Protein AF-A0A7J4MMV9-F1 (afdb_monomer)

Radius of gyration: 34.79 Å; Cα contacts (8 Å, |Δi|>4): 1834; chains: 1; bounding box: 84×84×105 Å

Sequence (993 aa):
VVCARKLQVNGKKKLKEDILRRLSQDNFYVKLSPSFAETMKEKILSYGIKNIKLSLKSKSFYHGAWQGRYFLADILECGKVLKVKEELLYDNIEAIYYRTGKQRGQNASPMKLPQDFKEFFYLAGLFVGDGSGKKFIVGKESLAKRVEEICNRLGFETKIRSYSGKTPEQHTNFTLEMIFHVLFAYPLRKKSHNVKISEFVWQSDNQYIAKLLQGYFDTDGCVEKSRRGITISSASTQMINDLHLLLLRFGCIAIKEKDNTLTVSGNSALNFMKEIGFEHEEKLLKLHSLAAKVKGNIVCDKVQVGNQVMLLKNATIKNLAAELAFIEITKLESGYEEVVYDFTIPKNHNFIAEGMVIHNTAFTDNLLAASGHMASKNAGDLEEGMATWQHLDEQERLMTVDAANVSMVHEFNGHEFLINLIDTPGHVDFGGNVTRAMRAIDGTVVLICAVEGIMPQTETVVKQALRERVKPVLFINKVDRLVKELKLSPEKIQERFIKLIGEFNQLVEDIAEPEFKEAWKVSIKEGSVAFGSARENWALSFPYMQKKNVSFKDILTIYEMDEEKRKAWVWDNASLHEVILDMCIKHHPDPIFAQKYRIPRIWKGELDSSFGQDLITCNPDGKLAFVITRIVVDPKSGKDISAGRLFSGTLRPGTQVYLNNAKETQRIQNLYIYNGIKPELLESIPAGNVCAISGIIGYAGETITLEPEQPFEALKHIFEPVITKAIEVKHMADLPKLVEVLRKVSREDPSIQIEINEETGENLMSGMGELHLEIIENRIVSEKGVQVKTSAPIVVYRESILKKSGEFEGKSPNKHNKLYFVVEPLDDEIYAAIKSGEISEGRVRKKDTAVAAKLISLGVDTKEAKSYVDVFKGNVLIDNTRGIVYINEIMGLVMDGFEDVMKKGHLAAEPGVKMKVRLMDCSLHEDAIHRGPSQMLPAVREGMRAAIADAKPVILEPLQVMQIDAPVEYMGEVSKLVQNKRGQLLSMDQEGV

Nearest PDB structures (foldseek):
  5h7j-assembly2_B  TM=5.866E-01  e=5.591E-68  Pyrococcus horikoshii OT3
  5h7j-assembly1_A  TM=5.784E-01  e=7.259E-68  Pyrococcus horikoshii OT3
  5h7l-assembly2_B  TM=5.863E-01  e=8.842E-66  Pyrococcus horikoshii OT3
  5h7l-assembly1_A  TM=5.822E-01  e=1.847E-66  Pyrococcus horikoshii OT3
  7otc-assembly1_w  TM=4.920E-01  e=2.808E-30  Escherichia coli BL21(DE3)

pLDDT: mean 78.94, std 17.47, range [22.22, 98.31]

Structure (mmCIF, N/CA/C/O backbone):
data_AF-A0A7J4MMV9-F1
#
_entry.id   AF-A0A7J4MMV9-F1
#
loop_
_atom_site.group_PDB
_atom_site.id
_atom_site.type_symbol
_atom_site.label_atom_id
_atom_site.label_alt_id
_atom_site.label_comp_id
_atom_site.label_asym_id
_atom_site.label_entity_id
_atom_site.label_seq_id
_atom_site.pdbx_PDB_ins_code
_atom_site.Cartn_x
_atom_site.Cartn_y
_atom_site.Cartn_z
_atom_site.occupancy
_atom_site.B_iso_or_equiv
_atom_site.auth_seq_id
_atom_site.auth_comp_id
_atom_site.auth_asym_id
_atom_site.auth_atom_id
_atom_site.pdbx_PDB_model_num
ATOM 1 N N . VAL A 1 1 ? 13.663 22.502 3.002 1.00 23.83 1 VAL A N 1
ATOM 2 C CA . VAL A 1 1 ? 12.850 22.798 4.205 1.00 23.83 1 VAL A CA 1
ATOM 3 C C . VAL A 1 1 ? 11.977 21.588 4.469 1.00 23.83 1 VAL A C 1
ATOM 5 O O . VAL A 1 1 ? 11.323 21.144 3.535 1.00 23.83 1 VAL A O 1
ATOM 8 N N . VAL A 1 2 ? 12.018 21.023 5.676 1.00 22.25 2 VAL A N 1
ATOM 9 C CA . VAL A 1 2 ? 11.110 19.942 6.093 1.00 22.25 2 VAL A CA 1
ATOM 10 C C . VAL A 1 2 ? 9.990 20.593 6.892 1.00 22.25 2 VAL A C 1
ATOM 12 O O . VAL A 1 2 ? 10.266 21.205 7.919 1.00 22.25 2 VAL A O 1
ATOM 15 N N . CYS A 1 3 ? 8.741 20.502 6.439 1.00 23.53 3 CYS A N 1
ATOM 16 C CA . CYS A 1 3 ? 7.614 20.948 7.252 1.00 23.53 3 CYS A CA 1
ATOM 17 C C . CYS A 1 3 ? 7.420 19.956 8.401 1.00 23.53 3 CYS A C 1
ATOM 19 O O . CYS A 1 3 ? 6.896 18.862 8.201 1.00 23.53 3 CYS A O 1
ATOM 21 N N . ALA A 1 4 ? 7.852 20.336 9.605 1.00 24.89 4 ALA A N 1
ATOM 22 C CA . ALA A 1 4 ? 7.547 19.586 10.813 1.00 24.89 4 ALA A CA 1
ATOM 23 C C . ALA A 1 4 ? 6.020 19.551 10.998 1.00 24.89 4 ALA A C 1
ATOM 25 O O . ALA A 1 4 ? 5.413 20.558 11.370 1.00 24.89 4 ALA A O 1
ATOM 26 N N . ARG A 1 5 ? 5.393 18.398 10.714 1.00 32.53 5 ARG A N 1
ATOM 27 C CA . ARG A 1 5 ? 3.982 18.155 11.047 1.00 32.53 5 ARG A CA 1
ATOM 28 C C . ARG A 1 5 ? 3.772 18.511 12.523 1.00 32.53 5 ARG A C 1
ATOM 30 O O . ARG A 1 5 ? 4.583 18.134 13.372 1.00 32.53 5 ARG A O 1
ATOM 37 N N . LYS A 1 6 ? 2.659 19.177 12.850 1.00 33.16 6 LYS A N 1
ATOM 38 C CA . LYS A 1 6 ? 2.153 19.184 14.229 1.00 33.16 6 LYS A CA 1
ATOM 39 C C . LYS A 1 6 ? 1.773 17.742 14.573 1.00 33.16 6 LYS A C 1
ATOM 41 O O . LYS A 1 6 ? 0.674 17.305 14.248 1.00 33.16 6 LYS A O 1
ATOM 46 N N . LEU A 1 7 ? 2.708 17.005 15.175 1.00 37.72 7 LEU A N 1
ATOM 47 C CA . LEU A 1 7 ? 2.439 15.705 15.786 1.00 37.72 7 LEU A CA 1
ATOM 48 C C . LEU A 1 7 ? 1.236 15.851 16.722 1.00 37.72 7 LEU A C 1
ATOM 50 O O . LEU A 1 7 ? 1.147 16.843 17.454 1.00 37.72 7 LEU A O 1
ATOM 54 N N . GLN A 1 8 ? 0.308 14.892 16.675 1.00 36.03 8 GLN A N 1
ATOM 55 C CA . GLN A 1 8 ? -0.847 14.912 17.564 1.00 36.03 8 GLN A CA 1
ATOM 56 C C . GLN A 1 8 ? -0.359 14.871 19.014 1.00 36.03 8 GLN A C 1
ATOM 58 O O . GLN A 1 8 ? 0.393 13.986 19.416 1.00 36.03 8 GLN A O 1
ATOM 63 N N . VAL A 1 9 ? -0.767 15.873 19.789 1.00 42.28 9 VAL A N 1
ATOM 64 C CA . VAL A 1 9 ? -0.433 15.968 21.207 1.00 42.28 9 VAL A CA 1
ATOM 65 C C . VAL A 1 9 ? -1.353 15.025 21.969 1.00 42.28 9 VAL A C 1
ATOM 67 O O . VAL A 1 9 ? -2.561 15.260 22.032 1.00 42.28 9 VAL A O 1
ATOM 70 N N . ASN A 1 10 ? -0.779 13.984 22.574 1.00 42.44 10 ASN A N 1
ATOM 71 C CA . ASN A 1 10 ? -1.485 13.164 23.553 1.00 42.44 10 ASN A CA 1
ATOM 72 C C . ASN A 1 10 ? -1.964 14.069 24.696 1.00 42.44 10 ASN A C 1
ATOM 74 O O . ASN A 1 10 ? -1.154 14.636 25.425 1.00 42.44 10 ASN A O 1
ATOM 78 N N . GLY A 1 11 ? -3.281 14.228 24.843 1.00 45.81 11 GLY A N 1
ATOM 79 C CA . GLY A 1 11 ? -3.850 15.134 25.840 1.00 45.81 11 GLY A CA 1
ATOM 80 C C . GLY A 1 11 ? -3.395 14.800 27.267 1.00 45.81 11 GLY A C 1
ATOM 81 O O . GLY A 1 11 ? -3.207 13.630 27.605 1.00 45.81 11 GLY A O 1
ATOM 82 N N . LYS A 1 12 ? -3.288 15.839 28.110 1.00 47.38 12 LYS A N 1
ATOM 83 C CA . LYS A 1 12 ? -2.710 15.882 29.479 1.00 47.38 12 LYS A CA 1
ATOM 84 C C . LYS A 1 12 ? -2.902 14.668 30.411 1.00 47.38 12 LYS A C 1
ATOM 86 O O . LYS A 1 12 ? -2.141 14.540 31.362 1.00 47.38 12 LYS A O 1
ATOM 91 N N . LYS A 1 13 ? -3.891 13.799 30.180 1.00 49.41 13 LYS A N 1
ATOM 92 C CA . LYS A 1 13 ? -4.125 12.568 30.955 1.00 49.41 13 LYS A CA 1
ATOM 93 C C . LYS A 1 13 ? -3.074 11.466 30.727 1.00 49.41 13 LYS A C 1
ATOM 95 O O . LYS A 1 13 ? -2.792 10.744 31.673 1.00 49.41 13 LYS A O 1
ATOM 100 N N . LYS A 1 14 ? -2.452 11.343 29.541 1.00 68.50 14 LYS A N 1
ATOM 101 C CA . LYS A 1 14 ? -1.496 10.240 29.253 1.00 68.50 14 LYS A CA 1
ATOM 102 C C . LYS A 1 14 ? -0.107 10.403 29.926 1.00 68.50 14 LYS A C 1
ATOM 104 O O . LYS A 1 14 ? 0.617 9.420 30.048 1.00 68.50 14 LYS A O 1
ATOM 109 N N . LEU A 1 15 ? 0.280 11.598 30.404 1.00 83.19 15 LEU A N 1
ATOM 110 C CA . LEU A 1 15 ? 1.676 11.885 30.800 1.00 83.19 15 LEU A CA 1
ATOM 111 C C . LEU A 1 15 ? 2.139 11.216 32.113 1.00 83.19 15 LEU A C 1
ATOM 113 O O . LEU A 1 15 ? 3.263 10.722 32.172 1.00 83.19 15 LEU A O 1
ATOM 117 N N . LYS A 1 16 ? 1.298 11.170 33.161 1.00 89.50 16 LYS A N 1
ATOM 118 C CA . LYS A 1 16 ? 1.633 10.472 34.425 1.00 89.50 16 LYS A CA 1
ATOM 119 C C . LYS A 1 16 ? 1.866 8.977 34.190 1.00 89.50 16 LYS A C 1
ATOM 121 O O . LYS A 1 16 ? 2.821 8.405 34.709 1.00 89.50 16 LYS A O 1
ATOM 126 N N . GLU A 1 17 ? 0.986 8.369 33.401 1.00 88.94 17 GLU A N 1
ATOM 127 C CA . GLU A 1 17 ? 0.975 6.934 33.117 1.00 88.94 17 GLU A CA 1
ATOM 128 C C . GLU A 1 17 ? 2.191 6.548 32.261 1.00 88.94 17 GLU A C 1
ATOM 130 O O . GLU A 1 17 ? 2.932 5.640 32.628 1.00 88.94 17 GLU A O 1
ATOM 135 N N . ASP A 1 18 ? 2.501 7.315 31.208 1.00 88.31 18 ASP A N 1
ATOM 136 C CA . ASP A 1 18 ? 3.706 7.101 30.393 1.00 88.31 18 ASP A CA 1
ATOM 137 C C . ASP A 1 18 ? 5.009 7.229 31.213 1.00 88.31 18 ASP A C 1
ATOM 139 O O . ASP A 1 18 ? 5.927 6.419 31.069 1.00 88.31 18 ASP A O 1
ATOM 143 N N . ILE A 1 19 ? 5.074 8.172 32.164 1.00 92.44 19 ILE A N 1
ATOM 144 C CA . ILE A 1 19 ? 6.212 8.281 33.093 1.00 92.44 19 ILE A CA 1
ATOM 145 C C . ILE A 1 19 ? 6.358 7.016 33.953 1.00 92.44 19 ILE A C 1
ATOM 147 O O . ILE A 1 19 ? 7.473 6.503 34.069 1.00 92.44 19 ILE A O 1
ATOM 151 N N . LEU A 1 20 ? 5.276 6.477 34.536 1.00 92.88 20 LEU A N 1
ATOM 152 C CA . LEU A 1 20 ? 5.368 5.225 35.303 1.00 92.88 20 LEU A CA 1
ATOM 153 C C . LEU A 1 20 ? 5.778 4.049 34.412 1.00 92.88 20 LEU A C 1
ATOM 155 O O . LEU A 1 20 ? 6.671 3.290 34.787 1.00 92.88 20 LEU A O 1
ATOM 159 N N . ARG A 1 21 ? 5.168 3.919 33.229 1.00 91.06 21 ARG A N 1
ATOM 160 C CA . ARG A 1 21 ? 5.428 2.832 32.275 1.00 91.06 21 ARG A CA 1
ATOM 161 C C . ARG A 1 21 ? 6.882 2.822 31.822 1.00 91.06 21 ARG A C 1
ATOM 163 O O . ARG A 1 21 ? 7.530 1.784 31.954 1.00 91.06 21 ARG A O 1
ATOM 170 N N . ARG A 1 22 ? 7.438 3.958 31.385 1.00 92.62 22 ARG A N 1
ATOM 171 C CA . ARG A 1 22 ? 8.850 4.043 30.967 1.00 92.62 22 ARG A CA 1
ATOM 172 C C . ARG A 1 22 ? 9.800 3.800 32.137 1.00 92.62 22 ARG A C 1
ATOM 174 O O . ARG A 1 22 ? 10.725 3.005 32.006 1.00 92.62 22 ARG A O 1
ATOM 181 N N . LEU A 1 23 ? 9.549 4.392 33.310 1.00 93.75 23 LEU A N 1
ATOM 182 C CA . LEU A 1 23 ? 10.388 4.148 34.495 1.00 93.75 23 LEU A CA 1
ATOM 183 C C . LEU A 1 23 ? 10.297 2.704 35.027 1.00 93.75 23 LEU A C 1
ATOM 185 O O . LEU A 1 23 ? 11.237 2.237 35.665 1.00 93.75 23 LEU A O 1
ATOM 189 N N . SER A 1 24 ? 9.214 1.968 34.756 1.00 91.25 24 SER A N 1
ATOM 190 C CA . SER A 1 24 ? 9.068 0.561 35.168 1.00 91.25 24 SER A CA 1
ATOM 191 C C . SER A 1 24 ? 10.013 -0.408 34.450 1.00 91.25 24 SER A C 1
ATOM 193 O O . SER A 1 24 ? 10.248 -1.510 34.941 1.00 91.25 24 SER A O 1
ATOM 195 N N . GLN A 1 25 ? 10.578 0.012 33.315 1.00 87.12 25 GLN A N 1
ATOM 196 C CA . GLN A 1 25 ? 11.490 -0.792 32.499 1.00 87.12 25 GLN A CA 1
ATOM 197 C C . GLN A 1 25 ? 12.912 -0.876 33.091 1.00 87.12 25 GLN A C 1
ATOM 199 O O . GLN A 1 25 ? 13.725 -1.667 32.613 1.00 87.12 25 GLN A O 1
ATOM 204 N N . ASP A 1 26 ? 13.222 -0.090 34.131 1.00 86.75 26 ASP A N 1
ATOM 205 C CA . ASP A 1 26 ? 14.540 -0.037 34.777 1.00 86.75 26 ASP A CA 1
ATOM 206 C C . ASP A 1 26 ? 14.431 -0.144 36.320 1.00 86.75 26 ASP A C 1
ATOM 208 O O . ASP A 1 26 ? 13.367 -0.378 36.892 1.00 86.75 26 ASP A O 1
ATOM 212 N N . ASN A 1 27 ? 15.556 -0.035 37.030 1.00 88.19 27 ASN A N 1
ATOM 213 C CA . ASN A 1 27 ? 15.755 -0.480 38.410 1.00 88.19 27 ASN A CA 1
ATOM 214 C C . ASN A 1 27 ? 15.187 0.481 39.483 1.00 88.19 27 ASN A C 1
ATOM 216 O O . ASN A 1 27 ? 15.822 0.738 40.513 1.00 88.19 27 ASN A O 1
ATOM 220 N N . PHE A 1 28 ? 13.980 1.001 39.259 1.00 92.06 28 PHE A N 1
ATOM 221 C CA . PHE A 1 28 ? 13.289 1.939 40.141 1.00 92.06 28 PHE A CA 1
ATOM 222 C C . PHE A 1 28 ? 12.438 1.254 41.214 1.00 92.06 28 PHE A C 1
ATOM 224 O O . PHE A 1 28 ? 11.695 0.304 40.969 1.00 92.06 28 PHE A O 1
ATOM 231 N N . TYR A 1 29 ? 12.520 1.792 42.428 1.00 90.94 29 TYR A N 1
ATOM 232 C CA . TYR A 1 29 ? 11.692 1.421 43.569 1.00 90.94 29 TYR A CA 1
ATOM 233 C C . TYR A 1 29 ? 10.899 2.635 44.042 1.00 90.94 29 TYR A C 1
ATOM 235 O O . TYR A 1 29 ? 11.389 3.764 43.997 1.00 90.94 29 TYR A O 1
ATOM 243 N N . VAL A 1 30 ? 9.689 2.390 44.536 1.00 93.31 30 VAL A N 1
ATOM 244 C CA . VAL A 1 30 ? 8.784 3.424 45.042 1.00 93.31 30 VAL A CA 1
ATOM 245 C C . VAL A 1 30 ? 8.336 3.124 46.467 1.00 93.31 30 VAL A C 1
ATOM 247 O O . VAL A 1 30 ? 8.146 1.966 46.844 1.00 93.31 30 VAL A O 1
ATOM 250 N N . LYS A 1 31 ? 8.157 4.181 47.258 1.00 92.94 31 LYS A N 1
ATOM 251 C CA . LYS A 1 31 ? 7.462 4.165 48.545 1.00 92.94 31 LYS A CA 1
ATOM 252 C C . LYS A 1 31 ? 6.065 4.748 48.330 1.00 92.94 31 LYS A C 1
ATOM 254 O O . LYS A 1 31 ? 5.953 5.872 47.842 1.00 92.94 31 LYS A O 1
ATOM 259 N N . LEU A 1 32 ? 5.024 4.003 48.689 1.00 92.56 32 LEU A N 1
ATOM 260 C CA . LEU A 1 32 ? 3.644 4.495 48.658 1.00 92.56 32 LEU A CA 1
ATOM 261 C C . LEU A 1 32 ? 3.310 5.280 49.936 1.00 92.56 32 LEU A C 1
ATOM 263 O O . LEU A 1 32 ? 3.927 5.059 50.982 1.00 92.56 32 LEU A O 1
ATOM 267 N N . SER A 1 33 ? 2.317 6.167 49.851 1.00 92.44 33 SER A N 1
ATOM 268 C CA . SER A 1 33 ? 1.731 6.846 51.012 1.00 92.44 33 SER A CA 1
ATOM 269 C C . SER A 1 33 ? 1.196 5.813 52.028 1.00 92.44 33 SER A C 1
ATOM 271 O O . SER A 1 33 ? 0.715 4.756 51.614 1.00 92.44 33 SER A O 1
ATOM 273 N N . PRO A 1 34 ? 1.263 6.054 53.356 1.00 88.31 34 PRO A N 1
ATOM 274 C CA . PRO A 1 34 ? 0.951 5.016 54.348 1.00 88.31 34 PRO A CA 1
ATOM 275 C C . PRO A 1 34 ? -0.461 4.421 54.240 1.00 88.31 34 PRO A C 1
ATOM 277 O O . PRO A 1 34 ? -0.620 3.207 54.338 1.00 88.31 34 PRO A O 1
ATOM 280 N N . SER A 1 35 ? -1.476 5.251 53.984 1.00 87.81 35 SER A N 1
ATOM 281 C CA . SER A 1 35 ? -2.862 4.805 53.796 1.00 87.81 35 SER A CA 1
ATOM 282 C C . SER A 1 35 ? -3.022 3.939 52.545 1.00 87.81 35 SER A C 1
ATOM 284 O O . SER A 1 35 ? -3.596 2.855 52.610 1.00 87.81 35 SER A O 1
ATOM 286 N N . PHE A 1 36 ? -2.460 4.371 51.414 1.00 90.38 36 PHE A N 1
ATOM 287 C CA . PHE A 1 36 ? -2.535 3.635 50.153 1.00 90.38 36 PHE A CA 1
ATOM 288 C C . PHE A 1 36 ? -1.684 2.357 50.170 1.00 90.38 36 PHE A C 1
ATOM 290 O O . PHE A 1 36 ? -2.058 1.357 49.560 1.00 90.38 36 PHE A O 1
ATOM 297 N N . ALA A 1 37 ? -0.570 2.349 50.909 1.00 87.88 37 ALA A N 1
ATOM 298 C CA . ALA A 1 37 ? 0.236 1.157 51.150 1.00 87.88 37 ALA A CA 1
ATOM 299 C C . ALA A 1 37 ? -0.561 0.068 51.886 1.00 87.88 37 ALA A C 1
ATOM 301 O O . ALA A 1 37 ? -0.482 -1.097 51.494 1.00 87.88 37 ALA A O 1
ATOM 302 N N . GLU A 1 38 ? -1.350 0.445 52.898 1.00 86.00 38 GLU A N 1
ATOM 303 C CA . GLU A 1 38 ? -2.232 -0.468 53.632 1.00 86.00 38 GLU A CA 1
ATOM 304 C C . GLU A 1 38 ? -3.377 -0.969 52.728 1.00 86.00 38 GLU A C 1
ATOM 306 O O . GLU A 1 38 ? -3.555 -2.177 52.588 1.00 86.00 38 GLU A O 1
ATOM 311 N N . THR A 1 39 ? -4.046 -0.082 51.975 1.00 87.31 39 THR A N 1
ATOM 312 C CA . THR A 1 39 ? -5.075 -0.471 50.985 1.00 87.31 39 THR A CA 1
ATOM 313 C C . THR A 1 39 ? -4.545 -1.438 49.916 1.00 87.31 39 THR A C 1
ATOM 315 O O . THR A 1 39 ? -5.220 -2.401 49.548 1.00 87.31 39 THR A O 1
ATOM 318 N N . MET A 1 40 ? -3.332 -1.213 49.398 1.00 87.19 40 MET A N 1
ATOM 319 C CA . MET A 1 40 ? -2.711 -2.128 48.433 1.00 87.19 40 MET A CA 1
ATOM 320 C C . MET A 1 40 ? -2.351 -3.467 49.086 1.00 87.19 40 MET A C 1
ATOM 322 O O . MET A 1 40 ? -2.614 -4.514 48.501 1.00 87.19 40 MET A O 1
ATOM 326 N N . LYS A 1 41 ? -1.812 -3.457 50.309 1.00 84.19 41 LYS A N 1
ATOM 327 C CA . LYS A 1 41 ? -1.492 -4.657 51.099 1.00 84.19 41 LYS A CA 1
ATOM 328 C C . LYS A 1 41 ? -2.734 -5.519 51.358 1.00 84.19 41 LYS A C 1
ATOM 330 O O . LYS A 1 41 ? -2.668 -6.725 51.135 1.00 84.19 41 LYS A O 1
ATOM 335 N N . GLU A 1 42 ? -3.866 -4.924 51.734 1.00 84.25 42 GLU A N 1
ATOM 336 C CA . GLU A 1 42 ? -5.151 -5.624 51.896 1.00 84.25 42 GLU A CA 1
ATOM 337 C C . GLU A 1 42 ? -5.626 -6.275 50.588 1.00 84.25 42 GLU A C 1
ATOM 339 O O . GLU A 1 42 ? -5.906 -7.475 50.561 1.00 84.25 42 GLU A O 1
ATOM 344 N N . LYS A 1 43 ? -5.645 -5.521 49.479 1.00 85.38 43 LYS A N 1
ATOM 345 C CA . LYS A 1 43 ? -6.035 -6.037 48.153 1.00 85.38 43 LYS A CA 1
ATOM 346 C C . LYS A 1 43 ? -5.118 -7.158 47.645 1.00 85.38 43 LYS A C 1
ATOM 348 O O . LYS A 1 43 ? -5.582 -8.117 47.034 1.00 85.38 43 LYS A O 1
ATOM 353 N N . ILE A 1 44 ? -3.814 -7.058 47.903 1.00 84.50 44 ILE A N 1
ATOM 354 C CA . ILE A 1 44 ? -2.827 -8.085 47.543 1.00 84.50 44 ILE A CA 1
ATOM 355 C C . ILE A 1 44 ? -3.026 -9.361 48.381 1.00 84.50 44 ILE A C 1
ATOM 357 O O . ILE A 1 44 ? -2.867 -10.471 47.864 1.00 84.50 44 ILE A O 1
ATOM 361 N N . LEU A 1 45 ? -3.387 -9.221 49.662 1.00 80.25 45 LEU A N 1
ATOM 362 C CA . LEU A 1 45 ? -3.673 -10.350 50.550 1.00 80.25 45 LEU A CA 1
ATOM 363 C C . LEU A 1 45 ? -4.975 -11.072 50.174 1.00 80.25 45 LEU A C 1
ATOM 365 O O . LEU A 1 45 ? -4.989 -12.300 50.200 1.00 80.25 45 LEU A O 1
ATOM 369 N N . SER A 1 46 ? -6.030 -10.347 49.787 1.00 80.88 46 SER A N 1
ATOM 370 C CA . SER A 1 46 ? -7.309 -10.954 49.390 1.00 80.88 46 SER A CA 1
ATOM 371 C C . SER A 1 46 ? -7.273 -11.618 48.008 1.00 80.88 46 SER A C 1
ATOM 373 O O . SER A 1 46 ? -7.894 -12.662 47.828 1.00 80.88 46 SER A O 1
ATOM 375 N N . TYR A 1 47 ? -6.514 -11.075 47.047 1.00 79.88 47 TYR A N 1
ATOM 376 C CA . TYR A 1 47 ? -6.361 -11.672 45.709 1.00 79.88 47 TYR A CA 1
ATOM 377 C C . TYR A 1 47 ? -5.368 -12.853 45.667 1.00 79.88 47 TYR A C 1
ATOM 379 O O . TYR A 1 47 ? -5.511 -13.780 44.866 1.00 79.88 47 TYR A O 1
ATOM 387 N N . GLY A 1 48 ? -4.355 -12.830 46.540 1.00 74.56 48 GLY A N 1
ATOM 388 C CA . GLY A 1 48 ? -3.359 -13.891 46.685 1.00 74.56 48 GLY A CA 1
ATOM 389 C C . GLY A 1 48 ? -2.189 -13.795 45.696 1.00 74.56 48 GLY A C 1
ATOM 390 O O . GLY A 1 48 ? -2.317 -14.047 44.501 1.00 74.56 48 GLY A O 1
ATOM 391 N N . ILE A 1 49 ? -0.984 -13.539 46.223 1.00 69.12 49 ILE A N 1
ATOM 392 C CA . ILE A 1 49 ? 0.249 -13.316 45.435 1.00 69.12 49 ILE A CA 1
ATOM 393 C C . ILE A 1 49 ? 0.620 -14.438 44.446 1.00 69.12 49 ILE A C 1
ATOM 395 O O . ILE A 1 49 ? 1.314 -14.169 43.470 1.00 69.12 49 ILE A O 1
ATOM 399 N N . LYS A 1 50 ? 0.165 -15.684 44.644 1.00 66.38 50 LYS A N 1
ATOM 400 C CA . LYS A 1 50 ? 0.426 -16.779 43.684 1.00 66.38 50 LYS A CA 1
ATOM 401 C C . LYS A 1 50 ? -0.126 -16.493 42.277 1.00 66.38 50 LYS A C 1
ATOM 403 O O . LYS A 1 50 ? 0.360 -17.088 41.324 1.00 66.38 50 LYS A O 1
ATOM 408 N N . ASN A 1 51 ? -1.092 -15.581 42.169 1.00 65.06 51 ASN A N 1
ATOM 409 C CA . ASN A 1 51 ? -1.811 -15.246 40.943 1.00 65.06 51 ASN A CA 1
ATOM 410 C C . ASN A 1 51 ? -1.292 -13.953 40.269 1.00 65.06 51 ASN A C 1
ATOM 412 O O . ASN A 1 51 ? -1.963 -13.423 39.388 1.00 65.06 51 ASN A O 1
ATOM 416 N N . ILE A 1 52 ? -0.140 -13.410 40.698 1.00 73.12 52 ILE A N 1
ATOM 417 C CA . ILE A 1 52 ? 0.430 -12.142 40.203 1.00 73.12 52 ILE A CA 1
ATOM 418 C C . ILE A 1 52 ? 1.853 -12.378 39.667 1.00 73.12 52 ILE A C 1
ATOM 420 O O . ILE A 1 52 ? 2.685 -12.999 40.334 1.00 73.12 52 ILE A O 1
ATOM 424 N N . LYS A 1 53 ? 2.155 -11.864 38.467 1.00 76.00 53 LYS A N 1
ATOM 425 C CA . LYS A 1 53 ? 3.423 -12.080 37.747 1.00 76.00 53 LYS A CA 1
ATOM 426 C C . LYS A 1 53 ? 4.540 -11.134 38.223 1.00 76.00 53 LYS A C 1
ATOM 428 O O . LYS A 1 53 ? 4.975 -10.238 37.508 1.00 76.00 53 LYS A O 1
ATOM 433 N N . LEU A 1 54 ? 5.006 -11.341 39.452 1.00 78.69 54 LEU A N 1
ATOM 434 C CA . LEU A 1 54 ? 6.042 -10.516 40.088 1.00 78.69 54 LEU A CA 1
ATOM 435 C C . LEU A 1 54 ? 7.465 -10.839 39.599 1.00 78.69 54 LEU A C 1
ATOM 437 O O . LEU A 1 54 ? 7.827 -12.006 39.437 1.00 78.69 54 LEU A O 1
ATOM 441 N N . SER A 1 55 ? 8.312 -9.814 39.473 1.00 75.00 55 SER A N 1
ATOM 442 C CA . SER A 1 55 ? 9.759 -9.975 39.257 1.00 75.00 55 SER A CA 1
ATOM 443 C C . SER A 1 55 ? 10.502 -10.374 40.543 1.00 75.00 55 SER A C 1
ATOM 445 O O . SER A 1 55 ? 11.501 -11.099 40.495 1.00 75.00 55 SER A O 1
ATOM 447 N N . LEU A 1 56 ? 10.009 -9.956 41.717 1.00 73.12 56 LEU A N 1
ATOM 448 C CA . LEU A 1 56 ? 10.552 -10.357 43.013 1.00 73.12 56 LEU A CA 1
ATOM 449 C C . LEU A 1 56 ? 9.923 -11.663 43.521 1.00 73.12 56 LEU A C 1
ATOM 451 O O . LEU A 1 56 ? 8.707 -11.841 43.542 1.00 73.12 56 LEU A O 1
ATOM 455 N N . LYS A 1 57 ? 10.762 -12.560 44.065 1.00 76.44 57 LYS A N 1
ATOM 456 C CA . LYS A 1 57 ? 10.300 -13.760 44.789 1.00 76.44 57 LYS A CA 1
ATOM 457 C C . LYS A 1 57 ? 9.326 -13.362 45.904 1.00 76.44 57 LYS A C 1
ATOM 459 O O . LYS A 1 57 ? 9.632 -12.466 46.689 1.00 76.44 57 LYS A O 1
ATOM 464 N N . SER A 1 58 ? 8.218 -14.089 46.058 1.00 72.44 58 SER A N 1
ATOM 465 C CA . SER A 1 58 ? 7.076 -13.698 46.906 1.00 72.44 58 SER A CA 1
ATOM 466 C C . SER A 1 58 ? 7.445 -13.306 48.347 1.00 72.44 58 SER A C 1
ATOM 468 O O . SER A 1 58 ? 6.921 -12.326 48.864 1.00 72.44 58 SER A O 1
ATOM 470 N N . LYS A 1 59 ? 8.391 -14.007 48.998 1.00 70.38 59 LYS A N 1
ATOM 471 C CA . LYS A 1 59 ? 8.879 -13.640 50.349 1.00 70.38 59 LYS A CA 1
ATOM 472 C C . LYS A 1 59 ? 9.574 -12.268 50.386 1.00 70.38 59 LYS A C 1
ATOM 474 O O . LYS A 1 59 ? 9.461 -11.552 51.375 1.00 70.38 59 LYS A O 1
ATOM 479 N N . SER A 1 60 ? 10.298 -11.902 49.327 1.00 70.06 60 SER A N 1
ATOM 480 C CA . SER A 1 60 ? 10.944 -10.592 49.186 1.00 70.06 60 SER A CA 1
ATOM 481 C C . SER A 1 60 ? 9.932 -9.494 48.871 1.00 70.06 60 SER A C 1
ATOM 483 O O . SER A 1 60 ? 10.037 -8.416 49.448 1.00 70.06 60 SER A O 1
ATOM 485 N N . PHE A 1 61 ? 8.933 -9.783 48.029 1.00 78.81 61 PHE A N 1
ATOM 486 C CA . PHE A 1 61 ? 7.836 -8.852 47.762 1.00 78.81 61 PHE A CA 1
ATOM 487 C C . PHE A 1 61 ? 7.020 -8.565 49.034 1.00 78.81 61 PHE A C 1
ATOM 489 O O . PHE A 1 61 ? 6.866 -7.403 49.394 1.00 78.81 61 PHE A O 1
ATOM 496 N N . TYR A 1 62 ? 6.582 -9.592 49.779 1.00 71.62 62 TYR A N 1
ATOM 497 C CA . TYR A 1 62 ? 5.840 -9.403 51.038 1.00 71.62 62 TYR A CA 1
ATOM 498 C C . TYR A 1 62 ? 6.610 -8.551 52.061 1.00 71.62 62 TYR A C 1
ATOM 500 O O . TYR A 1 62 ? 6.005 -7.742 52.760 1.00 71.62 62 TYR A O 1
ATOM 508 N N . HIS A 1 63 ? 7.938 -8.693 52.137 1.00 72.62 63 HIS A N 1
ATOM 509 C CA . HIS A 1 63 ? 8.776 -7.867 53.014 1.00 72.62 63 HIS A CA 1
ATOM 510 C C . HIS A 1 63 ? 8.864 -6.399 52.554 1.00 72.62 63 HIS A C 1
ATOM 512 O O . HIS A 1 63 ? 8.938 -5.506 53.394 1.00 72.62 63 HIS A O 1
ATOM 518 N N . GLY A 1 64 ? 8.829 -6.141 51.242 1.00 69.69 64 GLY A N 1
ATOM 519 C CA . GLY A 1 64 ? 8.704 -4.790 50.687 1.00 69.69 64 GLY A CA 1
ATOM 520 C C . GLY A 1 64 ? 7.326 -4.178 50.955 1.00 69.69 64 GLY A C 1
ATOM 521 O O . GLY A 1 64 ? 7.237 -3.066 51.476 1.00 69.69 64 GLY A O 1
ATOM 522 N N . ALA A 1 65 ? 6.258 -4.944 50.710 1.00 70.81 65 ALA A N 1
ATOM 523 C CA . ALA A 1 65 ? 4.876 -4.538 50.960 1.00 70.81 65 ALA A CA 1
ATOM 524 C C . ALA A 1 65 ? 4.636 -4.143 52.428 1.00 70.81 65 ALA A C 1
ATOM 526 O O . ALA A 1 65 ? 4.052 -3.097 52.699 1.00 70.81 65 ALA A O 1
ATOM 527 N N . TRP A 1 66 ? 5.193 -4.903 53.380 1.00 69.00 66 TRP A N 1
ATOM 528 C CA . TRP A 1 66 ? 5.188 -4.568 54.814 1.00 69.00 66 TRP A CA 1
ATOM 529 C C . TRP A 1 66 ? 5.936 -3.273 55.185 1.00 69.00 66 TRP A C 1
ATOM 531 O O . TRP A 1 66 ? 5.764 -2.775 56.292 1.00 69.00 66 TRP A O 1
ATOM 541 N N . GLN A 1 67 ? 6.757 -2.720 54.287 1.00 76.62 67 GLN A N 1
ATOM 542 C CA . GLN A 1 67 ? 7.422 -1.419 54.444 1.00 76.62 67 GLN A CA 1
ATOM 543 C C . GLN A 1 67 ? 6.825 -0.330 53.531 1.00 76.62 67 GLN A C 1
ATOM 545 O O . GLN A 1 67 ? 7.403 0.753 53.423 1.00 76.62 67 GLN A O 1
ATOM 550 N N . GLY A 1 68 ? 5.728 -0.618 52.817 1.00 81.31 68 GLY A N 1
ATOM 551 C CA . GLY A 1 68 ? 5.170 0.259 51.781 1.00 81.31 68 GLY A CA 1
ATOM 552 C C . GLY A 1 68 ? 6.108 0.500 50.590 1.00 81.31 68 GLY A C 1
ATOM 553 O O . GLY A 1 68 ? 5.936 1.485 49.874 1.00 81.31 68 GLY A O 1
ATOM 554 N N . ARG A 1 69 ? 7.122 -0.358 50.394 1.00 86.81 69 ARG A N 1
ATOM 555 C CA . ARG A 1 69 ? 8.203 -0.206 49.407 1.00 86.81 69 ARG A CA 1
ATOM 556 C C . ARG A 1 69 ? 8.142 -1.301 48.352 1.00 86.81 69 ARG A C 1
ATOM 558 O O . ARG A 1 69 ? 8.320 -2.477 48.663 1.00 86.81 69 ARG A O 1
ATOM 565 N N . TYR A 1 70 ? 7.990 -0.907 47.098 1.00 88.25 70 TYR A N 1
ATOM 566 C CA . TYR A 1 70 ? 7.780 -1.823 45.983 1.00 88.25 70 TYR A CA 1
ATOM 567 C C . TYR A 1 70 ? 8.779 -1.573 44.855 1.00 88.25 70 TYR A C 1
ATOM 569 O O . TYR A 1 70 ? 9.308 -0.470 44.711 1.00 88.25 70 TYR A O 1
ATOM 577 N N . PHE A 1 71 ? 9.030 -2.599 44.044 1.00 88.94 71 PHE A N 1
ATOM 578 C CA . PHE A 1 71 ? 9.651 -2.416 42.735 1.00 88.94 71 PHE A CA 1
ATOM 579 C C . PHE A 1 71 ? 8.605 -1.842 41.768 1.00 88.94 71 PHE A C 1
ATOM 581 O O . PHE A 1 71 ? 7.446 -2.254 41.839 1.00 88.94 71 PHE A O 1
ATOM 588 N N . LEU A 1 72 ? 8.971 -0.887 40.905 1.00 92.00 72 LEU A N 1
ATOM 589 C CA . LEU A 1 72 ? 7.978 -0.128 40.132 1.00 92.00 72 LEU A CA 1
ATOM 590 C C . LEU A 1 72 ? 7.168 -1.018 39.171 1.00 92.00 72 LEU A C 1
ATOM 592 O O . LEU A 1 72 ? 5.943 -0.925 39.153 1.00 92.00 72 LEU A O 1
ATOM 596 N N . ALA A 1 73 ? 7.815 -1.949 38.462 1.00 89.50 73 ALA A N 1
ATOM 597 C CA . ALA A 1 73 ? 7.112 -2.932 37.632 1.00 89.50 73 ALA A CA 1
ATOM 598 C C . ALA A 1 73 ? 6.165 -3.832 38.450 1.00 89.50 73 ALA A C 1
ATOM 600 O O . ALA A 1 73 ? 5.020 -4.045 38.059 1.00 89.50 73 ALA A O 1
ATOM 601 N N . ASP A 1 74 ? 6.605 -4.307 39.621 1.00 88.94 74 ASP A N 1
ATOM 602 C CA . ASP A 1 74 ? 5.804 -5.200 40.466 1.00 88.94 74 ASP A CA 1
ATOM 603 C C . ASP A 1 74 ? 4.544 -4.509 41.018 1.00 88.94 74 ASP A C 1
ATOM 605 O O . ASP A 1 74 ? 3.509 -5.161 41.149 1.00 88.94 74 ASP A O 1
ATOM 609 N N . ILE A 1 75 ? 4.596 -3.209 41.348 1.00 89.94 75 ILE A N 1
ATOM 610 C CA . ILE A 1 75 ? 3.414 -2.477 41.841 1.00 89.94 75 ILE A CA 1
ATOM 611 C C . ILE A 1 75 ? 2.484 -2.020 40.714 1.00 89.94 75 ILE A C 1
ATOM 613 O O . ILE A 1 75 ? 1.278 -1.949 40.937 1.00 89.94 75 ILE A O 1
ATOM 617 N N . LEU A 1 76 ? 3.004 -1.784 39.505 1.00 91.12 76 LEU A N 1
ATOM 618 C CA . LEU A 1 76 ? 2.183 -1.557 38.312 1.00 91.12 76 LEU A CA 1
ATOM 619 C C . LEU A 1 76 ? 1.427 -2.824 37.902 1.00 91.12 76 LEU A C 1
ATOM 621 O O . LEU A 1 76 ? 0.224 -2.752 37.675 1.00 91.12 76 LEU A O 1
ATOM 625 N N . GLU A 1 77 ? 2.077 -3.992 37.902 1.00 88.69 77 GLU A N 1
ATOM 626 C CA . GLU A 1 77 ? 1.401 -5.270 37.631 1.00 88.69 77 GLU A CA 1
ATOM 627 C C . GLU A 1 77 ? 0.375 -5.604 38.730 1.00 88.69 77 GLU A C 1
ATOM 629 O O . GLU A 1 77 ? -0.760 -5.976 38.424 1.00 88.69 77 GLU A O 1
ATOM 634 N N . CYS A 1 78 ? 0.703 -5.371 40.012 1.00 86.12 78 CYS A N 1
ATOM 635 C CA . CYS A 1 78 ? -0.299 -5.411 41.086 1.00 86.12 78 CYS A CA 1
ATOM 636 C C . CYS A 1 78 ? -1.463 -4.444 40.814 1.00 86.12 78 CYS A C 1
ATOM 638 O O . CYS A 1 78 ? -2.617 -4.817 40.992 1.00 86.12 78 CYS A O 1
ATOM 640 N N . GLY A 1 79 ? -1.182 -3.211 40.384 1.00 87.38 79 GLY A N 1
ATOM 641 C CA . GLY A 1 79 ? -2.194 -2.203 40.074 1.00 87.38 79 GLY A CA 1
ATOM 642 C C . GLY A 1 79 ? -3.131 -2.645 38.950 1.00 87.38 79 GLY A C 1
ATOM 643 O O . GLY A 1 79 ? -4.348 -2.616 39.126 1.00 87.38 79 GLY A O 1
ATOM 644 N N . LYS A 1 80 ? -2.569 -3.154 37.850 1.00 86.81 80 LYS A N 1
ATOM 645 C CA . LYS A 1 80 ? -3.288 -3.712 36.698 1.00 86.81 80 LYS A CA 1
ATOM 646 C C . LYS A 1 80 ? -4.223 -4.851 37.110 1.00 86.81 80 LYS A C 1
ATOM 648 O O . LYS A 1 80 ? -5.419 -4.796 36.827 1.00 86.81 80 LYS A O 1
ATOM 653 N N . VAL A 1 81 ? -3.708 -5.844 37.840 1.00 85.06 81 VAL A N 1
ATOM 654 C CA . VAL A 1 81 ? -4.493 -6.997 38.319 1.00 85.06 81 VAL A CA 1
ATOM 655 C C . VAL A 1 81 ? -5.588 -6.573 39.311 1.00 85.06 81 VAL A C 1
ATOM 657 O O . VAL A 1 81 ? -6.712 -7.067 39.247 1.00 85.06 81 VAL A O 1
ATOM 660 N N . LEU A 1 82 ? -5.300 -5.611 40.193 1.00 84.56 82 LEU A N 1
ATOM 661 C CA . LEU A 1 82 ? -6.217 -5.126 41.236 1.00 84.56 82 LEU A CA 1
ATOM 662 C C . LEU A 1 82 ? -7.098 -3.939 40.787 1.00 84.56 82 LEU A C 1
ATOM 664 O O . LEU A 1 82 ? -7.749 -3.303 41.626 1.00 84.56 82 LEU A O 1
ATOM 668 N N . LYS A 1 83 ? -7.119 -3.644 39.477 1.00 87.06 83 LYS A N 1
ATOM 669 C CA . LYS A 1 83 ? -7.891 -2.574 38.813 1.00 87.06 83 LYS A CA 1
ATOM 670 C C . LYS A 1 83 ? -7.704 -1.186 39.449 1.00 87.06 83 LYS A C 1
ATOM 672 O O . LYS A 1 83 ? -8.654 -0.429 39.646 1.00 87.06 83 LYS A O 1
ATOM 677 N N . VAL A 1 84 ? -6.460 -0.853 39.783 1.00 88.25 84 VAL A N 1
ATOM 678 C CA . VAL A 1 84 ? -6.029 0.451 40.303 1.00 88.25 84 VAL A CA 1
ATOM 679 C C . VAL A 1 84 ? -5.449 1.277 39.155 1.00 88.25 84 VAL A C 1
ATOM 681 O O . VAL A 1 84 ? -4.533 0.825 38.476 1.00 88.25 84 VAL A O 1
ATOM 684 N N . LYS A 1 85 ? -5.981 2.487 38.938 1.00 88.50 85 LYS A N 1
ATOM 685 C CA . LYS A 1 85 ? -5.534 3.389 37.862 1.00 88.50 85 LYS A CA 1
ATOM 686 C C . LYS A 1 85 ? -4.093 3.858 38.077 1.00 88.50 85 LYS A C 1
ATOM 688 O O . LYS A 1 85 ? -3.713 4.173 39.205 1.00 88.50 85 LYS A O 1
ATOM 693 N N . GLU A 1 86 ? -3.330 3.977 36.994 1.00 90.56 86 GLU A N 1
ATOM 694 C CA . GLU A 1 86 ? -1.923 4.391 37.040 1.00 90.56 86 GLU A CA 1
ATOM 695 C C . GLU A 1 86 ? -1.764 5.848 37.498 1.00 90.56 86 GLU A C 1
ATOM 697 O O . GLU A 1 86 ? -0.889 6.124 38.313 1.00 90.56 86 GLU A O 1
ATOM 702 N N . GLU A 1 87 ? -2.665 6.759 37.109 1.00 88.69 87 GLU A N 1
ATOM 703 C CA . GLU A 1 87 ? -2.723 8.113 37.689 1.00 88.69 87 GLU A CA 1
ATOM 704 C C . GLU A 1 87 ? -2.894 8.103 39.226 1.00 88.69 87 GLU A C 1
ATOM 706 O O . GLU A 1 87 ? -2.185 8.819 39.934 1.00 88.69 87 GLU A O 1
ATOM 711 N N . LEU A 1 88 ? -3.777 7.254 39.768 1.00 89.50 88 LEU A N 1
ATOM 712 C CA . LEU A 1 88 ? -3.996 7.162 41.219 1.00 89.50 88 LEU A CA 1
ATOM 713 C C . LEU A 1 88 ? -2.777 6.572 41.948 1.00 89.50 88 LEU A C 1
ATOM 715 O O . LEU A 1 88 ? -2.500 6.944 43.089 1.00 89.50 88 LEU A O 1
ATOM 719 N N . LEU A 1 89 ? -2.045 5.668 41.290 1.00 91.25 89 LEU A N 1
ATOM 720 C CA . LEU A 1 89 ? -0.768 5.150 41.776 1.00 91.25 89 LEU A CA 1
ATOM 721 C C . LEU A 1 89 ? 0.317 6.241 41.756 1.00 91.25 89 LEU A C 1
ATOM 723 O O . LEU A 1 89 ? 1.026 6.380 42.749 1.00 91.25 89 LEU A O 1
ATOM 727 N N . TYR A 1 90 ? 0.408 7.042 40.685 1.00 93.75 90 TYR A N 1
ATOM 728 C CA . TYR A 1 90 ? 1.349 8.167 40.553 1.00 93.75 90 TYR A CA 1
ATOM 729 C C . TYR A 1 90 ? 1.227 9.138 41.731 1.00 93.75 90 TYR A C 1
ATOM 731 O O . TYR A 1 90 ? 2.212 9.430 42.409 1.00 93.75 90 TYR A O 1
ATOM 739 N N . ASP A 1 91 ? 0.003 9.582 42.019 1.00 92.06 91 ASP A N 1
ATOM 740 C CA . ASP A 1 91 ? -0.264 10.580 43.059 1.00 92.06 91 ASP A CA 1
ATOM 741 C C . ASP A 1 91 ? -0.123 10.029 44.491 1.00 92.06 91 ASP A C 1
ATOM 743 O O . ASP A 1 91 ? -0.050 10.802 45.445 1.00 92.06 91 ASP A O 1
ATOM 747 N N . ASN A 1 92 ? -0.024 8.703 44.655 1.00 93.50 92 ASN A N 1
ATOM 748 C CA . ASN A 1 92 ? 0.248 8.046 45.938 1.00 93.50 92 ASN A CA 1
ATOM 749 C C . ASN A 1 92 ? 1.698 7.557 46.103 1.00 93.50 92 ASN A C 1
ATOM 751 O O . ASN A 1 92 ? 2.014 6.948 47.128 1.00 93.50 92 ASN A O 1
ATOM 755 N N . ILE A 1 93 ? 2.601 7.836 45.156 1.00 94.50 93 ILE A N 1
ATOM 756 C CA . ILE A 1 93 ? 4.042 7.603 45.328 1.00 94.50 93 ILE A CA 1
ATOM 757 C C . ILE A 1 93 ? 4.643 8.766 46.130 1.00 94.50 93 ILE A C 1
ATOM 759 O O . ILE A 1 93 ? 4.880 9.860 45.623 1.00 94.50 93 ILE A O 1
ATOM 763 N N . GLU A 1 94 ? 4.922 8.511 47.409 1.00 92.81 94 GLU A N 1
ATOM 764 C CA . GLU A 1 94 ? 5.553 9.468 48.326 1.00 92.81 94 GLU A CA 1
ATOM 765 C C . GLU A 1 94 ? 7.018 9.736 47.943 1.00 92.81 94 GLU A C 1
ATOM 767 O O . GLU A 1 94 ? 7.510 10.857 48.087 1.00 92.81 94 GLU A O 1
ATOM 772 N N . ALA A 1 95 ? 7.717 8.707 47.449 1.00 92.75 95 ALA A N 1
ATOM 773 C CA . ALA A 1 95 ? 9.096 8.807 46.980 1.00 92.75 95 ALA A CA 1
ATOM 774 C C . ALA A 1 95 ? 9.451 7.719 45.954 1.00 92.75 95 ALA A C 1
ATOM 776 O O . ALA A 1 95 ? 9.025 6.573 46.082 1.00 92.75 95 ALA A O 1
ATOM 777 N N . ILE A 1 96 ? 10.319 8.056 45.002 1.00 94.12 96 ILE A N 1
ATOM 778 C CA . ILE A 1 96 ? 10.973 7.152 44.050 1.00 94.12 96 ILE A CA 1
ATOM 779 C C . ILE A 1 96 ? 12.497 7.180 44.259 1.00 94.12 96 ILE A C 1
ATOM 781 O O . ILE A 1 96 ? 13.068 8.222 44.585 1.00 94.12 96 ILE A O 1
ATOM 785 N N . TYR A 1 97 ? 13.167 6.037 44.098 1.00 91.38 97 TYR A N 1
ATOM 786 C CA . TYR A 1 97 ? 14.629 5.920 44.142 1.00 91.38 97 TYR A CA 1
ATOM 787 C C . TYR A 1 97 ? 15.149 4.836 43.192 1.00 91.38 97 TYR A C 1
ATOM 789 O O . TYR A 1 97 ? 14.533 3.784 43.020 1.00 91.38 97 TYR A O 1
ATOM 797 N N . TYR A 1 98 ? 16.315 5.081 42.592 1.00 89.44 98 TYR A N 1
ATOM 798 C CA . TYR A 1 98 ? 16.996 4.109 41.734 1.00 89.44 98 TYR A CA 1
ATOM 799 C C . TYR A 1 98 ? 17.900 3.163 42.546 1.00 89.44 98 TYR A C 1
ATOM 801 O O . TYR A 1 98 ? 18.540 3.581 43.517 1.00 89.44 98 TYR A O 1
ATOM 809 N N . ARG A 1 99 ? 17.997 1.886 42.153 1.00 83.00 99 ARG A N 1
ATOM 810 C CA . ARG A 1 99 ? 18.790 0.869 42.867 1.00 83.00 99 ARG A CA 1
ATOM 811 C C . ARG A 1 99 ? 20.094 0.505 42.147 1.00 83.00 99 ARG A C 1
ATOM 813 O O . ARG A 1 99 ? 20.093 -0.109 41.084 1.00 83.00 99 ARG A O 1
ATOM 820 N N . THR A 1 100 ? 21.233 0.775 42.784 1.00 69.50 100 THR A N 1
ATOM 821 C CA . THR A 1 100 ? 22.571 0.539 42.213 1.00 69.50 100 THR A CA 1
ATOM 822 C C . THR A 1 100 ? 23.124 -0.859 42.516 1.00 69.50 100 THR A C 1
ATOM 824 O O . THR A 1 100 ? 24.095 -1.024 43.251 1.00 69.50 100 THR A O 1
ATOM 827 N N . GLY A 1 101 ? 22.542 -1.886 41.891 1.00 62.25 101 GLY A N 1
ATOM 828 C CA . GLY A 1 101 ? 23.171 -3.207 41.761 1.00 62.25 101 GLY A CA 1
ATOM 829 C C . GLY A 1 101 ? 22.952 -4.212 42.905 1.00 62.25 101 GLY A C 1
ATOM 830 O O . GLY A 1 101 ? 21.977 -4.161 43.659 1.00 62.25 101 GLY A O 1
ATOM 831 N N . LYS A 1 102 ? 23.834 -5.226 42.957 1.00 43.69 102 LYS A N 1
ATOM 832 C CA . LYS A 1 102 ? 23.584 -6.512 43.645 1.00 43.69 102 LYS A CA 1
ATOM 833 C C . LYS A 1 102 ? 23.709 -6.493 45.177 1.00 43.69 102 LYS A C 1
ATOM 835 O O . LYS A 1 102 ? 23.140 -7.380 45.812 1.00 43.69 102 LYS A O 1
ATOM 840 N N . GLN A 1 103 ? 24.411 -5.537 45.789 1.00 45.25 103 GLN A N 1
ATOM 841 C CA . GLN A 1 103 ? 24.508 -5.476 47.256 1.00 45.25 103 GLN A CA 1
ATOM 842 C C . GLN A 1 103 ? 23.180 -5.023 47.891 1.00 45.25 103 GLN A C 1
ATOM 844 O O . GLN A 1 103 ? 22.462 -4.179 47.352 1.00 45.25 103 GLN A O 1
ATOM 849 N N . ARG A 1 104 ? 22.834 -5.582 49.058 1.00 41.12 104 ARG A N 1
ATOM 850 C CA . ARG A 1 104 ? 21.702 -5.104 49.870 1.00 41.12 104 ARG A CA 1
ATOM 851 C C . ARG A 1 104 ? 22.065 -3.754 50.496 1.00 41.12 104 ARG A C 1
ATOM 853 O O . ARG A 1 104 ? 23.056 -3.674 51.209 1.00 41.12 104 ARG A O 1
ATOM 860 N N . GLY A 1 105 ? 21.237 -2.733 50.270 1.00 48.16 105 GLY A N 1
ATOM 861 C CA . GLY A 1 105 ? 21.308 -1.441 50.969 1.00 48.16 105 GLY A CA 1
ATOM 862 C C . GLY A 1 105 ? 21.834 -0.256 50.152 1.00 48.16 105 GLY A C 1
ATOM 863 O O . GLY A 1 105 ? 21.586 0.878 50.547 1.00 48.16 105 GLY A O 1
ATOM 864 N N . GLN A 1 106 ? 22.488 -0.475 49.004 1.00 54.78 106 GLN A N 1
ATOM 865 C CA . GLN A 1 106 ? 22.904 0.625 48.121 1.00 54.78 106 GLN A CA 1
ATOM 866 C C . GLN A 1 106 ? 21.744 1.083 47.222 1.00 54.78 106 GLN A C 1
ATOM 868 O O . GLN A 1 106 ? 21.558 0.597 46.104 1.00 54.78 106 GLN A O 1
ATOM 873 N N . ASN A 1 107 ? 20.963 2.028 47.742 1.00 63.84 107 ASN A N 1
ATOM 874 C CA . ASN A 1 107 ? 19.973 2.799 46.995 1.00 63.84 107 ASN A CA 1
ATOM 875 C C . ASN A 1 107 ? 20.532 4.202 46.712 1.00 63.84 107 ASN A C 1
ATOM 877 O O . ASN A 1 107 ? 21.269 4.751 47.533 1.00 63.84 107 ASN A O 1
ATOM 881 N N . ALA A 1 108 ? 20.139 4.809 45.593 1.00 78.00 108 ALA A N 1
ATOM 882 C CA . ALA A 1 108 ? 20.275 6.251 45.410 1.00 78.00 108 ALA A CA 1
ATOM 883 C C . ALA A 1 108 ? 19.342 7.011 46.374 1.00 78.00 108 ALA A C 1
ATOM 885 O O . ALA A 1 108 ? 18.395 6.437 46.920 1.00 78.00 108 ALA A O 1
ATOM 886 N N . SER A 1 109 ? 19.590 8.308 46.576 1.00 82.44 109 SER A N 1
ATOM 887 C CA . SER A 1 109 ? 18.712 9.141 47.402 1.00 82.44 109 SER A CA 1
ATOM 888 C C . SER A 1 109 ? 17.285 9.167 46.831 1.00 82.44 109 SER A C 1
ATOM 890 O O . SER A 1 109 ? 17.113 9.176 45.604 1.00 82.44 109 SER A O 1
ATOM 892 N N . PRO A 1 110 ? 16.245 9.206 47.680 1.00 88.19 110 PRO A N 1
ATOM 893 C CA . PRO A 1 110 ? 14.877 9.383 47.216 1.00 88.19 110 PRO A CA 1
ATOM 894 C C . PRO A 1 110 ? 14.654 10.774 46.616 1.00 88.19 110 PRO A C 1
ATOM 896 O O . PRO A 1 110 ? 15.366 11.728 46.926 1.00 88.19 110 PRO A O 1
ATOM 899 N N . MET A 1 111 ? 13.639 10.871 45.767 1.00 92.69 111 MET A N 1
ATOM 900 C CA . MET A 1 111 ? 13.017 12.117 45.323 1.00 92.69 111 MET A CA 1
ATOM 901 C C . MET A 1 111 ? 11.511 11.896 45.149 1.00 92.69 111 MET A C 1
ATOM 903 O O . MET A 1 111 ? 11.053 10.755 45.110 1.00 92.69 111 MET A O 1
ATOM 907 N N . LYS A 1 112 ? 10.733 12.967 45.034 1.00 93.62 112 LYS A N 1
ATOM 908 C CA . LYS A 1 112 ? 9.322 12.914 44.635 1.00 93.62 112 LYS A CA 1
ATOM 909 C C . LYS A 1 112 ? 9.212 12.815 43.113 1.00 93.62 112 LYS A C 1
ATOM 911 O O . LYS A 1 112 ? 10.096 13.284 42.394 1.00 93.62 112 LYS A O 1
ATOM 916 N N . LEU A 1 113 ? 8.120 12.231 42.620 1.00 93.31 113 LEU A N 1
ATOM 917 C CA . LEU A 1 113 ? 7.760 12.348 41.206 1.00 93.31 113 LEU A CA 1
ATOM 918 C C . LEU A 1 113 ? 7.354 13.802 40.881 1.00 93.31 113 LEU A C 1
ATOM 920 O O . LEU A 1 113 ? 6.811 14.490 41.752 1.00 93.31 113 LEU A O 1
ATOM 924 N N . PRO A 1 114 ? 7.623 14.297 39.659 1.00 91.94 114 PRO A N 1
ATOM 925 C CA . PRO A 1 114 ? 7.287 15.664 39.278 1.00 91.94 114 PRO A CA 1
ATOM 926 C C . PRO A 1 114 ? 5.769 15.867 39.227 1.00 91.94 114 PRO A C 1
ATOM 928 O O . PRO A 1 114 ? 5.046 15.057 38.654 1.00 91.94 114 PRO A O 1
ATOM 931 N N . GLN A 1 115 ? 5.296 16.968 39.807 1.00 89.31 115 GLN A N 1
ATOM 932 C CA . GLN A 1 115 ? 3.893 17.395 39.727 1.00 89.31 115 GLN A CA 1
ATOM 933 C C . GLN A 1 115 ? 3.737 18.643 38.837 1.00 89.31 115 GLN A C 1
ATOM 935 O O . GLN A 1 115 ? 2.767 18.752 38.090 1.00 89.31 115 GLN A O 1
ATOM 940 N N . ASP A 1 116 ? 4.736 19.537 38.814 1.00 91.06 116 ASP A N 1
ATOM 941 C CA . ASP A 1 116 ? 4.873 20.540 37.753 1.00 91.06 116 ASP A CA 1
ATOM 942 C C . ASP A 1 116 ? 5.748 19.990 36.612 1.00 91.06 116 ASP A C 1
ATOM 944 O O . ASP A 1 116 ? 6.980 19.948 36.684 1.00 91.06 116 ASP A O 1
ATOM 948 N N . PHE A 1 117 ? 5.094 19.569 35.529 1.00 92.25 117 PHE A N 1
ATOM 949 C CA . PHE A 1 117 ? 5.770 19.076 34.329 1.00 92.25 117 PHE A CA 1
ATOM 950 C C . PHE A 1 117 ? 6.477 20.180 33.519 1.00 92.25 117 PHE A C 1
ATOM 952 O O . PHE A 1 117 ? 7.388 19.871 32.756 1.00 92.25 117 PHE A O 1
ATOM 959 N N . LYS A 1 118 ? 6.122 21.463 33.680 1.00 92.00 118 LYS A N 1
ATOM 960 C CA . LYS A 1 118 ? 6.810 22.580 33.006 1.00 92.00 118 LYS A CA 1
ATOM 961 C C . LYS A 1 118 ? 8.169 22.845 33.637 1.00 92.00 118 LYS A C 1
ATOM 963 O O . LYS A 1 118 ? 9.154 22.951 32.909 1.00 92.00 118 LYS A O 1
ATOM 968 N N . GLU A 1 119 ? 8.242 22.899 34.965 1.00 92.56 119 GLU A N 1
ATOM 969 C CA . GLU A 1 119 ? 9.525 23.017 35.670 1.00 92.56 119 GLU A CA 1
ATOM 970 C C . GLU A 1 119 ? 10.390 21.764 35.486 1.00 92.56 119 GLU A C 1
ATOM 972 O O . GLU A 1 119 ? 11.600 21.880 35.301 1.00 92.56 119 GLU A O 1
ATOM 977 N N . PHE A 1 120 ? 9.785 20.573 35.447 1.00 94.00 120 PHE A N 1
ATOM 978 C CA . PHE A 1 120 ? 10.511 19.324 35.205 1.00 94.00 120 PHE A CA 1
ATOM 979 C C . PHE A 1 120 ? 11.138 19.248 33.801 1.00 94.00 120 PHE A C 1
ATOM 981 O O . PHE A 1 120 ? 12.314 18.903 33.680 1.00 94.00 120 PHE A O 1
ATOM 988 N N . PHE A 1 121 ? 10.402 19.623 32.745 1.00 94.50 121 PHE A N 1
ATOM 989 C CA . PHE A 1 121 ? 10.954 19.693 31.385 1.00 94.50 121 PHE A CA 1
ATOM 990 C C . PHE A 1 121 ? 12.009 20.804 31.256 1.00 94.50 121 PHE A C 1
ATOM 992 O O . PHE A 1 121 ? 13.032 20.591 30.613 1.00 94.50 121 PHE A O 1
ATOM 999 N N . TYR A 1 122 ? 11.822 21.957 31.906 1.00 94.50 122 TYR A N 1
ATOM 1000 C CA . TYR A 1 122 ? 12.838 23.017 31.945 1.00 94.50 122 TYR A CA 1
ATOM 1001 C C . TYR A 1 122 ? 14.136 22.563 32.635 1.00 94.50 122 TYR A C 1
ATOM 1003 O O . TYR A 1 122 ? 15.223 22.758 32.089 1.00 94.50 122 TYR A O 1
ATOM 1011 N N . LEU A 1 123 ? 14.034 21.869 33.776 1.00 92.31 123 LEU A N 1
ATOM 1012 C CA . LEU A 1 123 ? 15.185 21.285 34.471 1.00 92.31 123 LEU A CA 1
ATOM 1013 C C . LEU A 1 123 ? 15.908 20.239 33.607 1.00 92.31 123 LEU A C 1
ATOM 1015 O O . LEU A 1 123 ? 17.138 20.236 33.561 1.00 92.31 123 LEU A O 1
ATOM 1019 N N . ALA A 1 124 ? 15.169 19.390 32.886 1.00 92.00 124 ALA A N 1
ATOM 1020 C CA . ALA A 1 124 ? 15.763 18.467 31.921 1.00 92.00 124 ALA A CA 1
ATOM 1021 C C . ALA A 1 124 ? 16.520 19.224 30.813 1.00 92.00 124 ALA A C 1
ATOM 1023 O O . ALA A 1 124 ? 17.648 18.860 30.490 1.00 92.00 124 ALA A O 1
ATOM 1024 N N . GLY A 1 125 ? 15.958 20.321 30.294 1.00 91.38 125 GLY A N 1
ATOM 1025 C CA . GLY A 1 125 ? 16.590 21.165 29.273 1.00 91.38 125 GLY A CA 1
ATOM 1026 C C . GLY A 1 125 ? 17.930 21.745 29.729 1.00 91.38 125 GLY A C 1
ATOM 1027 O O . GLY A 1 125 ? 18.919 21.641 29.004 1.00 91.38 125 GLY A O 1
ATOM 1028 N N . LEU A 1 126 ? 17.985 22.272 30.959 1.00 89.56 126 LEU A N 1
ATOM 1029 C CA . LEU A 1 126 ? 19.219 22.771 31.579 1.00 89.56 126 LEU A CA 1
ATOM 1030 C C . LEU A 1 126 ? 20.305 21.680 31.664 1.00 89.56 126 LEU A C 1
ATOM 1032 O O . LEU A 1 126 ? 21.450 21.926 31.293 1.00 89.56 126 LEU A O 1
ATOM 1036 N N . PHE A 1 127 ? 19.959 20.468 32.113 1.00 86.44 127 PHE A N 1
ATOM 1037 C CA . PHE A 1 127 ? 20.908 19.347 32.228 1.00 86.44 127 PHE A CA 1
ATOM 1038 C C . PHE A 1 127 ? 21.364 18.786 30.873 1.00 86.44 127 PHE A C 1
ATOM 1040 O O . PHE A 1 127 ? 22.497 18.315 30.740 1.00 86.44 127 PHE A O 1
ATOM 1047 N N . VAL A 1 128 ? 20.486 18.824 29.869 1.00 86.31 128 VAL A N 1
ATOM 1048 C CA . VAL A 1 128 ? 20.780 18.371 28.505 1.00 86.31 128 VAL A CA 1
ATOM 1049 C C . VAL A 1 128 ? 21.736 19.339 27.791 1.00 86.31 128 VAL A C 1
ATOM 1051 O O . VAL A 1 128 ? 22.596 18.861 27.054 1.00 86.31 128 VAL A O 1
ATOM 1054 N N . GLY A 1 129 ? 21.637 20.652 28.043 1.00 80.88 129 GLY A N 1
ATOM 1055 C CA . GLY A 1 129 ? 22.560 21.673 27.516 1.00 80.88 129 GLY A CA 1
ATOM 1056 C C . GLY A 1 129 ? 23.896 21.732 28.248 1.00 80.88 129 GLY A C 1
ATOM 1057 O O . GLY A 1 129 ? 24.940 21.563 27.630 1.00 80.88 129 GLY A O 1
ATOM 1058 N N . ASP A 1 130 ? 23.881 21.833 29.582 1.00 80.00 130 ASP A N 1
ATOM 1059 C CA . ASP A 1 130 ? 25.107 21.819 30.401 1.00 80.00 130 ASP A CA 1
ATOM 1060 C C . ASP A 1 130 ? 26.003 20.595 30.122 1.00 80.00 130 ASP A C 1
ATOM 1062 O O . ASP A 1 130 ? 27.229 20.655 30.244 1.00 80.00 130 ASP A O 1
ATOM 1066 N N . GLY A 1 131 ? 25.393 19.462 29.750 1.00 64.38 131 GLY A N 1
ATOM 1067 C CA . GLY A 1 131 ? 26.084 18.267 29.263 1.00 64.38 131 GLY A CA 1
ATOM 1068 C C . GLY A 1 131 ? 26.980 17.569 30.296 1.00 64.38 131 GLY A C 1
ATOM 1069 O O . GLY A 1 131 ? 27.590 16.538 29.984 1.00 64.38 131 GLY A O 1
ATOM 1070 N N . SER A 1 132 ? 27.074 18.091 31.523 1.00 62.84 132 SER A N 1
ATOM 1071 C CA . SER A 1 132 ? 27.998 17.621 32.551 1.00 62.84 132 SER A CA 1
ATOM 1072 C C . SER A 1 132 ? 27.396 16.512 33.425 1.00 62.84 132 SER A C 1
ATOM 1074 O O . SER A 1 132 ? 26.192 16.354 33.539 1.00 62.84 132 SER A O 1
ATOM 1076 N N . GLY A 1 133 ? 28.258 15.659 33.991 1.00 61.06 133 GLY A N 1
ATOM 1077 C CA . GLY A 1 133 ? 27.910 14.301 34.440 1.00 61.06 133 GLY A CA 1
ATOM 1078 C C . GLY A 1 133 ? 26.694 14.138 35.370 1.00 61.06 133 GLY A C 1
ATOM 1079 O O . GLY A 1 133 ? 25.600 13.823 34.916 1.00 61.06 133 GLY A O 1
ATOM 1080 N N . LYS A 1 134 ? 26.932 14.227 36.684 1.00 60.12 134 LYS A N 1
ATOM 1081 C CA . LYS A 1 134 ? 25.948 13.966 37.763 1.00 60.12 134 LYS A CA 1
ATOM 1082 C C . LYS A 1 134 ? 25.551 15.251 38.498 1.00 60.12 134 LYS A C 1
ATOM 1084 O O . LYS A 1 134 ? 25.458 15.283 39.727 1.00 60.12 134 LYS A O 1
ATOM 1089 N N . LYS A 1 135 ? 25.578 16.350 37.757 1.00 73.44 135 LYS A N 1
ATOM 1090 C CA . LYS A 1 135 ? 25.765 17.701 38.275 1.00 73.44 135 LYS A CA 1
ATOM 1091 C C . LYS A 1 135 ? 25.399 18.710 37.192 1.00 73.44 135 LYS A C 1
ATOM 1093 O O . LYS A 1 135 ? 25.286 18.332 36.034 1.00 73.44 135 LYS A O 1
ATOM 1098 N N . PHE A 1 136 ? 25.269 19.960 37.595 1.00 76.56 136 PHE A N 1
ATOM 1099 C CA . PHE A 1 136 ? 25.133 21.117 36.722 1.00 76.56 136 PHE A CA 1
ATOM 1100 C C . PHE A 1 136 ? 26.364 22.010 36.935 1.00 76.56 136 PHE A C 1
ATOM 1102 O O . PHE A 1 136 ? 26.771 22.207 38.087 1.00 76.56 136 PHE A O 1
ATOM 1109 N N . ILE A 1 137 ? 27.014 22.513 35.881 1.00 75.12 137 ILE A N 1
ATOM 1110 C CA . ILE A 1 137 ? 28.132 23.449 36.050 1.00 75.12 137 ILE A CA 1
ATOM 1111 C C . ILE A 1 137 ? 27.551 24.818 36.403 1.00 75.12 137 ILE A C 1
ATOM 1113 O O . ILE A 1 137 ? 26.715 25.376 35.695 1.00 75.12 137 ILE A O 1
ATOM 1117 N N . VAL A 1 138 ? 28.025 25.404 37.502 1.00 72.31 138 VAL A N 1
ATOM 1118 C CA . VAL A 1 138 ? 27.598 26.728 37.970 1.00 72.31 138 VAL A CA 1
ATOM 1119 C C . VAL A 1 138 ? 28.306 27.804 37.144 1.00 72.31 138 VAL A C 1
ATOM 1121 O O . VAL A 1 138 ? 29.152 28.551 37.629 1.00 72.31 138 VAL A O 1
ATOM 1124 N N . GLY A 1 139 ? 27.967 27.871 35.855 1.00 66.12 139 GLY A N 1
ATOM 1125 C CA . GLY A 1 139 ? 28.386 28.954 34.967 1.00 66.12 139 GLY A CA 1
ATOM 1126 C C . GLY A 1 139 ? 27.733 30.289 35.336 1.00 66.12 139 GLY A C 1
ATOM 1127 O O . GLY A 1 139 ? 28.298 31.342 35.046 1.00 66.12 139 GLY A O 1
ATOM 1128 N N . LYS A 1 140 ? 26.560 30.252 35.994 1.00 73.69 140 LYS A N 1
ATOM 1129 C CA . LYS A 1 140 ? 25.843 31.421 36.525 1.00 73.69 140 LYS A CA 1
ATOM 1130 C C . LYS A 1 140 ? 25.043 31.087 37.783 1.00 73.69 140 LYS A C 1
ATOM 1132 O O . LYS A 1 140 ? 24.347 30.076 37.841 1.00 73.69 140 LYS A O 1
ATOM 1137 N N . GLU A 1 141 ? 25.091 31.989 38.759 1.00 76.75 141 GLU A N 1
ATOM 1138 C CA . GLU A 1 141 ? 24.463 31.816 40.076 1.00 76.75 141 GLU A CA 1
ATOM 1139 C C . GLU A 1 141 ? 22.923 31.791 40.023 1.00 76.75 141 GLU A C 1
ATOM 1141 O O . GLU A 1 141 ? 22.293 31.017 40.739 1.00 76.75 141 GLU A O 1
ATOM 1146 N N . SER A 1 142 ? 22.311 32.586 39.138 1.00 79.81 142 SER A N 1
ATOM 1147 C CA . SER A 1 142 ? 20.853 32.639 38.947 1.00 79.81 142 SER A CA 1
ATOM 1148 C C . SER A 1 142 ? 20.271 31.298 38.488 1.00 79.81 142 SER A C 1
ATOM 1150 O O . SER A 1 142 ? 19.279 30.831 39.045 1.00 79.81 142 SER A O 1
ATOM 1152 N N . LEU A 1 143 ? 20.917 30.639 37.520 1.00 83.00 143 LEU A N 1
ATOM 1153 C CA . LEU A 1 143 ? 20.506 29.312 37.054 1.00 83.00 143 LEU A CA 1
ATOM 1154 C C . LEU A 1 143 ? 20.727 28.242 38.129 1.00 83.00 143 LEU A C 1
ATOM 1156 O O . LEU A 1 143 ? 19.867 27.386 38.303 1.00 83.00 143 LEU A O 1
ATOM 1160 N N . ALA A 1 144 ? 21.820 28.314 38.896 1.00 82.31 144 ALA A N 1
ATOM 1161 C CA . ALA A 1 144 ? 22.071 27.365 39.982 1.00 82.31 144 ALA A CA 1
ATOM 1162 C C . ALA A 1 144 ? 21.022 27.461 41.106 1.00 82.31 144 ALA A C 1
ATOM 1164 O O . ALA A 1 144 ? 20.509 26.437 41.560 1.00 82.31 144 ALA A O 1
ATOM 1165 N N . LYS A 1 145 ? 20.620 28.682 41.489 1.00 85.12 145 LYS A N 1
ATOM 1166 C CA . LYS A 1 145 ? 19.492 28.916 42.409 1.00 85.12 145 LYS A CA 1
ATOM 1167 C C . LYS A 1 145 ? 18.179 28.354 41.856 1.00 85.12 145 LYS A C 1
ATOM 1169 O O . LYS A 1 145 ? 17.444 27.686 42.576 1.00 85.12 145 LYS A O 1
ATOM 1174 N N . ARG A 1 146 ? 17.915 28.525 40.556 1.00 87.62 146 ARG A N 1
ATOM 1175 C CA . ARG A 1 146 ? 16.717 27.967 39.907 1.00 87.62 146 ARG A CA 1
ATOM 1176 C C . ARG A 1 146 ? 16.720 26.429 39.858 1.00 87.62 146 ARG A C 1
ATOM 1178 O O . ARG A 1 146 ? 15.683 25.810 40.079 1.00 87.62 146 ARG A O 1
ATOM 1185 N N . VAL A 1 147 ? 17.878 25.803 39.634 1.00 88.06 147 VAL A N 1
ATOM 1186 C CA . VAL A 1 147 ? 18.060 24.341 39.745 1.00 88.06 147 VAL A CA 1
ATOM 1187 C C . VAL A 1 147 ? 17.817 23.865 41.182 1.00 88.06 147 VAL A C 1
ATOM 1189 O O . VAL A 1 147 ? 17.164 22.840 41.384 1.00 88.06 147 VAL A O 1
ATOM 1192 N N . GLU A 1 148 ? 18.292 24.615 42.178 1.00 88.62 148 GLU A N 1
ATOM 1193 C CA . GLU A 1 148 ? 18.097 24.317 43.600 1.00 88.62 148 GLU A CA 1
ATOM 1194 C C . GLU A 1 148 ? 16.615 24.375 44.005 1.00 88.62 148 GLU A C 1
ATOM 1196 O O . GLU A 1 148 ? 16.118 23.425 44.608 1.00 88.62 148 GLU A O 1
ATOM 1201 N N . GLU A 1 149 ? 15.879 25.417 43.603 1.00 89.50 149 GLU A N 1
ATOM 1202 C CA . GLU A 1 149 ? 14.429 25.529 43.828 1.00 89.50 149 GLU A CA 1
ATOM 1203 C C . GLU A 1 149 ? 13.654 24.303 43.326 1.00 89.50 149 GLU A C 1
ATOM 1205 O O . GLU A 1 149 ? 12.827 23.747 44.054 1.00 89.50 149 GLU A O 1
ATOM 1210 N N . ILE A 1 150 ? 13.909 23.877 42.083 1.00 90.56 150 ILE A N 1
ATOM 1211 C CA . ILE A 1 150 ? 13.170 22.773 41.459 1.00 90.56 150 ILE A CA 1
ATOM 1212 C C . ILE A 1 150 ? 13.565 21.436 42.109 1.00 90.56 150 ILE A C 1
ATOM 1214 O O . ILE A 1 150 ? 12.694 20.611 42.387 1.00 90.56 150 ILE A O 1
ATOM 1218 N N . CYS A 1 151 ? 14.843 21.229 42.449 1.00 90.31 151 CYS A N 1
ATOM 1219 C CA . CYS A 1 151 ? 15.284 20.041 43.193 1.00 90.31 151 CYS A CA 1
ATOM 1220 C C . CYS A 1 151 ? 14.660 19.966 44.599 1.00 90.31 151 CYS A C 1
ATOM 1222 O O . CYS A 1 151 ? 14.186 18.903 45.008 1.00 90.31 151 CYS A O 1
ATOM 1224 N N . ASN A 1 152 ? 14.553 21.099 45.300 1.00 89.38 152 ASN A N 1
ATOM 1225 C CA . ASN A 1 152 ? 13.904 21.175 46.608 1.00 89.38 152 ASN A CA 1
ATOM 1226 C C . ASN A 1 152 ? 12.401 20.833 46.520 1.00 89.38 152 ASN A C 1
ATOM 1228 O O . ASN A 1 152 ? 11.886 20.110 47.375 1.00 89.38 152 ASN A O 1
ATOM 1232 N N . ARG A 1 153 ? 11.700 21.247 45.450 1.00 90.06 153 ARG A N 1
ATOM 1233 C CA . ARG A 1 153 ? 10.308 20.823 45.165 1.00 90.06 153 ARG A CA 1
ATOM 1234 C C . ARG A 1 153 ? 10.208 19.323 44.857 1.00 90.06 153 ARG A C 1
ATOM 1236 O O . ARG A 1 153 ? 9.286 18.660 45.332 1.00 90.06 153 ARG A O 1
ATOM 1243 N N . LEU A 1 154 ? 11.199 18.769 44.154 1.00 91.50 154 LEU A N 1
ATOM 1244 C CA . LEU A 1 154 ? 11.395 17.324 43.967 1.00 91.50 154 LEU A CA 1
ATOM 1245 C C . LEU A 1 154 ? 11.892 16.603 45.243 1.00 91.50 154 LEU A C 1
ATOM 1247 O O . LEU A 1 154 ? 12.105 15.392 45.220 1.00 91.50 154 LEU A O 1
ATOM 1251 N N . GLY A 1 155 ? 12.023 17.297 46.377 1.00 87.94 155 GLY A N 1
ATOM 1252 C CA . GLY A 1 155 ? 12.255 16.697 47.690 1.00 87.94 155 GLY A CA 1
ATOM 1253 C C . GLY A 1 155 ? 13.702 16.308 48.001 1.00 87.94 155 GLY A C 1
ATOM 1254 O O . GLY A 1 155 ? 13.900 15.438 48.848 1.00 87.94 155 GLY A O 1
ATOM 1255 N N . PHE A 1 156 ? 14.703 16.914 47.352 1.00 87.19 156 PHE A N 1
ATOM 1256 C CA . PHE A 1 156 ? 16.112 16.734 47.724 1.00 87.19 156 PHE A CA 1
ATOM 1257 C C . PHE A 1 156 ? 16.948 18.010 47.538 1.00 87.19 156 PHE A C 1
ATOM 1259 O O . PHE A 1 156 ? 16.821 18.721 46.545 1.00 87.19 156 PHE A O 1
ATOM 1266 N N . GLU A 1 157 ? 17.863 18.251 48.477 1.00 84.88 157 GLU A N 1
ATOM 1267 C CA . GLU A 1 157 ? 18.824 19.357 48.419 1.00 84.88 157 GLU A CA 1
ATOM 1268 C C . GLU A 1 157 ? 19.903 19.127 47.347 1.00 84.88 157 GLU A C 1
ATOM 1270 O O . GLU A 1 157 ? 20.374 18.002 47.140 1.00 84.88 157 GLU A O 1
ATOM 1275 N N . THR A 1 158 ? 20.371 20.210 46.724 1.00 85.69 158 THR A N 1
ATOM 1276 C CA . THR A 1 158 ? 21.569 20.197 45.862 1.00 85.69 158 THR A CA 1
ATOM 1277 C C . THR A 1 158 ? 22.812 20.601 46.654 1.00 85.69 158 THR A C 1
ATOM 1279 O O . THR A 1 158 ? 22.701 21.259 47.686 1.00 85.69 158 THR A O 1
ATOM 1282 N N . LYS A 1 159 ? 24.016 20.214 46.206 1.00 82.25 159 LYS A N 1
ATOM 1283 C CA . LYS A 1 159 ? 25.270 20.600 46.889 1.00 82.25 159 LYS A CA 1
ATOM 1284 C C . LYS A 1 159 ? 26.302 21.147 45.914 1.00 82.25 159 LYS A C 1
ATOM 1286 O O . LYS A 1 159 ? 26.886 20.392 45.137 1.00 82.25 159 LYS A O 1
ATOM 1291 N N . ILE A 1 160 ? 26.540 22.456 45.984 1.00 84.25 160 ILE A N 1
ATOM 1292 C CA . ILE A 1 160 ? 27.599 23.136 45.230 1.00 84.25 160 ILE A CA 1
ATOM 1293 C C . ILE A 1 160 ? 28.965 22.738 45.802 1.00 84.25 160 ILE A C 1
ATOM 1295 O O . ILE A 1 160 ? 29.165 22.719 47.018 1.00 84.25 160 ILE A O 1
ATOM 1299 N N . ARG A 1 161 ? 29.915 22.413 44.922 1.00 82.38 161 ARG A N 1
ATOM 1300 C CA . ARG A 1 161 ? 31.317 22.154 45.259 1.00 82.38 161 ARG A CA 1
ATOM 1301 C C . ARG A 1 161 ? 32.239 22.990 44.385 1.00 82.38 161 ARG A C 1
ATOM 1303 O O . ARG A 1 161 ? 32.128 22.965 43.163 1.00 82.38 161 ARG A O 1
ATOM 1310 N N . SER A 1 162 ? 33.182 23.676 45.018 1.00 79.75 162 SER A N 1
ATOM 1311 C CA . SER A 1 162 ? 34.228 24.442 44.339 1.00 79.75 162 SER A CA 1
ATOM 1312 C C . SER A 1 162 ? 35.539 23.661 44.353 1.00 79.75 162 SER A C 1
ATOM 1314 O O . SER A 1 162 ? 35.923 23.104 45.381 1.00 79.75 162 SER A O 1
ATOM 1316 N N . TYR A 1 163 ? 36.238 23.638 43.221 1.00 78.44 163 TYR A N 1
ATOM 1317 C CA . TYR A 1 163 ? 37.523 22.960 43.054 1.00 78.44 163 TYR A CA 1
ATOM 1318 C C . TYR A 1 163 ? 38.543 23.945 42.471 1.00 78.44 163 TYR A C 1
ATOM 1320 O O . TYR A 1 163 ? 38.205 24.728 41.586 1.00 78.44 163 TYR A O 1
ATOM 1328 N N . SER A 1 164 ? 39.792 23.912 42.948 1.00 65.19 164 SER A N 1
ATOM 1329 C CA . SER A 1 164 ? 40.829 24.830 42.456 1.00 65.19 164 SER A CA 1
ATOM 1330 C C . SER A 1 164 ? 41.023 24.684 40.941 1.00 65.19 164 SER A C 1
ATOM 1332 O O . SER A 1 164 ? 41.144 23.568 40.431 1.00 65.19 164 SER A O 1
ATOM 1334 N N . GLY A 1 165 ? 41.012 25.810 40.222 1.00 70.31 165 GLY A N 1
ATOM 1335 C CA . GLY A 1 165 ? 41.144 25.853 38.763 1.00 70.31 165 GLY A CA 1
ATOM 1336 C C . GLY A 1 165 ? 39.935 25.339 37.965 1.00 70.31 165 GLY A C 1
ATOM 1337 O O . GLY A 1 165 ? 40.092 25.059 36.779 1.00 70.31 165 GLY A O 1
ATOM 1338 N N . LYS A 1 166 ? 38.747 25.185 38.572 1.00 75.12 166 LYS A N 1
ATOM 1339 C CA . LYS A 1 166 ? 37.522 24.739 37.879 1.00 75.12 166 LYS A CA 1
ATOM 1340 C C . LYS A 1 166 ? 36.297 25.559 38.280 1.00 75.12 166 LYS A C 1
ATOM 1342 O O . LYS A 1 166 ? 36.173 25.984 39.426 1.00 75.12 166 LYS A O 1
ATOM 1347 N N . THR A 1 167 ? 35.366 25.718 37.341 1.00 76.75 167 THR A N 1
ATOM 1348 C CA . THR A 1 167 ? 34.023 26.254 37.603 1.00 76.75 167 THR A CA 1
ATOM 1349 C C . THR A 1 167 ? 33.321 25.414 38.683 1.00 76.75 167 THR A C 1
ATOM 1351 O O . THR A 1 167 ? 33.458 24.187 38.646 1.00 76.75 167 THR A O 1
ATOM 1354 N N . PRO A 1 168 ? 32.587 26.013 39.643 1.00 80.12 168 PRO A N 1
ATOM 1355 C CA . PRO A 1 168 ? 31.890 25.248 40.674 1.00 80.12 168 PRO A CA 1
ATOM 1356 C C . PRO A 1 168 ? 30.830 24.306 40.092 1.00 80.12 168 PRO A C 1
ATOM 1358 O O . PRO A 1 168 ? 30.262 24.554 39.029 1.00 80.12 168 PRO A O 1
ATOM 1361 N N . GLU A 1 169 ? 30.556 23.216 40.801 1.00 82.56 169 GLU A N 1
ATOM 1362 C CA . GLU A 1 169 ? 29.726 22.110 40.324 1.00 82.56 169 GLU A CA 1
ATOM 1363 C C . GLU A 1 169 ? 28.574 21.853 41.306 1.00 82.56 169 GLU A C 1
ATOM 1365 O O . GLU A 1 169 ? 28.802 21.534 42.474 1.00 82.56 169 GLU A O 1
ATOM 1370 N N . GLN A 1 170 ? 27.329 21.982 40.850 1.00 82.56 170 GLN A N 1
ATOM 1371 C CA . GLN A 1 170 ? 26.128 21.733 41.645 1.00 82.56 170 GLN A CA 1
ATOM 1372 C C . GLN A 1 170 ? 25.720 20.265 41.516 1.00 82.56 170 GLN A C 1
ATOM 1374 O O . GLN A 1 170 ? 25.150 19.846 40.510 1.00 82.56 170 GLN A O 1
ATOM 1379 N N . HIS A 1 171 ? 26.035 19.460 42.528 1.00 80.12 171 HIS A N 1
ATOM 1380 C CA . HIS A 1 171 ? 25.697 18.039 42.547 1.00 80.12 171 HIS A CA 1
ATOM 1381 C C . HIS A 1 171 ? 24.213 17.815 42.854 1.00 80.12 171 HIS A C 1
ATOM 1383 O O . HIS A 1 171 ? 23.679 18.379 43.814 1.00 80.12 171 HIS A O 1
ATOM 1389 N N . THR A 1 172 ? 23.584 16.936 42.073 1.00 83.38 172 THR A N 1
ATOM 1390 C CA . THR A 1 172 ? 22.182 16.518 42.214 1.00 83.38 172 THR A CA 1
ATOM 1391 C C . THR A 1 172 ? 22.070 15.015 42.508 1.00 83.38 172 THR A C 1
ATOM 1393 O O . THR A 1 172 ? 23.065 14.311 42.703 1.00 83.38 172 THR A O 1
ATOM 1396 N N . ASN A 1 173 ? 20.838 14.516 42.619 1.00 83.19 173 ASN A N 1
ATOM 1397 C CA . ASN A 1 173 ? 20.534 13.134 42.975 1.00 83.19 173 ASN A CA 1
ATOM 1398 C C . ASN A 1 173 ? 20.755 12.162 41.795 1.00 83.19 173 ASN A C 1
ATOM 1400 O O . ASN A 1 173 ? 20.295 12.411 40.683 1.00 83.19 173 ASN A O 1
ATOM 1404 N N . PHE A 1 174 ? 21.376 11.001 42.040 1.00 85.69 174 PHE A N 1
ATOM 1405 C CA . PHE A 1 174 ? 21.534 9.961 41.015 1.00 85.69 174 PHE A CA 1
ATOM 1406 C C . PHE A 1 174 ? 20.196 9.365 40.533 1.00 85.69 174 PHE A C 1
ATOM 1408 O O . PHE A 1 174 ? 20.101 8.946 39.382 1.00 85.69 174 PHE A O 1
ATOM 1415 N N . THR A 1 175 ? 19.143 9.391 41.359 1.00 89.50 175 THR A N 1
ATOM 1416 C CA . THR A 1 175 ? 17.786 9.040 40.907 1.00 89.50 175 THR A CA 1
ATOM 1417 C C . THR A 1 175 ? 17.312 9.982 39.791 1.00 89.50 175 THR A C 1
ATOM 1419 O O . THR A 1 175 ? 16.730 9.504 38.822 1.00 89.50 175 THR A O 1
ATOM 1422 N N . LEU A 1 176 ? 17.630 11.285 39.858 1.00 89.81 176 LEU A N 1
ATOM 1423 C CA . LEU A 1 176 ? 17.300 12.238 38.792 1.00 89.81 176 LEU A CA 1
ATOM 1424 C C . LEU A 1 176 ? 18.091 11.940 37.507 1.00 89.81 176 LEU A C 1
ATOM 1426 O O . LEU A 1 176 ? 17.498 11.932 36.434 1.00 89.81 176 LEU A O 1
ATOM 1430 N N . GLU A 1 177 ? 19.396 11.636 37.604 1.00 87.75 177 GLU A N 1
ATOM 1431 C CA . GLU A 1 177 ? 20.212 11.268 36.429 1.00 87.75 177 GLU A CA 1
ATOM 1432 C C . GLU A 1 177 ? 19.613 10.058 35.689 1.00 87.75 177 GLU A C 1
ATOM 1434 O O . GLU A 1 177 ? 19.534 10.075 34.461 1.00 87.75 177 GLU A O 1
ATOM 1439 N N . MET A 1 178 ? 19.134 9.042 36.416 1.00 90.25 178 MET A N 1
ATOM 1440 C CA . MET A 1 178 ? 18.495 7.870 35.807 1.00 90.25 178 MET A CA 1
ATOM 1441 C C . MET A 1 178 ? 17.086 8.159 35.267 1.00 90.25 178 MET A C 1
ATOM 1443 O O . MET A 1 178 ? 16.735 7.647 34.207 1.00 90.25 178 MET A O 1
ATOM 1447 N N . ILE A 1 179 ? 16.287 9.009 35.926 1.00 92.81 179 ILE A N 1
ATOM 1448 C CA . ILE A 1 179 ? 14.984 9.440 35.385 1.00 92.81 179 ILE A CA 1
ATOM 1449 C C . ILE A 1 179 ? 15.185 10.222 34.078 1.00 92.81 179 ILE A C 1
ATOM 1451 O O . ILE A 1 179 ? 14.474 9.985 33.103 1.00 92.81 179 ILE A O 1
ATOM 1455 N N . PHE A 1 180 ? 16.185 11.106 34.014 1.00 92.50 180 PHE A N 1
ATOM 1456 C CA . PHE A 1 180 ? 16.544 11.804 32.779 1.00 92.50 180 PHE A CA 1
ATOM 1457 C C . PHE A 1 180 ? 17.122 10.864 31.715 1.00 92.50 180 PHE A C 1
ATOM 1459 O O . PHE A 1 180 ? 16.857 11.067 30.530 1.00 92.50 180 PHE A O 1
ATOM 1466 N N . HIS A 1 181 ? 17.853 9.814 32.106 1.00 90.00 181 HIS A N 1
ATOM 1467 C CA . HIS A 1 181 ? 18.326 8.793 31.170 1.00 90.00 181 HIS A CA 1
ATOM 1468 C C . HIS A 1 181 ? 17.162 8.085 30.464 1.00 90.00 181 HIS A C 1
ATOM 1470 O O . HIS A 1 181 ? 17.154 8.015 29.236 1.00 90.00 181 HIS A O 1
ATOM 1476 N N . VAL A 1 182 ? 16.163 7.629 31.227 1.00 91.19 182 VAL A N 1
ATOM 1477 C CA . VAL A 1 182 ? 14.998 6.901 30.699 1.00 91.19 182 VAL A CA 1
ATOM 1478 C C . VAL A 1 182 ? 14.037 7.819 29.932 1.00 91.19 182 VAL A C 1
ATOM 1480 O O . VAL A 1 182 ? 13.654 7.496 28.812 1.00 91.19 182 VAL A O 1
ATOM 1483 N N . LEU A 1 183 ? 13.657 8.973 30.493 1.00 92.81 183 LEU A N 1
ATOM 1484 C CA . LEU A 1 183 ? 12.633 9.840 29.890 1.00 92.81 183 LEU A CA 1
ATOM 1485 C C . LEU A 1 183 ? 13.184 10.760 28.793 1.00 92.81 183 LEU A C 1
ATOM 1487 O O . LEU A 1 183 ? 12.561 10.918 27.747 1.00 92.81 183 LEU A O 1
ATOM 1491 N N . PHE A 1 184 ? 14.358 11.362 28.993 1.00 91.50 184 PHE A N 1
ATOM 1492 C CA . PHE A 1 184 ? 14.927 12.376 28.090 1.00 91.50 184 PHE A CA 1
ATOM 1493 C C . PHE A 1 184 ? 16.109 11.846 27.259 1.00 91.50 184 PHE A C 1
ATOM 1495 O O . PHE A 1 184 ? 16.849 12.632 26.674 1.00 91.50 184 PHE A O 1
ATOM 1502 N N . ALA A 1 185 ? 16.300 10.519 27.207 1.00 87.12 185 ALA A N 1
ATOM 1503 C CA . ALA A 1 185 ? 17.428 9.846 26.546 1.00 87.12 185 ALA A CA 1
ATOM 1504 C C . ALA A 1 185 ? 18.815 10.359 26.994 1.00 87.12 185 ALA A C 1
ATOM 1506 O O . ALA A 1 185 ? 19.804 10.229 26.267 1.00 87.12 185 ALA A O 1
ATOM 1507 N N . TYR A 1 186 ? 18.903 10.948 28.192 1.00 86.75 186 TYR A N 1
ATOM 1508 C CA . TYR A 1 186 ? 20.088 11.663 28.653 1.00 86.75 186 TYR A CA 1
ATOM 1509 C C . TYR A 1 186 ? 21.299 10.713 28.770 1.00 86.75 186 TYR A C 1
ATOM 1511 O O . TYR A 1 186 ? 21.240 9.722 29.503 1.00 86.75 186 TYR A O 1
ATOM 1519 N N . PRO A 1 187 ? 22.407 10.947 28.042 1.00 80.75 187 PRO A N 1
ATOM 1520 C CA . PRO A 1 187 ? 23.469 9.952 27.906 1.00 80.75 187 PRO A CA 1
ATOM 1521 C C . PRO A 1 187 ? 24.295 9.793 29.189 1.00 80.75 187 PRO A C 1
ATOM 1523 O O . PRO A 1 187 ? 24.781 10.766 29.756 1.00 80.75 187 PRO A O 1
ATOM 1526 N N . LEU A 1 188 ? 24.555 8.552 29.614 1.00 76.62 188 LEU A N 1
ATOM 1527 C CA . LEU A 1 188 ? 25.392 8.260 30.792 1.00 76.62 188 LEU A CA 1
ATOM 1528 C C . LEU A 1 188 ? 26.911 8.318 30.509 1.00 76.62 188 LEU A C 1
ATOM 1530 O O . LEU A 1 188 ? 27.712 8.399 31.441 1.00 76.62 188 LEU A O 1
ATOM 1534 N N . ARG A 1 189 ? 27.339 8.263 29.237 1.00 68.31 189 ARG A N 1
ATOM 1535 C CA . ARG A 1 189 ? 28.757 8.276 28.807 1.00 68.31 189 ARG A CA 1
ATOM 1536 C C . ARG A 1 189 ? 28.934 9.047 27.490 1.00 68.31 189 ARG A C 1
ATOM 1538 O O . ARG A 1 189 ? 28.041 9.021 26.649 1.00 68.31 189 ARG A O 1
ATOM 1545 N N . LYS A 1 190 ? 30.105 9.686 27.309 1.00 60.84 190 LYS A N 1
ATOM 1546 C CA . LYS A 1 190 ? 30.455 10.555 26.155 1.00 60.84 190 LYS A CA 1
ATOM 1547 C C . LYS A 1 190 ? 29.345 11.581 25.835 1.00 60.84 190 LYS A C 1
ATOM 1549 O O . LYS A 1 190 ? 28.868 11.655 24.709 1.00 60.84 190 LYS A O 1
ATOM 1554 N N . LYS A 1 191 ? 28.902 12.320 26.862 1.00 66.56 191 LYS A N 1
ATOM 1555 C CA . LYS A 1 191 ? 27.585 12.977 26.887 1.00 66.56 191 LYS A CA 1
ATOM 1556 C C . LYS A 1 191 ? 27.320 13.903 25.691 1.00 66.56 191 LYS A C 1
ATOM 1558 O O . LYS A 1 191 ? 26.419 13.608 24.919 1.00 66.56 191 LYS A O 1
ATOM 1563 N N . SER A 1 192 ? 28.131 14.942 25.488 1.00 67.12 192 SER A N 1
ATOM 1564 C CA . SER A 1 192 ? 27.893 16.014 24.500 1.00 67.12 192 SER A CA 1
ATOM 1565 C C . SER A 1 192 ? 27.722 15.563 23.038 1.00 67.12 192 SER A C 1
ATOM 1567 O O . SER A 1 192 ? 26.952 16.176 22.307 1.00 67.12 192 SER A O 1
ATOM 1569 N N . HIS A 1 193 ? 28.384 14.486 22.601 1.00 72.31 193 HIS A N 1
ATOM 1570 C CA . HIS A 1 193 ? 28.208 13.929 21.247 1.00 72.31 193 HIS A CA 1
ATOM 1571 C C . HIS A 1 193 ? 27.012 12.972 21.123 1.00 72.31 193 HIS A C 1
ATOM 1573 O O . HIS A 1 193 ? 26.550 12.715 20.017 1.00 72.31 193 HIS A O 1
ATOM 1579 N N . ASN A 1 194 ? 26.521 12.444 22.247 1.00 76.62 194 ASN A N 1
ATOM 1580 C CA . ASN A 1 194 ? 25.483 11.412 22.310 1.00 76.62 194 ASN A CA 1
ATOM 1581 C C . ASN A 1 194 ? 24.103 11.958 22.721 1.00 76.62 194 ASN A C 1
ATOM 1583 O O . ASN A 1 194 ? 23.161 11.179 22.859 1.00 76.62 194 ASN A O 1
ATOM 1587 N N . VAL A 1 195 ? 23.974 13.270 22.952 1.00 81.12 195 VAL A N 1
ATOM 1588 C CA . VAL A 1 195 ? 22.677 13.916 23.195 1.00 81.12 195 VAL A CA 1
ATOM 1589 C C . VAL A 1 195 ? 21.790 13.781 21.953 1.00 81.12 195 VAL A C 1
ATOM 1591 O O . VAL A 1 195 ? 22.259 13.966 20.828 1.00 81.12 195 VAL A O 1
ATOM 1594 N N . LYS A 1 196 ? 20.508 13.486 22.167 1.00 86.88 196 LYS A N 1
ATOM 1595 C CA . LYS A 1 196 ? 19.425 13.513 21.176 1.00 86.88 196 LYS A CA 1
ATOM 1596 C C . LYS A 1 196 ? 18.102 13.796 21.888 1.00 86.88 196 LYS A C 1
ATOM 1598 O O . LYS A 1 196 ? 18.013 13.594 23.099 1.00 86.88 196 LYS A O 1
ATOM 1603 N N . ILE A 1 197 ? 17.072 14.196 21.153 1.00 89.56 197 ILE A N 1
ATOM 1604 C CA . ILE A 1 197 ? 15.714 14.316 21.691 1.00 89.56 197 ILE A CA 1
ATOM 1605 C C . ILE A 1 197 ? 15.068 12.924 21.786 1.00 89.56 197 ILE A C 1
ATOM 1607 O O . ILE A 1 197 ? 15.129 12.128 20.847 1.00 89.56 197 ILE A O 1
ATOM 1611 N N . SER A 1 198 ? 14.452 12.613 22.930 1.00 88.94 198 SER A N 1
ATOM 1612 C CA . SER A 1 198 ? 13.743 11.347 23.141 1.00 88.94 198 SER A CA 1
ATOM 1613 C C . SER A 1 198 ? 12.345 11.343 22.520 1.00 88.94 198 SER A C 1
ATOM 1615 O O . SER A 1 198 ? 11.695 12.377 22.375 1.00 88.94 198 SER A O 1
ATOM 1617 N N . GLU A 1 199 ? 11.845 10.150 22.207 1.00 83.19 199 GLU A N 1
ATOM 1618 C CA . GLU A 1 199 ? 10.473 9.915 21.739 1.00 83.19 199 GLU A CA 1
ATOM 1619 C C . GLU A 1 199 ? 9.412 10.521 22.685 1.00 83.19 199 GLU A C 1
ATOM 1621 O O . GLU A 1 199 ? 8.501 11.212 22.235 1.00 83.19 199 GLU A O 1
ATOM 1626 N N . PHE A 1 200 ? 9.601 10.364 24.000 1.00 87.88 200 PHE A N 1
ATOM 1627 C CA . PHE A 1 200 ? 8.796 10.982 25.061 1.00 87.88 200 PHE A CA 1
ATOM 1628 C C . PHE A 1 200 ? 8.656 12.508 24.895 1.00 87.88 200 PHE A C 1
ATOM 1630 O O . PHE A 1 200 ? 7.567 13.064 25.057 1.00 87.88 200 PHE A O 1
ATOM 1637 N N . VAL A 1 201 ? 9.733 13.203 24.506 1.00 88.69 201 VAL A N 1
ATOM 1638 C CA . VAL A 1 201 ? 9.680 14.641 24.194 1.00 88.69 201 VAL A CA 1
ATOM 1639 C C . VAL A 1 201 ? 8.921 14.896 22.894 1.00 88.69 201 VAL A C 1
ATOM 1641 O O . VAL A 1 201 ? 8.092 15.801 22.860 1.00 88.69 201 VAL A O 1
ATOM 1644 N N . TRP A 1 202 ? 9.145 14.110 21.836 1.00 82.12 202 TRP A N 1
ATOM 1645 C CA . TRP A 1 202 ? 8.412 14.261 20.569 1.00 82.12 202 TRP A CA 1
ATOM 1646 C C . TRP A 1 202 ? 6.890 14.104 20.744 1.00 82.12 202 TRP A C 1
ATOM 1648 O O . TRP A 1 202 ? 6.126 14.865 20.143 1.00 82.12 202 TRP A O 1
ATOM 1658 N N . GLN A 1 203 ? 6.459 13.179 21.604 1.00 80.44 203 GLN A N 1
ATOM 1659 C CA . GLN A 1 203 ? 5.054 12.871 21.914 1.00 80.44 203 GLN A CA 1
ATOM 1660 C C . GLN A 1 203 ? 4.395 13.844 22.918 1.00 80.44 203 GLN A C 1
ATOM 1662 O O . GLN A 1 203 ? 3.175 13.811 23.088 1.00 80.44 203 GLN A O 1
ATOM 1667 N N . SER A 1 204 ? 5.167 14.725 23.565 1.00 84.56 204 SER A N 1
ATOM 1668 C CA . SER A 1 204 ? 4.675 15.675 24.577 1.00 84.56 204 SER A CA 1
ATOM 1669 C C . SER A 1 204 ? 3.949 16.899 23.989 1.00 84.56 204 SER A C 1
ATOM 1671 O O . SER A 1 204 ? 4.136 17.266 22.824 1.00 84.56 204 SER A O 1
ATOM 1673 N N . ASP A 1 205 ? 3.158 17.601 24.813 1.00 84.56 205 ASP A N 1
ATOM 1674 C CA . ASP A 1 205 ? 2.572 18.899 24.458 1.00 84.56 205 ASP A CA 1
ATOM 1675 C C . ASP A 1 205 ? 3.633 19.937 24.061 1.00 84.56 205 ASP A C 1
ATOM 1677 O O . ASP A 1 205 ? 4.679 20.075 24.704 1.00 84.56 205 ASP A O 1
ATOM 1681 N N . ASN A 1 206 ? 3.269 20.821 23.125 1.00 85.75 206 ASN A N 1
ATOM 1682 C CA . ASN A 1 206 ? 4.040 22.028 22.808 1.00 85.75 206 ASN A CA 1
ATOM 1683 C C . ASN A 1 206 ? 4.392 22.855 24.065 1.00 85.75 206 ASN A C 1
ATOM 1685 O O . ASN A 1 206 ? 5.496 23.380 24.148 1.00 85.75 206 ASN A O 1
ATOM 1689 N N . GLN A 1 207 ? 3.506 22.931 25.068 1.00 88.25 207 GLN A N 1
ATOM 1690 C CA . GLN A 1 207 ? 3.753 23.673 26.318 1.00 88.25 207 GLN A CA 1
ATOM 1691 C C . GLN A 1 207 ? 4.833 23.059 27.236 1.00 88.25 207 GLN A C 1
ATOM 1693 O O . GLN A 1 207 ? 5.343 23.764 28.106 1.00 88.25 207 GLN A O 1
ATOM 1698 N N . TYR A 1 208 ? 5.176 21.776 27.068 1.00 91.81 208 TYR A N 1
ATOM 1699 C CA . TYR A 1 208 ? 6.259 21.107 27.803 1.00 91.81 208 TYR A CA 1
ATOM 1700 C C . TYR A 1 208 ? 7.551 21.103 26.977 1.00 91.81 208 TYR A C 1
ATOM 1702 O O . TYR A 1 208 ? 8.618 21.436 27.492 1.00 91.81 208 TYR A O 1
ATOM 1710 N N . ILE A 1 209 ? 7.444 20.855 25.666 1.00 91.94 209 ILE A N 1
ATOM 1711 C CA . ILE A 1 209 ? 8.561 20.974 24.716 1.00 91.94 209 ILE A CA 1
ATOM 1712 C C . ILE A 1 209 ? 9.140 22.397 24.721 1.00 91.94 209 ILE A C 1
ATOM 1714 O O . ILE A 1 209 ? 10.357 22.551 24.769 1.00 91.94 209 ILE A O 1
ATOM 1718 N N . ALA A 1 210 ? 8.300 23.439 24.741 1.00 92.31 210 ALA A N 1
ATOM 1719 C CA . ALA A 1 210 ? 8.753 24.829 24.831 1.00 92.31 210 ALA A CA 1
ATOM 1720 C C . ALA A 1 210 ? 9.620 25.073 26.076 1.00 92.31 210 ALA A C 1
ATOM 1722 O O . ALA A 1 210 ? 10.635 25.754 25.988 1.00 92.31 210 ALA A O 1
ATOM 1723 N N . LYS A 1 211 ? 9.274 24.462 27.218 1.00 94.81 211 LYS A N 1
ATOM 1724 C CA . LYS A 1 211 ? 10.052 24.565 28.461 1.00 94.81 211 LYS A CA 1
ATOM 1725 C C . LYS A 1 211 ? 11.372 23.795 28.404 1.00 94.81 211 LYS A C 1
ATOM 1727 O O . LYS A 1 211 ? 12.379 24.324 28.867 1.00 94.81 211 LYS A O 1
ATOM 1732 N N . LEU A 1 212 ? 11.401 22.613 27.780 1.00 94.38 212 LEU A N 1
ATOM 1733 C CA . LEU A 1 212 ? 12.651 21.893 27.492 1.00 94.38 212 LEU A CA 1
ATOM 1734 C C . LEU A 1 212 ? 13.586 22.731 26.607 1.00 94.38 212 LEU A C 1
ATOM 1736 O O . LEU A 1 212 ? 14.764 22.883 26.927 1.00 94.38 212 LEU A O 1
ATOM 1740 N N . LEU A 1 213 ? 13.054 23.307 25.522 1.00 93.56 213 LEU A N 1
ATOM 1741 C CA . LEU A 1 213 ? 13.809 24.195 24.638 1.00 93.56 213 LEU A CA 1
ATOM 1742 C C . LEU A 1 213 ? 14.300 25.434 25.390 1.00 93.56 213 LEU A C 1
ATOM 1744 O O . LEU A 1 213 ? 15.476 25.757 25.287 1.00 93.56 213 LEU A O 1
ATOM 1748 N N . GLN A 1 214 ? 13.452 26.081 26.192 1.00 92.62 214 GLN A N 1
ATOM 1749 C CA . GLN A 1 214 ? 13.831 27.240 27.003 1.00 92.62 214 GLN A CA 1
ATOM 1750 C C . GLN A 1 214 ? 15.024 26.914 27.917 1.00 92.62 214 GLN A C 1
ATOM 1752 O O . GLN A 1 214 ? 16.012 27.636 27.884 1.00 92.62 214 GLN A O 1
ATOM 1757 N N . GLY A 1 215 ? 15.015 25.775 28.624 1.00 91.44 215 GLY A N 1
ATOM 1758 C CA . GLY A 1 215 ? 16.149 25.336 29.454 1.00 91.44 215 GLY A CA 1
ATOM 1759 C C . GLY A 1 215 ? 17.427 25.031 28.656 1.00 91.44 215 GLY A C 1
ATOM 1760 O O . GLY A 1 215 ? 18.525 25.418 29.062 1.00 91.44 215 GLY A O 1
ATOM 1761 N N . TYR A 1 216 ? 17.298 24.394 27.488 1.00 91.31 216 TYR A N 1
ATOM 1762 C CA . TYR A 1 216 ? 18.436 24.113 26.602 1.00 91.31 216 TYR A CA 1
ATOM 1763 C C . TYR A 1 216 ? 19.040 25.406 26.010 1.00 91.31 216 TYR A C 1
ATOM 1765 O O . TYR A 1 216 ? 20.255 25.564 25.915 1.00 91.31 216 TYR A O 1
ATOM 1773 N N . PHE A 1 217 ? 18.204 26.394 25.682 1.00 91.12 217 PHE A N 1
ATOM 1774 C CA . PHE A 1 217 ? 18.642 27.713 25.221 1.00 91.12 217 PHE A CA 1
ATOM 1775 C C . PHE A 1 217 ? 19.143 28.616 26.367 1.00 91.12 217 PHE A C 1
ATOM 1777 O O . PHE A 1 217 ? 20.040 29.435 26.153 1.00 91.12 217 PHE A O 1
ATOM 1784 N N . ASP A 1 218 ? 18.652 28.459 27.599 1.00 88.50 218 ASP A N 1
ATOM 1785 C CA . ASP A 1 218 ? 19.147 29.183 28.778 1.00 88.50 218 ASP A CA 1
ATOM 1786 C C . ASP A 1 218 ? 20.537 28.716 29.240 1.00 88.50 218 ASP A C 1
ATOM 1788 O O . ASP A 1 218 ? 21.267 29.514 29.836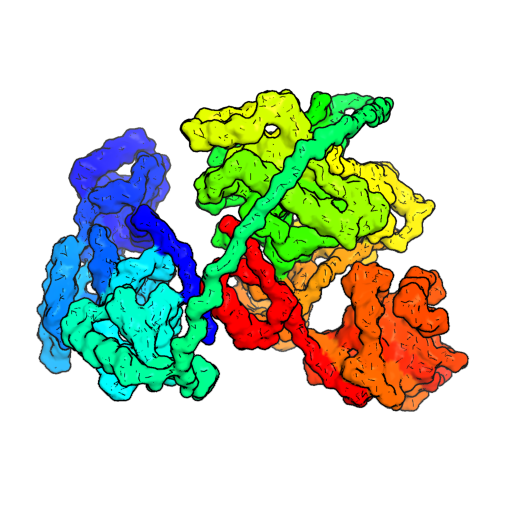 1.00 88.50 218 ASP A O 1
ATOM 1792 N N . THR A 1 219 ? 20.984 27.529 28.820 1.00 84.50 219 THR A N 1
ATOM 1793 C CA . THR A 1 219 ? 22.396 27.102 28.850 1.00 84.50 219 THR A CA 1
ATOM 1794 C C . THR A 1 219 ? 23.133 27.488 27.558 1.00 84.50 219 THR A C 1
ATOM 1796 O O . THR A 1 219 ? 23.670 28.600 27.495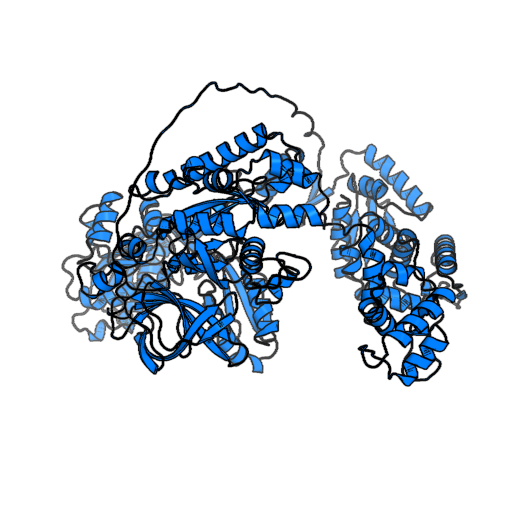 1.00 84.50 219 THR A O 1
ATOM 1799 N N . ASP A 1 220 ? 23.110 26.642 26.523 1.00 78.81 220 ASP A N 1
ATOM 1800 C CA . ASP A 1 220 ? 23.953 26.756 25.314 1.00 78.81 220 ASP A CA 1
ATOM 1801 C C . ASP A 1 220 ? 23.576 27.927 24.383 1.00 78.81 220 ASP A C 1
ATOM 1803 O O . ASP A 1 220 ? 24.402 28.416 23.612 1.00 78.81 220 ASP A O 1
ATOM 1807 N N . GLY A 1 221 ? 22.325 28.396 24.430 1.00 82.62 221 GLY A N 1
ATOM 1808 C CA . GLY A 1 221 ? 21.815 29.417 23.509 1.00 82.62 221 GLY A CA 1
ATOM 1809 C C . GLY A 1 221 ? 22.369 30.825 23.761 1.00 82.62 221 GLY A C 1
ATOM 1810 O O . GLY A 1 221 ? 22.354 31.335 24.881 1.00 82.62 221 GLY A O 1
ATOM 1811 N N . CYS A 1 222 ? 22.795 31.519 22.709 1.00 83.31 222 CYS A N 1
ATOM 1812 C CA . CYS A 1 222 ? 23.282 32.896 22.740 1.00 83.31 222 CYS A CA 1
ATOM 1813 C C . CYS A 1 222 ? 22.364 33.840 21.941 1.00 83.31 222 CYS A C 1
ATOM 1815 O O . CYS A 1 222 ? 21.633 33.419 21.051 1.00 83.31 222 CYS A O 1
ATOM 1817 N N . VAL A 1 223 ? 22.413 35.143 22.235 1.00 83.38 223 VAL A N 1
ATOM 1818 C CA . VAL A 1 223 ? 21.763 36.188 21.422 1.00 83.38 223 VAL A CA 1
ATOM 1819 C C . VAL A 1 223 ? 22.857 37.062 20.813 1.00 83.38 223 VAL A C 1
ATOM 1821 O O . VAL A 1 223 ? 23.413 37.951 21.467 1.00 83.38 223 VAL A O 1
ATOM 1824 N N . GLU A 1 224 ? 23.196 36.781 19.558 1.00 74.69 224 GLU A N 1
ATOM 1825 C CA . GLU A 1 224 ? 24.349 37.354 18.873 1.00 74.69 224 GLU A CA 1
ATOM 1826 C C . GLU A 1 224 ? 24.040 38.704 18.211 1.00 74.69 224 GLU A C 1
ATOM 1828 O O . GLU A 1 224 ? 23.272 38.815 17.250 1.00 74.69 224 GLU A O 1
ATOM 1833 N N . LYS A 1 225 ? 24.728 39.750 18.688 1.00 62.97 225 LYS A N 1
ATOM 1834 C CA . LYS A 1 225 ? 24.673 41.108 18.114 1.00 62.97 225 LYS A CA 1
ATOM 1835 C C . LYS A 1 225 ? 25.221 41.160 16.679 1.00 62.97 225 LYS A C 1
ATOM 1837 O O . LYS A 1 225 ? 24.701 41.914 15.862 1.00 62.97 225 LYS A O 1
ATOM 1842 N N . SER A 1 226 ? 26.245 40.353 16.404 1.00 61.47 226 SER A N 1
ATOM 1843 C CA . SER A 1 226 ? 26.899 40.099 15.111 1.00 61.47 226 SER A CA 1
ATOM 1844 C C . SER A 1 226 ? 25.910 39.593 14.061 1.00 61.47 226 SER A C 1
ATOM 1846 O O . SER A 1 226 ? 25.685 40.237 13.038 1.00 61.47 226 SER A O 1
ATOM 1848 N N . ARG A 1 227 ? 25.292 38.441 14.340 1.00 59.97 227 ARG A N 1
ATOM 1849 C CA . ARG A 1 227 ? 24.417 37.710 13.412 1.00 59.97 227 ARG A CA 1
ATOM 1850 C C . ARG A 1 227 ? 22.971 38.219 13.397 1.00 59.97 227 ARG A C 1
ATOM 1852 O O . ARG A 1 227 ? 22.199 37.804 12.540 1.00 59.97 227 ARG A O 1
ATOM 1859 N N . ARG A 1 228 ? 22.606 39.125 14.319 1.00 69.31 228 ARG A N 1
ATOM 1860 C CA . ARG A 1 228 ? 21.229 39.615 14.548 1.00 69.31 228 ARG A CA 1
ATOM 1861 C C . ARG A 1 228 ? 20.238 38.456 14.731 1.00 69.31 228 ARG A C 1
ATOM 1863 O O . ARG A 1 228 ? 19.159 38.440 14.139 1.00 69.31 228 ARG A O 1
ATOM 1870 N N . GLY A 1 229 ? 20.629 37.482 15.545 1.00 80.19 229 GLY A N 1
ATOM 1871 C CA . GLY A 1 229 ? 19.889 36.242 15.735 1.00 80.19 229 GLY A CA 1
ATOM 1872 C C 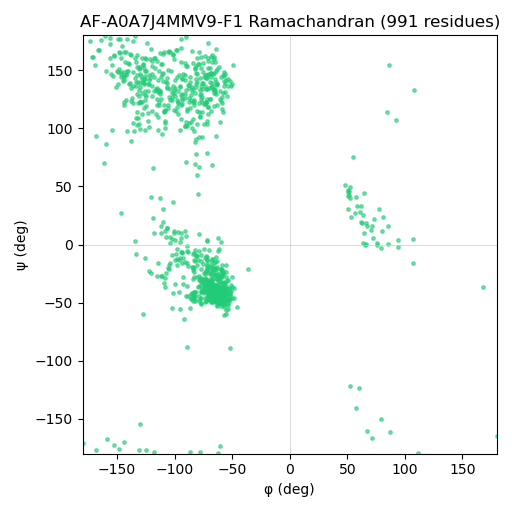. GLY A 1 229 ? 20.182 35.581 17.074 1.00 80.19 229 GLY A C 1
ATOM 1873 O O . GLY A 1 229 ? 21.060 36.007 17.825 1.00 80.19 229 GLY A O 1
ATOM 1874 N N . ILE A 1 230 ? 19.420 34.535 17.355 1.00 88.25 230 ILE A N 1
ATOM 1875 C CA . ILE A 1 230 ? 19.621 33.610 18.461 1.00 88.25 230 ILE A CA 1
ATOM 1876 C C . ILE A 1 230 ? 20.438 32.446 17.906 1.00 88.25 230 ILE A C 1
ATOM 1878 O O . ILE A 1 230 ? 20.005 31.818 16.939 1.00 88.25 230 ILE A O 1
ATOM 1882 N N . THR A 1 231 ? 21.610 32.184 18.474 1.00 88.19 231 THR A N 1
ATOM 1883 C CA . THR A 1 231 ? 22.492 31.092 18.048 1.00 88.19 231 THR A CA 1
ATOM 1884 C C . THR A 1 231 ? 22.550 29.988 19.089 1.00 88.19 231 THR A C 1
ATOM 1886 O O . THR A 1 231 ? 22.419 30.253 20.280 1.00 88.19 231 THR A O 1
ATOM 1889 N N . ILE A 1 232 ? 22.714 28.740 18.657 1.00 90.19 232 ILE A N 1
ATOM 1890 C CA . ILE A 1 232 ? 22.969 27.610 19.553 1.00 90.19 232 ILE A CA 1
ATOM 1891 C C . ILE A 1 232 ? 23.797 26.548 18.831 1.00 90.19 232 ILE A C 1
ATOM 1893 O O . ILE A 1 232 ? 23.523 26.231 17.675 1.00 90.19 232 ILE A O 1
ATOM 1897 N N . SER A 1 233 ? 24.809 26.009 19.499 1.00 87.38 233 SER A N 1
ATOM 1898 C CA . SER A 1 233 ? 25.775 25.069 18.918 1.00 87.38 233 SER A CA 1
ATOM 1899 C C . SER A 1 233 ? 25.826 23.812 19.773 1.00 87.38 233 SER A C 1
ATOM 1901 O O . SER A 1 233 ? 25.754 23.907 20.994 1.00 87.38 233 SER A O 1
ATOM 1903 N N . SER A 1 234 ? 25.970 22.633 19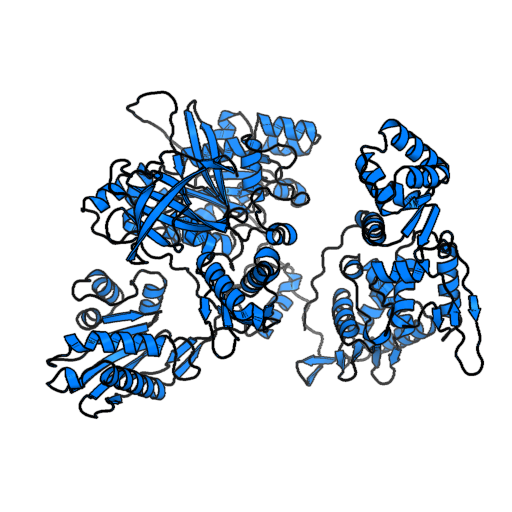.166 1.00 87.38 234 SER A N 1
ATOM 1904 C CA . SER A 1 234 ? 26.085 21.385 19.929 1.00 87.38 234 SER A CA 1
ATOM 1905 C C . SER A 1 234 ? 27.027 20.392 19.264 1.00 87.38 234 SER A C 1
ATOM 1907 O O . SER A 1 234 ? 27.082 20.264 18.040 1.00 87.38 234 SER A O 1
ATOM 1909 N N . ALA A 1 235 ? 27.756 19.642 20.090 1.00 83.75 235 ALA A N 1
ATOM 1910 C CA . ALA A 1 235 ? 28.697 18.624 19.634 1.00 83.75 235 ALA A CA 1
ATOM 1911 C C . ALA A 1 235 ? 28.001 17.360 19.081 1.00 83.75 235 ALA A C 1
ATOM 1913 O O . ALA A 1 235 ? 28.664 16.507 18.484 1.00 83.75 235 ALA A O 1
ATOM 1914 N N . SER A 1 236 ? 26.680 17.237 19.261 1.00 86.62 236 SER A N 1
ATOM 1915 C CA . SER A 1 236 ? 25.842 16.214 18.633 1.00 86.62 236 SER A CA 1
ATOM 1916 C C . SER A 1 236 ? 25.165 16.761 17.373 1.00 86.62 236 SER A C 1
ATOM 1918 O O . SER A 1 236 ? 24.244 17.579 17.436 1.00 86.62 236 SER A O 1
ATOM 1920 N N . THR A 1 237 ? 25.569 16.242 16.209 1.00 84.31 237 THR A N 1
ATOM 1921 C CA . THR A 1 237 ? 24.894 16.506 14.925 1.00 84.31 237 THR A CA 1
ATOM 1922 C C . THR A 1 237 ? 23.419 16.092 14.969 1.00 84.31 237 THR A C 1
ATOM 1924 O O . THR A 1 237 ? 22.593 16.751 14.338 1.00 84.31 237 THR A O 1
ATOM 1927 N N . GLN A 1 238 ? 23.082 15.036 15.724 1.00 84.38 238 GLN A N 1
ATOM 1928 C CA . GLN A 1 238 ? 21.702 14.576 15.888 1.00 84.38 238 GLN A CA 1
ATOM 1929 C C . GLN A 1 238 ? 20.879 15.593 16.678 1.00 84.38 238 GLN A C 1
ATOM 1931 O O . GLN A 1 238 ? 19.847 16.028 16.183 1.00 84.38 238 GLN A O 1
ATOM 1936 N N . MET A 1 239 ? 21.374 16.053 17.833 1.00 89.12 239 MET A N 1
ATOM 1937 C CA . MET A 1 239 ? 20.688 17.066 18.644 1.00 89.12 239 MET A CA 1
ATOM 1938 C C . MET A 1 239 ? 20.416 18.342 17.840 1.00 89.12 239 MET A C 1
ATOM 1940 O O . MET A 1 239 ? 19.344 18.922 17.945 1.00 89.12 239 MET A O 1
ATOM 1944 N N . ILE A 1 240 ? 21.344 18.756 16.974 1.00 89.19 240 ILE A N 1
ATOM 1945 C CA . ILE A 1 240 ? 21.147 19.917 16.094 1.00 89.19 240 ILE A CA 1
ATOM 1946 C C . ILE A 1 240 ? 20.077 19.677 15.023 1.00 89.19 240 ILE A C 1
ATOM 1948 O O . ILE A 1 240 ? 19.326 20.597 14.701 1.00 89.19 240 ILE A O 1
ATOM 1952 N N . ASN A 1 241 ? 19.965 18.463 14.484 1.00 83.62 241 ASN A N 1
ATOM 1953 C CA . ASN A 1 241 ? 18.883 18.118 13.561 1.00 83.62 241 ASN A CA 1
ATOM 1954 C C . ASN A 1 241 ? 17.528 18.070 14.298 1.00 83.62 241 ASN A C 1
ATOM 1956 O O . ASN A 1 241 ? 16.548 18.640 13.818 1.00 83.62 241 ASN A O 1
ATOM 1960 N N . ASP A 1 242 ? 17.494 17.465 15.488 1.00 89.38 242 ASP A N 1
ATOM 1961 C CA . ASP A 1 242 ? 16.307 17.369 16.341 1.00 89.38 242 ASP A CA 1
ATOM 1962 C C . ASP A 1 242 ? 15.805 18.764 16.759 1.00 89.38 242 ASP A C 1
ATOM 1964 O O . ASP A 1 242 ? 14.627 19.081 16.599 1.00 89.38 242 ASP A O 1
ATOM 1968 N N . LEU A 1 243 ? 16.704 19.637 17.230 1.00 89.62 243 LEU A N 1
ATOM 1969 C CA . LEU A 1 243 ? 16.403 21.024 17.600 1.00 89.62 243 LEU A CA 1
ATOM 1970 C C . LEU A 1 243 ? 15.889 21.837 16.409 1.00 89.62 243 LEU A C 1
ATOM 1972 O O . LEU A 1 243 ? 14.937 22.597 16.566 1.00 89.62 243 LEU A O 1
ATOM 1976 N N . HIS A 1 244 ? 16.471 21.669 15.218 1.00 86.44 244 HIS A N 1
ATOM 1977 C CA . HIS A 1 244 ? 15.993 22.338 14.005 1.00 86.44 244 HIS A CA 1
ATOM 1978 C C . HIS A 1 244 ? 14.533 21.957 13.704 1.00 86.44 244 HIS A C 1
ATOM 1980 O O . HIS A 1 244 ? 13.710 22.825 13.421 1.00 86.44 244 HIS A O 1
ATOM 1986 N N . LEU A 1 245 ? 14.191 20.670 13.819 1.00 79.94 245 LEU A N 1
ATOM 1987 C CA . LEU A 1 245 ? 12.829 20.168 13.624 1.00 79.94 245 LEU A CA 1
ATOM 1988 C C . LEU A 1 245 ? 11.868 20.610 14.747 1.00 79.94 245 LEU A C 1
ATOM 1990 O O . LEU A 1 245 ? 10.734 20.995 14.459 1.00 79.94 245 LEU A O 1
ATOM 1994 N N . LEU A 1 246 ? 12.314 20.626 16.009 1.00 86.12 246 LEU A N 1
ATOM 1995 C CA . LEU A 1 246 ? 11.520 21.132 17.134 1.00 86.12 246 LEU A CA 1
ATOM 1996 C C . LEU A 1 246 ? 11.224 22.633 17.015 1.00 86.12 246 LEU A C 1
ATOM 1998 O O . LEU A 1 246 ? 10.098 23.042 17.275 1.00 86.12 246 LEU A O 1
ATOM 2002 N N . LEU A 1 247 ? 12.184 23.458 16.591 1.00 85.12 247 LEU A N 1
ATOM 2003 C CA . LEU A 1 247 ? 11.985 24.903 16.411 1.00 85.12 247 LEU A CA 1
ATOM 2004 C C . LEU A 1 247 ? 10.903 25.205 15.358 1.00 85.12 247 LEU A C 1
ATOM 2006 O O . LEU A 1 247 ? 10.055 26.078 15.566 1.00 85.12 247 LEU A O 1
ATOM 2010 N N . LEU A 1 248 ? 10.846 24.421 14.277 1.00 75.44 248 LEU A N 1
ATOM 2011 C CA . LEU A 1 248 ? 9.807 24.545 13.249 1.00 75.44 248 LEU A CA 1
ATOM 2012 C C . LEU A 1 248 ? 8.392 24.255 13.789 1.00 75.44 248 LEU A C 1
ATOM 2014 O O . LEU A 1 248 ? 7.438 24.890 13.341 1.00 75.44 248 LEU A O 1
ATOM 2018 N N . ARG A 1 249 ? 8.245 23.402 14.817 1.00 79.06 249 ARG A N 1
ATOM 2019 C CA . ARG A 1 249 ? 6.964 23.141 15.516 1.00 79.06 249 ARG A CA 1
ATOM 2020 C C . ARG A 1 249 ? 6.409 24.374 16.259 1.00 79.06 249 ARG A C 1
ATOM 2022 O O . ARG A 1 249 ? 5.221 24.398 16.583 1.00 79.06 249 ARG A O 1
ATOM 2029 N N . PHE A 1 250 ? 7.237 25.403 16.465 1.00 81.69 250 PHE A N 1
ATOM 2030 C CA . PHE A 1 250 ? 6.881 26.720 17.018 1.00 81.69 250 PHE A CA 1
ATOM 2031 C C . PHE A 1 250 ? 6.984 27.857 15.981 1.00 81.69 250 PHE A C 1
ATOM 2033 O O . PHE A 1 250 ? 7.053 29.029 16.343 1.00 81.69 250 PHE A O 1
ATOM 2040 N N . GLY A 1 251 ? 7.055 27.538 14.682 1.00 71.19 251 GLY A N 1
ATOM 2041 C CA . GLY A 1 251 ? 7.210 28.538 13.619 1.00 71.19 251 GLY A CA 1
ATOM 2042 C C . GLY A 1 251 ? 8.556 29.277 13.641 1.00 71.19 251 GLY A C 1
ATOM 2043 O O . GLY A 1 251 ? 8.670 30.361 13.069 1.00 71.19 251 GLY A O 1
ATOM 2044 N N . CYS A 1 252 ? 9.569 28.728 14.315 1.00 78.94 252 CYS A N 1
ATOM 2045 C CA . CYS A 1 252 ? 10.904 29.308 14.406 1.00 78.94 252 CYS A CA 1
ATOM 2046 C C . CYS A 1 252 ? 11.801 28.678 13.332 1.00 78.94 252 CYS A C 1
ATOM 2048 O O . CYS A 1 252 ? 12.316 27.577 13.516 1.00 78.94 252 CYS A O 1
ATOM 2050 N N . ILE A 1 253 ? 11.995 29.357 12.200 1.00 75.75 253 ILE A N 1
ATOM 2051 C CA . ILE A 1 253 ? 12.913 28.886 11.157 1.00 75.75 253 ILE A CA 1
ATOM 2052 C C . ILE A 1 253 ? 14.353 29.171 11.602 1.00 75.75 253 ILE A C 1
ATOM 2054 O O . ILE A 1 253 ? 14.724 30.317 11.868 1.00 75.75 253 ILE A O 1
ATOM 2058 N N . ALA A 1 254 ? 15.163 28.115 11.674 1.00 78.50 254 ALA A N 1
ATOM 2059 C CA . ALA A 1 254 ? 16.589 28.177 11.971 1.00 78.50 254 ALA A CA 1
ATOM 2060 C C . ALA A 1 254 ? 17.421 27.915 10.706 1.00 78.50 254 ALA A C 1
ATOM 2062 O O . ALA A 1 254 ? 17.079 27.061 9.890 1.00 78.50 254 ALA A O 1
ATOM 2063 N N . ILE A 1 255 ? 18.550 28.602 10.561 1.00 78.19 255 ILE A N 1
ATOM 2064 C CA . ILE A 1 255 ? 19.580 28.287 9.563 1.00 78.19 255 ILE A CA 1
ATOM 2065 C C . ILE A 1 255 ? 20.575 27.323 10.218 1.00 78.19 255 ILE A C 1
ATOM 2067 O O . ILE A 1 255 ? 21.045 27.621 11.313 1.00 78.19 255 ILE A O 1
ATOM 2071 N N . LYS A 1 256 ? 20.905 26.188 9.583 1.00 78.44 256 LYS A N 1
ATOM 2072 C CA . LYS A 1 256 ? 21.978 25.292 10.056 1.00 78.44 256 LYS A CA 1
ATOM 2073 C C . LYS A 1 256 ? 23.295 25.631 9.363 1.00 78.44 256 LYS A C 1
ATOM 2075 O O . LYS A 1 256 ? 23.372 25.633 8.138 1.00 78.44 256 LYS A O 1
ATOM 2080 N N . GLU A 1 257 ? 24.328 25.869 10.156 1.00 76.75 257 GLU A N 1
ATOM 2081 C CA . GLU A 1 257 ? 25.674 26.205 9.702 1.00 76.75 257 GLU A CA 1
ATOM 2082 C C . GLU A 1 257 ? 26.609 24.979 9.697 1.00 76.75 257 GLU A C 1
ATOM 2084 O O . GLU A 1 257 ? 26.276 23.897 10.192 1.00 76.75 257 GLU A O 1
ATOM 2089 N N . LYS A 1 258 ? 27.781 25.124 9.059 1.00 68.62 258 LYS A N 1
ATOM 2090 C CA . LYS A 1 258 ? 28.726 24.018 8.779 1.00 68.62 258 LYS A CA 1
ATOM 2091 C C . LYS A 1 258 ? 29.408 23.431 10.023 1.00 68.62 258 LYS A C 1
ATOM 2093 O O . LYS A 1 258 ? 30.021 22.374 9.942 1.00 68.62 258 LYS A O 1
ATOM 2098 N N . ASP A 1 259 ? 29.319 24.133 11.139 1.00 72.88 259 ASP A N 1
ATOM 2099 C CA . ASP A 1 259 ? 29.958 23.895 12.434 1.00 72.88 259 ASP A CA 1
ATOM 2100 C C . ASP A 1 259 ? 29.020 23.231 13.461 1.00 72.88 259 ASP A C 1
ATOM 2102 O O . ASP A 1 259 ? 29.369 23.142 14.634 1.00 72.88 259 ASP A O 1
ATOM 2106 N N . ASN A 1 260 ? 27.833 22.772 13.034 1.00 83.00 260 ASN A N 1
ATOM 2107 C CA . ASN A 1 260 ? 26.733 22.354 13.914 1.00 83.00 260 ASN A CA 1
ATOM 2108 C C . ASN A 1 260 ? 26.191 23.491 14.816 1.00 83.00 260 ASN A C 1
ATOM 2110 O O . ASN A 1 260 ? 25.699 23.238 15.916 1.00 83.00 260 ASN A O 1
ATOM 2114 N N . THR A 1 261 ? 26.196 24.733 14.321 1.00 84.88 261 THR A N 1
ATOM 2115 C CA . THR A 1 261 ? 25.415 25.846 14.888 1.00 84.88 261 THR A CA 1
ATOM 2116 C C . THR A 1 261 ? 24.054 25.989 14.188 1.00 84.88 261 THR A C 1
ATOM 2118 O O . THR A 1 261 ? 23.934 25.800 12.975 1.00 84.88 261 THR A O 1
ATOM 2121 N N . LEU A 1 262 ? 23.012 26.341 14.944 1.00 87.69 262 LEU A N 1
ATOM 2122 C CA . LEU A 1 262 ? 21.725 26.841 14.454 1.00 87.69 262 LEU A CA 1
ATOM 2123 C C . LEU A 1 262 ? 21.613 28.344 14.723 1.00 87.69 262 LEU A C 1
ATOM 2125 O O . LEU A 1 262 ? 21.869 28.779 15.842 1.00 87.69 262 LEU A O 1
ATOM 2129 N N . THR A 1 263 ? 21.148 29.115 13.738 1.00 85.50 263 THR A N 1
ATOM 2130 C CA . THR A 1 263 ? 20.903 30.563 13.850 1.00 85.50 263 THR A CA 1
ATOM 2131 C C . THR A 1 263 ? 19.442 30.891 13.515 1.00 85.50 263 THR A C 1
ATOM 2133 O O . THR A 1 263 ? 19.025 30.769 12.364 1.00 85.50 263 THR A O 1
ATOM 2136 N N . VAL A 1 264 ? 18.658 31.342 14.499 1.00 84.50 264 VAL A N 1
ATOM 2137 C CA . VAL A 1 264 ? 17.276 31.843 14.335 1.00 84.50 264 VAL A CA 1
ATOM 2138 C C . VAL A 1 264 ? 17.305 33.370 14.239 1.00 84.50 264 VAL A C 1
ATOM 2140 O O . VAL A 1 264 ? 17.792 34.037 15.149 1.00 84.50 264 VAL A O 1
ATOM 2143 N N . SER A 1 265 ? 16.788 33.957 13.160 1.00 79.31 265 SER A N 1
ATOM 2144 C CA . SER A 1 265 ? 16.837 35.412 12.932 1.00 79.31 265 SER A CA 1
ATOM 2145 C C . SER A 1 265 ? 15.547 35.956 12.301 1.00 79.31 265 SER A C 1
ATOM 2147 O O . SER A 1 265 ? 14.596 35.209 12.055 1.00 79.31 265 SER A O 1
ATOM 2149 N N . GLY A 1 266 ? 15.480 37.279 12.111 1.00 74.31 266 GLY A N 1
ATOM 2150 C CA . GLY A 1 266 ? 14.328 37.948 11.499 1.00 74.31 266 GLY A CA 1
ATOM 2151 C C . GLY A 1 266 ? 13.014 37.695 12.242 1.00 74.31 266 GLY A C 1
ATOM 2152 O O . GLY A 1 266 ? 12.987 37.643 13.474 1.00 74.31 266 GLY A O 1
ATOM 2153 N N . ASN A 1 267 ? 11.922 37.513 11.501 1.00 70.44 267 ASN A N 1
ATOM 2154 C CA . ASN A 1 267 ? 10.601 37.226 12.062 1.00 70.44 267 ASN A CA 1
ATOM 2155 C C . ASN A 1 267 ? 10.564 35.922 12.887 1.00 70.44 267 ASN A C 1
ATOM 2157 O O . ASN A 1 267 ? 9.827 35.838 13.869 1.00 70.44 267 ASN A O 1
ATOM 2161 N N . SER A 1 268 ? 11.430 34.942 12.595 1.00 78.38 268 SER A N 1
ATOM 2162 C CA . SER A 1 268 ? 11.521 33.711 13.400 1.00 78.38 268 SER A CA 1
ATOM 2163 C C . SER A 1 268 ? 12.031 33.960 14.824 1.00 78.38 268 SER A C 1
ATOM 2165 O O . SER A 1 268 ? 11.661 33.227 15.739 1.00 78.38 268 SER A O 1
ATOM 2167 N N . ALA A 1 269 ? 12.809 35.024 15.056 1.00 80.81 269 ALA A N 1
ATOM 2168 C CA . ALA A 1 269 ? 13.207 35.426 16.408 1.00 80.81 269 ALA A CA 1
ATOM 2169 C C . ALA A 1 269 ? 12.046 36.059 17.207 1.00 80.81 269 ALA A C 1
ATOM 2171 O O . ALA A 1 269 ? 12.058 36.016 18.438 1.00 80.81 269 ALA A O 1
ATOM 2172 N N . LEU A 1 270 ? 11.023 36.604 16.533 1.00 80.12 270 LEU A N 1
ATOM 2173 C CA . LEU A 1 270 ? 9.790 37.070 17.182 1.00 80.12 270 LEU A CA 1
ATOM 2174 C C . LEU A 1 270 ? 8.911 35.886 17.604 1.00 80.12 270 LEU A C 1
ATOM 2176 O O . LEU A 1 270 ? 8.411 35.880 18.728 1.00 80.12 270 LEU A O 1
ATOM 2180 N N . ASN A 1 271 ? 8.794 34.862 16.751 1.00 79.00 271 ASN A N 1
ATOM 2181 C CA . ASN A 1 271 ? 8.118 33.608 17.097 1.00 79.00 271 ASN A CA 1
ATOM 2182 C C . ASN A 1 271 ? 8.821 32.914 18.272 1.00 79.00 271 ASN A C 1
ATOM 2184 O O . ASN A 1 271 ? 8.162 32.553 19.244 1.00 79.00 271 ASN A O 1
ATOM 2188 N N . PHE A 1 272 ? 10.159 32.846 18.264 1.00 87.50 272 PHE A N 1
ATOM 2189 C CA . PHE A 1 272 ? 10.923 32.301 19.391 1.00 87.50 272 PHE A CA 1
ATOM 2190 C C . PHE A 1 272 ? 10.640 33.070 20.687 1.00 87.50 272 PHE A C 1
ATOM 2192 O O . PHE A 1 272 ? 10.382 32.456 21.717 1.00 87.50 272 PHE A O 1
ATOM 2199 N N . MET A 1 273 ? 10.630 34.408 20.645 1.00 85.44 273 MET A N 1
ATOM 2200 C CA . MET A 1 273 ? 10.314 35.249 21.808 1.00 85.44 273 MET A CA 1
ATOM 2201 C C . MET A 1 273 ? 8.882 35.057 22.332 1.00 85.44 273 MET A C 1
ATOM 2203 O O . MET A 1 273 ? 8.659 35.235 23.527 1.00 85.44 273 MET A O 1
ATOM 2207 N N . LYS A 1 274 ? 7.925 34.712 21.463 1.00 85.00 274 LYS A N 1
ATOM 2208 C CA . LYS A 1 274 ? 6.515 34.501 21.822 1.00 85.00 274 LYS A CA 1
ATOM 2209 C C . LYS A 1 274 ? 6.241 33.099 22.377 1.00 85.00 274 LYS A C 1
ATOM 2211 O O . LYS A 1 274 ? 5.468 32.974 23.320 1.00 85.00 274 LYS A O 1
ATOM 2216 N N . GLU A 1 275 ? 6.844 32.068 21.786 1.00 87.38 275 GLU A N 1
ATOM 2217 C CA . GLU A 1 275 ? 6.477 30.663 22.025 1.00 87.38 275 GLU A CA 1
ATOM 2218 C C . GLU A 1 275 ? 7.463 29.887 22.922 1.00 87.38 275 GLU A C 1
ATOM 2220 O O . GLU A 1 275 ? 7.084 28.860 23.483 1.00 87.38 275 GLU A O 1
ATOM 2225 N N . ILE A 1 276 ? 8.720 30.341 23.053 1.00 92.19 276 ILE A N 1
ATOM 2226 C CA . ILE A 1 276 ? 9.792 29.647 23.804 1.00 92.19 276 ILE A CA 1
ATOM 2227 C C . ILE A 1 276 ? 10.448 30.597 24.820 1.00 92.19 276 ILE A C 1
ATOM 2229 O O . ILE A 1 276 ? 10.403 30.359 26.024 1.00 92.19 276 ILE A O 1
ATOM 2233 N N . GLY A 1 277 ? 11.024 31.701 24.337 1.00 89.44 277 GLY A N 1
ATOM 2234 C CA . GLY A 1 277 ? 11.681 32.726 25.146 1.00 89.44 277 GLY A CA 1
ATOM 2235 C C . GLY A 1 277 ? 12.965 32.269 25.853 1.00 89.44 277 GLY A C 1
ATOM 2236 O O . GLY A 1 277 ? 13.601 31.287 25.482 1.00 89.44 277 GLY A O 1
ATOM 2237 N N . PHE A 1 278 ? 13.343 33.027 26.882 1.00 89.06 278 PHE A N 1
ATOM 2238 C CA . PHE A 1 278 ? 14.417 32.728 27.834 1.00 89.06 278 PHE A CA 1
ATOM 2239 C C . PHE A 1 278 ? 13.875 32.994 29.239 1.00 89.06 278 PHE A C 1
ATOM 2241 O O . PHE A 1 278 ? 13.190 33.995 29.442 1.00 89.06 278 PHE A O 1
ATOM 2248 N N . GLU A 1 279 ? 14.135 32.108 30.196 1.00 84.69 279 GLU A N 1
ATOM 2249 C CA . GLU A 1 279 ? 13.875 32.343 31.624 1.00 84.69 279 GLU A CA 1
ATOM 2250 C C . GLU A 1 279 ? 15.044 33.132 32.253 1.00 84.69 279 GLU A C 1
ATOM 2252 O O . GLU A 1 279 ? 14.866 33.832 33.247 1.00 84.69 279 GLU A O 1
ATOM 2257 N N . HIS A 1 280 ? 16.230 33.128 31.628 1.00 83.69 280 HIS A N 1
ATOM 2258 C CA . HIS A 1 280 ? 17.357 33.954 32.050 1.00 83.69 280 HIS A CA 1
ATOM 2259 C C . HIS A 1 280 ? 17.202 35.433 31.641 1.00 83.69 280 HIS A C 1
ATOM 2261 O O . HIS A 1 280 ? 17.390 35.801 30.479 1.00 83.69 280 HIS A O 1
ATOM 2267 N N . GLU A 1 281 ? 17.062 36.323 32.629 1.00 80.12 281 GLU A N 1
ATOM 2268 C CA . GLU A 1 281 ? 16.870 37.778 32.468 1.00 80.12 281 GLU A CA 1
ATOM 2269 C C . GLU A 1 281 ? 17.812 38.455 31.453 1.00 80.12 281 GLU A C 1
ATOM 2271 O O . GLU A 1 281 ? 17.349 39.080 30.504 1.00 80.12 281 GLU A O 1
ATOM 2276 N N . GLU A 1 282 ? 19.141 38.304 31.570 1.00 80.81 282 GLU A N 1
ATOM 2277 C CA . GLU A 1 282 ? 20.071 38.887 30.582 1.00 80.81 282 GLU A CA 1
ATOM 2278 C C . GLU A 1 282 ? 19.833 38.420 29.135 1.00 80.81 282 GLU A C 1
ATOM 2280 O O . GLU A 1 282 ? 20.074 39.191 28.203 1.00 80.81 282 GLU A O 1
ATOM 2285 N N . LYS A 1 283 ? 19.450 37.151 28.923 1.00 84.44 283 LYS A N 1
ATOM 2286 C CA . LYS A 1 283 ? 19.173 36.604 27.586 1.00 84.44 283 LYS A CA 1
ATOM 2287 C C . LYS A 1 283 ? 17.830 37.139 27.082 1.00 84.44 283 LYS A C 1
ATOM 2289 O O . LYS A 1 283 ? 17.759 37.587 25.940 1.00 84.44 283 LYS A O 1
ATOM 2294 N N . LEU A 1 284 ? 16.828 37.228 27.958 1.00 84.00 284 LEU A N 1
ATOM 2295 C CA . LEU A 1 284 ? 15.526 37.842 27.689 1.00 84.00 284 LEU A CA 1
ATOM 2296 C C . LEU A 1 284 ? 15.642 39.338 27.321 1.00 84.00 284 LEU A C 1
ATOM 2298 O O . LEU A 1 284 ? 15.107 39.766 26.301 1.00 84.00 284 LEU A O 1
ATOM 2302 N N . LEU A 1 285 ? 16.430 40.126 28.060 1.00 84.06 285 LEU A N 1
ATOM 2303 C CA . LEU A 1 285 ? 16.717 41.536 27.749 1.00 84.06 285 LEU A CA 1
ATOM 2304 C C . LEU A 1 285 ? 17.437 41.700 26.399 1.00 84.06 285 LEU A C 1
ATOM 2306 O O . LEU A 1 285 ? 17.106 42.594 25.613 1.00 84.06 285 LEU A O 1
ATOM 2310 N N . LYS A 1 286 ? 18.399 40.818 26.087 1.00 84.12 286 LYS A N 1
ATOM 2311 C CA . LYS A 1 286 ? 19.064 40.789 24.770 1.00 84.12 286 LYS A CA 1
ATOM 2312 C C . LYS A 1 286 ? 18.074 40.420 23.659 1.00 84.12 286 LYS A C 1
ATOM 2314 O O . LYS A 1 286 ? 18.112 41.051 22.602 1.00 84.12 286 LYS A O 1
ATOM 2319 N N . LEU A 1 287 ? 17.162 39.477 23.904 1.00 82.88 287 LEU A N 1
ATOM 2320 C CA . LEU A 1 287 ? 16.117 39.063 22.964 1.00 82.88 287 LEU A CA 1
ATOM 2321 C C . LEU A 1 287 ? 15.097 40.181 22.701 1.00 82.88 287 LEU A C 1
ATOM 2323 O O . LEU A 1 287 ? 14.816 40.472 21.542 1.00 82.88 287 LEU A O 1
ATOM 2327 N N . HIS A 1 288 ? 14.626 40.896 23.725 1.00 83.94 288 HIS A N 1
ATOM 2328 C CA . HIS A 1 288 ? 13.783 42.082 23.536 1.00 83.94 288 HIS A CA 1
ATOM 2329 C C . HIS A 1 288 ? 14.515 43.189 22.753 1.00 83.94 288 HIS A C 1
ATOM 2331 O O . HIS A 1 288 ? 13.942 43.786 21.838 1.00 83.94 288 HIS A O 1
ATOM 2337 N N . SER A 1 289 ? 15.807 43.417 23.029 1.00 81.19 289 SER A N 1
ATOM 2338 C CA . SER A 1 289 ? 16.637 44.362 22.262 1.00 81.19 289 SER A CA 1
ATOM 2339 C C . SER A 1 289 ? 16.859 43.938 20.802 1.00 81.19 289 SER A C 1
ATOM 2341 O O . SER A 1 289 ? 17.097 44.797 19.949 1.00 81.19 289 SER A O 1
ATOM 2343 N N . LEU A 1 290 ? 16.800 42.636 20.500 1.00 78.38 290 LEU A N 1
ATOM 2344 C CA . LEU A 1 290 ? 16.827 42.098 19.140 1.00 78.38 290 LEU A CA 1
ATOM 2345 C C . LEU A 1 290 ? 15.460 42.265 18.457 1.00 78.38 290 LEU A C 1
ATOM 2347 O O . LEU A 1 290 ? 15.392 42.835 17.370 1.00 78.38 290 LEU A O 1
ATOM 2351 N N . ALA A 1 291 ? 14.373 41.856 19.113 1.00 72.75 291 ALA A N 1
ATOM 2352 C CA . ALA A 1 291 ? 13.004 41.955 18.606 1.00 72.75 291 ALA A CA 1
ATOM 2353 C C . ALA A 1 291 ? 12.599 43.399 18.257 1.00 72.75 291 ALA A C 1
ATOM 2355 O O . ALA A 1 291 ? 11.999 43.645 17.208 1.00 72.75 291 ALA A O 1
ATOM 2356 N N . ALA A 1 292 ? 13.000 44.374 19.080 1.00 72.12 292 ALA A N 1
ATOM 2357 C CA . ALA A 1 292 ? 12.809 45.797 18.797 1.00 72.12 292 ALA A CA 1
ATOM 2358 C C . ALA A 1 292 ? 13.514 46.254 17.502 1.00 72.12 292 ALA A C 1
ATOM 2360 O O . ALA A 1 292 ? 13.010 47.131 16.804 1.00 72.12 292 ALA A O 1
ATOM 2361 N N . LYS A 1 293 ? 14.654 45.643 17.147 1.00 67.50 293 LYS A N 1
ATOM 2362 C CA . LYS A 1 293 ? 15.425 45.963 15.931 1.00 67.50 293 LYS A CA 1
ATOM 2363 C C . LYS A 1 293 ? 14.906 45.240 14.688 1.00 67.50 293 LYS A C 1
ATOM 2365 O O . LYS A 1 293 ? 15.002 45.806 13.602 1.00 67.50 293 LYS A O 1
ATOM 2370 N N . VAL A 1 294 ? 14.318 44.048 14.837 1.00 64.69 294 VAL A N 1
ATOM 2371 C CA . VAL A 1 294 ? 13.635 43.332 13.739 1.00 64.69 294 VAL A CA 1
ATOM 2372 C C . VAL A 1 294 ? 12.476 44.172 13.192 1.00 64.69 294 VAL A C 1
ATOM 2374 O O . VAL A 1 294 ? 12.388 44.368 11.984 1.00 64.69 294 VAL A O 1
ATOM 2377 N N . LYS A 1 295 ? 11.662 44.785 14.067 1.00 55.25 295 LYS A N 1
ATOM 2378 C CA . LYS A 1 295 ? 10.559 45.683 13.659 1.00 55.25 295 LYS A CA 1
ATOM 2379 C C . LYS A 1 295 ? 10.993 46.898 12.819 1.00 55.25 295 LYS A C 1
ATOM 2381 O O . LYS A 1 295 ? 10.146 47.509 12.179 1.00 55.25 295 LYS A O 1
ATOM 2386 N N . GLY A 1 296 ? 12.279 47.260 12.827 1.00 47.84 296 GLY A N 1
ATOM 2387 C CA . GLY A 1 296 ? 12.820 48.423 12.119 1.00 47.84 296 GLY A CA 1
ATOM 2388 C C . GLY A 1 296 ? 13.596 48.114 10.833 1.00 47.84 296 GLY A C 1
ATOM 2389 O O . GLY A 1 296 ? 14.228 49.023 10.304 1.00 47.84 296 GLY A O 1
ATOM 2390 N N . ASN A 1 297 ? 13.638 46.866 10.344 1.00 45.50 297 ASN A N 1
ATOM 2391 C CA . ASN A 1 297 ? 14.406 46.516 9.140 1.00 45.50 297 ASN A CA 1
ATOM 2392 C C . ASN A 1 297 ? 13.722 45.443 8.276 1.00 45.50 297 ASN A C 1
ATOM 2394 O O . ASN A 1 297 ? 13.574 44.297 8.682 1.00 45.50 297 ASN A O 1
ATOM 2398 N N . ILE A 1 298 ? 13.424 45.792 7.021 1.00 47.41 298 ILE A N 1
ATOM 2399 C CA . ILE A 1 298 ? 12.793 44.905 6.018 1.00 47.41 298 ILE A CA 1
ATOM 2400 C C . ILE A 1 298 ? 13.793 43.857 5.461 1.00 47.41 298 ILE A C 1
ATOM 2402 O O . ILE A 1 298 ? 13.430 42.986 4.681 1.00 47.41 298 ILE A O 1
ATOM 2406 N N . VAL A 1 299 ? 15.070 43.912 5.858 1.00 45.94 299 VAL A N 1
ATOM 2407 C CA . VAL A 1 299 ? 16.181 43.137 5.265 1.00 45.94 299 VAL A CA 1
ATOM 2408 C C . VAL A 1 299 ? 16.735 42.087 6.247 1.00 45.94 299 VAL A C 1
ATOM 2410 O O . VAL A 1 299 ? 17.947 41.913 6.379 1.00 45.94 299 VAL A O 1
ATOM 2413 N N . CYS A 1 300 ? 15.849 41.420 6.993 1.00 44.88 300 CYS A N 1
ATOM 2414 C CA . CYS A 1 300 ? 16.228 40.486 8.063 1.00 44.88 300 CYS A CA 1
ATOM 2415 C C . CYS A 1 300 ? 15.903 39.008 7.794 1.00 44.88 300 CYS A C 1
ATOM 2417 O O . CYS A 1 300 ? 16.618 38.153 8.313 1.00 44.88 300 CYS A O 1
ATOM 2419 N N . ASP A 1 301 ? 14.888 38.693 6.987 1.00 51.31 301 ASP A N 1
ATOM 2420 C CA . ASP A 1 301 ? 14.426 37.312 6.783 1.00 51.31 301 ASP A CA 1
ATOM 2421 C C . ASP A 1 301 ? 15.294 36.571 5.761 1.00 51.31 301 ASP A C 1
ATOM 2423 O O . ASP A 1 301 ? 14.938 36.424 4.592 1.00 51.31 301 ASP A O 1
ATOM 2427 N N . LYS A 1 302 ? 16.471 36.137 6.222 1.00 47.06 302 LYS A N 1
ATOM 2428 C CA . LYS A 1 302 ? 17.405 35.306 5.464 1.00 47.06 302 LYS A CA 1
ATOM 2429 C C . LYS A 1 302 ? 16.985 33.836 5.507 1.00 47.06 302 LYS A C 1
ATOM 2431 O O . LYS A 1 302 ? 17.052 33.210 6.560 1.00 47.06 302 LYS A O 1
ATOM 2436 N N . VAL A 1 303 ? 16.620 33.269 4.358 1.00 45.44 303 VAL A N 1
ATOM 2437 C CA . VAL A 1 303 ? 16.284 31.841 4.209 1.00 45.44 303 VAL A CA 1
ATOM 2438 C C . VAL A 1 303 ? 17.320 31.162 3.318 1.00 45.44 303 VAL A C 1
ATOM 2440 O O . VAL A 1 303 ? 17.649 31.667 2.244 1.00 45.44 303 VAL A O 1
ATOM 2443 N N . GLN A 1 304 ? 17.845 30.019 3.762 1.00 37.97 304 GLN A N 1
ATOM 2444 C CA . GLN A 1 304 ? 18.808 29.239 2.990 1.00 37.97 304 GLN A CA 1
ATOM 2445 C C . GLN A 1 304 ? 18.099 28.294 2.008 1.00 37.97 304 GLN A C 1
ATOM 2447 O O . GLN A 1 304 ? 17.285 27.459 2.404 1.00 37.97 304 GLN A O 1
ATOM 2452 N N . VAL A 1 305 ? 18.451 28.411 0.728 1.00 39.72 305 VAL A N 1
ATOM 2453 C CA . VAL A 1 305 ? 17.973 27.571 -0.374 1.00 39.72 305 VAL A CA 1
ATOM 2454 C C . VAL A 1 305 ? 19.207 26.954 -1.036 1.00 39.72 305 VAL A C 1
ATOM 2456 O O . VAL A 1 305 ? 20.004 27.639 -1.678 1.00 39.72 305 VAL A O 1
ATOM 2459 N N . GLY A 1 306 ? 19.424 25.658 -0.798 1.00 45.28 306 GLY A N 1
ATOM 2460 C CA . GLY A 1 306 ? 20.679 24.988 -1.150 1.00 45.28 306 GLY A CA 1
ATOM 2461 C C . GLY A 1 306 ? 21.880 25.623 -0.437 1.00 45.28 306 GLY A C 1
ATOM 2462 O O . GLY A 1 306 ? 21.895 25.735 0.788 1.00 45.28 306 GLY A O 1
ATOM 2463 N N . ASN A 1 307 ? 22.879 26.062 -1.207 1.00 32.12 307 ASN A N 1
ATOM 2464 C CA . ASN A 1 307 ? 24.086 26.730 -0.698 1.00 32.12 307 ASN A CA 1
ATOM 2465 C C . ASN A 1 307 ? 24.001 28.273 -0.694 1.00 32.12 307 ASN A C 1
ATOM 2467 O O . ASN A 1 307 ? 24.999 28.927 -0.394 1.00 32.12 307 ASN A O 1
ATOM 2471 N N . GLN A 1 308 ? 22.852 28.871 -1.032 1.00 30.73 308 GLN A N 1
ATOM 2472 C CA . GLN A 1 308 ? 22.668 30.329 -1.077 1.00 30.73 308 GLN A CA 1
ATOM 2473 C C . GLN A 1 308 ? 21.600 30.808 -0.086 1.00 30.73 308 GLN A C 1
ATOM 2475 O O . GLN A 1 308 ? 20.775 30.029 0.384 1.00 30.73 308 GLN A O 1
ATOM 2480 N N . VAL A 1 309 ? 21.627 32.102 0.252 1.00 38.38 309 VAL A N 1
ATOM 2481 C CA . VAL A 1 309 ? 20.776 32.699 1.293 1.00 38.38 309 VAL A CA 1
ATOM 2482 C C . VAL A 1 309 ? 20.048 33.925 0.738 1.00 38.38 309 VAL A C 1
ATOM 2484 O O . VAL A 1 309 ? 20.681 34.940 0.446 1.00 38.38 309 VAL A O 1
ATOM 2487 N N . MET A 1 310 ? 18.724 33.830 0.598 1.00 38.38 310 MET A N 1
ATOM 2488 C CA . MET A 1 310 ? 17.852 34.852 -0.005 1.00 38.38 310 MET A CA 1
ATOM 2489 C C . MET A 1 310 ? 17.039 35.627 1.042 1.00 38.38 310 MET A C 1
ATOM 2491 O O . MET A 1 310 ? 16.975 35.223 2.199 1.00 38.38 310 MET A O 1
ATOM 2495 N N . LEU A 1 311 ? 16.432 36.748 0.632 1.00 40.47 311 LEU A N 1
ATOM 2496 C CA . LEU A 1 311 ? 15.684 37.691 1.477 1.00 40.47 311 LEU A CA 1
ATOM 2497 C C . LEU A 1 311 ? 14.237 37.866 0.983 1.00 40.47 311 LEU A C 1
ATOM 2499 O O . LEU A 1 311 ? 14.014 38.005 -0.218 1.00 40.47 311 LEU A O 1
ATOM 2503 N N . LEU A 1 312 ? 13.271 37.906 1.906 1.00 40.62 312 LEU A N 1
ATOM 2504 C CA . LEU A 1 312 ? 11.830 38.002 1.614 1.00 40.62 312 LEU A CA 1
ATOM 2505 C C . LEU A 1 312 ? 11.251 39.427 1.783 1.00 40.62 312 LEU A C 1
ATOM 2507 O O . LEU A 1 312 ? 11.826 40.273 2.467 1.00 40.62 312 LEU A O 1
ATOM 2511 N N . LYS A 1 313 ? 10.092 39.691 1.153 1.00 37.03 313 LYS A N 1
ATOM 2512 C CA . LYS A 1 313 ? 9.285 40.929 1.270 1.00 37.03 313 LYS A CA 1
ATOM 2513 C C . LYS A 1 313 ? 7.780 40.605 1.347 1.00 37.03 313 LYS A C 1
ATOM 2515 O O . LYS A 1 313 ? 7.365 39.490 1.059 1.00 37.03 313 LYS A O 1
ATOM 2520 N N . ASN A 1 314 ? 6.973 41.575 1.782 1.00 39.44 314 ASN A N 1
ATOM 2521 C CA . ASN A 1 314 ? 5.940 41.326 2.800 1.00 39.44 314 ASN A CA 1
ATOM 2522 C C . ASN A 1 314 ? 4.474 41.628 2.373 1.00 39.44 314 ASN A C 1
ATOM 2524 O O . ASN A 1 314 ? 3.747 42.262 3.133 1.00 39.44 314 ASN A O 1
ATOM 2528 N N . ALA A 1 315 ? 4.054 41.289 1.144 1.00 29.11 315 ALA A N 1
ATOM 2529 C CA . ALA A 1 315 ? 2.905 41.952 0.490 1.00 29.11 315 ALA A CA 1
ATOM 2530 C C . ALA A 1 315 ? 1.553 41.190 0.404 1.00 29.11 315 ALA A C 1
ATOM 2532 O O . ALA A 1 315 ? 0.534 41.827 0.142 1.00 29.11 315 ALA A O 1
ATOM 2533 N N . THR A 1 316 ? 1.501 39.865 0.586 1.00 33.94 316 THR A N 1
ATOM 2534 C CA . THR A 1 316 ? 0.477 39.032 -0.099 1.00 33.94 316 THR A CA 1
ATOM 2535 C C . THR A 1 316 ? -0.490 38.277 0.835 1.00 33.94 316 THR A C 1
ATOM 2537 O O . THR A 1 316 ? -0.446 37.054 0.890 1.00 33.94 316 THR A O 1
ATOM 2540 N N . ILE A 1 317 ? -1.350 38.976 1.596 1.00 27.98 317 ILE A N 1
ATOM 2541 C CA . ILE A 1 317 ? -2.262 38.335 2.589 1.00 27.98 317 ILE A CA 1
ATOM 2542 C C . ILE A 1 317 ? -3.739 38.825 2.546 1.00 27.98 317 ILE A C 1
ATOM 2544 O O . ILE A 1 317 ? -4.590 38.257 3.221 1.00 27.98 317 ILE A O 1
ATOM 2548 N N . LYS A 1 318 ? -4.103 39.875 1.790 1.00 25.56 318 LYS A N 1
ATOM 2549 C CA . LYS A 1 318 ? -5.250 40.727 2.195 1.00 25.56 318 LYS A CA 1
ATOM 2550 C C . LYS A 1 318 ? -6.663 40.495 1.613 1.00 25.56 318 LYS A C 1
ATOM 2552 O O . LYS A 1 318 ? -7.584 41.075 2.181 1.00 25.56 318 LYS A O 1
ATOM 2557 N N . ASN A 1 319 ? -6.870 39.714 0.545 1.00 29.69 319 ASN A N 1
ATOM 2558 C CA . ASN A 1 319 ? -8.165 39.671 -0.171 1.00 29.69 319 ASN A CA 1
ATOM 2559 C C . ASN A 1 319 ? -8.694 38.240 -0.412 1.00 29.69 319 ASN A C 1
ATOM 2561 O O . ASN A 1 319 ? -8.289 37.614 -1.387 1.00 29.69 319 ASN A O 1
ATOM 2565 N N . LEU A 1 320 ? -9.631 37.763 0.421 1.00 27.77 320 LEU A N 1
ATOM 2566 C CA . LEU A 1 320 ? -10.530 36.625 0.128 1.00 27.77 320 LEU A CA 1
ATOM 2567 C C . LEU A 1 320 ? -11.659 36.562 1.182 1.00 27.77 320 LEU A C 1
ATOM 2569 O O . LEU A 1 320 ? -11.460 36.028 2.270 1.00 27.77 320 LEU A O 1
ATOM 2573 N N . ALA A 1 321 ? -12.814 37.179 0.895 1.00 31.78 321 ALA A N 1
ATOM 2574 C CA . ALA A 1 321 ? -13.991 37.201 1.781 1.00 31.78 321 ALA A CA 1
ATOM 2575 C C . ALA A 1 321 ? -15.288 37.579 1.021 1.00 31.78 321 ALA A C 1
ATOM 2577 O O . ALA A 1 321 ? -15.800 38.684 1.188 1.00 31.78 321 ALA A O 1
ATOM 2578 N N . ALA A 1 322 ? -15.765 36.670 0.160 1.00 26.98 322 ALA A N 1
ATOM 2579 C CA . ALA A 1 322 ? -17.035 36.696 -0.593 1.00 26.98 322 ALA A CA 1
ATOM 2580 C C . ALA A 1 322 ? -17.245 35.297 -1.237 1.00 26.98 322 ALA A C 1
ATOM 2582 O O . ALA A 1 322 ? -16.243 34.625 -1.478 1.00 26.98 322 ALA A O 1
ATOM 2583 N N . GLU A 1 323 ? -18.437 34.776 -1.560 1.00 28.17 323 GLU A N 1
ATOM 2584 C CA . GLU A 1 323 ? -19.839 35.127 -1.234 1.00 28.17 323 GLU A CA 1
ATOM 2585 C C . GLU A 1 323 ? -20.722 33.851 -1.392 1.00 28.17 323 GLU A C 1
ATOM 2587 O O . GLU A 1 323 ? -20.194 32.793 -1.736 1.00 28.17 323 GLU A O 1
ATOM 2592 N N . LEU A 1 324 ? -22.034 33.895 -1.100 1.00 32.56 324 LEU A N 1
ATOM 2593 C CA . LEU A 1 324 ? -22.902 32.701 -0.944 1.00 32.56 324 LEU A CA 1
ATOM 2594 C C . LEU A 1 324 ? -24.362 32.917 -1.407 1.00 32.56 324 LEU A C 1
ATOM 2596 O O . LEU A 1 324 ? -24.890 34.002 -1.176 1.00 32.56 324 LEU A O 1
ATOM 2600 N N . ALA A 1 325 ? -25.039 31.869 -1.926 1.00 27.59 325 ALA A N 1
ATOM 2601 C CA . ALA A 1 325 ? -26.515 31.681 -1.922 1.00 27.59 325 ALA A CA 1
ATOM 2602 C C . ALA A 1 325 ? -26.972 30.272 -2.421 1.00 27.59 325 ALA A C 1
ATOM 2604 O O . ALA A 1 325 ? -26.218 29.596 -3.115 1.00 27.59 325 ALA A O 1
ATOM 2605 N N . PHE A 1 326 ? -28.217 29.860 -2.103 1.00 31.94 326 PHE A N 1
ATOM 2606 C CA . PHE A 1 326 ? -28.872 28.561 -2.425 1.00 31.94 326 PHE A CA 1
ATOM 2607 C C . PHE A 1 326 ? -30.308 28.749 -2.991 1.00 31.94 326 PHE A C 1
ATOM 2609 O O . PHE A 1 326 ? -30.897 29.801 -2.743 1.00 31.94 326 PHE A O 1
ATOM 2616 N N . ILE A 1 327 ? -30.904 27.730 -3.654 1.00 26.23 327 ILE A N 1
ATOM 2617 C CA . ILE A 1 327 ? -32.352 27.618 -4.013 1.00 26.23 327 ILE A CA 1
ATOM 2618 C C . ILE A 1 327 ? -32.851 26.140 -3.889 1.00 26.23 327 ILE A C 1
ATOM 2620 O O . ILE A 1 327 ? -32.044 25.216 -3.918 1.00 26.23 327 ILE A O 1
ATOM 2624 N N . GLU A 1 328 ? -34.169 25.941 -3.720 1.00 25.88 328 GLU A N 1
ATOM 2625 C CA . GLU A 1 328 ? -34.926 24.728 -3.306 1.00 25.88 328 GLU A CA 1
ATOM 2626 C C . GLU A 1 328 ? -35.667 23.979 -4.465 1.00 25.88 328 GLU A C 1
ATOM 2628 O O . GLU A 1 328 ? -35.838 24.538 -5.550 1.00 25.88 328 GLU A O 1
ATOM 2633 N N . ILE A 1 329 ? -36.130 22.724 -4.260 1.00 33.12 329 ILE A N 1
ATOM 2634 C CA . ILE A 1 329 ? -36.809 21.847 -5.264 1.00 33.12 329 ILE A CA 1
ATOM 2635 C C . ILE A 1 329 ? -38.122 21.223 -4.717 1.00 33.12 329 ILE A C 1
ATOM 2637 O O . ILE A 1 329 ? -38.274 21.047 -3.514 1.00 33.12 329 ILE A O 1
ATOM 2641 N N . THR A 1 330 ? -39.094 20.899 -5.594 1.00 26.30 330 THR A N 1
ATOM 2642 C CA . THR A 1 330 ? -40.537 20.948 -5.256 1.00 26.30 330 THR A CA 1
ATOM 2643 C C . THR A 1 330 ? -41.396 19.654 -5.228 1.00 26.30 330 THR A C 1
ATOM 2645 O O . THR A 1 330 ? -42.386 19.682 -4.496 1.00 26.30 330 THR A O 1
ATOM 2648 N N . LYS A 1 331 ? -41.130 18.538 -5.955 1.00 24.36 331 LYS A N 1
ATOM 2649 C CA . LYS A 1 331 ? -41.864 17.233 -5.780 1.00 24.36 331 LYS A CA 1
ATOM 2650 C C . LYS A 1 331 ? -41.279 16.005 -6.538 1.00 24.36 331 LYS A C 1
ATOM 2652 O O . LYS A 1 331 ? -40.579 16.202 -7.523 1.00 24.36 331 LYS A O 1
ATOM 2657 N N . LEU A 1 332 ? -41.638 14.762 -6.135 1.00 37.94 332 LEU A N 1
ATOM 2658 C CA . LEU A 1 332 ? -41.307 13.440 -6.757 1.00 37.94 332 LEU A CA 1
ATOM 2659 C C . LEU A 1 332 ? -42.348 12.316 -6.435 1.00 37.94 332 LEU A C 1
ATOM 2661 O O . LEU A 1 332 ? -42.964 12.395 -5.374 1.00 37.94 332 LEU A O 1
ATOM 2665 N N . GLU A 1 333 ? -42.504 11.267 -7.287 1.00 26.88 333 GLU A N 1
ATOM 2666 C CA . GLU A 1 333 ? -43.374 10.044 -7.123 1.00 26.88 333 GLU A CA 1
ATOM 2667 C C . GLU A 1 333 ? -42.786 8.752 -7.823 1.00 26.88 333 GLU A C 1
ATOM 2669 O O . GLU A 1 333 ? -41.696 8.852 -8.383 1.00 26.88 333 GLU A O 1
ATOM 2674 N N . SER A 1 334 ? -43.385 7.523 -7.742 1.00 42.66 334 SER A N 1
ATOM 2675 C CA . SER A 1 334 ? -42.669 6.218 -8.018 1.00 42.66 334 SER A CA 1
ATOM 2676 C C . SER A 1 334 ? -43.474 4.897 -8.350 1.00 42.66 334 SER A C 1
ATOM 2678 O O . SER A 1 334 ? -44.698 4.910 -8.305 1.00 42.66 334 SER A O 1
ATOM 2680 N N . GLY A 1 335 ? -42.777 3.749 -8.607 1.00 27.22 335 GLY A N 1
ATOM 2681 C CA . GLY A 1 335 ? -43.223 2.305 -8.734 1.00 27.22 335 GLY A CA 1
ATOM 2682 C C . GLY A 1 335 ? -42.004 1.311 -8.750 1.00 27.22 335 GLY A C 1
ATOM 2683 O O . GLY A 1 335 ? -40.905 1.840 -8.573 1.00 27.22 335 GLY A O 1
ATOM 2684 N N . TYR A 1 336 ? -41.979 -0.041 -8.911 1.00 34.34 336 TYR A N 1
ATOM 2685 C CA . TYR A 1 336 ? -42.898 -1.228 -8.809 1.00 34.34 336 TYR A CA 1
ATOM 2686 C C . TYR A 1 336 ? -42.065 -2.569 -8.606 1.00 34.34 336 TYR A C 1
ATOM 2688 O O . TYR A 1 336 ? -40.896 -2.433 -8.246 1.00 34.34 336 TYR A O 1
ATOM 2696 N N . GLU A 1 337 ? -42.605 -3.815 -8.739 1.00 41.91 337 GLU A N 1
ATOM 2697 C CA . GLU A 1 337 ? -42.078 -5.096 -8.124 1.00 41.91 337 GLU A CA 1
ATOM 2698 C C . GLU A 1 337 ? -42.205 -6.445 -8.953 1.00 41.91 337 GLU A C 1
ATOM 2700 O O . GLU A 1 337 ? -42.598 -6.388 -10.115 1.00 41.91 337 GLU A O 1
ATOM 2705 N N . GLU A 1 338 ? -41.928 -7.627 -8.317 1.00 34.56 338 GLU A N 1
ATOM 2706 C CA . GLU A 1 338 ? -42.158 -9.086 -8.685 1.00 34.56 338 GLU A CA 1
ATOM 2707 C C . GLU A 1 338 ? -41.100 -9.865 -9.561 1.00 34.56 338 GLU A C 1
ATOM 2709 O O . GLU A 1 338 ? -40.393 -9.211 -10.319 1.00 34.56 338 GLU A O 1
ATOM 2714 N N . VAL A 1 339 ? -40.870 -11.222 -9.591 1.00 27.47 339 VAL A N 1
ATOM 2715 C CA . VAL A 1 339 ? -41.153 -12.483 -8.787 1.00 27.47 339 VAL A CA 1
ATOM 2716 C C . VAL A 1 339 ? -40.206 -13.678 -9.237 1.00 27.47 339 VAL A C 1
ATOM 2718 O O . VAL A 1 339 ? -39.417 -13.478 -10.157 1.00 27.47 339 VAL A O 1
ATOM 2721 N N . VAL A 1 340 ? -40.210 -14.895 -8.616 1.00 30.69 340 VAL A N 1
ATOM 2722 C CA . VAL A 1 340 ? -39.214 -16.030 -8.766 1.00 30.69 340 VAL A CA 1
ATOM 2723 C C . VAL A 1 340 ? -39.839 -17.466 -8.856 1.00 30.69 340 VAL A C 1
ATOM 2725 O O . VAL A 1 340 ? -40.975 -17.634 -8.424 1.00 30.69 340 VAL A O 1
ATOM 2728 N N . TYR A 1 341 ? -39.105 -18.508 -9.329 1.00 22.22 341 TYR A N 1
ATOM 2729 C CA . TYR A 1 341 ? -39.334 -19.962 -9.043 1.00 22.22 341 TYR A CA 1
ATOM 2730 C C . TYR A 1 341 ? -38.038 -20.838 -9.021 1.00 22.22 341 TYR A C 1
ATOM 2732 O O . TYR A 1 341 ? -36.987 -20.373 -9.453 1.00 22.22 341 TYR A O 1
ATOM 2740 N N . ASP A 1 342 ? -38.115 -22.081 -8.496 1.00 23.05 342 ASP A N 1
ATOM 2741 C CA . ASP A 1 342 ? -37.010 -22.874 -7.882 1.00 23.05 342 ASP A CA 1
ATOM 2742 C C . ASP A 1 342 ? -37.118 -24.424 -8.083 1.00 23.05 342 ASP A C 1
ATOM 2744 O O . ASP A 1 342 ? -38.196 -24.924 -8.410 1.00 23.05 342 ASP A O 1
ATOM 2748 N N . PHE A 1 343 ? -36.028 -25.182 -7.840 1.00 23.20 343 PHE A N 1
ATOM 2749 C CA . PHE A 1 343 ? -35.997 -26.647 -7.619 1.00 23.20 343 PHE A CA 1
ATOM 2750 C C . PHE A 1 343 ? -34.921 -27.065 -6.573 1.00 23.20 343 PHE A C 1
ATOM 2752 O O . PHE A 1 343 ? -33.729 -26.841 -6.767 1.00 23.20 343 PHE A O 1
ATOM 2759 N N . THR A 1 344 ? -35.344 -27.750 -5.499 1.00 25.62 344 THR A N 1
ATOM 2760 C CA . THR A 1 344 ? -34.559 -28.121 -4.285 1.00 25.62 344 THR A CA 1
ATOM 2761 C C . THR A 1 344 ? -33.928 -29.537 -4.336 1.00 25.62 344 THR A C 1
ATOM 2763 O O . THR A 1 344 ? -34.024 -30.193 -5.369 1.00 25.62 344 THR A O 1
ATOM 2766 N N . ILE A 1 345 ? -33.129 -30.023 -3.355 1.00 24.25 345 ILE A N 1
ATOM 2767 C CA . ILE A 1 345 ? -33.477 -30.695 -2.057 1.00 24.25 345 ILE A CA 1
ATOM 2768 C C . ILE A 1 345 ? -32.233 -30.755 -1.096 1.00 24.25 345 ILE A C 1
ATOM 2770 O O . ILE A 1 345 ? -31.117 -30.584 -1.574 1.00 24.25 345 ILE A O 1
ATOM 2774 N N . PRO A 1 346 ? -32.325 -31.084 0.222 1.00 28.00 346 PRO A N 1
ATOM 2775 C CA . PRO A 1 346 ? -32.878 -30.268 1.313 1.00 28.00 346 PRO A CA 1
ATOM 2776 C C . PRO A 1 346 ? -31.942 -30.112 2.549 1.00 28.00 346 PRO A C 1
ATOM 2778 O O . PRO A 1 346 ? -31.651 -31.102 3.223 1.00 28.00 346 PRO A O 1
ATOM 2781 N N . LYS A 1 347 ? -31.599 -28.875 2.948 1.00 26.22 347 LYS A N 1
ATOM 2782 C CA . LYS A 1 347 ? -31.734 -28.346 4.339 1.00 26.22 347 LYS A CA 1
ATOM 2783 C C . LYS A 1 347 ? -31.000 -27.028 4.576 1.00 26.22 347 LYS A C 1
ATOM 2785 O O . LYS A 1 347 ? -31.533 -26.196 5.299 1.00 26.22 347 LYS A O 1
ATOM 2790 N N . ASN A 1 348 ? -29.833 -26.838 3.974 1.00 25.70 348 ASN A N 1
ATOM 2791 C CA . ASN A 1 348 ? -29.096 -25.578 4.031 1.00 25.70 348 ASN A CA 1
ATOM 2792 C C . ASN A 1 348 ? -29.177 -24.947 2.638 1.00 25.70 348 ASN A C 1
ATOM 2794 O O . ASN A 1 348 ? -28.709 -25.530 1.659 1.00 25.70 348 ASN A O 1
ATOM 2798 N N . HIS A 1 349 ? -29.839 -23.795 2.536 1.00 25.02 349 HIS A N 1
ATOM 2799 C CA . HIS A 1 349 ? -30.041 -23.062 1.282 1.00 25.02 349 HIS A CA 1
ATOM 2800 C C . HIS A 1 349 ? -28.783 -22.245 0.939 1.00 25.02 349 HIS A C 1
ATOM 2802 O O . HIS A 1 349 ? -28.845 -21.025 0.842 1.00 25.02 349 HIS A O 1
ATOM 2808 N N . ASN A 1 350 ? -27.649 -22.941 0.776 1.00 25.17 350 ASN A N 1
ATOM 2809 C CA . ASN A 1 350 ? -26.304 -22.377 0.620 1.00 25.17 350 ASN A CA 1
ATOM 2810 C C . ASN A 1 350 ? -26.113 -21.617 -0.709 1.00 25.17 350 ASN A C 1
ATOM 2812 O O . ASN A 1 350 ? -25.338 -22.026 -1.574 1.00 25.17 350 ASN A O 1
ATOM 2816 N N . PHE A 1 351 ? -26.786 -20.481 -0.860 1.00 25.25 351 PHE A N 1
ATOM 2817 C CA . PHE A 1 351 ? -26.331 -19.410 -1.735 1.00 25.25 351 PHE A CA 1
ATOM 2818 C C . PHE A 1 351 ? -25.033 -18.855 -1.142 1.00 25.25 351 PHE A C 1
ATOM 2820 O O . PHE A 1 351 ? -24.947 -18.594 0.064 1.00 25.25 351 PHE A O 1
ATOM 2827 N N . ILE A 1 352 ? -24.022 -18.674 -1.989 1.00 26.52 352 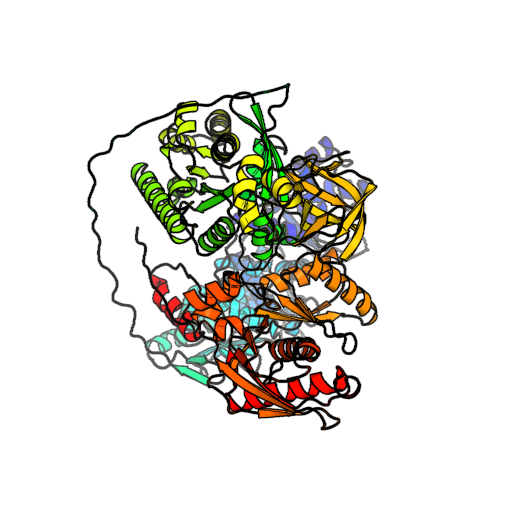ILE A N 1
ATOM 2828 C CA . ILE A 1 352 ? -22.723 -18.146 -1.579 1.00 26.52 352 ILE A CA 1
ATOM 2829 C C . ILE A 1 352 ? -22.582 -16.727 -2.131 1.00 26.52 352 ILE A C 1
ATOM 2831 O O . ILE A 1 352 ? -22.519 -16.535 -3.345 1.00 26.52 352 ILE A O 1
ATOM 2835 N N . ALA A 1 353 ? -22.520 -15.734 -1.245 1.00 25.56 353 ALA A N 1
ATOM 2836 C CA . ALA A 1 353 ? -22.129 -14.378 -1.616 1.00 25.56 353 ALA A CA 1
ATOM 2837 C C . ALA A 1 353 ? -20.593 -14.332 -1.666 1.00 25.56 353 ALA A C 1
ATOM 2839 O O . ALA A 1 353 ? -19.915 -14.132 -0.653 1.00 25.56 353 ALA A O 1
ATOM 2840 N N . GLU A 1 354 ? -20.035 -14.610 -2.845 1.00 27.19 354 GLU A N 1
ATOM 2841 C CA . GLU A 1 354 ? -18.592 -14.761 -3.036 1.00 27.19 354 GLU A CA 1
ATOM 2842 C C . GLU A 1 354 ? -17.873 -13.416 -3.112 1.00 27.19 354 GLU A C 1
ATOM 2844 O O . GLU A 1 354 ? -17.670 -12.824 -4.173 1.00 27.19 354 GLU A O 1
ATOM 2849 N N . GLY A 1 355 ? -17.406 -12.976 -1.946 1.00 33.66 355 GLY A N 1
ATOM 2850 C CA . GLY A 1 355 ? -16.422 -11.922 -1.826 1.00 33.66 355 GLY A CA 1
ATOM 2851 C C . GLY A 1 355 ? -17.036 -10.540 -1.668 1.00 33.66 355 GLY A C 1
ATOM 2852 O O . GLY A 1 355 ? -17.475 -9.917 -2.627 1.00 33.66 355 GLY A O 1
ATOM 2853 N N . MET A 1 356 ? -16.951 -10.009 -0.454 1.00 32.16 356 MET A N 1
ATOM 2854 C CA . MET A 1 356 ? -16.924 -8.568 -0.218 1.00 32.16 356 MET A CA 1
ATOM 2855 C C . MET A 1 356 ? -15.460 -8.128 -0.121 1.00 32.16 356 MET A C 1
ATOM 2857 O O . MET A 1 356 ? -14.756 -8.579 0.784 1.00 32.16 356 MET A O 1
ATOM 2861 N N . VAL A 1 357 ? -15.003 -7.231 -1.002 1.00 31.05 357 VAL A N 1
ATOM 2862 C CA . VAL A 1 357 ? -13.816 -6.414 -0.704 1.00 31.05 357 VAL A CA 1
ATOM 2863 C C . VAL A 1 357 ? -14.219 -5.203 0.123 1.00 31.05 357 VAL A C 1
ATOM 2865 O O . VAL A 1 357 ? -15.197 -4.517 -0.176 1.00 31.05 357 VAL A O 1
ATOM 2868 N N . ILE A 1 358 ? -13.439 -4.973 1.175 1.00 42.03 358 ILE A N 1
ATOM 2869 C CA . ILE A 1 358 ? -13.568 -3.889 2.144 1.00 42.03 358 ILE A CA 1
ATOM 2870 C C . ILE A 1 358 ? -12.185 -3.244 2.300 1.00 42.03 358 ILE A C 1
ATOM 2872 O O . ILE A 1 358 ? -11.186 -3.940 2.470 1.00 42.03 358 ILE A O 1
ATOM 2876 N N . HIS A 1 359 ? -12.124 -1.910 2.262 1.00 35.62 359 HIS A N 1
ATOM 2877 C CA . HIS A 1 359 ? -10.897 -1.125 2.496 1.00 35.62 359 HIS A CA 1
ATOM 2878 C C . HIS A 1 359 ? -10.870 -0.527 3.911 1.00 35.62 359 HIS A C 1
ATOM 2880 O O . HIS A 1 359 ? -10.505 0.633 4.124 1.00 35.62 359 HIS A O 1
ATOM 2886 N N . ASN A 1 360 ? -11.384 -1.280 4.885 1.00 43.81 360 ASN A N 1
ATOM 2887 C CA . ASN A 1 360 ? -11.597 -0.813 6.248 1.00 43.81 360 ASN A CA 1
ATOM 2888 C C . ASN A 1 360 ? -11.704 -1.990 7.230 1.00 43.81 360 ASN A C 1
ATOM 2890 O O . ASN A 1 360 ? -12.802 -2.420 7.574 1.00 43.81 360 ASN A O 1
ATOM 2894 N N . THR A 1 361 ? -10.566 -2.459 7.734 1.00 48.94 361 THR A N 1
ATOM 2895 C CA . THR A 1 361 ? -10.494 -3.545 8.725 1.00 48.94 361 THR A CA 1
ATOM 2896 C C . THR A 1 361 ? -11.440 -3.361 9.922 1.00 48.94 361 THR A C 1
ATOM 2898 O O . THR A 1 361 ? -12.073 -4.319 10.349 1.00 48.94 361 THR A O 1
ATOM 2901 N N . ALA A 1 362 ? -11.638 -2.132 10.415 1.00 49.75 362 ALA A N 1
ATOM 2902 C CA . ALA A 1 362 ? -12.560 -1.861 11.526 1.00 49.75 362 ALA A CA 1
ATOM 2903 C C . ALA A 1 362 ? -14.041 -2.164 11.203 1.00 49.75 362 ALA A C 1
ATOM 2905 O O . ALA A 1 362 ? -14.829 -2.417 12.109 1.00 49.75 362 ALA A O 1
ATOM 2906 N N . PHE A 1 363 ? -14.437 -2.137 9.927 1.00 53.69 363 PHE A N 1
ATOM 2907 C CA . PHE A 1 363 ? -15.748 -2.602 9.468 1.00 53.69 363 PHE A CA 1
ATOM 2908 C C . PHE A 1 363 ? -15.778 -4.133 9.375 1.00 53.69 363 PHE A C 1
ATOM 2910 O O . PHE A 1 363 ? -16.716 -4.741 9.883 1.00 53.69 363 PHE A O 1
ATOM 2917 N N . THR A 1 364 ? -14.730 -4.757 8.825 1.00 55.41 364 THR A N 1
ATOM 2918 C CA . THR A 1 364 ? -14.581 -6.223 8.745 1.00 55.41 364 THR A CA 1
ATOM 2919 C C . THR A 1 364 ? -14.657 -6.896 10.122 1.00 55.41 364 THR A C 1
ATOM 2921 O O . THR A 1 364 ? -15.472 -7.797 10.326 1.00 55.41 364 THR A O 1
ATOM 2924 N N . ASP A 1 365 ? -13.881 -6.414 11.094 1.00 61.41 365 ASP A N 1
ATOM 2925 C CA . ASP A 1 365 ? -13.879 -6.893 12.483 1.00 61.41 365 ASP A CA 1
ATOM 2926 C C . ASP A 1 365 ? -15.254 -6.761 13.157 1.00 61.41 365 ASP A C 1
ATOM 2928 O O . ASP A 1 365 ? -15.674 -7.628 13.926 1.00 61.41 365 ASP A O 1
ATOM 2932 N N . ASN A 1 366 ? -15.980 -5.685 12.855 1.00 60.69 366 ASN A N 1
ATOM 2933 C CA . ASN A 1 366 ? -17.286 -5.423 13.448 1.00 60.69 366 ASN A CA 1
ATOM 2934 C C . ASN A 1 366 ? -18.399 -6.284 12.831 1.00 60.69 366 ASN A C 1
ATOM 2936 O O . ASN A 1 366 ? -19.290 -6.722 13.559 1.00 60.69 366 ASN A O 1
ATOM 2940 N N . LEU A 1 367 ? -18.313 -6.630 11.540 1.00 62.62 367 LEU A N 1
ATOM 2941 C CA . LEU A 1 367 ? -19.152 -7.675 10.936 1.00 62.62 367 LEU A CA 1
ATOM 2942 C C . LEU A 1 367 ? -18.857 -9.051 11.563 1.00 62.62 367 LEU A C 1
ATOM 2944 O O . LEU A 1 367 ? -19.786 -9.752 11.962 1.00 62.62 367 LEU A O 1
ATOM 2948 N N . LEU A 1 368 ? -17.579 -9.408 11.725 1.00 63.00 368 LEU A N 1
ATOM 2949 C CA . LEU A 1 368 ? -17.114 -10.658 12.348 1.00 63.00 368 LEU A CA 1
ATOM 2950 C C . LEU A 1 368 ? -17.548 -10.840 13.811 1.00 63.00 368 LEU A C 1
ATOM 2952 O O . LEU A 1 368 ? -17.863 -11.948 14.244 1.00 63.00 368 LEU A O 1
ATOM 2956 N N . ALA A 1 369 ? -17.534 -9.766 14.598 1.00 59.47 369 ALA A N 1
ATOM 2957 C CA . ALA A 1 369 ? -17.969 -9.816 15.989 1.00 59.47 369 ALA A CA 1
ATOM 2958 C C . ALA A 1 369 ? -19.495 -9.799 16.133 1.00 59.47 369 ALA A C 1
ATOM 2960 O O . ALA A 1 369 ? -20.029 -10.466 17.019 1.00 59.47 369 ALA A O 1
ATOM 2961 N N . ALA A 1 370 ? -20.205 -9.063 15.273 1.00 52.84 370 ALA A N 1
ATOM 2962 C CA . ALA A 1 370 ? -21.661 -8.988 15.334 1.00 52.84 370 ALA A CA 1
ATOM 2963 C C . ALA A 1 370 ? -22.340 -10.270 14.809 1.00 52.84 370 ALA A C 1
ATOM 2965 O O . ALA A 1 370 ? -23.332 -10.705 15.382 1.00 52.84 370 ALA A O 1
ATOM 2966 N N . SER A 1 371 ? -21.731 -10.943 13.826 1.00 53.97 371 SER A N 1
ATOM 2967 C CA . SER A 1 371 ? -22.087 -12.303 13.375 1.00 53.97 371 SER A CA 1
ATOM 2968 C C . SER A 1 371 ? -21.711 -13.423 14.369 1.00 53.97 371 SER A C 1
ATOM 2970 O O . SER A 1 371 ? -21.895 -14.602 14.084 1.00 53.97 371 SER A O 1
ATOM 2972 N N . GLY A 1 372 ? -21.168 -13.091 15.549 1.00 55.16 372 GLY A N 1
ATOM 2973 C CA . GLY A 1 372 ? -20.882 -14.051 16.623 1.00 55.16 372 GLY A CA 1
ATOM 2974 C C . GLY A 1 372 ? -19.599 -14.880 16.462 1.00 55.16 372 GLY A C 1
ATOM 2975 O O . GLY A 1 372 ? -19.237 -15.612 17.385 1.00 55.16 372 GLY A O 1
ATOM 2976 N N . HIS A 1 373 ? -18.858 -14.736 15.357 1.00 49.34 373 HIS A N 1
ATOM 2977 C CA . HIS A 1 373 ? -17.575 -15.425 15.153 1.00 49.34 373 HIS A CA 1
ATOM 2978 C C . HIS A 1 373 ? -16.434 -14.869 16.040 1.00 49.34 373 HIS A C 1
ATOM 2980 O O . HIS A 1 373 ? -15.380 -15.504 16.157 1.00 49.34 373 HIS A O 1
ATOM 2986 N N . MET A 1 374 ? -16.634 -13.725 16.714 1.00 48.09 374 MET A N 1
ATOM 2987 C CA . MET A 1 374 ? -15.708 -13.156 17.708 1.00 48.09 374 MET A CA 1
ATOM 2988 C C . MET A 1 374 ? -16.421 -12.675 18.980 1.00 48.09 374 MET A C 1
ATOM 2990 O O . MET A 1 374 ? -17.618 -12.405 18.989 1.00 48.09 374 MET A O 1
ATOM 2994 N N . ALA A 1 375 ? -15.670 -12.528 20.077 1.00 39.59 375 ALA A N 1
ATOM 2995 C CA . ALA A 1 375 ? -16.208 -11.994 21.325 1.00 39.59 375 ALA A CA 1
ATOM 2996 C C . ALA A 1 375 ? -16.505 -10.487 21.195 1.00 39.59 375 ALA A C 1
ATOM 2998 O O . ALA A 1 375 ? -15.591 -9.679 21.032 1.00 39.59 375 ALA A O 1
ATOM 2999 N N . SER A 1 376 ? -17.776 -10.106 21.357 1.00 41.25 376 SER A N 1
ATOM 3000 C CA . SER A 1 376 ? -18.331 -8.753 21.141 1.00 41.25 376 SER A CA 1
ATOM 3001 C C . SER A 1 376 ? -17.741 -7.613 21.992 1.00 41.25 376 SER A C 1
ATOM 3003 O O . SER A 1 376 ? -18.190 -6.472 21.900 1.00 41.25 376 SER A O 1
ATOM 3005 N N . LYS A 1 377 ? -16.741 -7.897 22.832 1.00 34.06 377 LYS A N 1
ATOM 3006 C CA . LYS A 1 377 ? -16.097 -6.934 23.733 1.00 34.06 377 LYS A CA 1
ATOM 3007 C C . LYS A 1 377 ? -14.789 -6.343 23.199 1.00 34.06 377 LYS A C 1
ATOM 3009 O O . LYS A 1 377 ? -14.319 -5.365 23.766 1.00 34.06 377 LYS A O 1
ATOM 3014 N N . ASN A 1 378 ? -14.240 -6.922 22.131 1.00 35.78 378 ASN A N 1
ATOM 3015 C CA . ASN A 1 378 ? -12.935 -6.582 21.550 1.00 35.78 378 ASN A CA 1
ATOM 3016 C C . ASN A 1 378 ? -13.051 -6.064 20.098 1.00 35.78 378 ASN A C 1
ATOM 3018 O O . ASN A 1 378 ? -12.055 -5.966 19.394 1.00 35.78 378 ASN A O 1
ATOM 3022 N N . ALA A 1 379 ? -14.269 -5.793 19.624 1.00 36.97 379 ALA A N 1
ATOM 3023 C CA . ALA A 1 379 ? -14.551 -5.519 18.219 1.00 36.97 379 ALA A CA 1
ATOM 3024 C C . ALA A 1 379 ? -14.278 -4.056 17.835 1.00 36.97 379 ALA A C 1
ATOM 3026 O O . ALA A 1 379 ? -14.840 -3.139 18.443 1.00 36.97 379 ALA A O 1
ATOM 3027 N N . GLY A 1 380 ? -13.438 -3.846 16.817 1.00 41.47 380 GLY A N 1
ATOM 3028 C CA . GLY A 1 380 ? -13.229 -2.540 16.187 1.00 41.47 380 GLY A CA 1
ATOM 3029 C C . GLY A 1 380 ? -12.480 -1.506 17.036 1.00 41.47 380 GLY A C 1
ATOM 3030 O O . GLY A 1 380 ? -12.466 -0.326 16.669 1.00 41.47 380 GLY A O 1
ATOM 3031 N N . ASP A 1 381 ? -11.861 -1.908 18.153 1.00 45.03 381 ASP A N 1
ATOM 3032 C CA . ASP A 1 381 ? -11.053 -1.004 18.975 1.00 45.03 381 ASP A CA 1
ATOM 3033 C C . ASP A 1 381 ? -9.606 -0.915 18.463 1.00 45.03 381 ASP A C 1
ATOM 3035 O O . ASP A 1 381 ? -8.773 -1.805 18.652 1.00 45.03 381 ASP A O 1
ATOM 3039 N N . LEU A 1 382 ? -9.311 0.220 17.828 1.00 41.41 382 LEU A N 1
ATOM 3040 C CA . LEU A 1 382 ? -7.988 0.588 17.326 1.00 41.41 382 LEU A CA 1
ATOM 3041 C C . LEU A 1 382 ? -6.900 0.634 18.417 1.00 41.41 382 LEU A C 1
ATOM 3043 O O . LEU A 1 382 ? -5.729 0.548 18.061 1.00 41.41 382 LEU A O 1
ATOM 3047 N N . GLU A 1 383 ? -7.237 0.789 19.707 1.00 35.22 383 GLU A N 1
ATOM 3048 C CA . GLU A 1 383 ? -6.244 0.783 20.800 1.00 35.22 383 GLU A CA 1
ATOM 3049 C C . GLU A 1 383 ? -6.018 -0.618 21.430 1.00 35.22 383 GLU A C 1
ATOM 3051 O O . GLU A 1 383 ? -5.024 -0.779 22.142 1.00 35.22 383 GLU A O 1
ATOM 3056 N N . GLU A 1 384 ? -6.852 -1.641 21.156 1.00 35.06 384 GLU A N 1
ATOM 3057 C CA . GLU A 1 384 ? -6.622 -3.037 21.614 1.00 35.06 384 GLU A CA 1
ATOM 3058 C C . GLU A 1 384 ? -6.154 -4.010 20.507 1.00 35.06 384 GLU A C 1
ATOM 3060 O O . GLU A 1 384 ? -5.520 -5.018 20.827 1.00 35.06 384 GLU A O 1
ATOM 3065 N N . GLY A 1 385 ? -6.378 -3.683 19.227 1.00 41.81 385 GLY A N 1
ATOM 3066 C CA . GLY A 1 385 ? -5.831 -4.400 18.064 1.00 41.81 385 GLY A CA 1
ATOM 3067 C C . GLY A 1 385 ? -6.869 -5.219 17.286 1.00 41.81 385 GLY A C 1
ATOM 3068 O O . GLY A 1 385 ? -7.651 -5.965 17.869 1.00 41.81 385 GLY A O 1
ATOM 3069 N N . MET A 1 386 ? -6.854 -5.080 15.956 1.00 49.16 386 MET A N 1
ATOM 3070 C CA . MET A 1 386 ? -7.815 -5.727 15.050 1.00 49.16 386 MET A CA 1
ATOM 3071 C C . MET A 1 386 ? -7.516 -7.217 14.835 1.00 49.16 386 MET A C 1
ATOM 3073 O O . MET A 1 386 ? -6.360 -7.644 14.858 1.00 49.16 386 MET A O 1
ATOM 3077 N N . ALA A 1 387 ? -8.554 -8.001 14.554 1.00 48.38 387 ALA A N 1
ATOM 3078 C CA . ALA A 1 387 ? -8.490 -9.447 14.397 1.00 48.38 387 ALA A CA 1
ATOM 3079 C C . ALA A 1 387 ? -8.060 -9.915 12.995 1.00 48.38 387 ALA A C 1
ATOM 3081 O O . ALA A 1 387 ? -7.529 -11.023 12.877 1.00 48.38 387 ALA A O 1
ATOM 3082 N N . THR A 1 388 ? -8.242 -9.103 11.944 1.00 50.72 388 THR A N 1
ATOM 3083 C CA . THR A 1 388 ? -7.664 -9.401 10.615 1.00 50.72 388 THR A CA 1
ATOM 3084 C C . THR A 1 388 ? -6.200 -8.974 10.458 1.00 50.72 388 THR A C 1
ATOM 3086 O O . THR A 1 388 ? -5.556 -9.439 9.519 1.00 50.72 388 THR A O 1
ATOM 3089 N N . TRP A 1 389 ? -5.640 -8.160 11.367 1.00 54.28 389 TRP A N 1
ATOM 3090 C CA . TRP A 1 389 ? -4.219 -7.778 11.345 1.00 54.28 389 TRP A CA 1
ATOM 3091 C C . TRP A 1 389 ? -3.332 -8.935 11.814 1.00 54.28 389 TRP A C 1
ATOM 3093 O O . TRP A 1 389 ? -3.225 -9.228 13.009 1.00 54.28 389 TRP A O 1
ATOM 3103 N N . GLN A 1 390 ? -2.682 -9.591 10.853 1.00 55.75 390 GLN A N 1
ATOM 3104 C CA . GLN A 1 390 ? -1.873 -10.795 11.077 1.00 55.75 390 GLN A CA 1
ATOM 3105 C C . GLN A 1 390 ? -0.414 -10.462 11.416 1.00 55.75 390 GLN A C 1
ATOM 3107 O O . GLN A 1 390 ? 0.284 -11.303 11.989 1.00 55.75 390 GLN A O 1
ATOM 3112 N N . HIS A 1 391 ? 0.032 -9.241 11.107 1.00 60.50 391 HIS A N 1
ATOM 3113 C CA . HIS A 1 391 ? 1.414 -8.798 11.272 1.00 60.50 391 HIS A CA 1
ATOM 3114 C C . HIS A 1 391 ? 1.544 -7.641 12.281 1.00 60.50 391 HIS A C 1
ATOM 3116 O O . HIS A 1 391 ? 0.632 -6.837 12.480 1.00 60.50 391 HIS A O 1
ATOM 3122 N N . LEU A 1 392 ? 2.705 -7.550 12.941 1.00 57.44 392 LEU A N 1
ATOM 3123 C CA . LEU A 1 392 ? 2.977 -6.531 13.970 1.00 57.44 392 LEU A CA 1
ATOM 3124 C C . LEU A 1 392 ? 3.039 -5.106 13.401 1.00 57.44 392 LEU A C 1
ATOM 3126 O O . LEU A 1 392 ? 2.700 -4.154 14.098 1.00 57.44 392 LEU A O 1
ATOM 3130 N N . ASP A 1 393 ? 3.454 -4.950 12.145 1.00 57.31 393 ASP A N 1
ATOM 3131 C CA . ASP A 1 393 ? 3.554 -3.647 11.485 1.00 57.31 393 ASP A CA 1
ATOM 3132 C C . ASP A 1 393 ? 2.183 -3.043 11.154 1.00 57.31 393 ASP A C 1
ATOM 3134 O O . ASP A 1 393 ? 2.019 -1.827 11.257 1.00 57.31 393 ASP A O 1
ATOM 3138 N N . GLU A 1 394 ? 1.186 -3.874 10.843 1.00 53.72 394 GLU A N 1
ATOM 3139 C CA . GLU A 1 394 ? -0.214 -3.457 10.694 1.00 53.72 394 GLU A CA 1
ATOM 3140 C C . GLU A 1 394 ? -0.768 -2.884 12.006 1.00 53.72 394 GLU A C 1
ATOM 3142 O O . GLU A 1 394 ? -1.387 -1.817 12.016 1.00 53.72 394 GLU A O 1
ATOM 3147 N N . GLN A 1 395 ? -0.465 -3.557 13.124 1.00 57.41 395 GLN A N 1
ATOM 3148 C CA . GLN A 1 395 ? -0.866 -3.158 14.476 1.00 57.41 395 GLN A CA 1
ATOM 3149 C C . GLN A 1 395 ? -0.146 -1.878 14.939 1.00 57.41 395 GLN A C 1
ATOM 3151 O O . GLN A 1 395 ? -0.786 -0.977 15.475 1.00 57.41 395 GLN A O 1
ATOM 3156 N N . GLU A 1 396 ? 1.165 -1.748 14.701 1.00 52.88 396 GLU A N 1
ATOM 3157 C CA . GLU A 1 396 ? 1.937 -0.545 15.062 1.00 52.88 396 GLU A CA 1
ATOM 3158 C C . GLU A 1 396 ? 1.571 0.687 14.217 1.00 52.88 396 GLU A C 1
ATOM 3160 O O . GLU A 1 396 ? 1.598 1.814 14.720 1.00 52.88 396 GLU A O 1
ATOM 3165 N N . ARG A 1 397 ? 1.236 0.499 12.933 1.00 52.69 397 ARG A N 1
ATOM 3166 C CA . ARG A 1 397 ? 0.912 1.594 11.996 1.00 52.69 397 ARG A CA 1
ATOM 3167 C C . ARG A 1 397 ? -0.587 1.895 11.901 1.00 52.69 397 ARG A C 1
ATOM 3169 O O . ARG A 1 397 ? -0.956 2.877 11.257 1.00 52.69 397 ARG A O 1
ATOM 3176 N N . LEU A 1 398 ? -1.430 1.082 12.543 1.00 56.94 398 LEU A N 1
ATOM 3177 C CA . LEU A 1 398 ? -2.896 1.119 12.478 1.00 56.94 398 LEU A CA 1
ATOM 3178 C C . LEU A 1 398 ? -3.437 1.096 11.036 1.00 56.94 398 LEU A C 1
ATOM 3180 O O . LEU A 1 398 ? -4.383 1.814 10.700 1.00 56.94 398 LEU A O 1
ATOM 3184 N N . MET A 1 399 ? -2.818 0.291 10.167 1.00 49.25 399 MET A N 1
ATOM 3185 C CA . MET A 1 399 ? -3.192 0.189 8.756 1.00 49.25 399 MET A CA 1
ATOM 3186 C C . MET A 1 399 ? -3.048 -1.230 8.211 1.00 49.25 399 MET A C 1
ATOM 3188 O O . MET A 1 399 ? -2.079 -1.926 8.488 1.00 49.25 399 MET A O 1
ATOM 3192 N N . THR A 1 400 ? -3.999 -1.615 7.368 1.00 48.41 400 THR A N 1
ATOM 3193 C CA . THR A 1 400 ? -4.016 -2.889 6.648 1.00 48.41 400 THR A CA 1
ATOM 3194 C C . THR A 1 400 ? -2.966 -2.876 5.532 1.00 48.41 400 THR A C 1
ATOM 3196 O O . THR A 1 400 ? -2.992 -2.001 4.658 1.00 48.41 400 THR A O 1
ATOM 3199 N N . VAL A 1 401 ? -2.045 -3.837 5.567 1.00 52.56 401 VAL A N 1
ATOM 3200 C CA . VAL A 1 401 ? -0.958 -4.045 4.591 1.00 52.56 401 VAL A CA 1
ATOM 3201 C C . VAL A 1 401 ? -1.242 -5.285 3.748 1.00 52.56 401 VAL A C 1
ATOM 3203 O O . VAL A 1 401 ? -0.998 -5.297 2.537 1.00 52.56 401 VAL A O 1
ATOM 3206 N N . ASP A 1 402 ? -1.818 -6.307 4.373 1.00 56.34 402 ASP A N 1
ATOM 3207 C CA . ASP A 1 402 ? -2.150 -7.582 3.760 1.00 56.34 402 ASP A CA 1
ATOM 3208 C C . ASP A 1 402 ? -3.633 -7.717 3.412 1.00 56.34 402 ASP A C 1
ATOM 3210 O O . ASP A 1 402 ? -4.481 -6.961 3.877 1.00 56.34 402 ASP A O 1
ATOM 3214 N N . ALA A 1 403 ? -3.950 -8.691 2.557 1.00 52.69 403 ALA A N 1
ATOM 3215 C CA . ALA A 1 403 ? -5.332 -9.100 2.338 1.00 52.69 403 ALA A CA 1
ATOM 3216 C C . ALA A 1 403 ? -5.681 -10.279 3.258 1.00 52.69 403 ALA A C 1
ATOM 3218 O O . ALA A 1 403 ? -4.951 -11.276 3.279 1.00 52.69 403 ALA A O 1
ATOM 3219 N N . ALA A 1 404 ? -6.788 -10.186 3.994 1.00 60.03 404 ALA A N 1
ATOM 3220 C CA . ALA A 1 404 ? -7.220 -11.214 4.938 1.00 60.03 404 ALA A CA 1
ATOM 3221 C C . ALA A 1 404 ? -8.529 -11.866 4.479 1.00 60.03 404 ALA A C 1
ATOM 3223 O O . ALA A 1 404 ? -9.556 -11.202 4.350 1.00 60.03 404 ALA A O 1
ATOM 3224 N N . ASN A 1 405 ? -8.483 -13.181 4.258 1.00 65.94 405 ASN A N 1
ATOM 3225 C CA . ASN A 1 405 ? -9.656 -13.976 3.910 1.00 65.94 405 ASN A CA 1
ATOM 3226 C C . ASN A 1 405 ? -10.447 -14.334 5.171 1.00 65.94 405 ASN A C 1
ATOM 3228 O O . ASN A 1 405 ? -9.873 -14.762 6.176 1.00 65.94 405 ASN A O 1
ATOM 3232 N N . VAL A 1 406 ? -11.762 -14.183 5.081 1.00 67.75 406 VAL A N 1
ATOM 3233 C CA . VAL A 1 406 ? -12.734 -14.379 6.154 1.00 67.75 406 VAL A CA 1
ATOM 3234 C C . VAL A 1 406 ? -13.992 -15.015 5.563 1.00 67.75 406 VAL A C 1
ATOM 3236 O O . VAL A 1 406 ? -14.374 -14.683 4.443 1.00 67.75 406 VAL A O 1
ATOM 3239 N N . SER A 1 407 ? -14.676 -15.870 6.324 1.00 67.31 407 SER A N 1
ATOM 3240 C CA . SER A 1 407 ? -16.013 -16.360 5.957 1.00 67.31 407 SER A CA 1
ATOM 3241 C C . SER A 1 407 ? -16.977 -16.253 7.137 1.00 67.31 407 SER A C 1
ATOM 3243 O O . SER A 1 407 ? -16.598 -16.532 8.277 1.00 67.31 407 SER A O 1
ATOM 3245 N N . MET A 1 408 ? -18.220 -15.860 6.865 1.00 69.75 408 MET A N 1
ATOM 3246 C CA . MET A 1 408 ? -19.307 -15.723 7.843 1.00 69.75 408 MET A CA 1
ATOM 3247 C C . MET A 1 408 ? -20.556 -16.446 7.331 1.00 69.75 408 MET A C 1
ATOM 3249 O O . MET A 1 408 ? -20.758 -16.528 6.119 1.00 69.75 408 MET A O 1
ATOM 3253 N N . VAL A 1 409 ? -21.413 -16.923 8.235 1.00 69.12 409 VAL A N 1
ATOM 3254 C CA . VAL A 1 409 ? -22.762 -17.401 7.885 1.00 69.12 409 VAL A CA 1
ATOM 3255 C C . VAL A 1 409 ? -23.789 -16.373 8.357 1.00 69.12 409 VAL A C 1
ATOM 3257 O O . VAL A 1 409 ? -23.688 -15.877 9.478 1.00 69.12 409 VAL A O 1
ATOM 3260 N N . HIS A 1 410 ? -24.763 -16.037 7.509 1.00 76.81 410 HIS A N 1
ATOM 3261 C CA . HIS A 1 410 ? -25.834 -15.079 7.819 1.00 76.81 410 HIS A CA 1
ATOM 3262 C C . HIS A 1 410 ? -27.198 -15.635 7.409 1.00 76.81 410 HIS A C 1
ATOM 3264 O O . HIS A 1 410 ? -27.317 -16.239 6.344 1.00 76.81 410 HIS A O 1
ATOM 3270 N N . GLU A 1 411 ? -28.231 -15.429 8.227 1.00 73.62 411 GLU A N 1
ATOM 3271 C CA . GLU A 1 411 ? -29.600 -15.834 7.890 1.00 73.62 411 GLU A CA 1
ATOM 3272 C C . GLU A 1 411 ? -30.359 -14.671 7.236 1.00 73.62 411 GLU A C 1
ATOM 3274 O O . GLU A 1 411 ? -30.508 -13.601 7.826 1.00 73.62 411 GLU A O 1
ATOM 3279 N N . PHE A 1 412 ? -30.895 -14.891 6.035 1.00 76.69 412 PHE A N 1
ATOM 3280 C CA . PHE A 1 412 ? -31.743 -13.928 5.336 1.00 76.69 412 PHE A CA 1
ATOM 3281 C C . PHE A 1 412 ? -33.016 -14.620 4.834 1.00 76.69 412 PHE A C 1
ATOM 3283 O O . PHE A 1 412 ? -32.963 -15.658 4.181 1.00 76.69 412 PHE A O 1
ATOM 3290 N N . ASN A 1 413 ? -34.184 -14.061 5.163 1.00 79.31 413 ASN A N 1
ATOM 3291 C CA . ASN A 1 413 ? -35.506 -14.589 4.789 1.00 79.31 413 ASN A CA 1
ATOM 3292 C C . ASN A 1 413 ? -35.745 -16.090 5.108 1.00 79.31 413 ASN A C 1
ATOM 3294 O O . ASN A 1 413 ? -36.513 -16.745 4.407 1.00 79.31 413 ASN A O 1
ATOM 3298 N N . GLY A 1 414 ? -35.129 -16.639 6.165 1.00 73.62 414 GLY A N 1
ATOM 3299 C CA . GLY A 1 414 ? -35.268 -18.056 6.546 1.00 73.62 414 GLY A CA 1
ATOM 3300 C C . GLY A 1 414 ? -34.310 -19.018 5.831 1.00 73.62 414 GLY A C 1
ATOM 3301 O O . GLY A 1 414 ? -34.541 -20.230 5.816 1.00 73.62 414 GLY A O 1
ATOM 3302 N N . HIS A 1 415 ? -33.251 -18.495 5.210 1.00 67.19 415 HIS A N 1
ATOM 3303 C CA . HIS A 1 415 ? -32.220 -19.253 4.504 1.00 67.19 415 HIS A CA 1
ATOM 3304 C C . HIS A 1 415 ? -30.824 -18.851 5.008 1.00 67.19 415 HIS A C 1
ATOM 3306 O O . HIS A 1 415 ? -30.589 -17.679 5.295 1.00 67.19 415 HIS A O 1
ATOM 3312 N N . GLU A 1 416 ? -29.905 -19.813 5.126 1.00 68.88 416 GLU A N 1
ATOM 3313 C CA . GLU A 1 416 ? -28.513 -19.587 5.551 1.00 68.88 416 GLU A CA 1
ATOM 3314 C C . GLU A 1 416 ? -27.602 -19.337 4.342 1.00 68.88 416 GLU A C 1
ATOM 3316 O O . GLU A 1 416 ? -27.535 -20.157 3.428 1.00 68.88 416 GLU A O 1
ATOM 3321 N N . PHE A 1 417 ? -26.865 -18.228 4.368 1.00 69.50 417 PHE A N 1
ATOM 3322 C CA . PHE A 1 417 ? -25.966 -17.787 3.305 1.00 69.50 417 PHE A CA 1
ATOM 3323 C C . PHE A 1 417 ? -24.518 -17.843 3.783 1.00 69.50 417 PHE A C 1
ATOM 3325 O O . PHE A 1 417 ? -24.201 -17.325 4.856 1.00 69.50 417 PHE A O 1
ATOM 3332 N N . LEU A 1 418 ? -23.626 -18.412 2.968 1.00 71.88 418 LEU A N 1
ATOM 3333 C CA . LEU A 1 418 ? -22.184 -18.325 3.199 1.00 71.88 418 LEU A CA 1
ATOM 3334 C C . LEU A 1 418 ? -21.655 -17.053 2.530 1.00 71.88 418 LEU A C 1
ATOM 3336 O O . LEU A 1 418 ? -21.805 -16.868 1.324 1.00 71.88 418 LEU A O 1
ATOM 3340 N N . ILE A 1 419 ? -21.029 -16.175 3.307 1.00 72.00 419 ILE A N 1
ATOM 3341 C CA . ILE A 1 419 ? -20.479 -14.909 2.823 1.00 72.00 419 ILE A CA 1
ATOM 3342 C C . ILE A 1 419 ? -18.964 -14.964 2.965 1.00 72.00 419 ILE A C 1
ATOM 3344 O O . ILE A 1 419 ? -18.432 -14.926 4.077 1.00 72.00 419 ILE A O 1
ATOM 3348 N N . ASN A 1 420 ? -18.275 -15.042 1.828 1.00 73.00 420 ASN A N 1
ATOM 3349 C CA . ASN A 1 420 ? -16.821 -14.936 1.774 1.00 73.00 420 ASN A CA 1
ATOM 3350 C C . ASN A 1 420 ? -16.427 -13.454 1.678 1.00 73.00 420 ASN A C 1
ATOM 3352 O O . ASN A 1 420 ? -17.071 -12.658 0.997 1.00 73.00 420 ASN A O 1
ATOM 3356 N N . LEU A 1 421 ? -15.372 -13.065 2.385 1.00 72.94 421 LEU A N 1
ATOM 3357 C CA . LEU A 1 421 ? -14.943 -11.682 2.569 1.00 72.94 421 LEU A CA 1
ATOM 3358 C C . LEU A 1 421 ? -13.418 -11.625 2.443 1.00 72.94 421 LEU A C 1
ATOM 3360 O O . LEU A 1 421 ? -12.708 -12.463 3.000 1.00 72.94 421 LEU A O 1
ATOM 3364 N N . ILE A 1 422 ? -12.915 -10.639 1.701 1.00 73.88 422 ILE A N 1
ATOM 3365 C CA . ILE A 1 422 ? -11.481 -10.370 1.581 1.00 73.88 422 ILE A CA 1
ATOM 3366 C C . ILE A 1 422 ? -11.237 -8.927 2.033 1.00 73.88 422 ILE A C 1
ATOM 3368 O O . ILE A 1 422 ? -11.496 -7.973 1.300 1.00 73.88 422 ILE A O 1
ATOM 3372 N N . ASP A 1 423 ? -10.753 -8.766 3.263 1.00 68.25 423 ASP A N 1
ATOM 3373 C CA . ASP A 1 423 ? -10.281 -7.477 3.775 1.00 68.25 423 ASP A CA 1
ATOM 3374 C C . ASP A 1 423 ? -9.063 -7.066 2.940 1.00 68.25 423 ASP A C 1
ATOM 3376 O O . ASP A 1 423 ? -8.233 -7.925 2.629 1.00 68.25 423 ASP A O 1
ATOM 3380 N N . THR A 1 424 ? -8.938 -5.800 2.534 1.00 65.56 424 THR A N 1
ATOM 3381 C CA . THR A 1 424 ? -7.820 -5.367 1.676 1.00 65.56 424 THR A CA 1
ATOM 3382 C C . THR A 1 424 ? -7.239 -4.007 2.060 1.00 65.56 424 THR A C 1
ATOM 3384 O O . THR A 1 424 ? -7.936 -3.156 2.620 1.00 65.56 424 THR A O 1
ATOM 3387 N N . PRO A 1 425 ? -5.966 -3.746 1.708 1.00 60.97 425 PRO A N 1
ATOM 3388 C CA . PRO A 1 425 ? -5.326 -2.460 1.952 1.00 60.97 425 PRO A CA 1
ATOM 3389 C C . PRO A 1 425 ? -6.063 -1.280 1.315 1.00 60.97 425 PRO A C 1
ATOM 3391 O O . PRO A 1 425 ? -6.451 -1.317 0.148 1.00 60.97 425 PRO A O 1
ATOM 3394 N N . GLY A 1 426 ? -6.197 -0.187 2.068 1.00 56.03 426 GLY A N 1
ATOM 3395 C CA . GLY A 1 426 ? -6.671 1.105 1.554 1.00 56.03 426 GLY A CA 1
ATOM 3396 C C . GLY A 1 426 ? -5.560 2.016 1.008 1.00 56.03 426 GLY A C 1
ATOM 3397 O O . GLY A 1 426 ? -5.853 3.088 0.482 1.00 56.03 426 GLY A O 1
ATOM 3398 N N . HIS A 1 427 ? -4.284 1.635 1.152 1.00 63.84 427 HIS A N 1
ATOM 3399 C CA . HIS A 1 427 ? -3.139 2.463 0.758 1.00 63.84 427 HIS A CA 1
ATOM 3400 C C . HIS A 1 427 ? -2.628 2.110 -0.648 1.00 63.84 427 HIS A C 1
ATOM 3402 O O . HIS A 1 427 ? -2.449 0.937 -0.972 1.00 63.84 427 HIS A O 1
ATOM 3408 N N . VAL A 1 428 ? -2.339 3.131 -1.464 1.00 64.69 428 VAL A N 1
ATOM 3409 C CA . VAL A 1 428 ? -1.993 2.988 -2.894 1.00 64.69 428 VAL A CA 1
ATOM 3410 C C . VAL A 1 428 ? -0.771 2.093 -3.146 1.00 64.69 428 VAL A C 1
ATOM 3412 O O . VAL A 1 428 ? -0.800 1.272 -4.062 1.00 64.69 428 VAL A O 1
ATOM 3415 N N . ASP A 1 429 ? 0.250 2.168 -2.285 1.00 66.50 429 ASP A N 1
ATOM 3416 C CA . ASP A 1 429 ? 1.427 1.283 -2.291 1.00 66.50 429 ASP A CA 1
ATOM 3417 C C . ASP A 1 429 ? 1.084 -0.217 -2.335 1.00 66.50 429 ASP A C 1
ATOM 3419 O O . ASP A 1 429 ? 1.874 -0.998 -2.859 1.00 66.50 429 ASP A O 1
ATOM 3423 N N . PHE A 1 430 ? -0.080 -0.623 -1.818 1.00 67.69 430 PHE A N 1
ATOM 3424 C CA . PHE A 1 430 ? -0.515 -2.019 -1.713 1.00 67.69 430 PHE A CA 1
ATOM 3425 C C . PHE A 1 430 ? -1.679 -2.364 -2.662 1.00 67.69 430 PHE A C 1
ATOM 3427 O O . PHE A 1 430 ? -2.336 -3.394 -2.498 1.00 67.69 430 PHE A O 1
ATOM 3434 N N . GLY A 1 431 ? -1.902 -1.559 -3.712 1.00 65.00 431 GLY A N 1
ATOM 3435 C CA . GLY A 1 431 ? -2.894 -1.823 -4.769 1.00 65.00 431 GLY A CA 1
ATOM 3436 C C . GLY A 1 431 ? -2.739 -3.185 -5.471 1.00 65.00 431 GLY A C 1
ATOM 3437 O O . GLY A 1 431 ? -3.699 -3.693 -6.063 1.00 65.00 431 GLY A O 1
ATOM 3438 N N . GLY A 1 432 ? -1.566 -3.819 -5.346 1.00 69.94 432 GLY A N 1
ATOM 3439 C CA . GLY A 1 432 ? -1.317 -5.198 -5.764 1.00 69.94 432 GLY A CA 1
ATOM 3440 C C . GLY A 1 432 ? -2.245 -6.186 -5.057 1.00 69.94 432 GLY A C 1
ATOM 3441 O O . GLY A 1 432 ? -2.911 -6.975 -5.725 1.00 69.94 432 GLY A O 1
ATOM 3442 N N . ASN A 1 433 ? -2.374 -6.088 -3.728 1.00 70.00 433 ASN A N 1
ATOM 3443 C CA . ASN A 1 433 ? -3.296 -6.914 -2.941 1.00 70.00 433 ASN A CA 1
ATOM 3444 C C . ASN A 1 433 ? -4.756 -6.694 -3.363 1.00 70.00 433 ASN A C 1
ATOM 3446 O O . ASN A 1 433 ? -5.489 -7.668 -3.522 1.00 70.00 433 ASN A O 1
ATOM 3450 N N . VAL A 1 434 ? -5.153 -5.448 -3.643 1.00 72.00 434 VAL A N 1
ATOM 3451 C CA . VAL A 1 434 ? -6.508 -5.124 -4.127 1.00 72.00 434 VAL A CA 1
ATOM 3452 C C . VAL A 1 434 ? -6.786 -5.785 -5.479 1.00 72.00 434 VAL A C 1
ATOM 3454 O O . VAL A 1 434 ? -7.789 -6.472 -5.638 1.00 72.00 434 VAL A O 1
ATOM 3457 N N . THR A 1 435 ? -5.871 -5.651 -6.444 1.00 73.75 435 THR A N 1
ATOM 3458 C CA . THR A 1 435 ? -6.031 -6.226 -7.795 1.00 73.75 435 THR A CA 1
ATOM 3459 C C . THR A 1 435 ? -6.124 -7.755 -7.739 1.00 73.75 435 THR A C 1
ATOM 3461 O O . THR A 1 435 ? -6.951 -8.356 -8.420 1.00 73.75 435 THR A O 1
ATOM 3464 N N . ARG A 1 436 ? -5.316 -8.389 -6.877 1.00 76.94 436 ARG A N 1
ATOM 3465 C CA . ARG A 1 436 ? -5.348 -9.838 -6.637 1.00 76.94 436 ARG A CA 1
ATOM 3466 C C . ARG A 1 436 ? -6.658 -10.297 -5.979 1.00 76.94 436 ARG A C 1
ATOM 3468 O O . ARG A 1 436 ? -7.192 -11.332 -6.372 1.00 76.94 436 ARG A O 1
ATOM 3475 N N . ALA A 1 437 ? -7.204 -9.522 -5.039 1.00 77.94 437 ALA A N 1
ATOM 3476 C CA . ALA A 1 437 ? -8.490 -9.806 -4.399 1.00 77.94 437 ALA A CA 1
ATOM 3477 C C . ALA A 1 437 ? -9.678 -9.672 -5.370 1.00 77.94 437 ALA A C 1
ATOM 3479 O O . ALA A 1 437 ? -10.528 -10.558 -5.408 1.00 77.94 437 ALA A O 1
ATOM 3480 N N . MET A 1 438 ? -9.702 -8.635 -6.220 1.00 81.19 438 MET A N 1
ATOM 3481 C CA . MET A 1 438 ? -10.778 -8.414 -7.205 1.00 81.19 438 MET A CA 1
ATOM 3482 C C . MET A 1 438 ? -10.954 -9.587 -8.190 1.00 81.19 438 MET A C 1
ATOM 3484 O O . MET A 1 438 ? -12.057 -9.826 -8.675 1.00 81.19 438 MET A O 1
ATOM 3488 N N . ARG A 1 439 ? -9.904 -10.380 -8.456 1.00 82.38 439 ARG A N 1
ATOM 3489 C CA . ARG A 1 439 ? -10.018 -11.608 -9.266 1.00 82.38 439 ARG A CA 1
ATOM 3490 C C . ARG A 1 439 ? -10.803 -12.722 -8.556 1.00 82.38 439 ARG A C 1
ATOM 3492 O O . ARG A 1 439 ? -11.473 -13.498 -9.230 1.00 82.38 439 ARG A O 1
ATOM 3499 N N . ALA A 1 440 ? -10.730 -12.813 -7.226 1.00 82.56 440 ALA A N 1
ATOM 3500 C CA . ALA A 1 440 ? -11.411 -13.850 -6.443 1.00 82.56 440 ALA A CA 1
ATOM 3501 C C . ALA A 1 440 ? -12.903 -13.557 -6.212 1.00 82.56 440 ALA A C 1
ATOM 3503 O O . ALA A 1 440 ? -13.706 -14.482 -6.220 1.00 82.56 440 ALA A O 1
ATOM 3504 N N . ILE A 1 441 ? -13.273 -12.293 -6.014 1.00 84.00 441 ILE A N 1
ATOM 3505 C CA . ILE A 1 441 ? -14.629 -11.878 -5.611 1.00 84.00 441 ILE A CA 1
ATOM 3506 C C . ILE A 1 441 ? -15.546 -11.590 -6.808 1.00 84.00 441 ILE A C 1
ATOM 3508 O O . ILE A 1 441 ? -15.053 -11.208 -7.865 1.00 84.00 441 ILE A O 1
ATOM 3512 N N . ASP A 1 442 ? -16.863 -11.684 -6.622 1.00 84.31 442 ASP A N 1
ATOM 3513 C CA . ASP A 1 442 ? -17.882 -11.243 -7.591 1.00 84.31 442 ASP A CA 1
ATOM 3514 C C . ASP A 1 442 ? -18.624 -9.965 -7.156 1.00 84.31 442 ASP A C 1
ATOM 3516 O O . ASP A 1 442 ? -19.108 -9.205 -8.004 1.00 84.31 442 ASP A O 1
ATOM 3520 N N . GLY A 1 443 ? -18.671 -9.695 -5.848 1.00 85.62 443 GLY A N 1
ATOM 3521 C CA . GLY A 1 443 ? -19.193 -8.464 -5.254 1.00 85.62 443 GLY A CA 1
ATOM 3522 C C . GLY A 1 443 ? -18.099 -7.531 -4.722 1.00 85.62 443 GLY A C 1
ATOM 3523 O O . GLY A 1 443 ? -16.942 -7.900 -4.548 1.00 85.62 443 GLY A O 1
ATOM 3524 N N . THR A 1 444 ? -18.454 -6.281 -4.436 1.00 83.50 444 THR A N 1
ATOM 3525 C CA . THR A 1 444 ? -17.634 -5.401 -3.587 1.00 83.50 444 THR A CA 1
ATOM 3526 C C . THR A 1 444 ? -18.496 -4.406 -2.814 1.00 83.50 444 THR A C 1
ATOM 3528 O O . THR A 1 444 ? -19.558 -4.001 -3.297 1.00 83.50 444 THR A O 1
ATOM 3531 N N . VAL A 1 445 ? -18.059 -4.014 -1.613 1.00 84.12 445 VAL A N 1
ATOM 3532 C CA . VAL A 1 445 ? -18.702 -2.959 -0.817 1.00 84.12 445 VAL A CA 1
ATOM 3533 C C . VAL A 1 445 ? -17.794 -1.743 -0.832 1.00 84.12 445 VAL A C 1
ATOM 3535 O O . VAL A 1 445 ? -16.777 -1.693 -0.142 1.00 84.12 445 VAL A O 1
ATOM 3538 N N . VAL A 1 446 ? -18.167 -0.727 -1.603 1.00 84.19 446 VAL A N 1
ATOM 3539 C CA . VAL A 1 446 ? -17.408 0.520 -1.631 1.00 84.19 446 VAL A CA 1
ATOM 3540 C C . VAL A 1 446 ? -17.761 1.321 -0.383 1.00 84.19 446 VAL A C 1
ATOM 3542 O O . VAL A 1 446 ? -18.879 1.818 -0.242 1.00 84.19 446 VAL A O 1
ATOM 3545 N N . LEU A 1 447 ? -16.806 1.448 0.538 1.00 81.38 447 LEU A N 1
ATOM 3546 C CA . LEU A 1 447 ? -16.940 2.345 1.679 1.00 81.38 447 LEU A CA 1
ATOM 3547 C C . LEU A 1 447 ? -16.542 3.761 1.266 1.00 81.38 447 LEU A C 1
ATOM 3549 O O . LEU A 1 447 ? -15.388 4.003 0.910 1.00 81.38 447 LEU A O 1
ATOM 3553 N N . ILE A 1 448 ? -17.473 4.704 1.391 1.00 83.50 448 ILE A N 1
ATOM 3554 C CA . ILE A 1 448 ? -17.190 6.137 1.263 1.00 83.50 448 ILE A CA 1
ATOM 3555 C C . ILE A 1 448 ? -17.402 6.836 2.599 1.00 83.50 448 ILE A C 1
ATOM 3557 O O . ILE A 1 448 ? -18.212 6.415 3.426 1.00 83.50 448 ILE A O 1
ATOM 3561 N N . CYS A 1 449 ? -16.647 7.900 2.846 1.00 81.12 449 CYS A N 1
ATOM 3562 C CA . CYS A 1 449 ? -16.769 8.644 4.089 1.00 81.12 449 CYS A CA 1
ATOM 3563 C C . CYS A 1 449 ? -17.843 9.722 3.953 1.00 81.12 449 CYS A C 1
ATOM 3565 O O . CYS A 1 449 ? -17.734 10.595 3.100 1.00 81.12 449 CYS A O 1
ATOM 3567 N N . ALA A 1 450 ? -18.820 9.743 4.858 1.00 81.88 450 ALA A N 1
ATOM 3568 C CA . ALA A 1 450 ? -19.853 10.773 4.899 1.00 81.88 450 ALA A CA 1
ATOM 3569 C C . ALA A 1 450 ? -19.276 12.207 4.970 1.00 81.88 450 ALA A C 1
ATOM 3571 O O . ALA A 1 450 ? -19.878 13.144 4.451 1.00 81.88 450 ALA A O 1
ATOM 3572 N N . VAL A 1 451 ? -18.105 12.380 5.601 1.00 77.75 451 VAL A N 1
ATOM 3573 C CA . VAL A 1 451 ? -17.412 13.673 5.759 1.00 77.75 451 VAL A CA 1
ATOM 3574 C C . VAL A 1 451 ? -16.444 13.965 4.610 1.00 77.75 451 VAL A C 1
ATOM 3576 O O . VAL A 1 451 ? -16.442 15.084 4.117 1.00 77.75 451 VAL A O 1
ATOM 3579 N N . GLU A 1 452 ? -15.640 12.990 4.177 1.00 73.12 452 GLU A N 1
ATOM 3580 C CA . GLU A 1 452 ? -14.557 13.206 3.194 1.00 73.12 452 GLU A CA 1
ATOM 3581 C C . GLU A 1 452 ? -14.976 12.932 1.734 1.00 73.12 452 GLU A C 1
ATOM 3583 O O . GLU A 1 452 ? -14.299 13.384 0.823 1.00 73.12 452 GLU A O 1
ATOM 3588 N N . GLY A 1 453 ? -16.093 12.239 1.501 1.00 82.19 453 GLY A N 1
ATOM 3589 C CA . GLY A 1 453 ? -16.629 11.951 0.169 1.00 82.19 453 GLY A CA 1
ATOM 3590 C C . GLY A 1 453 ? -15.944 10.798 -0.571 1.00 82.19 453 GLY A C 1
ATOM 3591 O O . GLY A 1 453 ? -15.488 9.829 0.049 1.00 82.19 453 GLY A O 1
ATOM 3592 N N . ILE A 1 454 ? -15.936 10.890 -1.904 1.00 78.44 454 ILE A N 1
ATOM 3593 C CA . ILE A 1 454 ? -15.199 10.000 -2.812 1.00 78.44 454 ILE A CA 1
ATOM 3594 C C . ILE A 1 454 ? -13.773 10.541 -2.953 1.00 78.44 454 ILE A C 1
ATOM 3596 O O . ILE A 1 454 ? -13.581 11.715 -3.249 1.00 78.44 454 ILE A O 1
ATOM 3600 N N . MET A 1 455 ? -12.776 9.680 -2.747 1.00 74.69 455 MET A N 1
ATOM 3601 C CA . MET A 1 455 ? -11.351 10.026 -2.829 1.00 74.69 455 MET A CA 1
ATOM 3602 C C . MET A 1 455 ? -10.672 9.330 -4.026 1.00 74.69 455 MET A C 1
ATOM 3604 O O . MET A 1 455 ? -11.212 8.347 -4.539 1.00 74.69 455 MET A O 1
ATOM 3608 N N . PRO A 1 456 ? -9.464 9.741 -4.461 1.00 71.12 456 PRO A N 1
ATOM 3609 C CA . PRO A 1 456 ? -8.772 9.118 -5.600 1.00 71.12 456 PRO A CA 1
ATOM 3610 C C . PRO A 1 456 ? -8.487 7.617 -5.414 1.00 71.12 456 PRO A C 1
ATOM 3612 O O . PRO A 1 456 ? -8.460 6.847 -6.377 1.00 71.12 456 PRO A O 1
ATOM 3615 N N . GLN A 1 457 ? -8.315 7.165 -4.168 1.00 66.25 457 GLN A N 1
ATOM 3616 C CA . GLN A 1 457 ? -8.234 5.742 -3.829 1.00 66.25 457 GLN A CA 1
ATOM 3617 C C . GLN A 1 457 ? -9.586 5.040 -4.038 1.00 66.25 457 GLN A C 1
ATOM 3619 O O . GLN A 1 457 ? -9.610 3.930 -4.558 1.00 66.25 457 GLN A O 1
ATOM 3624 N N . THR A 1 458 ? -10.706 5.695 -3.708 1.00 73.38 458 THR A N 1
ATOM 3625 C CA . THR A 1 458 ? -12.063 5.202 -3.992 1.00 73.38 458 THR A CA 1
ATOM 3626 C C . THR A 1 458 ? -12.289 5.050 -5.496 1.00 73.38 458 THR A C 1
ATOM 3628 O O . THR A 1 458 ? -12.732 3.984 -5.917 1.00 73.38 458 THR A O 1
ATOM 3631 N N . GLU A 1 459 ? -11.922 6.049 -6.315 1.00 78.19 459 GLU A N 1
ATOM 3632 C CA . GLU A 1 459 ? -11.935 5.902 -7.782 1.00 78.19 459 GLU A CA 1
ATOM 3633 C C . GLU A 1 459 ? -11.101 4.689 -8.202 1.00 78.19 459 GLU A C 1
ATOM 3635 O O . GLU A 1 459 ? -11.586 3.841 -8.945 1.00 78.19 459 GLU A O 1
ATOM 3640 N N . THR A 1 460 ? -9.856 4.591 -7.728 1.00 73.31 460 THR A N 1
ATOM 3641 C CA . THR A 1 460 ? -8.928 3.524 -8.132 1.00 73.31 460 THR A CA 1
ATOM 3642 C C . THR A 1 460 ? -9.505 2.134 -7.839 1.00 73.31 460 THR A C 1
ATOM 3644 O O . THR A 1 460 ? -9.459 1.260 -8.704 1.00 73.31 460 THR A O 1
ATOM 3647 N N . VAL A 1 461 ? -10.123 1.958 -6.667 1.00 73.50 461 VAL A N 1
ATOM 3648 C CA . VAL A 1 461 ? -10.806 0.726 -6.243 1.00 73.50 461 VAL A CA 1
ATOM 3649 C C . VAL A 1 461 ? -12.024 0.416 -7.115 1.00 73.50 461 VAL A C 1
ATOM 3651 O O . VAL A 1 461 ? -12.150 -0.705 -7.607 1.00 73.50 461 VAL A O 1
ATOM 3654 N N . VAL A 1 462 ? -12.901 1.397 -7.356 1.00 82.06 462 VAL A N 1
ATOM 3655 C CA . VAL A 1 462 ? -14.075 1.236 -8.235 1.00 82.06 462 VAL A CA 1
ATOM 3656 C C . VAL A 1 462 ? -13.629 0.856 -9.650 1.00 82.06 462 VAL A C 1
ATOM 3658 O O . VAL A 1 462 ? -14.171 -0.063 -10.258 1.00 82.06 462 VAL A O 1
ATOM 3661 N N . LYS A 1 463 ? -12.563 1.488 -10.145 1.00 81.94 463 LYS A N 1
ATOM 3662 C CA . LYS A 1 463 ? -11.950 1.225 -11.451 1.00 81.94 463 LYS A CA 1
ATOM 3663 C C . LYS A 1 463 ? -11.326 -0.167 -11.542 1.00 81.94 463 LYS A C 1
ATOM 3665 O O . LYS A 1 463 ? -11.395 -0.779 -12.604 1.00 81.94 463 LYS A O 1
ATOM 3670 N N . GLN A 1 464 ? -10.755 -0.690 -10.454 1.00 76.56 464 GLN A N 1
ATOM 3671 C CA . GLN A 1 464 ? -10.293 -2.081 -10.364 1.00 76.56 464 GLN A CA 1
ATOM 3672 C C . GLN A 1 464 ? -11.471 -3.065 -10.386 1.00 76.56 464 GLN A C 1
ATOM 3674 O O . GLN A 1 464 ? -11.470 -3.981 -11.207 1.00 76.56 464 GLN A O 1
ATOM 3679 N N . ALA A 1 465 ? -12.494 -2.840 -9.555 1.00 81.50 465 ALA A N 1
ATOM 3680 C CA . ALA A 1 465 ? -13.689 -3.681 -9.486 1.00 81.50 465 ALA A CA 1
ATOM 3681 C C . ALA A 1 465 ? -14.407 -3.782 -10.843 1.00 81.50 465 ALA A C 1
ATOM 3683 O O . ALA A 1 465 ? -14.587 -4.877 -11.373 1.00 81.50 465 ALA A O 1
ATOM 3684 N N . LEU A 1 466 ? -14.740 -2.644 -11.461 1.00 86.00 466 LEU A N 1
ATOM 3685 C CA . LEU A 1 466 ? -15.464 -2.607 -12.735 1.00 86.00 466 LEU A CA 1
ATOM 3686 C C . LEU A 1 466 ? -14.669 -3.265 -13.882 1.00 86.00 466 LEU A C 1
ATOM 3688 O O . LEU A 1 466 ? -15.253 -3.974 -14.698 1.00 86.00 466 LEU A O 1
ATOM 3692 N N . ARG A 1 467 ? -13.333 -3.126 -13.915 1.00 82.00 467 ARG A N 1
ATOM 3693 C CA . ARG A 1 467 ? -12.457 -3.780 -14.916 1.00 82.00 467 ARG A CA 1
ATOM 3694 C C . ARG A 1 467 ? -12.379 -5.304 -14.791 1.00 82.00 467 ARG A C 1
ATOM 3696 O O . ARG A 1 467 ? -12.170 -5.980 -15.799 1.00 82.00 467 ARG A O 1
ATOM 3703 N N . GLU A 1 468 ? -12.532 -5.823 -13.577 1.00 80.31 468 GLU A N 1
ATOM 3704 C CA . GLU A 1 468 ? -12.634 -7.255 -13.253 1.00 80.31 468 GLU A CA 1
ATOM 3705 C C . GLU A 1 468 ? -14.095 -7.753 -13.270 1.00 80.31 468 GLU A C 1
ATOM 3707 O O . GLU A 1 468 ? -14.371 -8.896 -12.892 1.00 80.31 468 GLU A O 1
ATOM 3712 N N . ARG A 1 469 ? -15.034 -6.898 -13.712 1.00 89.75 469 ARG A N 1
ATOM 3713 C CA . ARG A 1 469 ? -16.487 -7.121 -13.720 1.00 89.75 469 ARG A CA 1
ATOM 3714 C C . ARG A 1 469 ? -17.024 -7.580 -12.352 1.00 89.75 469 ARG A C 1
ATOM 3716 O O . ARG A 1 469 ? -17.801 -8.524 -12.254 1.00 89.75 469 ARG A O 1
ATOM 3723 N N . VAL A 1 470 ? -16.602 -6.896 -11.296 1.00 87.56 470 VAL A N 1
ATOM 3724 C CA . VAL A 1 470 ? -17.082 -7.065 -9.918 1.00 87.56 470 VAL A CA 1
ATOM 3725 C C . VAL A 1 470 ? -18.191 -6.047 -9.645 1.00 87.56 470 VAL A C 1
ATOM 3727 O O . VAL A 1 470 ? -18.000 -4.853 -9.890 1.00 87.56 470 VAL A O 1
ATOM 3730 N N . LYS A 1 471 ? -19.344 -6.495 -9.131 1.00 89.62 471 LYS A N 1
ATOM 3731 C CA . LYS A 1 471 ? -20.520 -5.630 -8.942 1.00 89.62 471 LYS A CA 1
ATOM 3732 C C . LYS A 1 471 ? -20.438 -4.838 -7.623 1.00 89.62 471 LYS A C 1
ATOM 3734 O O . LYS A 1 471 ? -20.375 -5.455 -6.556 1.00 89.62 471 LYS A O 1
ATOM 3739 N N . PRO A 1 472 ? -20.487 -3.493 -7.649 1.00 90.31 472 PRO A N 1
ATOM 3740 C CA . PRO A 1 472 ? -20.434 -2.684 -6.437 1.00 90.31 472 PRO A CA 1
ATOM 3741 C C . PRO A 1 472 ? -21.793 -2.540 -5.733 1.00 90.31 472 PRO A C 1
ATOM 3743 O O . PRO A 1 472 ? -22.846 -2.491 -6.364 1.00 90.31 472 PRO A O 1
ATOM 3746 N N . VAL A 1 473 ? -21.737 -2.371 -4.411 1.00 90.62 473 VAL A N 1
ATOM 3747 C CA . VAL A 1 473 ? -22.765 -1.714 -3.581 1.00 90.62 473 VAL A CA 1
ATOM 3748 C C . VAL A 1 473 ? -22.091 -0.647 -2.715 1.00 90.62 473 VAL A C 1
ATOM 3750 O O . VAL A 1 473 ? -20.872 -0.688 -2.528 1.00 90.62 473 VAL A O 1
ATOM 3753 N N . LEU A 1 474 ? -22.853 0.315 -2.188 1.00 91.69 474 LEU A N 1
ATOM 3754 C CA . LEU A 1 474 ? -22.295 1.493 -1.514 1.00 91.69 474 LEU A CA 1
ATOM 3755 C C . LEU A 1 474 ? -22.598 1.499 -0.009 1.00 91.69 474 LEU A C 1
ATOM 3757 O O . LEU A 1 474 ? -23.752 1.366 0.397 1.00 91.69 474 LEU A O 1
ATOM 3761 N N . PHE A 1 475 ? -21.578 1.733 0.823 1.00 90.81 475 PHE A N 1
ATOM 3762 C CA . PHE A 1 475 ? -21.756 2.018 2.248 1.00 90.81 475 PHE A CA 1
ATOM 3763 C C . PHE A 1 475 ? -21.195 3.396 2.619 1.00 90.81 475 PHE A C 1
ATOM 3765 O O . PHE A 1 475 ? -19.986 3.634 2.581 1.00 90.81 475 PHE A O 1
ATOM 3772 N N . ILE A 1 476 ? -22.084 4.305 3.023 1.00 90.12 476 ILE A N 1
ATOM 3773 C CA . ILE A 1 476 ? -21.726 5.641 3.508 1.00 90.12 476 ILE A CA 1
ATOM 3774 C C . ILE A 1 476 ? -21.397 5.543 5.005 1.00 90.12 476 ILE A C 1
ATOM 3776 O O . ILE A 1 476 ? -22.285 5.475 5.854 1.00 90.12 476 ILE A O 1
ATOM 3780 N N . ASN A 1 477 ? -20.105 5.510 5.327 1.00 84.12 477 ASN A N 1
ATOM 3781 C CA . ASN A 1 477 ? -19.569 5.280 6.670 1.00 84.12 477 ASN A CA 1
ATOM 3782 C C . ASN A 1 477 ? -19.204 6.603 7.386 1.00 84.12 477 ASN A C 1
ATOM 3784 O O . ASN A 1 477 ? -19.089 7.660 6.766 1.00 84.12 477 ASN A O 1
ATOM 3788 N N . LYS A 1 478 ? -18.952 6.544 8.700 1.00 83.44 478 LYS A N 1
ATOM 3789 C CA . LYS A 1 478 ? -18.675 7.687 9.597 1.00 83.44 478 LYS A CA 1
ATOM 3790 C C . LYS A 1 478 ? -19.825 8.710 9.694 1.00 83.44 478 LYS A C 1
ATOM 3792 O O . LYS A 1 478 ? -19.579 9.885 9.974 1.00 83.44 478 LYS A O 1
ATOM 3797 N N . VAL A 1 479 ? -21.083 8.296 9.492 1.00 88.00 479 VAL A N 1
ATOM 3798 C CA . VAL A 1 479 ? -22.267 9.184 9.586 1.00 88.00 479 VAL A CA 1
ATOM 3799 C C . VAL A 1 479 ? -22.414 9.810 10.978 1.00 88.00 479 VAL A C 1
ATOM 3801 O O . VAL A 1 479 ? -22.887 10.938 11.105 1.00 88.00 479 VAL A O 1
ATOM 3804 N N . ASP A 1 480 ? -21.918 9.145 12.023 1.00 84.25 480 ASP A N 1
ATOM 3805 C CA . ASP A 1 480 ? -21.880 9.689 13.383 1.00 84.25 480 ASP A CA 1
ATOM 3806 C C . ASP A 1 480 ? -21.098 11.015 13.486 1.00 84.25 480 ASP A C 1
ATOM 3808 O O . ASP A 1 480 ? -21.405 11.840 14.346 1.00 84.25 480 ASP A O 1
ATOM 3812 N N . ARG A 1 481 ? -20.152 11.279 12.572 1.00 83.38 481 ARG A N 1
ATOM 3813 C CA . ARG A 1 481 ? -19.431 12.559 12.493 1.00 83.38 481 ARG A CA 1
ATOM 3814 C C . ARG A 1 481 ? -20.294 13.691 11.929 1.00 83.38 481 ARG A C 1
ATOM 3816 O O . ARG A 1 481 ? -20.181 14.819 12.407 1.00 83.38 481 ARG A O 1
ATOM 3823 N N . LEU A 1 482 ? -21.200 13.407 10.985 1.00 85.19 482 LEU A N 1
ATOM 3824 C CA . LEU A 1 482 ? -22.167 14.405 10.495 1.00 85.19 482 LEU A CA 1
ATOM 3825 C C . LEU A 1 482 ? -23.079 14.895 11.630 1.00 85.19 482 LEU A C 1
ATOM 3827 O O . LEU A 1 482 ? -23.386 16.083 11.708 1.00 85.19 482 LEU A O 1
ATOM 3831 N N . VAL A 1 483 ? -23.457 13.981 12.529 1.00 84.31 483 VAL A N 1
ATOM 3832 C CA . VAL A 1 483 ? -24.326 14.258 13.681 1.00 84.31 483 VAL A CA 1
ATOM 3833 C C . VAL A 1 483 ? -23.561 14.927 14.831 1.00 84.31 483 VAL A C 1
ATOM 3835 O O . VAL A 1 483 ? -24.008 15.942 15.357 1.00 84.31 483 VAL A O 1
ATOM 3838 N N . LYS A 1 484 ? -22.399 14.394 15.233 1.00 82.25 484 LYS A N 1
ATOM 3839 C CA . LYS A 1 484 ? -21.670 14.856 16.432 1.00 82.25 484 LYS A CA 1
ATOM 3840 C C . LYS A 1 484 ? -20.738 16.043 16.182 1.00 82.25 484 LYS A C 1
ATOM 3842 O O . LYS A 1 484 ? -20.695 16.961 17.001 1.00 82.25 484 LYS A O 1
ATOM 3847 N N . GLU A 1 485 ? -19.951 15.992 15.103 1.00 83.00 485 GLU A N 1
ATOM 3848 C CA . GLU A 1 485 ? -18.907 16.986 14.809 1.00 83.00 485 GLU A CA 1
ATOM 3849 C C . GLU A 1 485 ? -19.492 18.170 14.039 1.00 83.00 485 GLU A C 1
ATOM 3851 O O . GLU A 1 485 ? -19.377 19.308 14.488 1.00 83.00 485 GLU A O 1
ATOM 3856 N N . LEU A 1 486 ? -20.153 17.893 12.908 1.00 79.69 486 LEU A N 1
ATOM 3857 C CA . LEU A 1 486 ? -20.713 18.927 12.029 1.00 79.69 486 LEU A CA 1
ATOM 3858 C C . LEU A 1 486 ? -22.110 19.404 12.452 1.00 79.69 486 LEU A C 1
ATOM 3860 O O . LEU A 1 486 ? -22.517 20.492 12.055 1.00 79.69 486 LEU A O 1
ATOM 3864 N N . LYS A 1 487 ? -22.830 18.612 13.262 1.00 83.06 487 LYS A N 1
ATOM 3865 C CA . LYS A 1 487 ? -24.180 18.914 13.779 1.00 83.06 487 LYS A CA 1
ATOM 3866 C C . LYS A 1 487 ? -25.167 19.324 12.682 1.00 83.06 487 LYS A C 1
ATOM 3868 O O . LYS A 1 487 ? -25.945 20.263 12.842 1.00 83.06 487 LYS A O 1
ATOM 3873 N N . LEU A 1 488 ? -25.103 18.619 11.553 1.00 82.38 488 LEU A N 1
ATOM 3874 C CA . LEU A 1 488 ? -26.000 18.838 10.425 1.00 82.38 488 LEU A CA 1
ATOM 3875 C C . LEU A 1 488 ? -27.438 18.452 10.794 1.00 82.38 488 LEU A C 1
ATOM 3877 O O . LEU A 1 488 ? -27.663 17.508 11.554 1.00 82.38 488 LEU A O 1
ATOM 3881 N N . SER A 1 489 ? -28.411 19.166 10.228 1.00 83.94 489 SER A N 1
ATOM 3882 C CA . SER A 1 489 ? -29.820 18.784 10.334 1.00 83.94 489 SER A CA 1
ATOM 3883 C C . SER A 1 489 ? -30.106 17.519 9.498 1.00 83.94 489 SER A C 1
ATOM 3885 O O . SER A 1 489 ? -29.320 17.202 8.595 1.00 83.94 489 SER A O 1
ATOM 3887 N N . PRO A 1 490 ? -31.208 16.786 9.760 1.00 81.62 490 PRO A N 1
ATOM 3888 C CA . PRO A 1 490 ? -31.561 15.584 8.996 1.00 81.62 490 PRO A CA 1
ATOM 3889 C C . PRO A 1 490 ? -31.595 15.827 7.482 1.00 81.62 490 PRO A C 1
ATOM 3891 O O . PRO A 1 490 ? -31.144 14.990 6.704 1.00 81.62 490 PRO A O 1
ATOM 3894 N N . GLU A 1 491 ? -32.077 17.001 7.079 1.00 83.38 491 GLU A N 1
ATOM 3895 C CA . GLU A 1 491 ? -32.241 17.423 5.690 1.00 83.38 491 GLU A CA 1
ATOM 3896 C C . GLU A 1 491 ? -30.871 17.593 5.022 1.00 83.38 491 GLU A C 1
ATOM 3898 O O . GLU A 1 491 ? -30.616 16.976 3.992 1.00 83.38 491 GLU A O 1
ATOM 3903 N N . LYS A 1 492 ? -29.932 18.302 5.669 1.00 83.69 492 LYS A N 1
ATOM 3904 C CA . LYS A 1 492 ? -28.548 18.449 5.178 1.00 83.69 492 LYS A CA 1
ATOM 3905 C C . LYS A 1 492 ? -27.779 17.127 5.116 1.00 83.69 492 LYS A C 1
ATOM 3907 O O . LYS A 1 492 ? -26.884 16.967 4.286 1.00 83.69 492 LYS A O 1
ATOM 3912 N N . ILE A 1 493 ? -28.100 16.168 5.987 1.00 85.19 493 ILE A N 1
ATOM 3913 C CA . ILE A 1 493 ? -27.528 14.815 5.925 1.00 85.19 493 ILE A CA 1
ATOM 3914 C C . ILE A 1 493 ? -28.088 14.060 4.711 1.00 85.19 493 ILE A C 1
ATOM 3916 O O . ILE A 1 493 ? -27.319 13.451 3.967 1.00 85.19 493 ILE A O 1
ATOM 3920 N N . GLN A 1 494 ? -29.397 14.153 4.463 1.00 85.94 494 GLN A N 1
ATOM 3921 C CA . GLN A 1 494 ? -30.049 13.549 3.300 1.00 85.94 494 GLN A CA 1
ATOM 3922 C C . GLN A 1 494 ? -29.562 14.163 1.974 1.00 85.94 494 GLN A C 1
ATOM 3924 O O . GLN A 1 494 ? -29.232 13.416 1.055 1.00 85.94 494 GLN A O 1
ATOM 3929 N N . GLU A 1 495 ? -29.437 15.491 1.884 1.00 86.56 495 GLU A N 1
ATOM 3930 C CA . GLU A 1 495 ? -28.811 16.197 0.752 1.00 86.56 495 GLU A CA 1
ATOM 3931 C C . GLU A 1 495 ? -27.399 15.665 0.475 1.00 86.56 495 GLU A C 1
ATOM 3933 O O . GLU A 1 495 ? -27.062 15.337 -0.665 1.00 86.56 495 GLU A O 1
ATOM 3938 N N . ARG A 1 496 ? -26.575 15.519 1.524 1.00 87.00 496 ARG A N 1
ATOM 3939 C CA . ARG A 1 496 ? -25.201 15.021 1.390 1.00 87.00 496 ARG A CA 1
ATOM 3940 C C . ARG A 1 496 ? -25.153 13.555 0.958 1.00 87.00 496 ARG A C 1
ATOM 3942 O O . ARG A 1 496 ? -24.294 13.210 0.154 1.00 87.00 496 ARG A O 1
ATOM 3949 N N . PHE A 1 497 ? -26.077 12.703 1.408 1.00 89.75 497 PHE A N 1
ATOM 3950 C CA . PHE A 1 497 ? -26.198 11.337 0.881 1.00 89.75 497 PHE A CA 1
ATOM 3951 C C . PHE A 1 497 ? -26.587 11.334 -0.602 1.00 89.75 497 PHE A C 1
ATOM 3953 O O . PHE A 1 497 ? -25.962 10.620 -1.380 1.00 89.75 497 PHE A O 1
ATOM 3960 N N . ILE A 1 498 ? -27.556 12.158 -1.014 1.00 91.56 498 ILE A N 1
ATOM 3961 C CA . ILE A 1 498 ? -27.985 12.261 -2.418 1.00 91.56 498 ILE A CA 1
ATOM 3962 C C . ILE A 1 498 ? -26.825 12.719 -3.315 1.00 91.56 498 ILE A C 1
ATOM 3964 O O . ILE A 1 498 ? -26.599 12.096 -4.352 1.00 91.56 498 ILE A O 1
ATOM 3968 N N . LYS A 1 499 ? -26.045 13.731 -2.898 1.00 90.56 499 LYS A N 1
ATOM 3969 C CA . LYS A 1 499 ? -24.823 14.159 -3.606 1.00 90.56 499 LYS A CA 1
ATOM 3970 C C . LYS A 1 499 ? -23.851 12.989 -3.795 1.00 90.56 499 LYS A C 1
ATOM 3972 O O . LYS A 1 499 ? -23.525 12.652 -4.928 1.00 90.56 499 LYS A O 1
ATOM 3977 N N . LEU A 1 500 ? -23.453 12.339 -2.699 1.00 88.69 500 LEU A N 1
ATOM 3978 C CA . LEU A 1 500 ? -22.461 11.257 -2.714 1.00 88.69 500 LEU A CA 1
ATOM 3979 C C . LEU A 1 500 ? -22.893 10.048 -3.564 1.00 88.69 500 LEU A C 1
ATOM 3981 O O . LEU A 1 500 ? -22.060 9.396 -4.188 1.00 88.69 500 LEU A O 1
ATOM 3985 N N . ILE A 1 501 ? -24.193 9.749 -3.602 1.00 93.06 501 ILE A N 1
ATOM 3986 C CA . ILE A 1 501 ? -24.764 8.674 -4.427 1.00 93.06 501 ILE A CA 1
ATOM 3987 C C . ILE A 1 501 ? -24.799 9.074 -5.907 1.00 93.06 501 ILE A C 1
ATOM 3989 O O . ILE A 1 501 ? -24.518 8.242 -6.766 1.00 93.06 501 ILE A O 1
ATOM 3993 N N . GLY A 1 502 ? -25.096 10.341 -6.215 1.00 94.12 502 GLY A N 1
ATOM 3994 C CA . GLY A 1 502 ? -25.014 10.879 -7.575 1.00 94.12 502 GLY A CA 1
ATOM 3995 C C . GLY A 1 502 ? -23.590 10.832 -8.130 1.00 94.12 502 GLY A C 1
ATOM 3996 O O . GLY A 1 502 ? -23.376 10.308 -9.219 1.00 94.12 502 GLY A O 1
ATOM 3997 N N . GLU A 1 503 ? -22.610 11.292 -7.349 1.00 91.56 503 GLU A N 1
ATOM 3998 C CA . GLU A 1 503 ? -21.182 11.236 -7.696 1.00 91.56 503 GLU A CA 1
ATOM 3999 C C . GLU A 1 503 ? -20.704 9.793 -7.908 1.00 91.56 503 GLU A C 1
ATOM 4001 O O . GLU A 1 503 ? -20.006 9.503 -8.879 1.00 91.56 503 GLU A O 1
ATOM 4006 N N . PHE A 1 504 ? -21.130 8.861 -7.048 1.00 92.00 504 PHE A N 1
ATOM 4007 C CA . PHE A 1 504 ? -20.806 7.445 -7.203 1.00 92.00 504 PHE A CA 1
ATOM 4008 C C . PHE A 1 504 ? -21.439 6.832 -8.462 1.00 92.00 504 PHE A C 1
ATOM 4010 O O . PHE A 1 504 ? -20.787 6.070 -9.174 1.00 92.00 504 PHE A O 1
ATOM 4017 N N . ASN A 1 505 ? -22.689 7.179 -8.773 1.00 95.31 505 ASN A N 1
ATOM 4018 C CA . ASN A 1 505 ? -23.373 6.682 -9.965 1.00 95.31 505 ASN A CA 1
ATOM 4019 C C . ASN A 1 505 ? -22.796 7.259 -11.262 1.00 95.31 505 ASN A C 1
ATOM 4021 O O . ASN A 1 505 ? -22.714 6.520 -12.241 1.00 95.31 505 ASN A O 1
ATOM 4025 N N . GLN A 1 506 ? -22.333 8.514 -11.266 1.00 92.25 506 GLN A N 1
ATOM 4026 C CA . GLN A 1 506 ? -21.579 9.071 -12.393 1.00 92.25 506 GLN A CA 1
ATOM 4027 C C . GLN A 1 506 ? -20.244 8.336 -12.573 1.00 92.25 506 GLN A C 1
ATOM 4029 O O . GLN A 1 506 ? -19.914 7.928 -13.679 1.00 92.25 506 GLN A O 1
ATOM 4034 N N . LEU A 1 507 ? -19.515 8.076 -11.483 1.00 87.75 507 LEU A N 1
ATOM 4035 C CA . LEU A 1 507 ? -18.255 7.326 -11.513 1.00 87.75 507 LEU A CA 1
ATOM 4036 C C . LEU A 1 507 ? -18.429 5.895 -12.062 1.00 87.75 507 LEU A C 1
ATOM 4038 O O . LEU A 1 507 ? -17.575 5.407 -12.805 1.00 87.75 507 LEU A O 1
ATOM 4042 N N . VAL A 1 508 ? -19.534 5.221 -11.719 1.00 89.88 508 VAL A N 1
ATOM 4043 C CA . VAL A 1 508 ? -19.899 3.922 -12.307 1.00 89.88 508 VAL A CA 1
ATOM 4044 C C . VAL A 1 508 ? -20.261 4.076 -13.785 1.00 89.88 508 VAL A C 1
ATOM 4046 O O . VAL A 1 508 ? -19.759 3.306 -14.601 1.00 89.88 508 VAL A O 1
ATOM 4049 N N . GLU A 1 509 ? -21.070 5.073 -14.151 1.00 91.44 509 GLU A N 1
ATOM 4050 C CA . GLU A 1 509 ? -21.449 5.325 -15.545 1.00 91.44 509 GLU A CA 1
ATOM 4051 C C . GLU A 1 509 ? -20.229 5.627 -16.424 1.00 91.44 509 GLU A C 1
ATOM 4053 O O . GLU A 1 509 ? -20.129 5.078 -17.517 1.00 91.44 509 GLU A O 1
ATOM 4058 N N . ASP A 1 510 ? -19.269 6.425 -15.963 1.00 85.44 510 ASP A N 1
ATOM 4059 C CA . ASP A 1 510 ? -18.079 6.812 -16.728 1.00 85.44 510 ASP A CA 1
ATOM 4060 C C . ASP A 1 510 ? -17.140 5.622 -16.997 1.00 85.44 510 ASP A C 1
ATOM 4062 O O . ASP A 1 510 ? -16.535 5.537 -18.070 1.00 85.44 510 ASP A O 1
ATOM 4066 N N . ILE A 1 511 ? -17.026 4.692 -16.040 1.00 84.62 511 ILE A N 1
ATOM 4067 C CA . ILE A 1 511 ? -16.024 3.612 -16.047 1.00 84.62 511 ILE A CA 1
ATOM 4068 C C . ILE A 1 511 ? -16.579 2.266 -16.538 1.00 84.62 511 ILE A C 1
ATOM 4070 O O . ILE A 1 511 ? -15.829 1.486 -17.131 1.00 84.62 511 ILE A O 1
ATOM 4074 N N . ALA A 1 512 ? -17.848 1.949 -16.270 1.00 85.88 512 ALA A N 1
ATOM 4075 C CA . ALA A 1 512 ? -18.405 0.628 -16.550 1.00 85.88 512 ALA A CA 1
ATOM 4076 C C . ALA A 1 512 ? -18.551 0.343 -18.056 1.00 85.88 512 ALA A C 1
ATOM 4078 O O . ALA A 1 512 ? -18.757 1.238 -18.881 1.00 85.88 512 ALA A O 1
ATOM 4079 N N . GLU A 1 513 ? -18.488 -0.940 -18.418 1.00 84.19 513 GLU A N 1
ATOM 4080 C CA . GLU A 1 513 ? -18.789 -1.386 -19.781 1.00 84.19 513 GLU A CA 1
ATOM 4081 C C . GLU A 1 513 ? -20.272 -1.094 -20.119 1.00 84.19 513 GLU A C 1
ATOM 4083 O O . GLU A 1 513 ? -21.107 -1.111 -19.210 1.00 84.19 513 GLU A O 1
ATOM 4088 N N . PRO A 1 514 ? -20.644 -0.821 -21.389 1.00 86.12 514 PRO A N 1
ATOM 4089 C CA . PRO A 1 514 ? -21.986 -0.330 -21.741 1.00 86.12 514 PRO A CA 1
ATOM 4090 C C . PRO A 1 514 ? -23.158 -1.205 -21.272 1.00 86.12 514 PRO A C 1
ATOM 4092 O O . PRO A 1 514 ? -24.238 -0.684 -21.018 1.00 86.12 514 PRO A O 1
ATOM 4095 N N . GLU A 1 515 ? -22.941 -2.512 -21.118 1.00 87.56 515 GLU A N 1
ATOM 4096 C CA . GLU A 1 515 ? -23.923 -3.469 -20.590 1.00 87.56 515 GLU A CA 1
ATOM 4097 C C . GLU A 1 515 ? -24.188 -3.339 -19.074 1.00 87.56 515 GLU A C 1
ATOM 4099 O O . GLU A 1 515 ? -25.215 -3.809 -18.589 1.00 87.56 515 GLU A O 1
ATOM 4104 N N . PHE A 1 516 ? -23.308 -2.660 -18.329 1.00 89.69 516 PHE A N 1
ATOM 4105 C CA . PHE A 1 516 ? -23.398 -2.494 -16.873 1.00 89.69 516 PHE A CA 1
ATOM 4106 C C . PHE A 1 516 ? -23.635 -1.047 -16.405 1.00 89.69 516 PHE A C 1
ATOM 4108 O O . PHE A 1 516 ? -24.044 -0.866 -15.258 1.00 89.69 516 PHE A O 1
ATOM 4115 N N . LYS A 1 517 ? -23.427 -0.030 -17.262 1.00 88.06 517 LYS A N 1
ATOM 4116 C CA . LYS A 1 517 ? -23.520 1.407 -16.905 1.00 88.06 517 LYS A CA 1
ATOM 4117 C C . LYS A 1 517 ? -24.789 1.788 -16.136 1.00 88.06 517 LYS A C 1
ATOM 4119 O O . LYS A 1 517 ? -24.686 2.466 -15.122 1.00 88.06 517 LYS A O 1
ATOM 4124 N N . GLU A 1 518 ? -25.961 1.331 -16.582 1.00 88.06 518 GLU A N 1
ATOM 4125 C CA . GLU A 1 518 ? -27.219 1.540 -15.847 1.00 88.06 518 GLU A CA 1
ATOM 4126 C C . GLU A 1 518 ? -27.458 0.464 -14.784 1.00 88.06 518 GLU A C 1
ATOM 4128 O O . GLU A 1 518 ? -27.849 0.770 -13.661 1.00 88.06 518 GLU A O 1
ATOM 4133 N N . ALA A 1 519 ? -27.202 -0.805 -15.119 1.00 88.38 519 ALA A N 1
ATOM 4134 C CA . ALA A 1 519 ? -27.583 -1.950 -14.292 1.00 88.38 519 ALA A CA 1
ATOM 4135 C C . ALA A 1 519 ? -26.837 -2.040 -12.946 1.00 88.38 519 ALA A C 1
ATOM 4137 O O . ALA A 1 519 ? -27.275 -2.768 -12.052 1.00 88.38 519 ALA A O 1
ATOM 4138 N N . TRP A 1 520 ? -25.689 -1.364 -12.809 1.00 93.06 520 TRP A N 1
ATOM 4139 C CA . TRP A 1 520 ? -24.864 -1.345 -11.593 1.00 93.06 520 TRP A CA 1
ATOM 4140 C C . TRP A 1 520 ? -24.848 0.021 -10.880 1.00 93.06 520 TRP A C 1
ATOM 4142 O O . TRP A 1 520 ? -24.083 0.198 -9.930 1.00 93.06 520 TRP A O 1
ATOM 4152 N N . LYS A 1 521 ? -25.703 0.975 -11.282 1.00 93.00 521 LYS A N 1
ATOM 4153 C CA . LYS A 1 521 ? -25.977 2.175 -10.472 1.00 93.00 521 LYS A CA 1
ATOM 4154 C C . LYS A 1 521 ? -26.635 1.767 -9.154 1.00 93.00 521 LYS A C 1
ATOM 4156 O O . LYS A 1 521 ? -27.481 0.877 -9.118 1.00 93.00 521 LYS A O 1
ATOM 4161 N N . VAL A 1 522 ? -26.248 2.417 -8.060 1.00 92.50 522 VAL A N 1
ATOM 4162 C CA . VAL A 1 522 ? -26.765 2.120 -6.721 1.00 92.50 522 VAL A CA 1
ATOM 4163 C C . VAL A 1 522 ? -27.986 2.975 -6.385 1.00 92.50 522 VAL A C 1
ATOM 4165 O O . VAL A 1 522 ? -28.052 4.165 -6.703 1.00 92.50 522 VAL A O 1
ATOM 4168 N N . SER A 1 523 ? -28.954 2.357 -5.711 1.00 92.62 523 SER A N 1
ATOM 4169 C CA . SER A 1 523 ? -30.291 2.896 -5.470 1.00 92.62 523 SER A CA 1
ATOM 4170 C C . SER A 1 523 ? -30.659 2.781 -3.991 1.00 92.62 523 SER A C 1
ATOM 4172 O O . SER A 1 523 ? -30.683 1.686 -3.421 1.00 92.62 523 SER A O 1
ATOM 4174 N N . ILE A 1 524 ? -30.980 3.921 -3.359 1.00 88.69 524 ILE A N 1
ATOM 4175 C CA . ILE A 1 524 ? -31.463 3.960 -1.966 1.00 88.69 524 ILE A CA 1
ATOM 4176 C C . ILE A 1 524 ? -32.712 3.087 -1.833 1.00 88.69 524 ILE A C 1
ATOM 4178 O O . ILE A 1 524 ? -32.790 2.268 -0.923 1.00 88.69 524 ILE A O 1
ATOM 4182 N N . LYS A 1 525 ? -33.675 3.258 -2.752 1.00 88.00 525 LYS A N 1
ATOM 4183 C CA . LYS A 1 525 ? -34.991 2.608 -2.712 1.00 88.00 525 LYS A CA 1
ATOM 4184 C C . LYS A 1 525 ? -34.873 1.086 -2.758 1.00 88.00 525 LYS A C 1
ATOM 4186 O O . LYS A 1 525 ? -35.567 0.396 -2.018 1.00 88.00 525 LYS A O 1
ATOM 4191 N N . GLU A 1 526 ? -34.010 0.570 -3.626 1.00 87.94 526 GLU A N 1
ATOM 4192 C CA . GLU A 1 526 ? -33.822 -0.874 -3.778 1.00 87.94 526 GLU A CA 1
ATOM 4193 C C . GLU A 1 526 ? -33.050 -1.482 -2.604 1.00 87.94 526 GLU A C 1
ATOM 4195 O O . GLU A 1 526 ? -33.305 -2.634 -2.254 1.00 87.94 526 GLU A O 1
ATOM 4200 N N . GLY A 1 527 ? -32.180 -0.702 -1.954 1.00 90.38 527 GLY A N 1
ATOM 4201 C CA . GLY A 1 527 ? -31.406 -1.116 -0.783 1.00 90.38 527 GLY A CA 1
ATOM 4202 C C . GLY A 1 527 ? -29.921 -1.355 -1.041 1.00 90.38 527 GLY A C 1
ATOM 4203 O O . GLY A 1 527 ? -29.219 -1.719 -0.105 1.00 90.38 527 GLY A O 1
ATOM 4204 N N . SER A 1 528 ? -29.417 -1.094 -2.254 1.00 91.19 528 SER A N 1
ATOM 4205 C CA . SER A 1 528 ? -27.994 -1.256 -2.606 1.00 91.19 528 SER A CA 1
ATOM 4206 C C . SER A 1 528 ? -27.103 -0.101 -2.111 1.00 91.19 528 SER A C 1
ATOM 4208 O O . SER A 1 528 ? -25.941 0.018 -2.516 1.00 91.19 528 SER A O 1
ATOM 4210 N N . VAL A 1 529 ? -27.671 0.778 -1.282 1.00 93.75 529 VAL A N 1
ATOM 4211 C CA . VAL A 1 529 ? -26.969 1.795 -0.505 1.00 93.75 529 VAL A CA 1
ATOM 4212 C C . VAL A 1 529 ? -27.354 1.631 0.961 1.00 93.75 529 VAL A C 1
ATOM 4214 O O . VAL A 1 529 ? -28.532 1.729 1.317 1.00 93.75 529 VAL A O 1
ATOM 4217 N N . ALA A 1 530 ? -26.347 1.462 1.811 1.00 92.56 530 ALA A N 1
ATOM 4218 C CA . ALA A 1 530 ? -26.472 1.568 3.257 1.00 92.56 530 ALA A CA 1
ATOM 4219 C C . ALA A 1 530 ? -25.724 2.810 3.769 1.00 92.56 530 ALA A C 1
ATOM 4221 O O . ALA A 1 530 ? -24.768 3.287 3.154 1.00 92.56 530 ALA A O 1
ATOM 4222 N N . PHE A 1 531 ? -26.129 3.330 4.923 1.00 92.31 531 PHE A N 1
ATOM 4223 C CA . PHE A 1 531 ? -25.491 4.468 5.586 1.00 92.31 531 PHE A CA 1
ATOM 4224 C C . PHE A 1 531 ? -25.421 4.234 7.097 1.00 92.31 531 PHE A C 1
ATOM 4226 O O . PHE A 1 531 ? -26.359 3.713 7.697 1.00 92.31 531 PHE A O 1
ATOM 4233 N N . GLY A 1 532 ? -24.295 4.577 7.726 1.00 90.50 532 GLY A N 1
ATOM 4234 C CA . GLY A 1 532 ? -24.052 4.185 9.111 1.00 90.50 532 GLY A CA 1
ATOM 4235 C C . GLY A 1 532 ? -22.729 4.637 9.714 1.00 90.50 532 GLY A C 1
ATOM 4236 O O . GLY A 1 532 ? -22.010 5.494 9.192 1.00 90.50 532 GLY A O 1
ATOM 4237 N N . SER A 1 533 ? -22.391 4.022 10.841 1.00 85.94 533 SER A N 1
ATOM 4238 C CA . SER A 1 533 ? -21.078 4.143 11.460 1.00 85.94 533 SER A CA 1
ATOM 4239 C C . SER A 1 533 ? -20.584 2.765 11.864 1.00 85.94 533 SER A C 1
ATOM 4241 O O . SER A 1 533 ? -21.060 2.183 12.840 1.00 85.94 533 SER A O 1
ATOM 4243 N N . ALA A 1 534 ? -19.574 2.276 11.137 1.00 76.69 534 ALA A N 1
ATOM 4244 C CA . ALA A 1 534 ? -18.883 1.034 11.466 1.00 76.69 534 ALA A CA 1
ATOM 4245 C C . ALA A 1 534 ? -18.415 1.034 12.930 1.00 76.69 534 ALA A C 1
ATOM 4247 O O . ALA A 1 534 ? -18.630 0.069 13.651 1.00 76.69 534 ALA A O 1
ATOM 4248 N N . ARG A 1 535 ? -17.855 2.163 13.389 1.00 75.50 535 ARG A N 1
ATOM 4249 C CA . ARG A 1 535 ? -17.329 2.357 14.749 1.00 75.50 535 ARG A CA 1
ATOM 4250 C C . ARG A 1 535 ? -18.391 2.223 15.845 1.00 75.50 535 ARG A C 1
ATOM 4252 O O . ARG A 1 535 ? -18.083 1.754 16.933 1.00 75.50 535 ARG A O 1
ATOM 4259 N N . GLU A 1 536 ? -19.613 2.676 15.582 1.00 78.19 536 GLU A N 1
ATOM 4260 C CA . GLU A 1 536 ? -20.728 2.638 16.543 1.00 78.19 536 GLU A CA 1
ATOM 4261 C C . GLU A 1 536 ? -21.641 1.415 16.325 1.00 78.19 536 GLU A C 1
ATOM 4263 O O . GLU A 1 536 ? -22.710 1.338 16.924 1.00 78.19 536 GLU A O 1
ATOM 4268 N N . ASN A 1 537 ? -21.219 0.460 15.483 1.00 79.62 537 ASN A N 1
ATOM 4269 C CA . ASN A 1 537 ? -21.900 -0.805 15.195 1.00 79.62 537 ASN A CA 1
ATOM 4270 C C . ASN A 1 537 ? -23.350 -0.688 14.687 1.00 79.62 537 ASN A C 1
ATOM 4272 O O . ASN A 1 537 ? -24.125 -1.637 14.818 1.00 79.62 537 ASN A O 1
ATOM 4276 N N . TRP A 1 538 ? -23.697 0.424 14.028 1.00 88.81 538 TRP A N 1
ATOM 4277 C CA . TRP A 1 538 ? -25.009 0.611 13.403 1.00 88.81 538 TRP A CA 1
ATOM 4278 C C . TRP A 1 538 ? -24.929 0.985 11.921 1.00 88.81 538 TRP A C 1
ATOM 4280 O O . TRP A 1 538 ? -24.016 1.689 11.475 1.00 88.81 538 TRP A O 1
ATOM 4290 N N . ALA A 1 539 ? -25.944 0.564 11.173 1.00 91.44 539 ALA A N 1
ATOM 4291 C CA . ALA A 1 539 ? -26.243 1.046 9.830 1.00 91.44 539 ALA A CA 1
ATOM 4292 C C . ALA A 1 539 ? -27.759 1.068 9.594 1.00 91.44 539 ALA A C 1
ATOM 4294 O O . ALA A 1 539 ? -28.535 0.565 10.402 1.00 91.44 539 ALA A O 1
ATOM 4295 N N . LEU A 1 540 ? -28.175 1.666 8.481 1.00 91.69 540 LEU A N 1
ATOM 4296 C CA . LEU A 1 540 ? -29.524 1.596 7.933 1.00 91.69 540 LEU A CA 1
ATOM 4297 C C . LEU A 1 540 ? -29.456 1.487 6.403 1.00 91.69 540 LEU A C 1
ATOM 4299 O O . LEU A 1 540 ? -28.557 2.037 5.768 1.00 91.69 540 LEU A O 1
ATOM 4303 N N . SER A 1 541 ? -30.443 0.814 5.820 1.00 92.88 541 SER A N 1
ATOM 4304 C CA . SER A 1 541 ? -30.802 0.877 4.398 1.00 92.88 541 SER A CA 1
ATOM 4305 C C . SER A 1 541 ? -32.322 1.037 4.302 1.00 92.88 541 SER A C 1
ATOM 4307 O O . SER A 1 541 ? -33.038 0.694 5.246 1.00 92.88 541 SER A O 1
ATOM 4309 N N . PHE A 1 542 ? -32.851 1.572 3.199 1.00 89.88 542 PHE A N 1
ATOM 4310 C CA . PHE A 1 542 ? -34.284 1.891 3.110 1.00 89.88 542 PHE A CA 1
ATOM 4311 C C . PHE A 1 542 ? -35.216 0.672 3.310 1.00 89.88 542 PHE A C 1
ATOM 4313 O O . PHE A 1 542 ? -36.136 0.785 4.123 1.00 89.88 542 PHE A O 1
ATOM 4320 N N . PRO A 1 543 ? -34.970 -0.515 2.708 1.00 87.56 543 PRO A N 1
ATOM 4321 C CA . PRO A 1 543 ? -35.792 -1.696 2.984 1.00 87.56 543 PRO A CA 1
ATOM 4322 C C . PRO A 1 543 ? -35.704 -2.152 4.445 1.00 87.56 543 PRO A C 1
ATOM 4324 O O . PRO A 1 543 ? -36.686 -2.617 5.015 1.00 87.56 543 PRO A O 1
ATOM 4327 N N . TYR A 1 544 ? -34.542 -1.988 5.081 1.00 87.50 544 TYR A N 1
ATOM 4328 C CA . TYR A 1 544 ? -34.336 -2.373 6.474 1.00 87.50 544 TYR A CA 1
ATOM 4329 C C . TYR A 1 544 ? -35.033 -1.413 7.458 1.00 87.50 544 TYR A C 1
ATOM 4331 O O . TYR A 1 544 ? -35.636 -1.846 8.441 1.00 87.50 544 TYR A O 1
ATOM 4339 N N . MET A 1 545 ? -35.032 -0.111 7.156 1.00 88.56 545 MET A N 1
ATOM 4340 C CA . MET A 1 545 ? -35.820 0.899 7.873 1.00 88.56 545 MET A CA 1
ATOM 4341 C C . MET A 1 545 ? -37.316 0.556 7.858 1.00 88.56 545 MET A C 1
ATOM 4343 O O . MET A 1 545 ? -37.985 0.686 8.881 1.00 88.56 545 MET A O 1
ATOM 4347 N N . GLN A 1 546 ? -37.826 0.043 6.731 1.00 88.69 546 GLN A N 1
ATOM 4348 C CA . GLN A 1 546 ? -39.190 -0.485 6.634 1.00 88.69 546 GLN A CA 1
ATOM 4349 C C . GLN A 1 546 ? -39.359 -1.795 7.435 1.00 88.69 546 GLN A C 1
ATOM 4351 O O . GLN A 1 546 ? -40.280 -1.884 8.242 1.00 88.69 546 GLN A O 1
ATOM 4356 N N . LYS A 1 547 ? -38.441 -2.768 7.284 1.00 87.25 547 L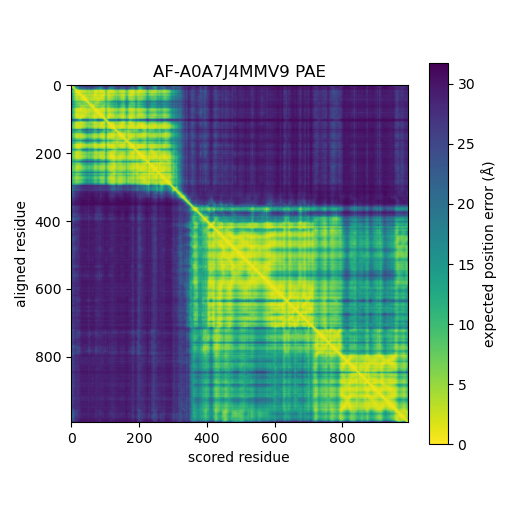YS A N 1
ATOM 4357 C CA . LYS A 1 547 ? -38.416 -4.080 7.980 1.00 87.25 547 LYS A CA 1
ATOM 4358 C C . LYS A 1 547 ? -38.533 -3.954 9.506 1.00 87.25 547 LYS A C 1
ATOM 4360 O O . LYS A 1 547 ? -39.305 -4.685 10.119 1.00 87.25 547 LYS A O 1
ATOM 4365 N N . LYS A 1 548 ? -37.766 -3.043 10.117 1.00 86.19 548 LYS A N 1
ATOM 4366 C CA . LYS A 1 548 ? -37.718 -2.829 11.579 1.00 86.19 548 LYS A CA 1
ATOM 4367 C C . LYS A 1 548 ? -38.602 -1.662 12.065 1.00 86.19 548 LYS A C 1
ATOM 4369 O O . LYS A 1 548 ? -38.684 -1.444 13.268 1.00 86.19 548 LYS A O 1
ATOM 4374 N N . ASN A 1 549 ? -39.257 -0.916 11.166 1.00 88.12 549 ASN A N 1
ATOM 4375 C CA . ASN A 1 549 ? -39.962 0.345 11.461 1.00 88.12 549 ASN A CA 1
ATOM 4376 C C . ASN A 1 549 ? -39.071 1.371 12.208 1.00 88.12 549 ASN A C 1
ATOM 4378 O O . ASN A 1 549 ? -39.452 1.931 13.235 1.00 88.12 549 ASN A O 1
ATOM 4382 N N . VAL A 1 550 ? -37.864 1.599 11.681 1.00 87.12 550 VAL A N 1
ATOM 4383 C CA . VAL A 1 550 ? -36.833 2.489 12.247 1.00 87.12 550 VAL A CA 1
ATOM 4384 C C . VAL A 1 550 ? -36.559 3.646 11.291 1.00 87.12 550 VAL A C 1
ATOM 4386 O O . VAL A 1 550 ? -36.347 3.436 10.098 1.00 87.12 550 VAL A O 1
ATOM 4389 N N . SER A 1 551 ? -36.509 4.875 11.804 1.00 84.19 551 SER A N 1
ATOM 4390 C CA . SER A 1 551 ? -36.204 6.075 11.024 1.00 84.19 551 SER A CA 1
ATOM 4391 C C . SER A 1 551 ? -34.820 6.651 11.349 1.00 84.19 551 SER A C 1
ATOM 4393 O O . SER A 1 551 ? -34.214 6.367 12.382 1.00 84.19 551 SER A O 1
ATOM 4395 N N . PHE A 1 552 ? -34.330 7.557 10.497 1.00 81.19 552 PHE A N 1
ATOM 4396 C CA . PHE A 1 552 ? -33.106 8.306 10.796 1.00 81.19 552 PHE A CA 1
ATOM 4397 C C . PHE A 1 552 ? -33.263 9.243 12.012 1.00 81.19 552 PHE A C 1
ATOM 4399 O O . PHE A 1 552 ? -32.269 9.607 12.633 1.00 81.19 552 PHE A O 1
ATOM 4406 N N . LYS A 1 553 ? -34.495 9.611 12.404 1.00 82.50 553 LYS A N 1
ATOM 4407 C CA . LYS A 1 553 ? -34.730 10.413 13.617 1.00 82.50 553 LYS A CA 1
ATOM 4408 C C . LYS A 1 553 ? -34.427 9.616 14.883 1.00 82.50 553 LYS A C 1
ATOM 4410 O O . LYS A 1 553 ? -33.884 10.181 15.825 1.00 82.50 553 LYS A O 1
ATOM 4415 N N . ASP A 1 554 ? -34.698 8.315 14.880 1.00 84.12 554 ASP A N 1
ATOM 4416 C CA . ASP A 1 554 ? -34.388 7.434 16.009 1.00 84.12 554 ASP A CA 1
ATOM 4417 C C . ASP A 1 554 ? -32.866 7.329 16.200 1.00 84.12 554 ASP A C 1
ATOM 4419 O O . ASP A 1 554 ? -32.362 7.480 17.307 1.00 84.12 554 ASP A O 1
ATOM 4423 N N . ILE A 1 555 ? -32.102 7.248 15.104 1.00 82.88 555 ILE A N 1
ATOM 4424 C CA . ILE A 1 555 ? -30.629 7.336 15.124 1.00 82.88 555 ILE A CA 1
ATOM 4425 C C . ILE A 1 555 ? -30.111 8.677 15.677 1.00 82.88 555 ILE A C 1
ATOM 4427 O O . ILE A 1 555 ? -28.994 8.739 16.184 1.00 82.88 555 ILE A O 1
ATOM 4431 N N . LEU A 1 556 ? -30.884 9.763 15.623 1.00 80.69 556 LEU A N 1
ATOM 4432 C CA . LEU A 1 556 ? -30.491 11.008 16.290 1.00 80.69 556 LEU A CA 1
ATOM 4433 C C . LEU A 1 556 ? -30.731 10.924 17.806 1.00 80.69 556 LEU A C 1
ATOM 4435 O O . LEU A 1 556 ? -29.856 11.334 18.569 1.00 80.69 556 LEU A O 1
ATOM 4439 N N . THR A 1 557 ? -31.840 10.322 18.253 1.00 82.62 557 THR A N 1
ATOM 4440 C CA . THR A 1 557 ? -32.131 10.169 19.692 1.00 82.62 557 THR A CA 1
ATOM 4441 C C . THR A 1 557 ? -31.184 9.196 20.396 1.00 82.62 557 THR A C 1
ATOM 4443 O O . THR A 1 557 ? -30.877 9.408 21.569 1.00 82.62 557 THR A O 1
ATOM 4446 N N . ILE A 1 558 ? -30.620 8.184 19.715 1.00 83.50 558 ILE A N 1
ATOM 4447 C CA . ILE A 1 558 ? -29.654 7.273 20.366 1.00 83.50 558 ILE A CA 1
ATOM 4448 C C . ILE A 1 558 ? -28.367 7.967 20.836 1.00 83.50 558 ILE A C 1
ATOM 4450 O O . ILE A 1 558 ? -27.671 7.432 21.698 1.00 83.50 558 ILE A O 1
ATOM 4454 N N . TYR A 1 559 ? -28.035 9.152 20.308 1.00 82.00 559 TYR A N 1
ATOM 4455 C CA . TYR A 1 559 ? -26.899 9.949 20.789 1.00 82.00 559 TYR A CA 1
ATOM 4456 C C . TYR A 1 559 ? -27.218 10.783 22.041 1.00 82.00 559 TYR A C 1
ATOM 4458 O O . TYR A 1 559 ? -26.295 11.308 22.663 1.00 82.00 559 TYR A O 1
ATOM 4466 N N . GLU A 1 560 ? -28.491 10.864 22.437 1.00 82.44 560 GLU A N 1
ATOM 4467 C CA . GLU A 1 560 ? -28.943 11.429 23.716 1.00 82.44 560 GLU A CA 1
ATOM 4468 C C . GLU A 1 560 ? -29.029 10.356 24.824 1.00 82.44 560 GLU A C 1
ATOM 4470 O O . GLU A 1 560 ? -29.097 10.684 26.009 1.00 82.44 560 GLU A O 1
ATOM 4475 N N . MET A 1 561 ? -28.995 9.069 24.451 1.00 85.75 561 MET A N 1
ATOM 4476 C CA . MET A 1 561 ? -29.022 7.928 25.373 1.00 85.75 561 MET A CA 1
ATOM 4477 C C . MET A 1 561 ? -27.654 7.652 26.017 1.00 85.75 561 MET A C 1
ATOM 4479 O O . MET A 1 561 ? -26.595 7.930 25.449 1.00 85.75 561 MET A O 1
ATOM 4483 N N . ASP A 1 562 ? -27.668 7.014 27.191 1.00 85.69 562 ASP A N 1
ATOM 4484 C CA . ASP A 1 562 ? -26.465 6.409 27.769 1.00 85.69 562 ASP A CA 1
ATOM 4485 C C . ASP A 1 562 ? -25.928 5.246 26.917 1.00 85.69 562 ASP A C 1
ATOM 4487 O O . ASP A 1 562 ? -26.644 4.623 26.134 1.00 85.69 562 ASP A O 1
ATOM 4491 N N . GLU A 1 563 ? -24.634 4.957 27.069 1.00 75.81 563 GLU A N 1
ATOM 4492 C CA . GLU A 1 563 ? -23.901 4.062 26.169 1.00 75.81 563 GLU A CA 1
ATOM 4493 C C . GLU A 1 563 ? -24.408 2.610 26.190 1.00 75.81 563 GLU A C 1
ATOM 4495 O O . GLU A 1 563 ? -24.427 1.962 25.144 1.00 75.81 563 GLU A O 1
ATOM 4500 N N . GLU A 1 564 ? -24.852 2.103 27.345 1.00 78.50 564 GLU A N 1
ATOM 4501 C CA . GLU A 1 564 ? -25.382 0.737 27.455 1.00 78.50 564 GLU A CA 1
ATOM 4502 C C . GLU A 1 564 ? -26.756 0.620 26.782 1.00 78.50 564 GLU A C 1
ATOM 4504 O O . GLU A 1 564 ? -26.949 -0.281 25.962 1.00 78.50 564 GLU A O 1
ATOM 4509 N N . LYS A 1 565 ? -27.681 1.566 27.024 1.00 83.75 565 LYS A N 1
ATOM 4510 C CA . LYS A 1 565 ? -28.967 1.597 26.302 1.00 83.75 565 LYS A CA 1
ATOM 4511 C C . LYS A 1 565 ? -28.788 1.827 24.804 1.00 83.75 565 LYS A C 1
ATOM 4513 O O . LYS A 1 565 ? -29.459 1.154 24.025 1.00 83.75 565 LYS A O 1
ATOM 4518 N N . ARG A 1 566 ? -27.864 2.707 24.390 1.00 82.88 566 ARG A N 1
ATOM 4519 C CA . ARG A 1 566 ? -27.528 2.919 22.971 1.00 82.88 566 ARG A CA 1
ATOM 4520 C C . ARG A 1 566 ? -27.078 1.616 22.315 1.00 82.88 566 ARG A C 1
ATOM 4522 O O . ARG A 1 566 ? -27.596 1.270 21.260 1.00 82.88 566 ARG A O 1
ATOM 4529 N N . LYS A 1 567 ? -26.141 0.889 22.934 1.00 80.38 567 LYS A N 1
ATOM 4530 C CA . LYS A 1 567 ? -25.611 -0.375 22.395 1.00 80.38 567 LYS A CA 1
ATOM 4531 C C . LYS A 1 567 ? -26.683 -1.463 22.301 1.00 80.38 567 LYS A C 1
ATOM 4533 O O . LYS A 1 567 ? -26.752 -2.126 21.272 1.00 80.38 567 LYS A O 1
ATOM 4538 N N . ALA A 1 568 ? -27.540 -1.600 23.315 1.00 81.62 568 ALA A N 1
ATOM 4539 C CA . ALA A 1 568 ? -28.669 -2.531 23.274 1.00 81.62 568 ALA A CA 1
ATOM 4540 C C . ALA A 1 568 ? -29.669 -2.173 22.158 1.00 81.62 568 ALA A C 1
ATOM 4542 O O . ALA A 1 568 ? -29.972 -3.009 21.312 1.00 81.62 568 ALA A O 1
ATOM 4543 N N . TRP A 1 569 ? -30.108 -0.910 22.086 1.00 88.44 569 TRP A N 1
ATOM 4544 C CA . TRP A 1 569 ? -31.041 -0.469 21.046 1.00 88.44 569 TRP A CA 1
ATOM 4545 C C . TRP A 1 569 ? -30.464 -0.665 19.639 1.00 88.44 569 TRP A C 1
ATOM 4547 O O . TRP A 1 569 ? -31.162 -1.174 18.764 1.00 88.44 569 TRP A O 1
ATOM 4557 N N . VAL A 1 570 ? -29.190 -0.314 19.422 1.00 86.12 570 VAL A N 1
ATOM 4558 C CA . VAL A 1 570 ? -28.496 -0.520 18.139 1.00 86.12 570 VAL A CA 1
ATOM 4559 C C . VAL A 1 570 ? -28.500 -1.990 17.744 1.00 86.12 570 VAL A C 1
ATOM 4561 O O . VAL A 1 570 ? -28.813 -2.295 16.596 1.00 86.12 570 VAL A O 1
ATOM 4564 N N . TRP A 1 571 ? -28.193 -2.889 18.680 1.00 82.50 571 TRP A N 1
ATOM 4565 C CA . TRP A 1 571 ? -28.136 -4.323 18.414 1.00 82.50 571 TRP A CA 1
ATOM 4566 C C . TRP A 1 571 ? -29.482 -4.883 17.934 1.00 82.50 571 TRP A C 1
ATOM 4568 O O . TRP A 1 571 ? -29.527 -5.567 16.915 1.00 82.50 571 TRP A O 1
ATOM 4578 N N . ASP A 1 572 ? -30.578 -4.535 18.608 1.00 82.88 572 ASP A N 1
ATOM 4579 C CA . ASP A 1 572 ? -31.905 -5.072 18.282 1.00 82.88 572 ASP A CA 1
ATOM 4580 C C . ASP A 1 572 ? -32.521 -4.414 17.022 1.00 82.88 572 ASP A C 1
ATOM 4582 O O . ASP A 1 572 ? -33.209 -5.066 16.226 1.00 82.88 572 ASP A O 1
ATOM 4586 N N . ASN A 1 573 ? -32.271 -3.112 16.818 1.00 86.38 573 ASN A N 1
ATOM 4587 C CA . ASN A 1 573 ? -33.017 -2.283 15.861 1.00 86.38 573 ASN A CA 1
ATOM 4588 C C . ASN A 1 573 ? -32.223 -1.884 14.606 1.00 86.38 573 ASN A C 1
ATOM 4590 O O . ASN A 1 573 ? -32.833 -1.698 13.558 1.00 86.38 573 ASN A O 1
ATOM 4594 N N . ALA A 1 574 ? -30.892 -1.752 14.667 1.00 88.75 574 ALA A N 1
ATOM 4595 C CA . ALA A 1 574 ? -30.083 -1.104 13.618 1.00 88.75 574 ALA A CA 1
ATOM 4596 C C . ALA A 1 574 ? -28.673 -1.714 13.432 1.00 88.75 574 ALA A C 1
ATOM 4598 O O . ALA A 1 574 ? -27.742 -1.011 13.035 1.00 88.75 574 ALA A O 1
ATOM 4599 N N . SER A 1 575 ? -28.494 -3.000 13.752 1.00 86.81 575 SER A N 1
ATOM 4600 C CA . SER A 1 575 ? -27.175 -3.645 13.808 1.00 86.81 575 SER A CA 1
ATOM 4601 C C . SER A 1 575 ? -26.445 -3.625 12.463 1.00 86.81 575 SER A C 1
ATOM 4603 O O . SER A 1 575 ? -27.006 -4.001 11.433 1.00 86.81 575 SER A O 1
ATOM 4605 N N . LEU A 1 576 ? -25.168 -3.224 12.487 1.00 84.69 576 LEU A N 1
ATOM 4606 C CA . LEU A 1 576 ? -24.313 -3.088 11.302 1.00 84.69 576 LEU A CA 1
ATOM 4607 C C . LEU A 1 576 ? -24.336 -4.332 10.402 1.00 84.69 576 LEU A C 1
ATOM 4609 O O . LEU A 1 576 ? -24.461 -4.199 9.188 1.00 84.69 576 LEU A O 1
ATOM 4613 N N . HIS A 1 577 ? -24.213 -5.526 10.988 1.00 82.75 577 HIS A N 1
ATOM 4614 C CA . HIS A 1 577 ? -24.114 -6.761 10.212 1.00 82.75 577 HIS A CA 1
ATOM 4615 C C . HIS A 1 577 ? -25.423 -7.135 9.514 1.00 82.75 577 HIS A C 1
ATOM 4617 O O . HIS A 1 577 ? -25.384 -7.374 8.315 1.00 82.75 577 HIS A O 1
ATOM 4623 N N . GLU A 1 578 ? -26.573 -7.100 10.199 1.00 84.75 578 GLU A N 1
ATOM 4624 C CA . GLU A 1 578 ? -27.863 -7.448 9.584 1.00 84.75 578 GLU A CA 1
ATOM 4625 C C . GLU A 1 578 ? -28.120 -6.565 8.352 1.00 84.75 578 GLU A C 1
ATOM 4627 O O . GLU A 1 578 ? -28.387 -7.072 7.272 1.00 84.75 578 GLU A O 1
ATOM 4632 N N . VAL A 1 579 ? -27.904 -5.249 8.458 1.00 89.56 579 VAL A N 1
ATOM 4633 C CA . VAL A 1 579 ? -28.103 -4.311 7.337 1.00 89.56 579 VAL A CA 1
ATOM 4634 C C . VAL A 1 579 ? -27.144 -4.555 6.168 1.00 89.56 579 VAL A C 1
ATOM 4636 O O . VAL A 1 579 ? -27.556 -4.493 5.008 1.00 89.56 579 VAL A O 1
ATOM 4639 N N . ILE A 1 580 ? -25.859 -4.780 6.452 1.00 86.38 580 ILE A N 1
ATOM 4640 C CA . ILE A 1 580 ? -24.828 -4.917 5.415 1.00 86.38 580 ILE A CA 1
ATOM 4641 C C . ILE A 1 580 ? -24.897 -6.285 4.737 1.00 86.38 580 ILE A C 1
ATOM 4643 O O . ILE A 1 580 ? -24.756 -6.355 3.517 1.00 86.38 580 ILE A O 1
ATOM 4647 N N . LEU A 1 581 ? -25.123 -7.357 5.494 1.00 83.50 581 LEU A N 1
ATOM 4648 C CA . LEU A 1 581 ? -25.172 -8.713 4.958 1.00 83.50 581 LEU A CA 1
ATOM 4649 C C . LEU A 1 581 ? -26.501 -8.959 4.219 1.00 83.50 581 LEU A C 1
ATOM 4651 O O . LEU A 1 581 ? -26.453 -9.481 3.106 1.00 83.50 581 LEU A O 1
ATOM 4655 N N . ASP A 1 582 ? -27.641 -8.441 4.713 1.00 87.06 582 ASP A N 1
ATOM 4656 C CA . ASP A 1 582 ? -28.903 -8.378 3.949 1.00 87.06 582 ASP A CA 1
ATOM 4657 C C . ASP A 1 582 ? -28.705 -7.630 2.610 1.00 87.06 582 ASP A C 1
ATOM 4659 O O . ASP A 1 582 ? -29.170 -8.082 1.562 1.00 87.06 582 ASP A O 1
ATOM 4663 N N . MET A 1 583 ? -27.989 -6.491 2.613 1.00 89.50 583 MET A N 1
ATOM 4664 C CA . MET A 1 583 ? -27.684 -5.729 1.390 1.00 89.50 583 MET A CA 1
ATOM 4665 C C . MET A 1 583 ? -26.810 -6.528 0.414 1.00 89.50 583 MET A C 1
ATOM 4667 O O . MET A 1 583 ? -27.079 -6.516 -0.788 1.00 89.50 583 MET A O 1
ATOM 4671 N N . CYS A 1 584 ? -25.770 -7.210 0.898 1.00 83.75 584 CYS A N 1
ATOM 4672 C CA . CYS A 1 584 ? -24.859 -7.962 0.034 1.00 83.75 584 CYS A CA 1
ATOM 4673 C C . CYS A 1 584 ? -25.556 -9.181 -0.577 1.00 83.75 584 CYS A C 1
ATOM 4675 O O . CYS A 1 584 ? -25.525 -9.332 -1.793 1.00 83.75 584 CYS A O 1
ATOM 4677 N N . ILE A 1 585 ? -26.289 -9.969 0.217 1.00 82.44 585 ILE A N 1
ATOM 4678 C CA . ILE A 1 585 ? -27.096 -11.098 -0.280 1.00 82.44 585 ILE A CA 1
ATOM 4679 C C . ILE A 1 585 ? -28.121 -10.643 -1.329 1.00 82.44 585 ILE A C 1
ATOM 4681 O O . ILE A 1 585 ? -28.320 -11.314 -2.338 1.00 82.44 585 ILE A O 1
ATOM 4685 N N . LYS A 1 586 ? -28.776 -9.494 -1.114 1.00 87.81 586 LYS A N 1
ATOM 4686 C CA . LYS A 1 586 ? -29.804 -8.989 -2.034 1.00 87.81 586 LYS A CA 1
ATOM 4687 C C . LYS A 1 586 ? -29.239 -8.446 -3.354 1.00 87.81 586 LYS A C 1
ATOM 4689 O O . LYS A 1 586 ? -29.950 -8.456 -4.360 1.00 87.81 586 LYS A O 1
ATOM 4694 N N . HIS A 1 587 ? -28.016 -7.910 -3.360 1.00 88.44 587 HIS A N 1
ATOM 4695 C CA . HIS A 1 587 ? -27.510 -7.114 -4.486 1.00 88.44 587 HIS A CA 1
ATOM 4696 C C . HIS A 1 587 ? -26.225 -7.630 -5.144 1.00 88.44 587 HIS A C 1
ATOM 4698 O O . HIS A 1 587 ? -26.015 -7.302 -6.319 1.00 88.44 587 HIS A O 1
ATOM 4704 N N . HIS A 1 588 ? -25.389 -8.417 -4.465 1.00 86.69 588 HIS A N 1
ATOM 4705 C CA . HIS A 1 588 ? -24.259 -9.111 -5.091 1.00 86.69 588 HIS A CA 1
ATOM 4706 C C . HIS A 1 588 ? -24.727 -10.405 -5.778 1.00 86.69 588 HIS A C 1
ATOM 4708 O O . HIS A 1 588 ? -25.684 -11.029 -5.326 1.00 86.69 588 HIS A O 1
ATOM 4714 N N . PRO A 1 589 ? -24.089 -10.801 -6.890 1.00 84.88 589 PRO A N 1
ATOM 4715 C CA . PRO A 1 589 ? -24.409 -12.043 -7.583 1.00 84.88 589 PRO A CA 1
ATOM 4716 C C . PRO A 1 589 ? -23.724 -13.249 -6.928 1.00 84.88 589 PRO A C 1
ATOM 4718 O O . PRO A 1 589 ? -22.628 -13.134 -6.381 1.00 84.88 589 PRO A O 1
ATOM 4721 N N . ASP A 1 590 ? -24.343 -14.418 -7.060 1.00 81.12 590 ASP A N 1
ATOM 4722 C CA . ASP A 1 590 ? -23.711 -15.711 -6.796 1.00 81.12 590 ASP A CA 1
ATOM 4723 C C . ASP A 1 590 ? -22.709 -16.094 -7.916 1.00 81.12 590 ASP A C 1
ATOM 4725 O O . ASP A 1 590 ? -22.808 -15.574 -9.035 1.00 81.12 590 ASP A O 1
ATOM 4729 N N . PRO A 1 591 ? -21.785 -17.048 -7.686 1.00 80.38 591 PRO A N 1
ATOM 4730 C CA . PRO A 1 591 ? -20.833 -17.522 -8.698 1.00 80.38 591 PRO A CA 1
ATOM 4731 C C . PRO A 1 591 ? -21.440 -18.038 -10.003 1.00 80.38 591 PRO A C 1
ATOM 4733 O O . PRO A 1 591 ? -20.850 -17.845 -11.067 1.00 80.38 591 PRO A O 1
ATOM 4736 N N . ILE A 1 592 ? -22.604 -18.693 -9.949 1.00 83.19 592 ILE A N 1
ATOM 4737 C CA . ILE A 1 592 ? -23.250 -19.316 -11.112 1.00 83.19 592 ILE A CA 1
ATOM 4738 C C . ILE A 1 592 ? -23.868 -18.227 -12.001 1.00 83.19 592 ILE A C 1
ATOM 4740 O O . ILE A 1 592 ? -23.940 -18.383 -13.223 1.00 83.19 592 ILE A O 1
ATOM 4744 N N . PHE A 1 593 ? -24.304 -17.102 -11.433 1.00 85.31 593 PHE A N 1
ATOM 4745 C CA . PHE A 1 593 ? -24.660 -15.902 -12.187 1.00 85.31 593 PHE A CA 1
ATOM 4746 C C . PHE A 1 593 ? -23.418 -15.117 -12.641 1.00 85.31 593 PHE A C 1
ATOM 4748 O O . PHE A 1 593 ? -23.318 -14.755 -13.815 1.00 85.31 593 PHE A O 1
ATOM 4755 N N . ALA A 1 594 ? -22.456 -14.886 -11.745 1.00 86.50 594 ALA A N 1
ATOM 4756 C CA . ALA A 1 594 ? -21.301 -14.026 -11.985 1.00 86.50 594 ALA A CA 1
ATOM 4757 C C . ALA A 1 594 ? -20.338 -14.566 -13.051 1.00 86.50 594 ALA A C 1
ATOM 4759 O O . ALA A 1 594 ? -19.934 -13.838 -13.963 1.00 86.50 594 ALA A O 1
ATOM 4760 N N . GLN A 1 595 ? -19.984 -15.854 -12.990 1.00 90.25 595 GLN A N 1
ATOM 4761 C CA . GLN A 1 595 ? -18.979 -16.434 -13.887 1.00 90.25 595 GLN A CA 1
ATOM 4762 C C . GLN A 1 595 ? -19.381 -16.346 -15.365 1.00 90.25 595 GLN A C 1
ATOM 4764 O O . GLN A 1 595 ? -18.510 -16.145 -16.212 1.00 90.25 595 GLN A O 1
ATOM 4769 N N . LYS A 1 596 ? -20.684 -16.349 -15.674 1.00 92.06 596 LYS A N 1
ATOM 4770 C CA . LYS A 1 596 ? -21.214 -16.188 -17.039 1.00 92.06 596 LYS A CA 1
ATOM 4771 C C . LYS A 1 596 ? -20.721 -14.920 -17.736 1.00 92.06 596 LYS A C 1
ATOM 4773 O O . LYS A 1 596 ? -20.382 -14.976 -18.914 1.00 92.06 596 LYS A O 1
ATOM 4778 N N . TYR A 1 597 ? -20.653 -13.794 -17.022 1.00 91.75 597 TYR A N 1
ATOM 4779 C CA . TYR A 1 597 ? -20.195 -12.519 -17.588 1.00 91.75 597 TYR A CA 1
ATOM 4780 C C . TYR A 1 597 ? -18.766 -12.140 -17.169 1.00 91.75 597 TYR A C 1
ATOM 4782 O O . TYR A 1 597 ? -18.158 -11.286 -17.821 1.00 91.75 597 TYR A O 1
ATOM 4790 N N . ARG A 1 598 ? -18.202 -12.769 -16.125 1.00 89.88 598 ARG A N 1
ATOM 4791 C CA . ARG A 1 598 ? -16.806 -12.557 -15.703 1.00 89.88 598 ARG A CA 1
ATOM 4792 C C . ARG A 1 598 ? -15.792 -13.389 -16.486 1.00 89.88 598 ARG A C 1
ATOM 4794 O O . ARG A 1 598 ? -14.784 -12.828 -16.908 1.00 89.88 598 ARG A O 1
ATOM 4801 N N . ILE A 1 599 ? -16.042 -14.678 -16.740 1.00 91.69 599 ILE A N 1
ATOM 4802 C CA . ILE A 1 599 ? -15.093 -15.559 -17.454 1.00 91.69 599 ILE A CA 1
ATOM 4803 C C . ILE A 1 599 ? -14.665 -14.989 -18.826 1.00 91.69 599 ILE A C 1
ATOM 4805 O O . ILE A 1 599 ? -13.457 -14.918 -19.052 1.00 91.69 599 ILE A O 1
ATOM 4809 N N . PRO A 1 600 ? -15.564 -14.459 -19.689 1.00 88.62 600 PRO A N 1
ATOM 4810 C CA . PRO A 1 600 ? -15.173 -13.812 -20.955 1.00 88.62 600 PRO A CA 1
ATOM 4811 C C . PRO A 1 600 ? -14.222 -12.606 -20.803 1.00 88.62 600 PRO A C 1
ATOM 4813 O O . PRO A 1 600 ? -13.477 -12.252 -21.725 1.00 88.62 600 PRO A O 1
ATOM 4816 N N . ARG A 1 601 ? -14.223 -11.954 -19.632 1.00 85.88 601 ARG A N 1
ATOM 4817 C CA . ARG A 1 601 ? -13.321 -10.843 -19.312 1.00 85.88 601 ARG A CA 1
ATOM 4818 C C . ARG A 1 601 ? -11.954 -11.340 -18.846 1.00 85.88 601 ARG A C 1
ATOM 4820 O O . ARG A 1 601 ? -10.960 -10.846 -19.371 1.00 85.88 601 ARG A O 1
ATOM 4827 N N . ILE A 1 602 ? -11.909 -12.287 -17.907 1.00 85.50 602 ILE A N 1
ATOM 4828 C CA . ILE A 1 602 ? -10.687 -12.679 -17.169 1.00 85.50 602 ILE A CA 1
ATOM 4829 C C . ILE A 1 602 ? -9.931 -13.887 -17.756 1.00 85.50 602 ILE A C 1
ATOM 4831 O O . ILE A 1 602 ? -8.794 -14.160 -17.360 1.00 85.50 602 ILE A O 1
ATOM 4835 N N . TRP A 1 603 ? -10.543 -14.610 -18.696 1.00 89.06 603 TRP A N 1
ATOM 4836 C CA . TRP A 1 603 ? -9.958 -15.747 -19.410 1.00 89.06 603 TRP A CA 1
ATOM 4837 C C . TRP A 1 603 ? -10.080 -15.534 -20.926 1.00 89.06 603 TRP A C 1
ATOM 4839 O O . TRP A 1 603 ? -11.068 -14.979 -21.405 1.00 89.06 603 TRP A O 1
ATOM 4849 N N . LYS A 1 604 ? -9.054 -15.937 -21.689 1.00 82.56 604 LYS A N 1
ATOM 4850 C CA . LYS A 1 604 ? -8.937 -15.682 -23.145 1.00 82.56 604 LYS A CA 1
ATOM 4851 C C . LYS A 1 604 ? -8.881 -16.954 -23.992 1.00 82.56 604 LYS A C 1
ATOM 4853 O O . LYS A 1 604 ? -8.319 -16.937 -25.087 1.00 82.56 604 LYS A O 1
ATOM 4858 N N . GLY A 1 605 ? -9.384 -18.065 -23.461 1.00 83.50 605 GLY A N 1
ATOM 4859 C CA . GLY A 1 605 ? -9.529 -19.304 -24.218 1.00 83.50 605 GLY A CA 1
ATOM 4860 C C . GLY A 1 605 ? -10.844 -19.374 -24.988 1.00 83.50 605 GLY A C 1
ATOM 4861 O O . GLY A 1 605 ? -11.655 -18.447 -24.977 1.00 83.50 605 GLY A O 1
ATOM 4862 N N . GLU A 1 606 ? -11.046 -20.491 -25.678 1.00 86.56 606 GLU A N 1
ATOM 4863 C CA . GLU A 1 606 ? -12.249 -20.742 -26.470 1.00 86.56 606 GLU A CA 1
ATOM 4864 C C . GLU A 1 606 ? -13.444 -20.989 -25.534 1.00 86.56 606 GLU A C 1
ATOM 4866 O O . GLU A 1 606 ? -13.545 -22.040 -24.899 1.00 86.56 606 GLU A O 1
ATOM 4871 N N . LEU A 1 607 ? -14.348 -20.009 -25.428 1.00 88.69 607 LEU A N 1
ATOM 4872 C CA . LEU A 1 607 ? -15.508 -20.051 -24.524 1.00 88.69 607 LEU A CA 1
ATOM 4873 C C . LEU A 1 607 ? -16.467 -21.211 -24.842 1.00 88.69 607 LEU A C 1
ATOM 4875 O O . LEU A 1 607 ? -17.058 -21.781 -23.929 1.00 88.69 607 LEU A O 1
ATOM 4879 N N . ASP A 1 608 ? -16.565 -21.601 -26.113 1.00 88.38 608 ASP A N 1
ATOM 4880 C CA . ASP A 1 608 ? -17.387 -22.724 -26.585 1.00 88.38 608 ASP A CA 1
ATOM 4881 C C . ASP A 1 608 ? -16.741 -24.104 -26.336 1.00 88.38 608 ASP A C 1
ATOM 4883 O O . ASP A 1 608 ? -17.355 -25.140 -26.593 1.00 88.38 608 ASP A O 1
ATOM 4887 N N . SER A 1 609 ? -15.497 -24.149 -25.840 1.00 91.00 609 SER A N 1
ATOM 4888 C CA . SER A 1 609 ? -14.845 -25.405 -25.457 1.00 91.00 609 SER A CA 1
ATOM 4889 C C . SER A 1 609 ? -15.471 -25.997 -24.191 1.00 91.00 609 SER A C 1
ATOM 4891 O O . SER A 1 609 ? -16.025 -25.277 -23.361 1.00 91.00 609 SER A O 1
ATOM 4893 N N . SER A 1 610 ? -15.308 -27.309 -23.981 1.00 92.31 610 SER A N 1
ATOM 4894 C CA . SER A 1 610 ? -15.757 -27.972 -22.743 1.00 92.31 610 SER A CA 1
ATOM 4895 C C . SER A 1 610 ? -15.225 -27.281 -21.482 1.00 92.31 610 SER A C 1
ATOM 4897 O O . SER A 1 610 ? -15.966 -27.144 -20.519 1.00 92.31 610 SER A O 1
ATOM 4899 N N . PHE A 1 611 ? -13.972 -26.808 -21.500 1.00 92.56 611 PHE A N 1
ATOM 4900 C CA . PHE A 1 611 ? -13.369 -26.093 -20.373 1.00 92.56 611 PHE A CA 1
ATOM 4901 C C . PHE A 1 611 ? -13.956 -24.681 -20.207 1.00 92.56 611 PHE A C 1
ATOM 4903 O O . PHE A 1 611 ? -14.255 -24.263 -19.093 1.00 92.56 611 PHE A O 1
ATOM 4910 N N . GLY A 1 612 ? -14.204 -23.969 -21.312 1.00 92.50 612 GLY A N 1
ATOM 4911 C CA . GLY A 1 612 ? -14.884 -22.671 -21.297 1.00 92.50 612 GLY A CA 1
ATOM 4912 C C . GLY A 1 612 ? -16.305 -22.752 -20.732 1.00 92.50 612 GLY A C 1
ATOM 4913 O O . GLY A 1 612 ? -16.683 -21.929 -19.900 1.00 92.50 612 GLY A O 1
ATOM 4914 N N . GLN A 1 613 ? -17.067 -23.783 -21.103 1.00 94.56 613 GLN A N 1
ATOM 4915 C CA . GLN A 1 613 ? -18.411 -24.031 -20.574 1.00 94.56 613 GLN A CA 1
ATOM 4916 C C . GLN A 1 613 ? -18.389 -24.473 -19.102 1.00 94.56 613 GLN A C 1
ATOM 4918 O O . GLN A 1 613 ? -19.177 -23.958 -18.307 1.00 94.56 613 GLN A O 1
ATOM 4923 N N . ASP A 1 614 ? -17.456 -25.347 -18.711 1.00 94.44 614 ASP A N 1
ATOM 4924 C CA . ASP A 1 614 ? -17.219 -25.749 -17.315 1.00 94.44 614 ASP A CA 1
ATOM 4925 C C . ASP A 1 614 ? -16.921 -24.539 -16.405 1.00 94.44 614 ASP A C 1
ATOM 4927 O O . ASP A 1 614 ? -17.392 -24.482 -15.265 1.00 94.44 614 ASP A O 1
ATOM 4931 N N . LEU A 1 615 ? -16.179 -23.548 -16.916 1.00 93.25 615 LEU A N 1
ATOM 4932 C CA . LEU A 1 615 ? -15.901 -22.271 -16.250 1.00 93.25 615 LEU A CA 1
ATOM 4933 C C . LEU A 1 615 ? -17.127 -21.341 -16.203 1.00 93.25 615 LEU A C 1
ATOM 4935 O O . LEU A 1 615 ? -17.442 -20.789 -15.149 1.00 93.25 615 LEU A O 1
ATOM 4939 N N . ILE A 1 616 ? -17.824 -21.155 -17.328 1.00 93.44 616 ILE A N 1
ATOM 4940 C CA . ILE A 1 616 ? -19.001 -20.270 -17.457 1.00 93.44 616 ILE A CA 1
ATOM 4941 C C . ILE A 1 616 ? -20.163 -20.728 -16.569 1.00 93.44 616 ILE A C 1
ATOM 4943 O O . ILE A 1 616 ? -20.880 -19.897 -16.010 1.00 93.44 616 ILE A O 1
ATOM 4947 N N . THR A 1 617 ? -20.353 -22.041 -16.438 1.00 89.06 617 THR A N 1
ATOM 4948 C CA . THR A 1 617 ? -21.452 -22.646 -15.667 1.00 89.06 617 THR A CA 1
ATOM 4949 C C . THR A 1 617 ? -21.118 -22.893 -14.197 1.00 89.06 617 THR A C 1
ATOM 4951 O O . THR A 1 617 ? -22.016 -23.267 -13.447 1.00 89.06 617 THR A O 1
ATOM 4954 N N . CYS A 1 618 ? -19.869 -22.654 -13.771 1.00 88.75 618 CYS A N 1
ATOM 4955 C CA . CYS A 1 618 ? -19.389 -22.961 -12.419 1.00 88.75 618 CYS A CA 1
ATOM 4956 C C . CYS A 1 618 ? -19.553 -24.459 -12.064 1.00 88.75 618 CYS A C 1
ATOM 4958 O O . CYS A 1 618 ? -19.974 -24.817 -10.964 1.00 88.75 618 CYS A O 1
ATOM 4960 N N . ASN A 1 619 ? -19.256 -25.346 -13.021 1.00 88.31 619 ASN A N 1
ATOM 4961 C CA . ASN A 1 619 ? -19.554 -26.778 -12.938 1.00 88.31 619 ASN A CA 1
ATOM 4962 C C . ASN A 1 619 ? -18.704 -27.502 -11.862 1.00 88.31 619 ASN A C 1
ATOM 4964 O O . ASN A 1 619 ? -17.492 -27.619 -12.045 1.00 88.31 619 ASN A O 1
ATOM 4968 N N . PRO A 1 620 ? -19.282 -28.053 -10.775 1.00 85.88 620 PRO A N 1
ATOM 4969 C CA . PRO A 1 620 ? -18.515 -28.753 -9.737 1.00 85.88 620 PRO A CA 1
ATOM 4970 C C . PRO A 1 620 ? -17.994 -30.132 -10.181 1.00 85.88 620 PRO A C 1
ATOM 4972 O O . PRO A 1 620 ? -16.998 -30.608 -9.630 1.00 85.88 620 PRO A O 1
ATOM 4975 N N . ASP A 1 621 ? -18.623 -30.746 -11.187 1.00 91.25 621 ASP A N 1
ATOM 4976 C CA . ASP A 1 621 ? -18.208 -32.013 -11.808 1.00 91.25 621 ASP A CA 1
ATOM 4977 C C . ASP A 1 621 ? -17.357 -31.792 -13.079 1.00 91.25 621 ASP A C 1
ATOM 4979 O O . ASP A 1 621 ? -16.965 -32.747 -13.752 1.00 91.25 621 ASP A O 1
ATOM 4983 N N . GLY A 1 622 ? -17.071 -30.529 -13.414 1.00 91.25 622 GLY A N 1
ATOM 4984 C CA . GLY A 1 622 ? -16.287 -30.125 -14.579 1.00 91.25 622 GLY A CA 1
ATOM 4985 C C . GLY A 1 622 ? -14.775 -30.283 -14.406 1.00 91.25 622 GLY A C 1
ATOM 4986 O O . GLY A 1 622 ? -14.259 -30.713 -13.367 1.00 91.25 622 GLY A O 1
ATOM 4987 N N . LYS A 1 623 ? -14.028 -29.892 -15.440 1.00 93.94 623 LYS A N 1
ATOM 4988 C CA . LYS A 1 623 ? -12.563 -29.795 -15.389 1.00 93.94 623 LYS A CA 1
ATOM 4989 C C . LYS A 1 623 ? -12.108 -28.819 -14.295 1.00 93.94 623 LYS A C 1
ATOM 4991 O O . LYS A 1 623 ? -12.489 -27.653 -14.292 1.00 93.94 623 LYS A O 1
ATOM 4996 N N . LEU A 1 624 ? -11.222 -29.281 -13.407 1.00 95.69 624 LEU A N 1
ATOM 4997 C CA . LEU A 1 624 ? -10.659 -28.469 -12.322 1.00 95.69 624 LEU A CA 1
ATOM 4998 C C . LEU A 1 624 ? -10.014 -27.175 -12.848 1.00 95.69 624 LEU A C 1
ATOM 5000 O O . LEU A 1 624 ? -9.119 -27.245 -13.690 1.00 95.69 624 LEU A O 1
ATOM 5004 N N . ALA A 1 625 ? -10.397 -26.031 -12.280 1.00 95.44 625 ALA A N 1
ATOM 5005 C CA . ALA A 1 625 ? -9.786 -24.730 -12.539 1.00 95.44 625 ALA A CA 1
ATOM 5006 C C . ALA A 1 625 ? -9.686 -23.896 -11.252 1.00 95.44 625 ALA A C 1
ATOM 5008 O O . ALA A 1 625 ? -10.649 -23.239 -10.853 1.00 95.44 625 ALA A O 1
ATOM 5009 N N . PHE A 1 626 ? -8.519 -23.901 -10.605 1.00 94.62 626 PHE A N 1
ATOM 5010 C CA . PHE A 1 626 ? -8.241 -23.089 -9.414 1.00 94.62 626 PHE A CA 1
ATOM 5011 C C . PHE A 1 626 ? -7.199 -22.010 -9.719 1.00 94.62 626 PHE A C 1
ATOM 5013 O O . PHE A 1 626 ? -6.129 -22.316 -10.237 1.00 94.62 626 PHE A O 1
ATOM 5020 N N . VAL A 1 627 ? -7.478 -20.753 -9.376 1.00 91.81 627 VAL A N 1
ATOM 5021 C CA . VAL A 1 627 ? -6.548 -19.628 -9.580 1.00 91.81 627 VAL A CA 1
ATOM 5022 C C . VAL A 1 627 ? -6.014 -19.156 -8.235 1.00 91.81 627 VAL A C 1
ATOM 5024 O O . VAL A 1 627 ? -6.793 -18.715 -7.389 1.00 91.81 627 VAL A O 1
ATOM 5027 N N . ILE A 1 628 ? -4.691 -19.204 -8.047 1.00 90.44 628 ILE A N 1
ATOM 5028 C CA . ILE A 1 628 ? -4.034 -18.669 -6.845 1.00 90.44 628 ILE A CA 1
ATOM 5029 C C . ILE A 1 628 ? -4.133 -17.140 -6.872 1.00 90.44 628 ILE A C 1
ATOM 5031 O O . ILE A 1 628 ? -3.664 -16.509 -7.818 1.00 90.44 628 ILE A O 1
ATOM 5035 N N . THR A 1 629 ? -4.673 -16.519 -5.824 1.00 82.94 629 THR A N 1
ATOM 5036 C CA . THR A 1 629 ? -4.729 -15.051 -5.685 1.00 82.94 629 THR A CA 1
ATOM 5037 C C . THR A 1 629 ? -3.821 -14.519 -4.580 1.00 82.94 629 THR A C 1
ATOM 5039 O O . THR A 1 629 ? -3.321 -13.403 -4.698 1.00 82.94 629 THR A O 1
ATOM 5042 N N . ARG A 1 630 ? -3.525 -15.312 -3.543 1.00 80.81 630 ARG A N 1
ATOM 5043 C CA . ARG A 1 630 ? -2.608 -14.947 -2.450 1.00 80.81 630 ARG A CA 1
ATOM 5044 C C . ARG A 1 630 ? -1.823 -16.171 -1.982 1.00 80.81 630 ARG A C 1
ATOM 5046 O O . ARG A 1 630 ? -2.364 -17.270 -1.932 1.00 80.81 630 ARG A O 1
ATOM 5053 N N . ILE A 1 631 ? -0.563 -15.982 -1.600 1.00 81.75 631 ILE A N 1
ATOM 5054 C CA . ILE A 1 631 ? 0.254 -17.025 -0.967 1.00 81.75 631 ILE A CA 1
ATOM 5055 C C . ILE A 1 631 ? 0.635 -16.543 0.430 1.00 81.75 631 ILE A C 1
ATOM 5057 O O . ILE A 1 631 ? 1.075 -15.409 0.596 1.00 81.75 631 ILE A O 1
ATOM 5061 N N . VAL A 1 632 ? 0.450 -17.405 1.428 1.00 75.19 632 VAL A N 1
ATOM 5062 C CA . VAL A 1 632 ? 0.825 -17.163 2.825 1.00 75.19 632 VAL A CA 1
ATOM 5063 C C . VAL A 1 632 ? 1.715 -18.312 3.280 1.00 75.19 632 VAL A C 1
ATOM 5065 O O . VAL A 1 632 ? 1.352 -19.474 3.119 1.00 75.19 632 VAL A O 1
ATOM 5068 N N . VAL A 1 633 ? 2.876 -18.013 3.856 1.00 71.94 633 VAL A N 1
ATOM 5069 C CA . VAL A 1 633 ? 3.742 -19.036 4.460 1.00 71.94 633 VAL A CA 1
ATOM 5070 C C . VAL A 1 633 ? 3.328 -19.207 5.920 1.00 71.94 633 VAL A C 1
ATOM 5072 O O . VAL A 1 633 ? 3.452 -18.266 6.699 1.00 71.94 633 VAL A O 1
ATOM 5075 N N . ASP A 1 634 ? 2.844 -20.389 6.314 1.00 70.19 634 ASP A N 1
ATOM 5076 C CA . ASP A 1 634 ? 2.489 -20.643 7.718 1.00 70.19 634 ASP A CA 1
ATOM 5077 C C . ASP A 1 634 ? 3.752 -20.616 8.603 1.00 70.19 634 ASP A C 1
ATOM 5079 O O . ASP A 1 634 ? 4.630 -21.470 8.429 1.00 70.19 634 ASP A O 1
ATOM 5083 N N . PRO A 1 635 ? 3.853 -19.712 9.597 1.00 56.94 635 PRO A N 1
ATOM 5084 C CA . PRO A 1 635 ? 5.037 -19.601 10.446 1.00 56.94 635 PRO A CA 1
ATOM 5085 C C . PRO A 1 635 ? 5.260 -20.812 11.369 1.00 56.94 635 PRO A C 1
ATOM 5087 O O . PRO A 1 635 ? 6.336 -20.926 11.953 1.00 56.94 635 PRO A O 1
ATOM 5090 N N . LYS A 1 636 ? 4.283 -21.721 11.528 1.00 62.91 636 LYS A N 1
ATOM 5091 C CA . LYS A 1 636 ? 4.423 -22.926 12.370 1.00 62.91 636 LYS A CA 1
ATOM 5092 C C . LYS A 1 636 ? 4.996 -24.123 11.614 1.00 62.91 636 LYS A C 1
ATOM 5094 O O . LYS A 1 636 ? 5.850 -24.819 12.156 1.00 62.91 636 LYS A O 1
ATOM 5099 N N . SER A 1 637 ? 4.520 -24.389 10.398 1.00 65.88 637 SER A N 1
ATOM 5100 C CA . SER A 1 637 ? 4.973 -25.516 9.567 1.00 65.88 637 SER A CA 1
ATOM 5101 C C . SER A 1 637 ? 5.992 -25.135 8.492 1.00 65.88 637 SER A C 1
ATOM 5103 O O . SER A 1 637 ? 6.610 -26.027 7.912 1.00 65.88 637 SER A O 1
ATOM 5105 N N . GLY A 1 638 ? 6.170 -23.839 8.212 1.00 65.62 638 GLY A N 1
ATOM 5106 C CA . GLY A 1 638 ? 7.039 -23.336 7.146 1.00 65.62 638 GLY A CA 1
ATOM 5107 C C . GLY A 1 638 ? 6.548 -23.672 5.734 1.00 65.62 638 GLY A C 1
ATOM 5108 O O . GLY A 1 638 ? 7.339 -23.609 4.795 1.00 65.62 638 GLY A O 1
ATOM 5109 N N . LYS A 1 639 ? 5.278 -24.078 5.585 1.00 73.19 639 LYS A N 1
ATOM 5110 C CA . LYS A 1 639 ? 4.675 -24.464 4.305 1.00 73.19 639 LYS A CA 1
ATOM 5111 C C . LYS A 1 639 ? 3.957 -23.296 3.641 1.00 73.19 639 LYS A C 1
ATOM 5113 O O . LYS A 1 639 ? 3.245 -22.541 4.302 1.00 73.19 639 LYS A O 1
ATOM 5118 N N . ASP A 1 640 ? 4.067 -23.248 2.320 1.00 79.69 640 ASP A N 1
ATOM 5119 C CA . ASP A 1 640 ? 3.275 -22.367 1.470 1.00 79.69 640 ASP A CA 1
ATOM 5120 C C . ASP A 1 640 ? 1.800 -22.836 1.477 1.00 79.69 640 ASP A C 1
ATOM 5122 O O . ASP A 1 640 ? 1.485 -24.002 1.198 1.00 79.69 640 ASP A O 1
ATOM 5126 N N . ILE A 1 641 ? 0.899 -21.916 1.823 1.00 85.88 641 ILE A N 1
ATOM 5127 C CA . ILE A 1 641 ? -0.556 -22.035 1.716 1.00 85.88 641 ILE A CA 1
ATOM 5128 C C . ILE A 1 641 ? -0.994 -21.100 0.586 1.00 85.88 641 ILE A C 1
ATOM 5130 O O . ILE A 1 641 ? -0.862 -19.880 0.680 1.00 85.88 641 ILE A O 1
ATOM 5134 N N . SER A 1 642 ? -1.510 -21.683 -0.491 1.00 88.69 642 SER A N 1
ATOM 5135 C CA . SER A 1 642 ? -2.005 -20.961 -1.662 1.00 88.69 642 SER A CA 1
ATOM 5136 C C . SER A 1 642 ? -3.509 -20.738 -1.520 1.00 88.69 642 SER A C 1
ATOM 5138 O O . SER A 1 642 ? -4.288 -21.684 -1.620 1.00 88.69 642 SER A O 1
ATOM 5140 N N . ALA A 1 643 ? -3.919 -19.498 -1.270 1.00 86.06 643 ALA A N 1
ATOM 5141 C CA . ALA A 1 643 ? -5.313 -19.076 -1.277 1.00 86.06 643 ALA A CA 1
ATOM 5142 C C . ALA A 1 643 ? -5.726 -18.584 -2.672 1.00 86.06 643 ALA A C 1
ATOM 5144 O O . ALA A 1 643 ? -4.923 -18.009 -3.412 1.00 86.06 643 ALA A O 1
ATOM 5145 N N . GLY A 1 644 ? -6.977 -18.826 -3.046 1.00 88.19 644 GLY A N 1
ATOM 5146 C CA . GLY A 1 644 ? -7.453 -18.614 -4.406 1.00 88.19 644 GLY A CA 1
ATOM 5147 C C . GLY A 1 644 ? -8.927 -18.952 -4.571 1.00 88.19 644 GLY A C 1
ATOM 5148 O O . GLY A 1 644 ? -9.620 -19.210 -3.589 1.00 88.19 644 GLY A O 1
ATOM 5149 N N . ARG A 1 645 ? -9.397 -18.972 -5.819 1.00 90.06 645 ARG A N 1
ATOM 5150 C CA . ARG A 1 645 ? -10.776 -19.342 -6.168 1.00 90.06 645 ARG A CA 1
ATOM 5151 C C . ARG A 1 645 ? -10.817 -20.555 -7.080 1.00 90.06 645 ARG A C 1
ATOM 5153 O O . ARG A 1 645 ? -10.069 -20.624 -8.057 1.00 90.06 645 ARG A O 1
ATOM 5160 N N . LEU A 1 646 ? -11.732 -21.473 -6.781 1.00 91.50 646 LEU A N 1
ATOM 5161 C CA . LEU A 1 646 ? -12.096 -22.588 -7.643 1.00 91.50 646 LEU A CA 1
ATOM 5162 C C . LEU A 1 646 ? -13.243 -22.165 -8.573 1.00 91.50 646 LEU A C 1
ATOM 5164 O O . LEU A 1 646 ? -14.383 -22.034 -8.137 1.00 91.50 646 LEU A O 1
ATOM 5168 N N . PHE A 1 647 ? -12.942 -21.938 -9.851 1.00 92.31 647 PHE A N 1
ATOM 5169 C CA . PHE A 1 647 ? -13.935 -21.561 -10.863 1.00 92.31 647 PHE A CA 1
ATOM 5170 C C . PHE A 1 647 ? -14.675 -22.771 -11.449 1.00 92.31 647 PHE A C 1
ATOM 5172 O O . PHE A 1 647 ? -15.814 -22.628 -11.885 1.00 92.31 647 PHE A O 1
ATOM 5179 N N . SER A 1 648 ? -14.051 -23.953 -11.471 1.00 94.19 648 SER A N 1
ATOM 5180 C CA . SER A 1 648 ? -14.682 -25.188 -11.952 1.00 94.19 648 SER A CA 1
ATOM 5181 C C . SER A 1 648 ? -14.031 -26.448 -11.367 1.00 94.19 648 SER A C 1
ATOM 5183 O O . SER A 1 648 ? -12.899 -26.400 -10.871 1.00 94.19 648 SER A O 1
ATOM 5185 N N . GLY A 1 649 ? -14.754 -27.565 -11.416 1.00 93.44 649 GLY A N 1
ATOM 5186 C CA . GLY A 1 649 ? -14.413 -28.855 -10.822 1.00 93.44 649 GLY A CA 1
ATOM 5187 C C . GLY A 1 649 ? -14.500 -28.891 -9.293 1.00 93.44 649 GLY A C 1
ATOM 5188 O O . GLY A 1 649 ? -15.043 -27.995 -8.647 1.00 93.44 649 GLY A O 1
ATOM 5189 N N . THR A 1 650 ? -13.940 -29.949 -8.700 1.00 91.81 650 THR A N 1
ATOM 5190 C CA . THR A 1 650 ? -13.917 -30.173 -7.245 1.00 91.81 650 THR A CA 1
ATOM 5191 C C . THR A 1 650 ? -12.501 -30.501 -6.767 1.00 91.81 650 THR A C 1
ATOM 5193 O O . THR A 1 650 ? -11.893 -31.482 -7.202 1.00 91.81 650 THR A O 1
ATOM 5196 N N . LEU A 1 651 ? -11.979 -29.713 -5.824 1.00 91.38 651 LEU A N 1
ATOM 5197 C CA . LEU A 1 651 ? -10.707 -29.984 -5.150 1.00 91.38 651 LEU A CA 1
ATOM 5198 C C . LEU A 1 651 ? -10.852 -31.156 -4.170 1.00 91.38 651 LEU A C 1
ATOM 5200 O O . LEU A 1 651 ? -11.866 -31.271 -3.479 1.00 91.38 651 LEU A O 1
ATOM 5204 N N . ARG A 1 652 ? -9.810 -31.995 -4.060 1.00 93.94 652 ARG A N 1
ATOM 5205 C CA . ARG A 1 652 ? -9.689 -33.085 -3.069 1.00 93.94 652 ARG A CA 1
ATOM 5206 C C . ARG A 1 652 ? -8.235 -33.205 -2.563 1.00 93.94 652 ARG A C 1
ATOM 5208 O O . ARG A 1 652 ? -7.312 -32.975 -3.350 1.00 93.94 652 ARG A O 1
ATOM 5215 N N . PRO A 1 653 ? -7.994 -33.560 -1.285 1.00 93.94 653 PRO A N 1
ATOM 5216 C CA . PRO A 1 653 ? -6.666 -33.901 -0.776 1.00 93.94 653 PRO A CA 1
ATOM 5217 C C . PRO A 1 653 ? -6.013 -35.027 -1.583 1.00 93.94 653 PRO A C 1
ATOM 5219 O O . PRO A 1 653 ? -6.668 -35.985 -1.990 1.00 93.94 653 PRO A O 1
ATOM 5222 N N . GLY A 1 654 ? -4.704 -34.938 -1.810 1.00 92.06 654 GLY A N 1
ATOM 5223 C CA . GLY A 1 654 ? -3.951 -35.954 -2.541 1.00 92.06 654 GLY A CA 1
ATOM 5224 C C . GLY A 1 654 ? -4.142 -35.953 -4.062 1.00 92.06 654 GLY A C 1
ATOM 5225 O O . GLY A 1 654 ? -3.513 -36.789 -4.718 1.00 92.06 654 GLY A O 1
ATOM 5226 N N . THR A 1 655 ? -4.932 -35.043 -4.638 1.00 93.88 655 THR A N 1
ATOM 5227 C CA . THR A 1 655 ? -5.036 -34.863 -6.096 1.00 93.88 655 THR A CA 1
ATOM 5228 C C . THR A 1 655 ? -3.723 -34.328 -6.677 1.00 93.88 655 THR A C 1
ATOM 5230 O O . THR A 1 655 ? -3.092 -33.428 -6.114 1.00 93.88 655 THR A O 1
ATOM 5233 N N . GLN A 1 656 ? -3.300 -34.903 -7.803 1.00 96.06 656 GLN A N 1
ATOM 5234 C CA . GLN A 1 656 ? -2.171 -34.430 -8.605 1.00 96.06 656 GLN A CA 1
ATOM 5235 C C . GLN A 1 656 ? -2.672 -33.386 -9.610 1.00 96.06 656 GLN A C 1
ATOM 5237 O O . GLN A 1 656 ? -3.720 -33.585 -10.219 1.00 96.06 656 GLN A O 1
ATOM 5242 N N . VAL A 1 657 ? -1.957 -32.268 -9.740 1.00 95.94 657 VAL A N 1
ATOM 5243 C CA . VAL A 1 657 ? -2.407 -31.085 -10.489 1.00 95.94 657 VAL A CA 1
ATOM 5244 C C . VAL A 1 657 ? -1.265 -30.432 -11.264 1.00 95.94 657 VAL A C 1
ATOM 5246 O O . VAL A 1 657 ? -0.110 -30.470 -10.835 1.00 95.94 657 VAL A O 1
ATOM 5249 N N . TYR A 1 658 ? -1.595 -29.814 -12.394 1.00 95.50 658 TYR A N 1
ATOM 5250 C CA . TYR A 1 658 ? -0.679 -29.093 -13.270 1.00 95.50 658 TYR A CA 1
ATOM 5251 C C . TYR A 1 658 ? -0.756 -27.580 -13.019 1.00 95.50 658 TYR A C 1
ATOM 5253 O O . TYR A 1 658 ? -1.846 -27.019 -12.911 1.00 95.50 658 TYR A O 1
ATOM 5261 N N . LEU A 1 659 ? 0.401 -26.924 -12.924 1.00 93.94 659 LEU A N 1
ATOM 5262 C CA . LEU A 1 659 ? 0.543 -25.471 -12.816 1.00 93.94 659 LEU A CA 1
ATOM 5263 C C . LEU A 1 659 ? 0.862 -24.932 -14.214 1.00 93.94 659 LEU A C 1
ATOM 5265 O O . LEU A 1 659 ? 1.907 -25.259 -14.775 1.00 93.94 659 LEU A O 1
ATOM 5269 N N . ASN A 1 660 ? -0.027 -24.136 -14.806 1.00 89.31 660 ASN A N 1
ATOM 5270 C CA . ASN A 1 660 ? 0.038 -23.838 -16.242 1.00 89.31 660 ASN A CA 1
ATOM 5271 C C . ASN A 1 660 ? 1.098 -22.787 -16.616 1.00 89.31 660 ASN A C 1
ATOM 5273 O O . ASN A 1 660 ? 1.680 -22.872 -17.701 1.00 89.31 660 ASN A O 1
ATOM 5277 N N . ASN A 1 661 ? 1.403 -21.835 -15.729 1.00 84.31 661 ASN A N 1
ATOM 5278 C CA . ASN A 1 661 ? 2.457 -20.845 -15.956 1.00 84.31 661 ASN A CA 1
ATOM 5279 C C . ASN A 1 661 ? 3.844 -21.412 -15.599 1.00 84.31 661 ASN A C 1
ATOM 5281 O O . ASN A 1 661 ? 4.778 -21.267 -16.390 1.00 84.31 661 ASN A O 1
ATOM 5285 N N . ALA A 1 662 ? 3.971 -22.113 -14.464 1.00 84.75 662 ALA A N 1
ATOM 5286 C CA . ALA A 1 662 ? 5.199 -22.811 -14.057 1.00 84.75 662 ALA A CA 1
ATOM 5287 C C . ALA A 1 662 ? 5.513 -24.067 -14.904 1.00 84.75 662 ALA A C 1
ATOM 5289 O O . ALA A 1 662 ? 6.668 -24.484 -14.989 1.00 84.75 662 ALA A O 1
ATOM 5290 N N . LYS A 1 663 ? 4.502 -24.634 -15.575 1.00 88.19 663 LYS A N 1
ATOM 5291 C CA . LYS A 1 663 ? 4.553 -25.804 -16.478 1.00 88.19 663 LYS A CA 1
ATOM 5292 C C . LYS A 1 663 ? 4.969 -27.125 -15.829 1.00 88.19 663 LYS A C 1
ATOM 5294 O O . LYS A 1 663 ? 5.439 -28.040 -16.510 1.00 88.19 663 LYS A O 1
ATOM 5299 N N . GLU A 1 664 ? 4.747 -27.248 -14.529 1.00 92.69 664 GLU A N 1
ATOM 5300 C CA . GLU A 1 664 ? 5.116 -28.409 -13.723 1.00 92.69 664 GLU A CA 1
ATOM 5301 C C . GLU A 1 664 ? 3.904 -29.064 -13.051 1.00 92.69 664 GLU A C 1
ATOM 5303 O O . GLU A 1 664 ? 2.796 -28.530 -13.046 1.00 92.69 664 GLU A O 1
ATOM 5308 N N . THR A 1 665 ? 4.104 -30.259 -12.495 1.00 94.12 665 THR A N 1
ATOM 5309 C CA . THR A 1 665 ? 3.046 -31.034 -11.834 1.00 94.12 665 THR A CA 1
ATOM 5310 C C . THR A 1 665 ? 3.350 -31.181 -10.350 1.00 94.12 665 THR A C 1
ATOM 5312 O O . THR A 1 665 ? 4.410 -31.680 -9.979 1.00 94.12 665 THR A O 1
ATOM 5315 N N . GLN A 1 666 ? 2.406 -30.784 -9.502 1.00 95.12 666 GLN A N 1
ATOM 5316 C CA . GLN A 1 666 ? 2.512 -30.855 -8.045 1.00 95.12 666 GLN A CA 1
ATOM 5317 C C . GLN A 1 666 ? 1.329 -31.643 -7.450 1.00 95.12 666 GLN A C 1
ATOM 5319 O O . GLN A 1 666 ? 0.516 -32.220 -8.177 1.00 95.12 666 GLN A O 1
ATOM 5324 N N . ARG A 1 667 ? 1.245 -31.738 -6.115 1.00 94.56 667 ARG A N 1
ATOM 5325 C CA . ARG A 1 667 ? 0.225 -32.545 -5.429 1.00 94.56 667 ARG A CA 1
ATOM 5326 C C . ARG A 1 667 ? -0.348 -31.826 -4.214 1.00 94.56 667 ARG A C 1
ATOM 5328 O O . ARG A 1 667 ? 0.383 -31.488 -3.285 1.00 94.56 667 ARG A O 1
ATOM 5335 N N . ILE A 1 668 ? -1.668 -31.668 -4.200 1.00 94.31 668 ILE A N 1
ATOM 5336 C CA . ILE A 1 668 ? -2.405 -31.062 -3.090 1.00 94.31 668 ILE A CA 1
ATOM 5337 C C . ILE A 1 668 ? -2.245 -31.941 -1.844 1.00 94.31 668 ILE A C 1
ATOM 5339 O O . ILE A 1 668 ? -2.472 -33.150 -1.898 1.00 94.31 668 ILE A O 1
ATOM 5343 N N . GLN A 1 669 ? -1.867 -31.338 -0.716 1.00 91.25 669 GLN A N 1
ATOM 5344 C CA . GLN A 1 669 ? -1.781 -32.017 0.579 1.00 91.25 669 GLN A CA 1
ATOM 5345 C C . GLN A 1 669 ? -3.103 -31.884 1.335 1.00 91.25 669 GLN A C 1
ATOM 5347 O O . GLN A 1 669 ? -3.791 -32.883 1.513 1.00 91.25 669 GLN A O 1
ATOM 5352 N N . ASN A 1 670 ? -3.486 -30.658 1.703 1.00 90.00 670 ASN A N 1
ATOM 5353 C CA . ASN A 1 670 ? -4.720 -30.365 2.438 1.00 90.00 670 ASN A CA 1
ATOM 5354 C C . ASN A 1 670 ? -5.535 -29.277 1.724 1.00 90.00 670 ASN A C 1
ATOM 5356 O O . ASN A 1 670 ? -4.961 -28.420 1.045 1.00 90.00 670 ASN A O 1
ATOM 5360 N N . LEU A 1 671 ? -6.850 -29.277 1.956 1.00 89.25 671 LEU A N 1
ATOM 5361 C CA . LEU A 1 671 ? -7.758 -28.175 1.630 1.00 89.25 671 LEU A CA 1
ATOM 5362 C C . LEU A 1 671 ? -8.166 -27.444 2.909 1.00 89.25 671 LEU A C 1
ATOM 5364 O O . LEU A 1 671 ? -8.278 -28.076 3.961 1.00 89.25 671 LEU A O 1
ATOM 5368 N N . TYR A 1 672 ? -8.439 -26.148 2.792 1.00 83.56 672 TYR A N 1
ATOM 5369 C CA . TYR A 1 672 ? -8.915 -25.299 3.875 1.00 83.56 672 TYR A CA 1
ATOM 5370 C C . TYR A 1 672 ? -10.014 -24.351 3.389 1.00 83.56 672 TYR A C 1
ATOM 5372 O O . TYR A 1 672 ? -9.876 -23.731 2.331 1.00 83.56 672 TYR A O 1
ATOM 5380 N N . ILE A 1 673 ? -11.050 -24.176 4.205 1.00 78.00 673 ILE A N 1
ATOM 5381 C CA . ILE A 1 673 ? -11.956 -23.020 4.149 1.00 78.00 673 ILE A CA 1
ATOM 5382 C C . ILE A 1 673 ? -11.717 -22.148 5.387 1.00 78.00 673 ILE A C 1
ATOM 5384 O O . ILE A 1 673 ? -11.087 -22.601 6.344 1.00 78.00 673 ILE A O 1
ATOM 5388 N N . TYR A 1 674 ? -12.188 -20.905 5.383 1.00 69.12 674 TYR A N 1
ATOM 5389 C CA . TYR A 1 674 ? -12.148 -20.048 6.566 1.00 69.12 674 TYR A CA 1
ATOM 5390 C C . TYR A 1 674 ? -13.467 -20.175 7.349 1.00 69.12 674 TYR A C 1
ATOM 5392 O O . TYR A 1 674 ? -14.527 -20.386 6.771 1.00 69.12 674 TYR A O 1
ATOM 5400 N N . ASN A 1 675 ? -13.398 -20.073 8.674 1.00 65.19 675 ASN A N 1
ATOM 5401 C CA . ASN A 1 675 ? -14.533 -19.957 9.589 1.00 65.19 675 ASN A CA 1
ATOM 5402 C C . ASN A 1 675 ? -14.236 -18.780 10.527 1.00 65.19 675 ASN A C 1
ATOM 5404 O O . ASN A 1 675 ? -13.345 -18.850 11.386 1.00 65.19 675 ASN A O 1
ATOM 5408 N N . GLY A 1 676 ? -14.895 -17.645 10.288 1.00 67.38 676 GLY A N 1
ATOM 5409 C CA . GLY A 1 676 ? -14.365 -16.349 10.693 1.00 67.38 676 GLY A CA 1
ATOM 5410 C C . GLY A 1 676 ? -12.936 -16.185 10.163 1.00 67.38 676 GLY A C 1
ATOM 5411 O O . GLY A 1 676 ? -12.691 -16.325 8.969 1.00 67.38 676 GLY A O 1
ATOM 5412 N N . ILE A 1 677 ? -11.981 -15.963 11.069 1.00 63.31 677 ILE A N 1
ATOM 5413 C CA . ILE A 1 677 ? -10.538 -15.847 10.772 1.00 63.31 677 ILE A CA 1
ATOM 5414 C C . ILE A 1 677 ? -9.758 -17.181 10.814 1.00 63.31 677 ILE A C 1
ATOM 5416 O O . ILE A 1 677 ? -8.540 -17.186 10.631 1.00 63.31 677 ILE A O 1
ATOM 5420 N N . LYS A 1 678 ? -10.397 -18.318 11.131 1.00 64.38 678 LYS A N 1
ATOM 5421 C CA . LYS A 1 678 ? -9.701 -19.601 11.366 1.00 64.38 678 LYS A CA 1
ATOM 5422 C C . LYS A 1 678 ? -9.774 -20.514 10.138 1.00 64.38 678 LYS A C 1
ATOM 5424 O O . LYS A 1 678 ? -10.880 -20.755 9.671 1.00 64.38 678 LYS A O 1
ATOM 5429 N N . PRO A 1 679 ? -8.659 -21.085 9.650 1.00 69.19 679 PRO A N 1
ATOM 5430 C CA . PRO A 1 679 ? -8.709 -22.101 8.606 1.00 69.19 679 PRO A CA 1
ATOM 5431 C C . PRO A 1 679 ? -9.137 -23.465 9.179 1.00 69.19 679 PRO A C 1
ATOM 5433 O O . PRO A 1 679 ? -8.497 -23.988 10.095 1.00 69.19 679 PRO A O 1
ATOM 5436 N N . GLU A 1 680 ? -10.180 -24.064 8.608 1.00 75.38 680 GLU A N 1
ATOM 5437 C CA . GLU A 1 680 ? -10.672 -25.413 8.917 1.00 75.38 680 GLU A CA 1
ATOM 5438 C C . GLU A 1 680 ? -10.400 -26.363 7.743 1.00 75.38 680 GLU A C 1
ATOM 5440 O O . GLU A 1 680 ? -10.516 -25.963 6.586 1.00 75.38 680 GLU A O 1
ATOM 5445 N N . LEU A 1 681 ? -10.007 -27.614 8.022 1.00 83.06 681 LEU A N 1
ATOM 5446 C CA . LEU A 1 681 ? -9.692 -28.594 6.975 1.00 83.06 681 LEU A CA 1
ATOM 5447 C C . LEU A 1 681 ? -10.957 -29.246 6.404 1.00 83.06 681 LEU A C 1
ATOM 5449 O O . LEU A 1 681 ? -11.840 -29.639 7.162 1.00 83.06 681 LEU A O 1
ATOM 5453 N N . LEU A 1 682 ? -10.979 -29.453 5.084 1.00 83.44 682 LEU A N 1
ATOM 5454 C CA . LEU A 1 682 ? -12.068 -30.127 4.366 1.00 83.44 682 LEU A CA 1
ATOM 5455 C C . LEU A 1 682 ? -11.572 -31.289 3.488 1.00 83.44 682 LEU A C 1
ATOM 5457 O O . LEU A 1 682 ? -10.450 -31.277 2.978 1.00 83.44 682 LEU A O 1
ATOM 5461 N N . GLU A 1 683 ? -12.441 -32.280 3.271 1.00 85.25 683 GLU A N 1
ATOM 5462 C CA . GLU A 1 683 ? -12.181 -33.440 2.398 1.00 85.25 683 GLU A CA 1
ATOM 5463 C C . GLU A 1 683 ? -12.471 -33.164 0.912 1.00 85.25 683 GLU A C 1
ATOM 5465 O O . GLU A 1 683 ? -11.927 -33.832 0.030 1.00 85.25 683 GLU A O 1
ATOM 5470 N N . SER A 1 684 ? -13.309 -32.170 0.610 1.00 86.19 684 SER A N 1
ATOM 5471 C CA . SER A 1 684 ? -13.527 -31.669 -0.750 1.00 86.19 684 SER A CA 1
ATOM 5472 C C . SER A 1 684 ? -14.122 -30.269 -0.754 1.00 86.19 684 SER A C 1
ATOM 5474 O O . SER A 1 684 ? -14.890 -29.937 0.146 1.00 86.19 684 SER A O 1
ATOM 5476 N N . ILE A 1 685 ? -13.806 -29.482 -1.784 1.00 85.06 685 ILE A N 1
ATOM 5477 C CA . ILE A 1 685 ? -14.370 -28.142 -2.013 1.00 85.06 685 ILE A CA 1
ATOM 5478 C C . ILE A 1 685 ? -14.829 -28.059 -3.482 1.00 85.06 685 ILE A C 1
ATOM 5480 O O . ILE A 1 685 ? -13.995 -28.306 -4.359 1.00 85.06 685 ILE A O 1
ATOM 5484 N N . PRO A 1 686 ? -16.115 -27.772 -3.767 1.00 86.69 686 PRO A N 1
ATOM 5485 C CA . PRO A 1 686 ? -16.651 -27.652 -5.124 1.00 86.69 686 PRO A CA 1
ATOM 5486 C C . PRO A 1 686 ? -16.451 -26.244 -5.707 1.00 86.69 686 PRO A C 1
ATOM 5488 O O . PRO A 1 686 ? -16.135 -25.297 -4.984 1.00 86.69 686 PRO A O 1
ATOM 5491 N N . ALA A 1 687 ? -16.645 -26.109 -7.020 1.00 83.94 687 ALA A N 1
ATOM 5492 C CA . ALA A 1 687 ? -16.606 -24.840 -7.749 1.00 83.94 687 ALA A CA 1
ATOM 5493 C C . ALA A 1 687 ? -17.461 -23.727 -7.105 1.00 83.94 687 ALA A C 1
ATOM 5495 O O . ALA A 1 687 ? -18.431 -24.000 -6.397 1.00 83.94 687 ALA A O 1
ATOM 5496 N N . GLY A 1 688 ? -17.088 -22.468 -7.353 1.00 79.62 688 GLY A N 1
ATOM 5497 C CA . GLY A 1 688 ? -17.754 -21.293 -6.779 1.00 79.62 688 GLY A CA 1
ATOM 5498 C C . GLY A 1 688 ? -17.363 -21.028 -5.324 1.00 79.62 688 GLY A C 1
ATOM 5499 O O . GLY A 1 688 ? -18.191 -20.568 -4.545 1.00 79.62 688 GLY A O 1
ATOM 5500 N N . ASN A 1 689 ? -16.129 -21.382 -4.949 1.00 80.62 689 ASN A N 1
ATOM 5501 C CA . ASN A 1 689 ? -15.594 -21.171 -3.606 1.00 80.62 689 ASN A CA 1
ATOM 5502 C C . ASN A 1 689 ? -14.191 -20.543 -3.646 1.00 80.62 689 ASN A C 1
ATOM 5504 O O . ASN A 1 689 ? -13.266 -21.071 -4.280 1.00 80.62 689 ASN A O 1
ATOM 5508 N N . VAL A 1 690 ? -14.008 -19.472 -2.876 1.00 83.88 690 VAL A N 1
ATOM 5509 C CA . VAL A 1 690 ? -12.718 -18.993 -2.375 1.00 83.88 690 VAL A CA 1
ATOM 5510 C C . VAL A 1 690 ? -12.261 -19.925 -1.252 1.00 83.88 690 VAL A C 1
ATOM 5512 O O . VAL A 1 690 ? -12.923 -20.089 -0.228 1.00 83.88 690 VAL A O 1
ATOM 5515 N N . CYS A 1 691 ? -11.094 -20.537 -1.429 1.00 85.00 691 CYS A N 1
ATOM 5516 C CA . CYS A 1 691 ? -10.515 -21.477 -0.474 1.00 85.00 691 CYS A CA 1
ATOM 5517 C C . CYS A 1 691 ? -8.983 -21.411 -0.479 1.00 85.00 691 CYS A C 1
ATOM 5519 O O . CYS A 1 691 ? -8.370 -20.698 -1.278 1.00 85.00 691 CYS A O 1
ATOM 5521 N N . ALA A 1 692 ? -8.340 -22.173 0.404 1.00 87.88 692 ALA A N 1
ATOM 5522 C CA . ALA A 1 692 ? -6.889 -22.313 0.417 1.00 87.88 692 ALA A CA 1
ATOM 5523 C C . ALA A 1 692 ? -6.447 -23.777 0.343 1.00 87.88 692 ALA A C 1
ATOM 5525 O O . ALA A 1 692 ? -7.122 -24.681 0.832 1.00 87.88 692 ALA A O 1
ATOM 5526 N N . ILE A 1 693 ? -5.290 -24.014 -0.270 1.00 91.75 693 ILE A N 1
ATOM 5527 C CA . ILE A 1 693 ? -4.687 -25.338 -0.439 1.00 91.75 693 ILE A CA 1
ATOM 5528 C C . ILE A 1 693 ? -3.226 -25.310 0.011 1.00 91.75 693 ILE A C 1
ATOM 5530 O O . ILE A 1 693 ? -2.536 -24.305 -0.156 1.00 91.75 693 ILE A O 1
ATOM 5534 N N . SER A 1 694 ? -2.728 -26.412 0.572 1.00 91.12 694 SER A N 1
ATOM 5535 C CA . SER A 1 694 ? -1.305 -26.558 0.914 1.00 91.12 694 SER A CA 1
ATOM 5536 C C . SER A 1 694 ? -0.642 -27.690 0.138 1.00 91.12 694 SER A C 1
ATOM 5538 O O . SER A 1 694 ? -1.304 -28.581 -0.397 1.00 91.12 694 SER A O 1
ATOM 5540 N N . GLY A 1 695 ? 0.689 -27.644 0.059 1.00 87.69 695 GLY A N 1
ATOM 5541 C CA . GLY A 1 695 ? 1.476 -28.569 -0.761 1.00 87.69 695 GLY A CA 1
ATOM 5542 C C . GLY A 1 695 ? 1.633 -28.144 -2.221 1.00 87.69 695 GLY A C 1
ATOM 5543 O O . GLY A 1 695 ? 2.317 -28.847 -2.958 1.00 87.69 695 GLY A O 1
ATOM 5544 N N . ILE A 1 696 ? 1.057 -26.998 -2.604 1.00 88.38 696 ILE A N 1
ATOM 5545 C CA . ILE A 1 696 ? 1.340 -26.325 -3.872 1.00 88.38 696 ILE A CA 1
ATOM 5546 C C . ILE A 1 696 ? 2.224 -25.099 -3.623 1.00 88.38 696 ILE A C 1
ATOM 5548 O O . ILE A 1 696 ? 1.886 -24.233 -2.815 1.00 88.38 696 ILE A O 1
ATOM 5552 N N . ILE A 1 697 ? 3.338 -25.039 -4.346 1.00 82.88 697 ILE A N 1
ATOM 5553 C CA . ILE A 1 697 ? 4.331 -23.966 -4.367 1.00 82.88 697 ILE A CA 1
ATOM 5554 C C . ILE A 1 697 ? 4.168 -23.248 -5.710 1.00 82.88 697 ILE A C 1
ATOM 5556 O O . ILE A 1 697 ? 4.628 -23.748 -6.730 1.00 82.88 697 ILE A O 1
ATOM 5560 N N . GLY A 1 698 ? 3.482 -22.105 -5.724 1.00 80.12 698 GLY A N 1
ATOM 5561 C CA . GLY A 1 698 ? 3.193 -21.354 -6.950 1.00 80.12 698 GLY A CA 1
ATOM 5562 C C . GLY A 1 698 ? 3.540 -19.868 -6.851 1.00 80.12 698 GLY A C 1
ATOM 5563 O O . GLY A 1 698 ? 4.379 -19.456 -6.045 1.00 80.12 698 GLY A O 1
ATOM 5564 N N . TYR A 1 699 ? 2.844 -19.076 -7.667 1.00 79.31 699 TYR A N 1
ATOM 5565 C CA . TYR A 1 699 ? 2.850 -17.610 -7.683 1.00 79.31 699 TYR A CA 1
ATOM 5566 C C . TYR A 1 699 ? 1.395 -17.112 -7.729 1.00 79.31 699 TYR A C 1
ATOM 5568 O O . TYR A 1 699 ? 0.526 -17.801 -8.266 1.00 79.31 699 TYR A O 1
ATOM 5576 N N . ALA A 1 700 ? 1.100 -15.917 -7.209 1.00 80.88 700 ALA A N 1
ATOM 5577 C CA . ALA A 1 700 ? -0.228 -15.324 -7.397 1.00 80.88 700 ALA A CA 1
ATOM 5578 C C . ALA A 1 700 ? -0.478 -15.025 -8.891 1.00 80.88 700 ALA A C 1
ATOM 5580 O O . ALA A 1 700 ? 0.365 -14.433 -9.564 1.00 80.88 700 ALA A O 1
ATOM 5581 N N . GLY A 1 701 ? -1.633 -15.448 -9.408 1.00 81.50 701 GLY A N 1
ATOM 5582 C CA . GLY A 1 701 ? -1.956 -15.490 -10.838 1.00 81.50 701 GLY A CA 1
ATOM 5583 C C . GLY A 1 701 ? -1.667 -16.837 -11.515 1.00 81.50 701 GLY A C 1
ATOM 5584 O O . GLY A 1 701 ? -1.952 -16.983 -12.702 1.00 81.50 701 GLY A O 1
ATOM 5585 N N . GLU A 1 702 ? -1.125 -17.831 -10.802 1.00 88.44 702 GLU A N 1
ATOM 5586 C CA . GLU A 1 702 ? -1.011 -19.201 -11.317 1.00 88.44 702 GLU A CA 1
ATOM 5587 C C . GLU A 1 702 ? -2.392 -19.859 -11.469 1.00 88.44 702 GLU A C 1
ATOM 5589 O O . GLU A 1 702 ? -3.259 -19.730 -10.602 1.00 88.44 702 GLU A O 1
ATOM 5594 N N . THR A 1 703 ? -2.574 -20.585 -12.574 1.00 92.44 703 THR A N 1
ATOM 5595 C CA . THR A 1 703 ? -3.769 -21.381 -12.870 1.00 92.44 703 THR A CA 1
ATOM 5596 C C . THR A 1 703 ? -3.445 -22.859 -12.690 1.00 92.44 703 THR A C 1
ATOM 5598 O O . THR A 1 703 ? -2.582 -23.403 -13.380 1.00 92.44 703 THR A O 1
ATOM 5601 N N . ILE A 1 704 ? -4.168 -23.513 -11.788 1.00 94.81 704 ILE A N 1
ATOM 5602 C CA . ILE A 1 704 ? -4.053 -24.933 -11.468 1.00 94.81 704 ILE A CA 1
ATOM 5603 C C . ILE A 1 704 ? -5.197 -25.704 -12.131 1.00 94.81 704 ILE A C 1
ATOM 5605 O O . ILE A 1 704 ? -6.371 -25.391 -11.921 1.00 94.81 704 ILE A O 1
ATOM 5609 N N . THR A 1 705 ? -4.844 -26.746 -12.879 1.00 95.88 705 THR A N 1
ATOM 5610 C CA . THR A 1 705 ? -5.766 -27.667 -13.565 1.00 95.88 705 THR A CA 1
ATOM 5611 C C . THR A 1 705 ? -5.335 -29.123 -13.338 1.00 95.88 705 THR A C 1
ATOM 5613 O O . THR A 1 705 ? -4.350 -29.381 -12.646 1.00 95.88 705 THR A O 1
ATOM 5616 N N . LEU A 1 706 ? -6.063 -30.111 -13.874 1.00 93.19 706 LEU A N 1
ATOM 5617 C CA . LEU A 1 706 ? -5.615 -31.519 -13.850 1.00 93.19 706 LEU A CA 1
ATOM 5618 C C . LEU A 1 706 ? -4.609 -31.822 -14.973 1.00 93.19 706 LEU A C 1
ATOM 5620 O O . LEU A 1 706 ? -3.609 -32.499 -14.747 1.00 93.19 706 LEU A O 1
ATOM 5624 N N . GLU A 1 707 ? -4.866 -31.285 -16.164 1.00 91.38 707 GLU A N 1
ATOM 5625 C CA . GLU A 1 707 ? -4.059 -31.436 -17.381 1.00 91.38 707 GLU A CA 1
ATOM 5626 C C . GLU A 1 707 ? -3.676 -30.046 -17.928 1.00 91.38 707 GLU A C 1
ATOM 5628 O O . GLU A 1 707 ? -4.347 -29.070 -17.577 1.00 91.38 707 GLU A O 1
ATOM 5633 N N . PRO A 1 708 ? -2.630 -29.917 -18.769 1.00 92.06 708 PRO A N 1
ATOM 5634 C CA . PRO A 1 708 ? -2.240 -28.636 -19.356 1.00 92.06 708 PRO A CA 1
ATOM 5635 C C . PRO A 1 708 ? -3.370 -28.002 -20.179 1.00 92.06 708 PRO A C 1
ATOM 5637 O O . PRO A 1 708 ? -3.840 -28.580 -21.156 1.00 92.06 708 PRO A O 1
ATOM 5640 N N . GLU A 1 709 ? -3.765 -26.793 -19.795 1.00 90.69 709 GLU A N 1
ATOM 5641 C CA . GLU A 1 709 ? -4.885 -26.026 -20.351 1.00 90.69 709 GLU A CA 1
ATOM 5642 C C . GLU A 1 709 ? -4.470 -24.562 -20.561 1.00 90.69 709 GLU A C 1
ATOM 5644 O O . GLU A 1 709 ? -3.365 -24.144 -20.202 1.00 90.69 709 GLU A O 1
ATOM 5649 N N . GLN A 1 710 ? -5.342 -23.741 -21.150 1.00 86.06 710 GLN A N 1
ATOM 5650 C CA . GLN A 1 710 ? -5.059 -22.309 -21.263 1.00 86.06 710 GLN A CA 1
ATOM 5651 C C . GLN A 1 710 ? -5.220 -21.603 -19.897 1.00 86.06 710 GLN A C 1
ATOM 5653 O O . GLN A 1 710 ? -6.327 -21.608 -19.350 1.00 86.06 710 GLN A O 1
ATOM 5658 N N . PRO A 1 711 ? -4.172 -20.952 -19.348 1.00 88.00 711 PRO A N 1
ATOM 5659 C CA . PRO A 1 711 ? -4.264 -20.239 -18.076 1.00 88.00 711 PRO A CA 1
ATOM 5660 C C . PRO A 1 711 ? -5.145 -18.983 -18.162 1.00 88.00 711 PRO A C 1
ATOM 5662 O O . PRO A 1 711 ? -5.388 -18.431 -19.239 1.00 88.00 711 PRO A O 1
ATOM 5665 N N . PHE A 1 712 ? -5.585 -18.501 -16.998 1.00 87.19 712 PHE A N 1
ATOM 5666 C CA . PHE A 1 712 ? -6.151 -17.159 -16.842 1.00 87.19 712 PHE A CA 1
ATOM 5667 C C . PHE A 1 712 ? -5.095 -16.082 -17.108 1.00 87.19 712 PHE A C 1
ATOM 5669 O O . PHE A 1 712 ? -3.890 -16.336 -17.033 1.00 87.19 712 PHE A O 1
ATOM 5676 N N . GLU A 1 713 ? -5.540 -14.854 -17.386 1.00 73.00 713 GLU A N 1
ATOM 5677 C CA . GLU A 1 713 ? -4.611 -13.734 -17.516 1.00 73.00 713 GLU A CA 1
ATOM 5678 C C . GLU A 1 713 ? -3.845 -13.514 -16.207 1.00 73.00 713 GLU A C 1
ATOM 5680 O O . GLU A 1 713 ? -4.451 -13.309 -15.146 1.00 73.00 713 GLU A O 1
ATOM 5685 N N . ALA A 1 714 ? -2.511 -13.512 -16.304 1.00 65.81 714 ALA A N 1
ATOM 5686 C CA . ALA A 1 714 ? -1.627 -13.133 -15.211 1.00 65.81 714 ALA A CA 1
ATOM 5687 C C . ALA A 1 714 ? -2.039 -11.762 -14.651 1.00 65.81 714 ALA A C 1
ATOM 5689 O O . ALA A 1 714 ? -2.414 -10.859 -15.401 1.00 65.81 714 ALA A O 1
ATOM 5690 N N . LEU A 1 715 ? -1.970 -11.613 -13.327 1.00 65.12 715 LEU A N 1
ATOM 5691 C CA . LEU A 1 715 ? -2.526 -10.471 -12.598 1.00 65.12 715 LEU A CA 1
ATOM 5692 C C . LEU A 1 715 ? -1.695 -9.198 -12.829 1.00 65.12 715 LEU A C 1
ATOM 5694 O O . LEU A 1 715 ? -0.883 -8.802 -11.992 1.00 65.12 715 LEU A O 1
ATOM 5698 N N . LYS A 1 716 ? -1.897 -8.559 -13.991 1.00 55.38 716 LYS A N 1
ATOM 5699 C CA . LYS A 1 716 ? -1.280 -7.283 -14.360 1.00 55.38 716 LYS A CA 1
ATOM 5700 C C . LYS A 1 716 ? -1.659 -6.215 -13.343 1.00 55.38 716 LYS A C 1
ATOM 5702 O O . LYS A 1 716 ? -2.823 -5.832 -13.227 1.00 55.38 716 LYS A O 1
ATOM 5707 N N . HIS A 1 717 ? -0.665 -5.693 -12.636 1.00 60.69 717 HIS A N 1
ATOM 5708 C CA . HIS A 1 717 ? -0.881 -4.550 -11.767 1.00 60.69 717 HIS A CA 1
ATOM 5709 C C . HIS A 1 717 ? -1.026 -3.258 -12.590 1.00 60.69 717 HIS A C 1
ATOM 5711 O O . HIS A 1 717 ? -0.350 -3.080 -13.600 1.00 60.69 717 HIS A O 1
ATOM 5717 N N . ILE A 1 718 ? -1.895 -2.341 -12.151 1.00 56.69 718 ILE A N 1
ATOM 5718 C CA . ILE A 1 718 ? -2.179 -1.074 -12.860 1.00 56.69 718 ILE A CA 1
ATOM 5719 C C . ILE A 1 718 ? -0.960 -0.128 -12.872 1.00 56.69 718 ILE A C 1
ATOM 5721 O O . ILE A 1 718 ? -0.842 0.741 -13.741 1.00 56.69 718 ILE A O 1
ATOM 5725 N N . PHE A 1 719 ? -0.039 -0.315 -11.925 1.00 64.38 719 PHE A N 1
ATOM 5726 C CA . PHE A 1 719 ? 1.155 0.500 -11.741 1.00 64.38 719 PHE A CA 1
ATOM 5727 C C . PHE A 1 719 ? 2.411 -0.381 -11.719 1.00 64.38 719 PHE A C 1
ATOM 5729 O O . PHE A 1 719 ? 2.423 -1.443 -11.093 1.00 64.38 719 PHE A O 1
ATOM 5736 N N . GLU A 1 720 ? 3.475 0.072 -12.377 1.00 70.62 720 GLU A N 1
ATOM 5737 C CA . GLU A 1 720 ? 4.797 -0.554 -12.289 1.00 70.62 720 GLU A CA 1
ATOM 5738 C C . GLU A 1 720 ? 5.537 -0.109 -11.013 1.00 70.62 720 GLU A C 1
ATOM 5740 O O . GLU A 1 720 ? 5.231 0.960 -10.477 1.00 70.62 720 GLU A O 1
ATOM 5745 N N . PRO A 1 721 ? 6.563 -0.853 -10.558 1.00 77.69 721 PRO A N 1
ATOM 5746 C CA . PRO A 1 721 ? 7.518 -0.351 -9.577 1.00 77.69 721 PRO A CA 1
ATOM 5747 C C . PRO A 1 721 ? 8.193 0.945 -10.045 1.00 77.69 721 PRO A C 1
ATOM 5749 O O . PRO A 1 721 ? 8.692 1.028 -11.174 1.00 77.69 721 PRO A O 1
ATOM 5752 N N . VAL A 1 722 ? 8.214 1.940 -9.156 1.00 81.25 722 VAL A N 1
ATOM 5753 C CA . VAL A 1 722 ? 8.754 3.293 -9.401 1.00 81.25 722 VAL A CA 1
ATOM 5754 C C . VAL A 1 722 ? 9.809 3.724 -8.380 1.00 81.25 722 VAL A C 1
ATOM 5756 O O . VAL A 1 722 ? 10.506 4.707 -8.625 1.00 81.25 722 VAL A O 1
ATOM 5759 N N . ILE A 1 723 ? 9.970 2.992 -7.272 1.00 85.00 723 ILE A N 1
ATOM 5760 C CA . ILE A 1 723 ? 11.029 3.212 -6.277 1.00 85.00 723 ILE A CA 1
ATOM 5761 C C . ILE A 1 723 ? 11.862 1.937 -6.117 1.00 85.00 723 ILE A C 1
ATOM 5763 O O . ILE A 1 723 ? 11.306 0.843 -6.059 1.00 85.00 723 ILE A O 1
ATOM 5767 N N . THR A 1 724 ? 13.177 2.083 -5.962 1.00 88.38 724 THR A N 1
ATOM 5768 C CA . THR A 1 724 ? 14.119 0.988 -5.678 1.00 88.38 724 THR A CA 1
ATOM 5769 C C . THR A 1 724 ? 15.006 1.322 -4.483 1.00 88.38 724 THR A C 1
ATOM 5771 O O . THR A 1 724 ? 15.409 2.469 -4.295 1.00 88.38 724 THR A O 1
ATOM 5774 N N . LYS A 1 725 ? 15.352 0.308 -3.688 1.00 90.69 725 LYS A N 1
ATOM 5775 C CA . LYS A 1 725 ? 16.458 0.330 -2.720 1.00 90.69 725 LYS A CA 1
ATOM 5776 C C . LYS A 1 725 ? 17.443 -0.790 -3.064 1.00 90.69 725 LYS A C 1
ATOM 5778 O O . LYS A 1 725 ? 17.011 -1.887 -3.412 1.00 90.69 725 LYS A O 1
ATOM 5783 N N . ALA A 1 726 ? 18.740 -0.559 -2.891 1.00 89.25 726 ALA A N 1
ATOM 5784 C CA . ALA A 1 726 ? 19.687 -1.659 -2.734 1.00 89.25 726 ALA A CA 1
ATOM 5785 C C . ALA A 1 726 ? 19.501 -2.306 -1.349 1.00 89.25 726 ALA A C 1
ATOM 5787 O O . ALA A 1 726 ? 19.180 -1.601 -0.388 1.00 89.25 726 ALA A O 1
ATOM 5788 N N . ILE A 1 727 ? 19.700 -3.622 -1.238 1.00 91.31 727 ILE A N 1
ATOM 5789 C CA . ILE A 1 727 ? 19.594 -4.407 -0.004 1.00 91.31 727 ILE A CA 1
ATOM 5790 C C . ILE A 1 727 ? 20.762 -5.404 0.125 1.00 91.31 727 ILE A C 1
ATOM 5792 O O . ILE A 1 727 ? 20.988 -6.275 -0.720 1.00 91.31 727 ILE A O 1
ATOM 5796 N N . GLU A 1 728 ? 21.506 -5.257 1.222 1.00 89.56 728 GLU A N 1
ATOM 5797 C CA . GLU A 1 728 ? 22.706 -6.025 1.580 1.00 89.56 728 GLU A CA 1
ATOM 5798 C C . GLU A 1 728 ? 22.507 -6.768 2.907 1.00 89.56 728 GLU A C 1
ATOM 5800 O O . GLU A 1 728 ? 21.767 -6.314 3.782 1.00 89.56 728 GLU A O 1
ATOM 5805 N N . VAL A 1 729 ? 23.275 -7.832 3.144 1.00 90.00 729 VAL A N 1
ATOM 5806 C CA . VAL A 1 729 ? 23.426 -8.428 4.483 1.00 90.00 729 VAL A CA 1
ATOM 5807 C C . VAL A 1 729 ? 24.427 -7.662 5.359 1.00 90.00 729 VAL A C 1
ATOM 5809 O O . VAL A 1 729 ? 25.452 -7.168 4.891 1.00 90.00 729 VAL A O 1
ATOM 5812 N N . LYS A 1 730 ? 24.195 -7.611 6.679 1.00 87.88 730 LYS A N 1
ATOM 5813 C CA . LYS A 1 730 ? 25.195 -7.112 7.649 1.00 87.88 730 LYS A CA 1
ATOM 5814 C C . LYS A 1 730 ? 26.393 -8.059 7.793 1.00 87.88 730 LYS A C 1
ATOM 5816 O O . LYS A 1 730 ? 27.472 -7.602 8.171 1.00 87.88 730 LYS A O 1
ATOM 5821 N N . HIS A 1 731 ? 26.220 -9.344 7.473 1.00 86.44 731 HIS A N 1
ATOM 5822 C CA . HIS A 1 731 ? 27.257 -10.373 7.526 1.00 86.44 731 HIS A CA 1
ATOM 5823 C C . HIS A 1 731 ? 27.182 -11.266 6.281 1.00 86.44 731 HIS A C 1
ATOM 5825 O O . HIS A 1 731 ? 26.140 -11.851 6.013 1.00 86.44 731 HIS A O 1
ATOM 5831 N N . MET A 1 732 ? 28.288 -11.427 5.542 1.00 83.19 732 MET A N 1
ATOM 5832 C CA . MET A 1 732 ? 28.307 -12.189 4.274 1.00 83.19 732 MET A CA 1
ATOM 5833 C C . MET A 1 732 ? 27.850 -13.653 4.407 1.00 83.19 732 MET A C 1
ATOM 5835 O O . MET A 1 732 ? 27.367 -14.229 3.440 1.00 83.19 732 MET A O 1
ATOM 5839 N N . ALA A 1 733 ? 27.956 -14.246 5.601 1.00 86.62 733 ALA A N 1
ATOM 5840 C CA . ALA A 1 733 ? 27.450 -15.592 5.881 1.00 86.62 733 ALA A CA 1
ATOM 5841 C C . ALA A 1 733 ? 25.920 -15.715 5.723 1.00 86.62 733 ALA A C 1
ATOM 5843 O O . ALA A 1 733 ? 25.429 -16.798 5.414 1.00 86.62 733 ALA A O 1
ATOM 5844 N N . ASP A 1 734 ? 25.176 -14.616 5.884 1.00 87.75 734 ASP A N 1
ATOM 5845 C CA . ASP A 1 734 ? 23.720 -14.583 5.720 1.00 87.75 734 ASP A CA 1
ATOM 5846 C C . ASP A 1 734 ? 23.287 -14.421 4.248 1.00 87.75 734 ASP A C 1
ATOM 5848 O O . ASP A 1 734 ? 22.094 -14.506 3.962 1.00 87.75 734 ASP A O 1
ATOM 5852 N N . LEU A 1 735 ? 24.208 -14.182 3.298 1.00 86.62 735 LEU A N 1
ATOM 5853 C CA . LEU A 1 735 ? 23.861 -13.861 1.902 1.00 86.62 735 LEU A CA 1
ATOM 5854 C C . LEU A 1 735 ? 22.985 -14.939 1.222 1.00 86.62 735 LEU A C 1
ATOM 5856 O O . LEU A 1 735 ? 21.966 -14.560 0.643 1.00 86.62 735 LEU A O 1
ATOM 5860 N N . PRO A 1 736 ? 23.260 -16.258 1.340 1.00 88.38 736 PRO A N 1
ATOM 5861 C CA . PRO A 1 736 ? 22.373 -17.283 0.779 1.00 88.38 736 PRO A CA 1
ATOM 5862 C C . PRO A 1 736 ? 20.969 -17.255 1.400 1.00 88.38 736 PRO A C 1
ATOM 5864 O O . PRO A 1 736 ? 19.976 -17.450 0.700 1.00 88.38 736 PRO A O 1
ATOM 5867 N N . LYS A 1 737 ? 20.872 -16.946 2.703 1.00 89.06 737 LYS A N 1
ATOM 5868 C CA . LYS A 1 737 ? 19.593 -16.803 3.409 1.00 89.06 737 LYS A CA 1
ATOM 5869 C C . LYS A 1 737 ? 18.839 -15.551 2.947 1.00 89.06 737 LYS A C 1
ATOM 5871 O O . LYS A 1 737 ? 17.621 -15.608 2.804 1.00 89.06 737 LYS A O 1
ATOM 5876 N N . LEU A 1 738 ? 19.530 -14.438 2.673 1.00 89.44 738 LEU A N 1
ATOM 5877 C CA . LEU A 1 738 ? 18.903 -13.257 2.073 1.00 89.44 738 LEU A CA 1
ATOM 5878 C C . LEU A 1 738 ? 18.352 -13.583 0.681 1.00 89.44 738 LEU A C 1
ATOM 5880 O O . LEU A 1 738 ? 17.197 -13.274 0.419 1.00 89.44 738 LEU A O 1
ATOM 5884 N N . VAL A 1 739 ? 19.123 -14.256 -0.178 1.00 88.12 739 VAL A N 1
ATOM 5885 C CA . VAL A 1 739 ? 18.670 -14.672 -1.519 1.00 88.12 739 VAL A CA 1
ATOM 5886 C C . VAL A 1 739 ? 17.420 -15.560 -1.443 1.00 88.12 739 VAL A C 1
ATOM 5888 O O . VAL A 1 739 ? 16.464 -15.336 -2.186 1.00 88.12 739 VAL A O 1
ATOM 5891 N N . GLU A 1 740 ? 17.371 -16.519 -0.513 1.00 86.81 740 GLU A N 1
ATOM 5892 C CA . GLU A 1 740 ? 16.179 -17.344 -0.268 1.00 86.81 740 GLU A CA 1
ATOM 5893 C C . GLU A 1 740 ? 14.975 -16.509 0.211 1.00 86.81 740 GLU A C 1
ATOM 5895 O O . GLU A 1 740 ? 13.860 -16.676 -0.285 1.00 86.81 740 GLU A O 1
ATOM 5900 N N . VAL A 1 741 ? 15.192 -15.583 1.151 1.00 88.19 741 VAL A N 1
ATOM 5901 C CA . VAL A 1 741 ? 14.141 -14.717 1.706 1.00 88.19 741 VAL A CA 1
ATOM 5902 C C . VAL A 1 741 ? 13.608 -13.724 0.672 1.00 88.19 741 VAL A C 1
ATOM 5904 O O . VAL A 1 741 ? 12.396 -13.555 0.579 1.00 88.19 741 VAL A O 1
ATOM 5907 N N . LEU A 1 742 ? 14.461 -13.132 -0.164 1.00 88.38 742 LEU A N 1
ATOM 5908 C CA . LEU A 1 742 ? 14.042 -12.270 -1.274 1.00 88.38 742 LEU A CA 1
ATOM 5909 C C . LEU A 1 742 ? 13.192 -13.058 -2.291 1.00 88.38 742 LEU A C 1
ATOM 5911 O O . LEU A 1 742 ? 12.113 -12.609 -2.678 1.00 88.38 742 LEU A O 1
ATOM 5915 N N . ARG A 1 743 ? 13.600 -14.288 -2.641 1.00 84.75 743 ARG A N 1
ATOM 5916 C CA . ARG A 1 743 ? 12.802 -15.202 -3.487 1.00 84.75 743 ARG A CA 1
ATOM 5917 C C . ARG A 1 743 ? 11.495 -15.675 -2.824 1.00 84.75 743 ARG A C 1
ATOM 5919 O O . ARG A 1 743 ? 10.619 -16.177 -3.523 1.00 84.75 743 ARG A O 1
ATOM 5926 N N . LYS A 1 744 ? 11.324 -15.518 -1.505 1.00 80.75 744 LYS A N 1
ATOM 5927 C CA . LYS A 1 744 ? 10.028 -15.686 -0.815 1.00 80.75 744 LYS A CA 1
ATOM 5928 C C . LYS A 1 744 ? 9.193 -14.407 -0.886 1.00 80.75 744 LYS A C 1
ATOM 5930 O O . LYS A 1 744 ? 8.061 -14.473 -1.345 1.00 80.75 744 LYS A O 1
ATOM 5935 N N . VAL A 1 745 ? 9.775 -13.250 -0.572 1.00 83.50 745 VAL A N 1
ATOM 5936 C CA . VAL A 1 745 ? 9.121 -11.929 -0.648 1.00 83.50 745 VAL A CA 1
ATOM 5937 C C . VAL A 1 745 ? 8.500 -11.657 -2.024 1.00 83.50 745 VAL A C 1
ATOM 5939 O O . VAL A 1 745 ? 7.337 -11.281 -2.090 1.00 83.50 745 VAL A O 1
ATOM 5942 N N . SER A 1 746 ? 9.211 -11.914 -3.127 1.00 82.06 746 SER A N 1
ATOM 5943 C CA . SER A 1 746 ? 8.674 -11.691 -4.487 1.00 82.06 746 SER A CA 1
ATOM 5944 C C . SER A 1 746 ? 7.596 -12.716 -4.911 1.00 82.06 746 SER A C 1
ATOM 5946 O O . SER A 1 746 ? 6.871 -12.495 -5.879 1.00 82.06 746 SER A O 1
ATOM 5948 N N . ARG A 1 747 ? 7.441 -13.833 -4.177 1.00 77.25 747 ARG A N 1
ATOM 5949 C CA . ARG A 1 747 ? 6.306 -14.771 -4.332 1.00 77.25 747 ARG A CA 1
ATOM 5950 C C . ARG A 1 747 ? 5.114 -14.392 -3.453 1.00 77.25 747 ARG A C 1
ATOM 5952 O O . ARG A 1 747 ? 3.978 -14.573 -3.881 1.00 77.25 747 ARG A O 1
ATOM 5959 N N . GLU A 1 748 ? 5.383 -13.868 -2.257 1.00 74.69 748 GLU A N 1
ATOM 5960 C CA . GLU A 1 748 ? 4.387 -13.311 -1.333 1.00 74.69 748 GLU A CA 1
ATOM 5961 C C . GLU A 1 748 ? 3.733 -12.045 -1.942 1.00 74.69 748 GLU A C 1
ATOM 5963 O O . GLU A 1 748 ? 2.505 -11.956 -1.973 1.00 74.69 748 GLU A O 1
ATOM 5968 N N . ASP A 1 749 ? 4.514 -11.131 -2.543 1.00 77.69 749 ASP A N 1
ATOM 5969 C CA . ASP A 1 749 ? 4.006 -10.018 -3.365 1.00 77.69 749 ASP A CA 1
ATOM 5970 C C . ASP A 1 749 ? 4.753 -9.850 -4.716 1.00 77.69 749 ASP A C 1
ATOM 5972 O O . ASP A 1 749 ? 5.818 -9.227 -4.772 1.00 77.69 749 ASP A O 1
ATOM 5976 N N . PRO A 1 750 ? 4.154 -10.294 -5.843 1.00 73.88 750 PRO A N 1
ATOM 5977 C CA . PRO A 1 750 ? 4.684 -10.073 -7.197 1.00 73.88 750 PRO A CA 1
ATOM 5978 C C . PRO A 1 750 ? 4.801 -8.611 -7.676 1.00 73.88 750 PRO A C 1
ATOM 5980 O O . PRO A 1 750 ? 5.321 -8.373 -8.766 1.00 73.88 750 PRO A O 1
ATOM 5983 N N . SER A 1 751 ? 4.316 -7.621 -6.915 1.00 77.31 751 SER A N 1
ATOM 5984 C CA . SER A 1 751 ? 4.574 -6.196 -7.185 1.00 77.31 751 SER A CA 1
ATOM 5985 C C . SER A 1 751 ? 5.943 -5.726 -6.671 1.00 77.31 751 SER A C 1
ATOM 5987 O O . SER A 1 751 ? 6.391 -4.645 -7.057 1.00 77.31 751 SER A O 1
ATOM 5989 N N . ILE A 1 752 ? 6.651 -6.557 -5.892 1.00 82.69 752 ILE A N 1
ATOM 5990 C CA . ILE A 1 752 ? 8.081 -6.401 -5.616 1.00 82.69 752 ILE A CA 1
ATOM 5991 C C . ILE A 1 752 ? 8.904 -7.136 -6.680 1.00 82.69 752 ILE A C 1
ATOM 5993 O O . ILE A 1 752 ? 8.903 -8.367 -6.765 1.00 82.69 752 ILE A O 1
ATOM 5997 N N . GLN A 1 753 ? 9.660 -6.366 -7.465 1.00 82.94 753 GLN A N 1
ATOM 5998 C CA . GLN A 1 753 ? 10.656 -6.876 -8.411 1.00 82.94 753 GLN A CA 1
ATOM 5999 C C . GLN A 1 753 ? 12.038 -6.871 -7.755 1.00 82.94 753 GLN A C 1
ATOM 6001 O O . GLN A 1 753 ? 12.411 -5.899 -7.098 1.00 82.94 753 GLN A O 1
ATOM 6006 N N . ILE A 1 754 ? 12.801 -7.952 -7.933 1.00 86.81 754 ILE A N 1
ATOM 6007 C CA . ILE A 1 754 ? 14.109 -8.127 -7.292 1.00 86.81 754 ILE A CA 1
ATOM 6008 C C . ILE A 1 754 ? 15.155 -8.522 -8.335 1.00 86.81 754 ILE A C 1
ATOM 6010 O O . ILE A 1 754 ? 15.007 -9.549 -8.996 1.00 86.81 754 ILE A O 1
ATOM 6014 N N . GLU A 1 755 ? 16.226 -7.736 -8.450 1.00 85.62 755 GLU A N 1
ATOM 6015 C CA . GLU A 1 755 ? 17.427 -8.109 -9.207 1.00 85.62 755 GLU A CA 1
ATOM 6016 C C . GLU A 1 755 ? 18.493 -8.591 -8.213 1.00 85.62 755 GLU A C 1
ATOM 6018 O O . GLU A 1 755 ? 18.921 -7.854 -7.323 1.00 85.62 755 GLU A O 1
ATOM 6023 N N . ILE A 1 756 ? 18.867 -9.867 -8.319 1.00 84.06 756 ILE A N 1
ATOM 6024 C CA . ILE A 1 756 ? 19.795 -10.539 -7.402 1.00 84.06 756 ILE A CA 1
ATOM 6025 C C . ILE A 1 756 ? 21.188 -10.505 -8.027 1.00 84.06 756 ILE A C 1
ATOM 6027 O O . ILE A 1 756 ? 21.376 -11.033 -9.123 1.00 84.06 756 ILE A O 1
ATOM 6031 N N . ASN A 1 757 ? 22.163 -9.925 -7.326 1.00 78.44 757 ASN A N 1
ATOM 6032 C CA . ASN A 1 757 ? 23.557 -9.906 -7.763 1.00 78.44 757 ASN A CA 1
ATOM 6033 C C . ASN A 1 757 ? 24.399 -10.800 -6.845 1.00 78.44 757 ASN A C 1
ATOM 6035 O O . ASN A 1 757 ? 24.853 -10.385 -5.777 1.00 78.44 757 ASN A O 1
ATOM 6039 N N . GLU A 1 758 ? 24.593 -12.050 -7.266 1.00 74.06 758 GLU A N 1
ATOM 6040 C CA . GLU A 1 758 ? 25.353 -13.047 -6.502 1.00 74.06 758 GLU A CA 1
ATOM 6041 C C . GLU A 1 758 ? 26.877 -12.768 -6.508 1.00 74.06 758 GLU A C 1
ATOM 6043 O O . GLU A 1 758 ? 27.590 -13.317 -5.671 1.00 74.06 758 GLU A O 1
ATOM 6048 N N . GLU A 1 759 ? 27.380 -11.880 -7.384 1.00 71.56 759 GLU A N 1
ATOM 6049 C CA . GLU A 1 759 ? 28.800 -11.487 -7.441 1.00 71.56 759 GLU A CA 1
ATOM 6050 C C . GLU A 1 759 ? 29.149 -10.354 -6.461 1.00 71.56 759 GLU A C 1
ATOM 6052 O O . GLU A 1 759 ? 30.195 -10.402 -5.811 1.00 71.56 759 GLU A O 1
ATOM 6057 N N . THR A 1 760 ? 28.290 -9.333 -6.333 1.00 76.00 760 THR A N 1
ATOM 6058 C CA . THR A 1 760 ? 28.523 -8.196 -5.416 1.00 76.00 760 THR A CA 1
ATOM 6059 C C . THR A 1 760 ? 27.891 -8.391 -4.038 1.00 76.00 760 THR A C 1
ATOM 6061 O O . THR A 1 760 ? 28.372 -7.823 -3.058 1.00 76.00 760 THR A O 1
ATOM 6064 N N . GLY A 1 761 ? 26.804 -9.165 -3.946 1.00 72.94 761 GLY A N 1
ATOM 6065 C CA . GLY A 1 761 ? 25.944 -9.243 -2.762 1.00 72.94 761 GLY A CA 1
ATOM 6066 C C . GLY A 1 761 ? 25.008 -8.036 -2.574 1.00 72.94 761 GLY A C 1
ATOM 6067 O O . GLY A 1 761 ? 24.226 -8.025 -1.621 1.00 72.94 761 GLY A O 1
ATOM 6068 N N . GLU A 1 762 ? 25.063 -7.047 -3.472 1.00 81.38 762 GLU A N 1
ATOM 6069 C CA . GLU A 1 762 ? 24.178 -5.879 -3.516 1.00 81.38 762 GLU A CA 1
ATOM 6070 C C . GLU A 1 762 ? 22.971 -6.197 -4.409 1.00 81.38 762 GLU A C 1
ATOM 6072 O O . GLU A 1 762 ? 23.065 -6.201 -5.635 1.00 81.38 762 GLU A O 1
ATOM 6077 N N . ASN A 1 763 ? 21.828 -6.498 -3.794 1.00 89.06 763 ASN A N 1
ATOM 6078 C CA . ASN A 1 763 ? 20.601 -6.852 -4.511 1.00 89.06 763 ASN A CA 1
ATOM 6079 C C . ASN A 1 763 ? 19.718 -5.611 -4.649 1.00 89.06 763 ASN A C 1
ATOM 6081 O O . ASN A 1 763 ? 19.669 -4.800 -3.728 1.00 89.06 763 ASN A O 1
ATOM 6085 N N . LEU A 1 764 ? 18.976 -5.464 -5.743 1.00 88.06 764 LEU A N 1
ATOM 6086 C CA . LEU A 1 764 ? 18.024 -4.363 -5.913 1.00 88.06 764 LEU A CA 1
ATOM 6087 C C . LEU A 1 764 ? 16.607 -4.846 -5.607 1.00 88.06 764 LEU A C 1
ATOM 6089 O O . LEU A 1 764 ? 16.160 -5.842 -6.170 1.00 88.06 764 LEU A O 1
ATOM 6093 N N . MET A 1 765 ? 15.901 -4.133 -4.731 1.00 90.50 765 MET A N 1
ATOM 6094 C CA . MET A 1 765 ? 14.509 -4.382 -4.360 1.00 90.50 765 MET A CA 1
ATOM 6095 C C . MET A 1 765 ? 13.653 -3.188 -4.793 1.00 90.50 765 MET A C 1
ATOM 6097 O O . MET A 1 765 ? 13.794 -2.082 -4.265 1.00 90.50 765 MET A O 1
ATOM 6101 N N . SER A 1 766 ? 12.782 -3.419 -5.771 1.00 88.75 766 SER A N 1
ATOM 6102 C CA . SER A 1 766 ? 11.991 -2.403 -6.468 1.00 88.75 766 SER A CA 1
ATOM 6103 C C . SER A 1 766 ? 10.506 -2.597 -6.187 1.00 88.75 766 SER A C 1
ATOM 6105 O O . SER A 1 766 ? 10.001 -3.713 -6.291 1.00 88.75 766 SER A O 1
ATOM 6107 N N . GLY A 1 767 ? 9.795 -1.520 -5.859 1.00 87.31 767 GLY A N 1
ATOM 6108 C CA . GLY A 1 767 ? 8.393 -1.566 -5.456 1.00 87.31 767 GLY A CA 1
ATOM 6109 C C . GLY A 1 767 ? 7.605 -0.293 -5.761 1.00 87.31 767 GLY A C 1
ATOM 6110 O O . GLY A 1 767 ? 8.068 0.636 -6.428 1.00 87.31 767 GLY A O 1
ATOM 6111 N N . MET A 1 768 ? 6.372 -0.282 -5.260 1.00 82.12 768 MET A N 1
ATOM 6112 C CA . MET A 1 768 ? 5.361 0.747 -5.520 1.00 82.12 768 MET A CA 1
ATOM 6113 C C . MET A 1 768 ? 5.673 2.124 -4.915 1.00 82.12 768 MET A C 1
ATOM 6115 O O . MET A 1 768 ? 5.277 3.143 -5.476 1.00 82.12 768 MET A O 1
ATOM 6119 N N . GLY A 1 769 ? 6.367 2.160 -3.778 1.00 82.38 769 GLY A N 1
ATOM 6120 C CA . GLY A 1 769 ? 6.604 3.378 -3.009 1.00 82.38 769 GLY A CA 1
ATOM 6121 C C . GLY A 1 769 ? 7.563 3.157 -1.840 1.00 82.38 769 GLY A C 1
ATOM 6122 O O . GLY A 1 769 ? 8.015 2.038 -1.581 1.00 82.38 769 GLY A O 1
ATOM 6123 N N . GLU A 1 770 ? 7.907 4.242 -1.143 1.00 81.50 770 GLU A N 1
ATOM 6124 C CA . GLU A 1 770 ? 8.840 4.204 -0.008 1.00 81.50 770 GLU A CA 1
ATOM 6125 C C . GLU A 1 770 ? 8.274 3.395 1.170 1.00 81.50 770 GLU A C 1
ATOM 6127 O O . GLU A 1 770 ? 9.001 2.588 1.751 1.00 81.50 770 GLU A O 1
ATOM 6132 N N . LEU A 1 771 ? 6.974 3.544 1.463 1.00 81.62 771 LEU A N 1
ATOM 6133 C CA . LEU A 1 771 ? 6.283 2.816 2.532 1.00 81.62 771 LEU A CA 1
ATOM 6134 C C . LEU A 1 771 ? 6.228 1.311 2.240 1.00 81.62 771 LEU A C 1
ATOM 6136 O O . LEU A 1 771 ? 6.491 0.517 3.142 1.00 81.62 771 LEU A O 1
ATOM 6140 N N . HIS A 1 772 ? 5.959 0.917 0.988 1.00 84.06 772 HIS A N 1
ATOM 6141 C CA . HIS A 1 772 ? 6.022 -0.488 0.575 1.00 84.06 772 HIS A CA 1
ATOM 6142 C C . HIS A 1 772 ? 7.390 -1.101 0.920 1.00 84.06 772 HIS A C 1
ATOM 6144 O O . HIS A 1 772 ? 7.473 -2.102 1.634 1.00 84.06 772 HIS A O 1
ATOM 6150 N N . LEU A 1 773 ? 8.481 -0.486 0.447 1.00 88.25 773 LEU A N 1
ATOM 6151 C CA . LEU A 1 773 ? 9.828 -1.025 0.649 1.00 88.25 773 LEU A CA 1
ATOM 6152 C C . LEU A 1 773 ? 10.269 -0.994 2.119 1.00 88.25 773 LEU A C 1
ATOM 6154 O O . LEU A 1 773 ? 11.007 -1.878 2.538 1.00 88.25 773 LEU A O 1
ATOM 6158 N N . GLU A 1 774 ? 9.837 0.000 2.899 1.00 85.50 774 GLU A N 1
ATOM 6159 C CA . GLU A 1 774 ? 10.090 0.076 4.344 1.00 85.50 774 GLU A CA 1
ATOM 6160 C C . GLU A 1 774 ? 9.414 -1.076 5.111 1.00 85.50 774 GLU A C 1
ATOM 6162 O O . GLU A 1 774 ? 10.019 -1.676 5.997 1.00 85.50 774 GLU A O 1
ATOM 6167 N N . ILE A 1 775 ? 8.174 -1.422 4.766 1.00 84.62 775 ILE A N 1
ATOM 6168 C CA . ILE A 1 775 ? 7.438 -2.533 5.385 1.00 84.62 775 ILE A CA 1
ATOM 6169 C C . ILE A 1 775 ? 8.093 -3.884 5.063 1.00 84.62 775 ILE A C 1
ATOM 6171 O O . ILE A 1 775 ? 8.362 -4.677 5.967 1.00 84.62 775 ILE A O 1
ATOM 6175 N N . ILE A 1 776 ? 8.461 -4.112 3.799 1.00 86.88 776 ILE A N 1
ATOM 6176 C CA . ILE A 1 776 ? 9.163 -5.334 3.381 1.00 86.88 776 ILE A CA 1
ATOM 6177 C C . ILE A 1 776 ? 10.546 -5.446 4.048 1.00 86.88 776 ILE A C 1
ATOM 6179 O O . ILE A 1 776 ? 10.897 -6.512 4.556 1.00 86.88 776 ILE A O 1
ATOM 6183 N N . GLU A 1 777 ? 11.308 -4.350 4.122 1.00 88.38 777 GLU A N 1
ATOM 6184 C CA . GLU A 1 777 ? 12.582 -4.279 4.852 1.00 88.38 777 GLU A CA 1
ATOM 6185 C C . GLU A 1 777 ? 12.411 -4.676 6.329 1.00 88.38 777 GLU A C 1
ATOM 6187 O O . GLU A 1 777 ? 13.150 -5.528 6.830 1.00 88.38 777 GLU A O 1
ATOM 6192 N N . ASN A 1 778 ? 11.401 -4.125 7.011 1.00 85.69 778 ASN A N 1
ATOM 6193 C CA . ASN A 1 778 ? 11.114 -4.452 8.407 1.00 85.69 778 ASN A CA 1
ATOM 6194 C C . ASN A 1 778 ? 10.766 -5.940 8.592 1.00 85.69 778 ASN A C 1
ATOM 6196 O O . ASN A 1 778 ? 11.339 -6.579 9.473 1.00 85.69 778 ASN A O 1
ATOM 6200 N N . ARG A 1 779 ? 9.911 -6.524 7.740 1.00 83.94 779 ARG A N 1
ATOM 6201 C CA . ARG A 1 779 ? 9.510 -7.947 7.811 1.00 83.94 779 ARG A CA 1
ATOM 6202 C C . ARG A 1 779 ? 10.666 -8.920 7.559 1.00 83.94 779 ARG A C 1
ATOM 6204 O O . ARG A 1 779 ? 10.762 -9.955 8.224 1.00 83.94 779 ARG A O 1
ATOM 6211 N N . ILE A 1 780 ? 11.595 -8.582 6.659 1.00 86.88 780 ILE A N 1
ATOM 6212 C CA . ILE A 1 780 ? 12.840 -9.346 6.444 1.00 86.88 780 ILE A CA 1
ATOM 6213 C C . ILE A 1 780 ? 13.675 -9.406 7.738 1.00 86.88 780 ILE A C 1
ATOM 6215 O O . ILE A 1 780 ? 14.241 -10.455 8.066 1.00 86.88 780 ILE A O 1
ATOM 6219 N N . VAL A 1 781 ? 13.716 -8.306 8.499 1.00 85.38 781 VAL A N 1
ATOM 6220 C CA . VAL A 1 781 ? 14.449 -8.203 9.770 1.00 85.38 781 VAL A CA 1
ATOM 6221 C C . VAL A 1 781 ? 13.717 -8.886 10.931 1.00 85.38 781 VAL A C 1
ATOM 6223 O O . VAL A 1 781 ? 14.365 -9.602 11.698 1.00 85.38 781 VAL A O 1
ATOM 6226 N N . SER A 1 782 ? 12.407 -8.667 11.081 1.00 78.88 782 SER A N 1
ATOM 6227 C CA . SER A 1 782 ? 11.623 -9.089 12.251 1.00 78.88 782 SER A CA 1
ATOM 6228 C C . SER A 1 782 ? 11.134 -10.539 12.180 1.00 78.88 782 SER A C 1
ATOM 6230 O O . SER A 1 782 ? 11.282 -11.273 13.154 1.00 78.88 782 SER A O 1
ATOM 6232 N N . GLU A 1 783 ? 10.589 -10.969 11.039 1.00 78.62 783 GLU A N 1
ATOM 6233 C CA . GLU A 1 783 ? 9.961 -12.288 10.876 1.00 78.62 783 GLU A CA 1
ATOM 6234 C C . GLU A 1 783 ? 10.932 -13.308 10.291 1.00 78.62 783 GLU A C 1
ATOM 6236 O O . GLU A 1 783 ? 11.177 -14.371 10.861 1.00 78.62 783 GLU A O 1
ATOM 6241 N N . LYS A 1 784 ? 11.515 -12.976 9.132 1.00 80.75 784 LYS A N 1
ATOM 6242 C CA . LYS A 1 784 ? 12.409 -13.882 8.397 1.00 80.75 784 LYS A CA 1
ATOM 6243 C C . LYS A 1 784 ? 13.808 -13.930 9.052 1.00 80.75 784 LYS A C 1
ATOM 6245 O O . LYS A 1 784 ? 14.613 -14.832 8.784 1.00 80.75 784 LYS A O 1
ATOM 6250 N N . GLY A 1 785 ? 14.098 -12.983 9.951 1.00 81.62 785 GLY A N 1
ATOM 6251 C CA . GLY A 1 785 ? 15.284 -12.955 10.805 1.00 81.62 785 GLY A CA 1
ATOM 6252 C C . GLY A 1 785 ? 16.589 -12.820 10.022 1.00 81.62 785 GLY A C 1
ATOM 6253 O O . GLY A 1 785 ? 17.531 -13.573 10.278 1.00 81.62 785 GLY A O 1
ATOM 6254 N N . VAL A 1 786 ? 16.637 -11.931 9.026 1.00 87.12 786 VAL A N 1
ATOM 6255 C CA . VAL A 1 786 ? 17.855 -11.607 8.265 1.00 87.12 786 VAL A CA 1
ATOM 6256 C C . VAL A 1 786 ? 18.253 -10.166 8.557 1.00 87.12 786 VAL A C 1
ATOM 6258 O O . VAL A 1 786 ? 17.481 -9.232 8.361 1.00 87.12 786 VAL A O 1
ATOM 6261 N N . GLN A 1 787 ? 19.473 -9.964 9.049 1.00 88.69 787 GLN A N 1
ATOM 6262 C CA . GLN A 1 787 ? 19.959 -8.636 9.408 1.00 88.69 787 GLN A CA 1
ATOM 6263 C C . GLN A 1 787 ? 20.487 -7.906 8.169 1.00 88.69 787 GLN A C 1
ATOM 6265 O O . GLN A 1 787 ? 21.635 -8.100 7.775 1.00 88.69 787 GLN A O 1
ATOM 6270 N N . VAL A 1 788 ? 19.655 -7.044 7.580 1.00 90.38 788 VAL A N 1
ATOM 6271 C CA . VAL A 1 788 ? 19.963 -6.300 6.346 1.00 90.38 788 VAL A CA 1
ATOM 6272 C C . VAL A 1 788 ? 20.367 -4.839 6.576 1.00 90.38 788 VAL A C 1
ATOM 6274 O O . VAL A 1 788 ? 20.136 -4.269 7.645 1.00 90.38 788 VAL A O 1
ATOM 6277 N N . LYS A 1 789 ? 20.975 -4.229 5.559 1.00 89.50 789 LYS A N 1
ATOM 6278 C CA . LYS A 1 789 ? 21.059 -2.775 5.361 1.00 89.50 789 LYS A CA 1
ATOM 6279 C C . LYS A 1 789 ? 20.378 -2.437 4.036 1.00 89.50 789 LYS A C 1
ATOM 6281 O O . LYS A 1 789 ? 20.434 -3.259 3.122 1.00 89.50 789 LYS A O 1
ATOM 6286 N N . THR A 1 790 ? 19.865 -1.219 3.888 1.00 90.31 790 THR A N 1
ATOM 6287 C CA . THR A 1 790 ? 19.422 -0.710 2.584 1.00 90.31 790 THR A CA 1
ATOM 6288 C C . THR A 1 790 ? 20.065 0.623 2.219 1.00 90.31 790 THR A C 1
ATOM 6290 O O . THR A 1 790 ? 20.515 1.373 3.090 1.00 90.31 790 THR A O 1
ATOM 6293 N N . SER A 1 791 ? 20.054 0.952 0.927 1.00 89.38 791 SER A N 1
ATOM 6294 C CA . SER A 1 791 ? 20.299 2.318 0.459 1.00 89.38 791 SER A CA 1
ATOM 6295 C C . SER A 1 791 ? 19.131 3.254 0.804 1.00 89.38 791 SER A C 1
ATOM 6297 O O . SER A 1 791 ? 18.060 2.827 1.250 1.00 89.38 791 SER A O 1
ATOM 6299 N N . ALA A 1 792 ? 19.316 4.549 0.532 1.00 85.06 792 ALA A N 1
ATOM 6300 C CA . ALA A 1 792 ? 18.188 5.458 0.345 1.00 85.06 792 ALA A CA 1
ATOM 6301 C C . ALA A 1 792 ? 17.355 5.027 -0.885 1.00 85.06 792 ALA A C 1
ATOM 6303 O O . ALA A 1 792 ? 17.931 4.455 -1.820 1.00 85.06 792 ALA A O 1
ATOM 6304 N N . PRO A 1 793 ? 16.037 5.294 -0.909 1.00 84.81 793 PRO A N 1
ATOM 6305 C CA . PRO A 1 793 ? 15.207 5.035 -2.079 1.00 84.81 793 PRO A CA 1
ATOM 6306 C C . PRO A 1 793 ? 15.627 5.915 -3.265 1.00 84.81 793 PRO A C 1
ATOM 6308 O O . PRO A 1 793 ? 15.787 7.131 -3.128 1.00 84.81 793 PRO A O 1
ATOM 6311 N N . ILE A 1 794 ? 15.772 5.296 -4.434 1.00 83.56 794 ILE A N 1
ATOM 6312 C CA . ILE A 1 794 ? 15.959 5.958 -5.729 1.00 83.56 794 ILE A CA 1
ATOM 6313 C C . ILE A 1 794 ? 14.716 5.764 -6.599 1.00 83.56 794 ILE A C 1
ATOM 6315 O O . ILE A 1 794 ? 13.956 4.816 -6.411 1.00 83.56 794 ILE A O 1
ATOM 6319 N N . VAL A 1 795 ? 14.505 6.675 -7.544 1.00 84.12 795 VAL A N 1
ATOM 6320 C CA . VAL A 1 795 ? 13.418 6.592 -8.527 1.00 84.12 795 VAL A CA 1
ATOM 6321 C C . VAL A 1 795 ? 13.871 5.725 -9.699 1.00 84.12 795 VAL A C 1
ATOM 6323 O O . VAL A 1 795 ? 14.988 5.910 -10.177 1.00 84.12 795 VAL A O 1
ATOM 6326 N N . VAL A 1 796 ? 13.008 4.821 -10.164 1.00 78.06 796 VAL A N 1
ATOM 6327 C CA . VAL A 1 796 ? 13.229 4.058 -11.403 1.00 78.06 796 VAL A CA 1
ATOM 6328 C C . VAL A 1 796 ? 12.755 4.899 -12.582 1.00 78.06 796 VAL A C 1
ATOM 6330 O O . VAL A 1 796 ? 11.590 5.304 -12.628 1.00 78.06 796 VAL A O 1
ATOM 6333 N N . TYR A 1 797 ? 13.639 5.166 -13.535 1.00 86.31 797 TYR A N 1
ATOM 6334 C CA . TYR A 1 797 ? 13.316 5.938 -14.729 1.00 86.31 797 TYR A CA 1
ATOM 6335 C C . TYR A 1 797 ? 12.826 5.028 -15.870 1.00 86.31 797 TYR A C 1
ATOM 6337 O O . TYR A 1 797 ? 12.733 3.805 -15.747 1.00 86.31 797 TYR A O 1
ATOM 6345 N N . ARG A 1 798 ? 12.471 5.625 -17.008 1.00 87.44 798 ARG A N 1
ATOM 6346 C CA . ARG A 1 798 ? 12.263 4.912 -18.278 1.00 87.44 798 ARG A CA 1
ATOM 6347 C C . ARG A 1 798 ? 13.028 5.613 -19.392 1.00 87.44 798 ARG A C 1
ATOM 6349 O O . ARG A 1 798 ? 13.204 6.827 -19.342 1.00 87.44 798 ARG A O 1
ATOM 6356 N N . GLU A 1 799 ? 13.449 4.881 -20.413 1.00 92.31 799 GLU A N 1
ATOM 6357 C CA . GLU A 1 799 ? 14.031 5.467 -21.626 1.00 92.31 799 GLU A CA 1
ATOM 6358 C C . GLU A 1 799 ? 12.986 5.572 -22.741 1.00 92.31 799 GLU A C 1
ATOM 6360 O O . GLU A 1 799 ? 12.134 4.703 -22.897 1.00 92.31 799 GLU A O 1
ATOM 6365 N N . SER A 1 800 ? 13.045 6.629 -23.544 1.00 95.69 800 SER A N 1
ATOM 6366 C CA . SER A 1 800 ? 12.189 6.817 -24.720 1.00 95.69 800 SER A CA 1
ATOM 6367 C C . SER A 1 800 ? 12.938 7.598 -25.808 1.00 95.69 800 SER A C 1
ATOM 6369 O O . SER A 1 800 ? 14.123 7.883 -25.649 1.00 95.69 800 SER A O 1
ATOM 6371 N N . ILE A 1 801 ? 12.289 7.934 -26.925 1.00 96.31 801 ILE A N 1
ATOM 6372 C CA . ILE A 1 801 ? 12.906 8.613 -28.082 1.00 96.31 801 ILE A CA 1
ATOM 6373 C C . ILE A 1 801 ? 12.048 9.786 -28.569 1.00 96.31 801 ILE A C 1
ATOM 6375 O O . ILE A 1 801 ? 10.824 9.733 -28.499 1.00 96.31 801 ILE A O 1
ATOM 6379 N N . LEU A 1 802 ? 12.684 10.858 -29.060 1.00 93.38 802 LEU A N 1
ATOM 6380 C CA . LEU A 1 802 ? 11.986 12.086 -29.481 1.00 93.38 802 LEU A CA 1
ATOM 6381 C C . LEU A 1 802 ? 11.726 12.198 -30.989 1.00 93.38 802 LEU A C 1
ATOM 6383 O O . LEU A 1 802 ? 10.921 13.032 -31.401 1.00 93.38 802 LEU A O 1
ATOM 6387 N N . LYS A 1 803 ? 12.423 11.429 -31.832 1.00 95.75 803 LYS A N 1
ATOM 6388 C CA . LYS A 1 803 ? 12.227 11.450 -33.290 1.00 95.75 803 LYS A CA 1
ATOM 6389 C C . LYS A 1 803 ? 12.337 10.061 -33.906 1.00 95.75 803 LYS A C 1
ATOM 6391 O O . LYS A 1 803 ? 12.882 9.142 -33.306 1.00 95.75 803 LYS A O 1
ATOM 6396 N N . LYS A 1 804 ? 11.892 9.947 -35.156 1.00 97.50 804 LYS A N 1
ATOM 6397 C CA . LYS A 1 804 ? 12.248 8.831 -36.034 1.00 97.50 804 LYS A CA 1
ATOM 6398 C C . LYS A 1 804 ? 13.760 8.812 -36.302 1.00 97.50 804 LYS A C 1
ATOM 6400 O O . LYS A 1 804 ? 14.371 9.868 -36.514 1.00 97.50 804 LYS A O 1
ATOM 6405 N N . SER A 1 805 ? 14.359 7.628 -36.283 1.00 98.19 805 SER A N 1
ATOM 6406 C CA . SER A 1 805 ? 15.751 7.412 -36.672 1.00 98.19 805 SER A CA 1
ATOM 6407 C C . SER A 1 805 ? 15.925 7.368 -38.196 1.00 98.19 805 SER A C 1
ATOM 6409 O O . SER A 1 805 ? 14.967 7.171 -38.945 1.00 98.19 805 SER A O 1
ATOM 6411 N N . GLY A 1 806 ? 17.168 7.477 -38.660 1.00 96.25 806 GLY A N 1
ATOM 6412 C CA . GLY A 1 806 ? 17.579 6.854 -39.921 1.00 96.25 806 GLY A CA 1
ATOM 6413 C C . GLY A 1 806 ? 17.461 5.321 -39.875 1.00 96.25 806 GLY A C 1
ATOM 6414 O O . GLY A 1 806 ? 17.067 4.742 -38.862 1.00 96.25 806 GLY A O 1
ATOM 6415 N N . GLU A 1 807 ? 17.818 4.655 -40.968 1.00 97.62 807 GLU A N 1
ATOM 6416 C CA . GLU A 1 807 ? 17.932 3.192 -41.016 1.00 97.62 807 GLU A CA 1
ATOM 6417 C C . GLU A 1 807 ? 19.357 2.755 -40.646 1.00 97.62 807 GLU A C 1
ATOM 6419 O O . GLU A 1 807 ? 20.328 3.324 -41.149 1.00 97.62 807 GLU A O 1
ATOM 6424 N N . PHE A 1 808 ? 19.491 1.760 -39.763 1.00 97.69 808 PHE A N 1
ATOM 6425 C CA . PHE A 1 808 ? 20.781 1.314 -39.224 1.00 97.69 808 PHE A CA 1
ATOM 6426 C C . PHE A 1 808 ? 21.018 -0.190 -39.414 1.00 97.69 808 PHE A C 1
ATOM 6428 O O . PHE A 1 808 ? 20.160 -1.012 -39.093 1.00 97.69 808 PHE A O 1
ATOM 6435 N N . GLU A 1 809 ? 22.214 -0.544 -39.905 1.00 97.31 809 GLU A N 1
ATOM 6436 C CA . GLU A 1 809 ? 22.683 -1.929 -40.068 1.00 97.31 809 GLU A CA 1
ATOM 6437 C C . GLU A 1 809 ? 23.136 -2.517 -38.725 1.00 97.31 809 GLU A C 1
ATOM 6439 O O . GLU A 1 809 ? 24.195 -2.168 -38.205 1.00 97.31 809 GLU A O 1
ATOM 6444 N N . GLY A 1 810 ? 22.368 -3.469 -38.204 1.00 96.81 810 GLY A N 1
ATOM 6445 C CA . GLY A 1 810 ? 22.837 -4.450 -37.233 1.00 96.81 810 GLY A CA 1
ATOM 6446 C C . GLY A 1 810 ? 23.483 -5.636 -37.947 1.00 96.81 810 GLY A C 1
ATOM 6447 O O . GLY A 1 810 ? 22.907 -6.167 -38.897 1.00 96.81 810 GLY A O 1
ATOM 6448 N N . LYS A 1 811 ? 24.676 -6.073 -37.525 1.00 96.88 811 LYS A N 1
ATOM 6449 C CA . LYS A 1 811 ? 25.465 -7.078 -38.259 1.00 96.88 811 LYS A CA 1
ATOM 6450 C C . LYS A 1 811 ? 25.941 -8.216 -37.367 1.00 96.88 811 LYS A C 1
ATOM 6452 O O . LYS A 1 811 ? 26.373 -7.984 -36.245 1.00 96.88 811 LYS A O 1
ATOM 6457 N N . SER A 1 812 ? 25.893 -9.452 -37.861 1.00 96.00 812 SER A N 1
ATOM 6458 C CA . SER A 1 812 ? 26.369 -10.598 -37.079 1.00 96.00 812 SER A CA 1
ATOM 6459 C C . SER A 1 812 ? 27.901 -10.603 -36.935 1.00 96.00 812 SER A C 1
ATOM 6461 O O . SER A 1 812 ? 28.599 -10.138 -37.841 1.00 96.00 812 SER A O 1
ATOM 6463 N N . PRO A 1 813 ? 28.467 -11.181 -35.855 1.00 94.88 813 PRO A N 1
ATOM 6464 C CA . PRO A 1 813 ? 29.916 -11.309 -35.667 1.00 94.88 813 PRO A CA 1
ATOM 6465 C C . PRO A 1 813 ? 30.634 -12.026 -36.821 1.00 94.88 813 PRO A C 1
ATOM 6467 O O . PRO A 1 813 ? 31.711 -11.599 -37.238 1.00 94.88 813 PRO A O 1
ATOM 6470 N N . ASN A 1 814 ? 30.019 -13.065 -37.404 1.00 92.56 814 ASN A N 1
ATOM 6471 C CA . ASN A 1 814 ? 30.515 -13.729 -38.618 1.00 92.56 814 ASN A CA 1
ATOM 6472 C C . ASN A 1 814 ? 30.391 -12.875 -39.900 1.00 92.56 814 ASN A C 1
ATOM 6474 O O . ASN A 1 814 ? 30.865 -13.291 -40.949 1.00 92.56 814 ASN A O 1
ATOM 6478 N N . LYS A 1 815 ? 29.776 -11.686 -39.833 1.00 93.06 815 LYS A N 1
ATOM 6479 C CA . LYS A 1 815 ? 29.527 -10.724 -40.924 1.00 93.06 815 LYS A CA 1
ATOM 6480 C C . LYS A 1 815 ? 28.603 -11.204 -42.052 1.00 93.06 815 LYS A C 1
ATOM 6482 O O . LYS A 1 815 ? 28.370 -10.423 -42.974 1.00 93.06 815 LYS A O 1
ATOM 6487 N N . HIS A 1 816 ? 28.069 -12.426 -41.973 1.00 92.75 816 HIS A N 1
ATOM 6488 C CA . HIS A 1 816 ? 27.224 -13.026 -43.011 1.00 92.75 816 HIS A CA 1
ATOM 6489 C C . HIS A 1 816 ? 25.772 -12.517 -42.984 1.00 92.75 816 HIS A C 1
ATOM 6491 O O . HIS A 1 816 ? 25.129 -12.510 -44.027 1.00 92.75 816 HIS A O 1
ATOM 6497 N N . ASN A 1 817 ? 25.258 -12.089 -41.825 1.00 94.75 817 ASN A N 1
ATOM 6498 C CA . ASN A 1 817 ? 23.888 -11.592 -41.679 1.00 94.75 817 ASN A CA 1
ATOM 6499 C C . ASN A 1 817 ? 23.881 -10.087 -41.378 1.00 94.75 817 ASN A C 1
ATOM 6501 O O . ASN A 1 817 ? 24.737 -9.579 -40.645 1.00 94.75 817 ASN A O 1
ATOM 6505 N N . LYS A 1 818 ? 22.883 -9.392 -41.922 1.00 96.69 818 LYS A N 1
ATOM 6506 C CA . LYS A 1 818 ? 22.617 -7.958 -41.755 1.00 96.69 818 LYS A CA 1
ATOM 6507 C C . LYS A 1 818 ? 21.125 -7.765 -41.516 1.00 96.69 818 LYS A C 1
ATOM 6509 O O . LYS A 1 818 ? 20.328 -8.364 -42.232 1.00 96.69 818 LYS A O 1
ATOM 6514 N N . LEU A 1 819 ? 20.745 -6.921 -40.567 1.00 97.50 819 LEU A N 1
ATOM 6515 C CA . LEU A 1 819 ? 19.359 -6.538 -40.314 1.00 97.50 819 LEU A CA 1
ATOM 6516 C C . LEU A 1 819 ? 19.268 -5.014 -40.248 1.00 97.50 819 LEU A C 1
ATOM 6518 O O . LEU A 1 819 ? 20.116 -4.377 -39.625 1.00 97.50 819 LEU A O 1
ATOM 6522 N N . TYR A 1 820 ? 18.257 -4.443 -40.892 1.00 97.69 820 TYR A N 1
ATOM 6523 C CA . TYR A 1 820 ? 18.098 -3.001 -41.046 1.00 97.69 820 TYR A CA 1
ATOM 6524 C C . TYR A 1 820 ? 16.945 -2.513 -40.176 1.00 97.69 820 TYR A C 1
ATOM 6526 O O . TYR A 1 820 ? 15.797 -2.920 -40.369 1.00 97.69 820 TYR A O 1
ATOM 6534 N N . PHE A 1 821 ? 17.259 -1.669 -39.192 1.00 98.19 821 PHE A N 1
ATOM 6535 C CA . PHE A 1 821 ? 16.298 -1.202 -38.195 1.00 98.19 821 PHE A CA 1
ATOM 6536 C C . PHE A 1 821 ? 16.025 0.293 -38.298 1.00 98.19 821 PHE A C 1
ATOM 6538 O O . PHE A 1 821 ? 16.936 1.098 -38.487 1.00 98.19 821 PHE A O 1
ATOM 6545 N N . VAL A 1 822 ? 14.761 0.648 -38.084 1.00 98.31 822 VAL A N 1
ATOM 6546 C CA . VAL A 1 822 ? 14.294 2.018 -37.852 1.00 98.31 822 VAL A CA 1
ATOM 6547 C C . VAL A 1 822 ? 13.496 2.023 -36.553 1.00 98.31 822 VAL A C 1
ATOM 6549 O O . VAL A 1 822 ? 12.705 1.111 -36.311 1.00 98.31 822 VAL A O 1
ATOM 6552 N N . VAL A 1 823 ? 13.672 3.050 -35.725 1.00 97.56 823 VAL A N 1
ATOM 6553 C CA . VAL A 1 823 ? 12.846 3.276 -34.533 1.00 97.56 823 VAL A CA 1
ATOM 6554 C C . VAL A 1 823 ? 12.182 4.643 -34.598 1.00 97.56 823 VAL A C 1
ATOM 6556 O O . VAL A 1 823 ? 12.743 5.605 -35.123 1.00 97.56 823 VAL A O 1
ATOM 6559 N N . GLU A 1 824 ? 10.968 4.738 -34.076 1.00 97.12 824 GLU A N 1
ATOM 6560 C CA . GLU A 1 824 ? 10.205 5.981 -33.988 1.00 97.12 824 GLU A CA 1
ATOM 6561 C C . GLU A 1 824 ? 9.336 5.994 -32.722 1.00 97.12 824 GLU A C 1
ATOM 6563 O O . GLU A 1 824 ? 9.099 4.931 -32.141 1.00 97.12 824 GLU A O 1
ATOM 6568 N N . PRO A 1 825 ? 8.878 7.167 -32.251 1.00 96.94 825 PRO A N 1
ATOM 6569 C CA . PRO A 1 825 ? 7.958 7.233 -31.124 1.00 96.94 825 PRO A CA 1
ATOM 6570 C C . PRO A 1 825 ? 6.684 6.418 -31.393 1.00 96.94 825 PRO A C 1
ATOM 6572 O O . PRO A 1 825 ? 6.161 6.409 -32.511 1.00 96.94 825 PRO A O 1
ATOM 6575 N N . LEU A 1 826 ? 6.194 5.728 -30.366 1.00 95.69 826 LEU A N 1
ATOM 6576 C CA . LEU A 1 826 ? 4.887 5.080 -30.373 1.00 95.69 826 LEU A CA 1
ATOM 6577 C C . LEU A 1 826 ? 3.796 6.107 -30.057 1.00 95.69 826 LEU A C 1
ATOM 6579 O O . LEU A 1 826 ? 3.956 6.930 -29.155 1.00 95.69 826 LEU A O 1
ATOM 6583 N N . ASP A 1 827 ? 2.695 6.014 -30.793 1.00 93.56 827 ASP A N 1
ATOM 6584 C CA . ASP A 1 827 ? 1.550 6.916 -30.723 1.00 93.56 827 ASP A CA 1
ATOM 6585 C C . ASP A 1 827 ? 0.800 6.736 -29.387 1.00 93.56 827 ASP A C 1
ATOM 6587 O O . ASP A 1 827 ? 0.663 5.617 -28.871 1.00 93.56 827 ASP A O 1
ATOM 6591 N N . ASP A 1 828 ? 0.346 7.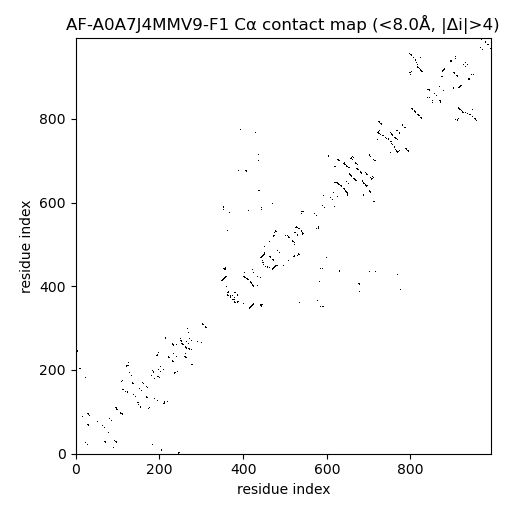840 -28.791 1.00 91.12 828 ASP A N 1
ATOM 6592 C CA . ASP A 1 828 ? -0.110 7.876 -27.395 1.00 91.12 828 ASP A CA 1
ATOM 6593 C C . ASP A 1 828 ? -1.395 7.067 -27.173 1.00 91.12 828 ASP A C 1
ATOM 6595 O O . ASP A 1 828 ? -1.549 6.430 -26.131 1.00 91.12 828 ASP A O 1
ATOM 6599 N N . GLU A 1 829 ? -2.270 7.009 -28.176 1.00 91.12 829 GLU A N 1
ATOM 6600 C CA . GLU A 1 829 ? -3.494 6.210 -28.198 1.00 91.12 829 GLU A CA 1
ATOM 6601 C C . GLU A 1 829 ? -3.186 4.704 -28.182 1.00 91.12 829 GLU A C 1
ATOM 6603 O O . GLU A 1 829 ? -3.834 3.939 -27.464 1.00 91.12 829 GLU A O 1
ATOM 6608 N N . ILE A 1 830 ? -2.158 4.270 -28.921 1.00 91.75 830 ILE A N 1
ATOM 6609 C CA . ILE A 1 830 ? -1.719 2.866 -28.951 1.00 91.75 830 ILE A CA 1
ATOM 6610 C C . ILE A 1 830 ? -1.060 2.503 -27.618 1.00 91.75 830 ILE A C 1
ATOM 6612 O O . ILE A 1 830 ? -1.359 1.458 -27.040 1.00 91.75 830 ILE A O 1
ATOM 6616 N N . TYR A 1 831 ? -0.212 3.382 -27.078 1.00 90.56 831 TYR A N 1
ATOM 6617 C CA . TYR A 1 831 ? 0.389 3.192 -25.757 1.00 90.56 831 TYR A CA 1
ATOM 6618 C C . TYR A 1 831 ? -0.669 3.131 -24.637 1.00 90.56 831 TYR A C 1
ATOM 6620 O O . TYR A 1 831 ? -0.588 2.270 -23.756 1.00 90.56 831 TYR A O 1
ATOM 6628 N N . ALA A 1 832 ? -1.704 3.976 -24.694 1.00 85.62 832 ALA A N 1
ATOM 6629 C CA . ALA A 1 832 ? -2.837 3.935 -23.772 1.00 85.62 832 ALA A CA 1
ATOM 6630 C C . ALA A 1 832 ? -3.660 2.641 -23.909 1.00 85.62 832 ALA A C 1
ATOM 6632 O O . ALA A 1 832 ? -4.055 2.060 -22.894 1.00 85.62 832 ALA A O 1
ATOM 6633 N N . ALA A 1 833 ? -3.868 2.140 -25.131 1.00 85.06 833 ALA A N 1
ATOM 6634 C CA . ALA A 1 833 ? -4.545 0.867 -25.386 1.00 85.06 833 ALA A CA 1
ATOM 6635 C C . ALA A 1 833 ? -3.744 -0.350 -24.875 1.00 85.06 833 ALA A C 1
ATOM 6637 O O . ALA A 1 833 ? -4.324 -1.280 -24.317 1.00 85.06 833 ALA A O 1
ATOM 6638 N N . ILE A 1 834 ? -2.409 -0.332 -24.974 1.00 86.56 834 ILE A N 1
ATOM 6639 C CA . ILE A 1 834 ? -1.547 -1.362 -24.364 1.00 86.56 834 ILE A CA 1
ATOM 6640 C C . ILE A 1 834 ? -1.640 -1.292 -22.830 1.00 86.56 834 ILE A C 1
ATOM 6642 O O . ILE A 1 834 ? -1.894 -2.300 -22.171 1.00 86.56 834 ILE A O 1
ATOM 6646 N N . LYS A 1 835 ? -1.498 -0.095 -22.240 1.00 79.25 835 LYS A N 1
ATOM 6647 C CA . LYS A 1 835 ? -1.499 0.092 -20.776 1.00 79.25 835 LYS A CA 1
ATOM 6648 C C . LYS A 1 835 ? -2.860 -0.181 -20.113 1.00 79.25 835 LYS A C 1
ATOM 6650 O O . LYS A 1 835 ? -2.915 -0.519 -18.933 1.00 79.25 835 LYS A O 1
ATOM 6655 N N . SER A 1 836 ? -3.962 -0.036 -20.845 1.00 71.00 836 SER A N 1
ATOM 6656 C CA . SER A 1 836 ? -5.315 -0.395 -20.388 1.00 71.00 836 SER A CA 1
ATOM 6657 C C . SER A 1 836 ? -5.643 -1.886 -20.537 1.00 71.00 836 SER A C 1
ATOM 6659 O O . SER A 1 836 ? -6.618 -2.342 -19.938 1.00 71.00 836 SER A O 1
ATOM 6661 N N . GLY A 1 837 ? -4.839 -2.643 -21.293 1.00 73.56 837 GLY A N 1
ATOM 6662 C CA . GLY A 1 837 ? -5.112 -4.039 -21.644 1.00 73.56 837 GLY A CA 1
ATOM 6663 C C . GLY A 1 837 ? -6.104 -4.213 -22.800 1.00 73.56 837 GLY A C 1
ATOM 6664 O O . GLY A 1 837 ? -6.570 -5.324 -23.031 1.00 73.56 837 GLY A O 1
ATOM 6665 N N . GLU A 1 838 ? -6.438 -3.146 -23.533 1.00 77.12 838 GLU A N 1
ATOM 6666 C CA . GLU A 1 838 ? -7.227 -3.231 -24.771 1.00 77.12 838 GLU A CA 1
ATOM 6667 C C . GLU A 1 838 ? -6.407 -3.784 -25.950 1.00 77.12 838 GLU A C 1
ATOM 6669 O O . GLU A 1 838 ? -6.969 -4.354 -26.884 1.00 77.12 838 GLU A O 1
ATOM 6674 N N . ILE A 1 839 ? -5.079 -3.643 -25.893 1.00 83.12 839 ILE A N 1
ATOM 6675 C CA . ILE A 1 839 ? -4.114 -4.398 -26.696 1.00 83.12 839 ILE A CA 1
ATOM 6676 C C . ILE A 1 839 ? -3.341 -5.316 -25.744 1.00 83.12 839 ILE A C 1
ATOM 6678 O O . ILE A 1 839 ? -2.748 -4.861 -24.764 1.00 83.12 839 ILE A O 1
ATOM 6682 N N . SER A 1 840 ? -3.342 -6.616 -26.034 1.00 78.12 840 SER A N 1
ATOM 6683 C CA . SER A 1 840 ? -2.578 -7.617 -25.288 1.00 78.12 840 SER A CA 1
ATOM 6684 C C . SER A 1 840 ? -1.070 -7.454 -25.501 1.00 78.12 840 SER A C 1
ATOM 6686 O O . SER A 1 840 ? -0.616 -7.154 -26.602 1.00 78.12 840 SER A O 1
ATOM 6688 N N . GLU A 1 841 ? -0.292 -7.712 -24.449 1.00 83.81 841 GLU A N 1
ATOM 6689 C CA . GLU A 1 841 ? 1.172 -7.794 -24.537 1.00 83.81 841 GLU A CA 1
ATOM 6690 C C . GLU A 1 841 ? 1.623 -9.227 -24.844 1.00 83.81 841 GLU A C 1
ATOM 6692 O O . GLU A 1 841 ? 0.953 -10.192 -24.471 1.00 83.81 841 GLU A O 1
ATOM 6697 N N . GLY A 1 842 ? 2.788 -9.348 -25.473 1.00 84.38 842 GLY A N 1
ATOM 6698 C CA . GLY A 1 842 ? 3.397 -10.588 -25.930 1.00 84.38 842 GLY A CA 1
ATOM 6699 C C . GLY A 1 842 ? 3.433 -10.715 -27.456 1.00 84.38 842 GLY A C 1
ATOM 6700 O O . GLY A 1 842 ? 2.983 -9.846 -28.206 1.00 84.38 842 GLY A O 1
ATOM 6701 N N . ARG A 1 843 ? 3.975 -11.850 -27.906 1.00 88.12 843 ARG A N 1
ATOM 6702 C CA . ARG A 1 843 ? 4.277 -12.128 -29.316 1.00 88.12 843 ARG A CA 1
ATOM 6703 C C . ARG A 1 843 ? 2.998 -12.336 -30.127 1.00 88.12 843 ARG A C 1
ATOM 6705 O O . ARG A 1 843 ? 2.290 -13.333 -29.951 1.00 88.12 843 ARG A O 1
ATOM 6712 N N . VAL A 1 844 ? 2.724 -11.402 -31.034 1.00 85.00 844 VAL A N 1
ATOM 6713 C CA . VAL A 1 844 ? 1.504 -11.339 -31.847 1.00 85.00 844 VAL A CA 1
ATOM 6714 C C . VAL A 1 844 ? 1.518 -12.466 -32.878 1.00 85.00 844 VAL A C 1
ATOM 6716 O O . VAL A 1 844 ? 2.387 -12.560 -33.747 1.00 85.00 844 VAL A O 1
ATOM 6719 N N . ARG A 1 845 ? 0.533 -13.364 -32.797 1.00 76.56 845 ARG A N 1
ATOM 6720 C CA . ARG A 1 845 ? 0.405 -14.489 -33.733 1.00 76.56 845 ARG A CA 1
ATOM 6721 C C . ARG A 1 845 ? -0.277 -14.011 -35.014 1.00 76.56 845 ARG A C 1
ATOM 6723 O O . ARG A 1 845 ? -1.281 -13.320 -34.947 1.00 76.56 845 ARG A O 1
ATOM 6730 N N . LYS A 1 846 ? 0.138 -14.500 -36.191 1.00 66.94 846 LYS A N 1
ATOM 6731 C CA . LYS A 1 846 ? -0.494 -14.173 -37.498 1.00 66.94 846 LYS A CA 1
ATOM 6732 C C . LYS A 1 846 ? -1.983 -14.582 -37.637 1.00 66.94 846 LYS A C 1
ATOM 6734 O O . LYS A 1 846 ? -2.589 -14.307 -38.668 1.00 66.94 846 LYS A O 1
ATOM 6739 N N . LYS A 1 847 ? -2.564 -15.251 -36.629 1.00 61.78 847 LYS A N 1
ATOM 6740 C CA . LYS A 1 847 ? -4.005 -15.557 -36.502 1.00 61.78 847 LYS A CA 1
ATOM 6741 C C . LYS A 1 847 ? -4.748 -14.644 -35.512 1.00 61.78 847 LYS A C 1
ATOM 6743 O O . LYS A 1 847 ? -5.967 -14.727 -35.439 1.00 61.78 847 LYS A O 1
ATOM 6748 N N . ASP A 1 848 ? -4.042 -13.816 -34.745 1.00 66.38 848 ASP A N 1
ATOM 6749 C CA . ASP A 1 848 ? -4.631 -12.894 -33.777 1.00 66.38 848 ASP A CA 1
ATOM 6750 C C . ASP A 1 848 ? -5.234 -11.691 -34.511 1.00 66.38 848 ASP A C 1
ATOM 6752 O O . ASP A 1 848 ? -4.569 -10.708 -34.843 1.00 66.38 848 ASP A O 1
ATOM 6756 N N . THR A 1 849 ? -6.520 -11.804 -34.827 1.00 73.06 849 THR A N 1
ATOM 6757 C CA . THR A 1 849 ? -7.274 -10.726 -35.463 1.00 73.06 849 THR A CA 1
ATOM 6758 C C . THR A 1 849 ? -7.717 -9.651 -34.476 1.00 73.06 849 THR A C 1
ATOM 6760 O O . THR A 1 849 ? -8.123 -8.584 -34.929 1.00 73.06 849 THR A O 1
ATOM 6763 N N . ALA A 1 850 ? -7.649 -9.891 -33.161 1.00 77.12 850 ALA A N 1
ATOM 6764 C CA . ALA A 1 850 ? -8.124 -8.950 -32.150 1.00 77.12 850 ALA A CA 1
ATOM 6765 C C . ALA A 1 850 ? -7.169 -7.756 -32.022 1.00 77.12 850 ALA A C 1
ATOM 6767 O O . ALA A 1 850 ? -7.606 -6.612 -32.157 1.00 77.12 850 ALA A O 1
ATOM 6768 N N . VAL A 1 851 ? -5.863 -8.017 -31.882 1.00 81.50 851 VAL A N 1
ATOM 6769 C CA . VAL A 1 851 ? -4.829 -6.965 -31.858 1.00 81.50 851 VAL A CA 1
ATOM 6770 C C . VAL A 1 851 ? -4.874 -6.133 -33.144 1.00 81.50 851 VAL A C 1
ATOM 6772 O O . VAL A 1 851 ? -4.949 -4.905 -33.088 1.00 81.50 851 VAL A O 1
ATOM 6775 N N . ALA A 1 852 ? -4.914 -6.788 -34.309 1.00 84.25 852 ALA A N 1
ATOM 6776 C CA . ALA A 1 852 ? -4.955 -6.099 -35.597 1.00 84.25 852 ALA A CA 1
ATOM 6777 C C . ALA A 1 852 ? -6.237 -5.262 -35.787 1.00 84.25 852 ALA A C 1
ATOM 6779 O O . ALA A 1 852 ? -6.162 -4.129 -36.261 1.00 84.25 852 ALA A O 1
ATOM 6780 N N . ALA A 1 853 ? -7.409 -5.776 -35.393 1.00 85.38 853 ALA A N 1
ATOM 6781 C CA . ALA A 1 853 ? -8.665 -5.026 -35.463 1.00 85.38 853 ALA A CA 1
ATOM 6782 C C . ALA A 1 853 ? -8.675 -3.823 -34.506 1.00 85.38 85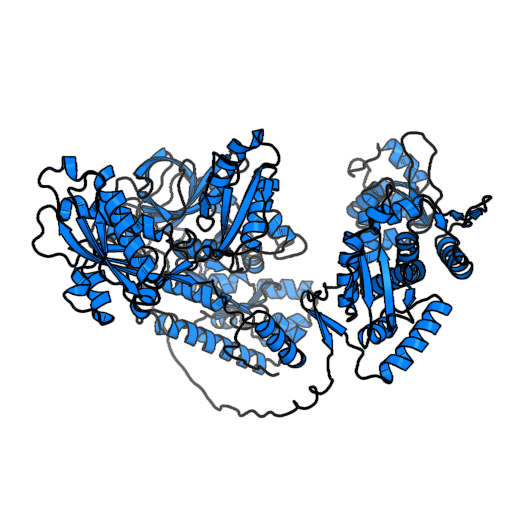3 ALA A C 1
ATOM 6784 O O . ALA A 1 853 ? -9.123 -2.741 -34.892 1.00 85.38 853 ALA A O 1
ATOM 6785 N N . LYS A 1 854 ? -8.132 -3.973 -33.288 1.00 87.00 854 LYS A N 1
ATOM 6786 C CA . LYS A 1 854 ? -8.033 -2.868 -32.330 1.00 87.00 854 LYS A CA 1
ATOM 6787 C C . LYS A 1 854 ? -7.084 -1.777 -32.827 1.00 87.00 854 LYS A C 1
ATOM 6789 O O . LYS A 1 854 ? -7.470 -0.611 -32.804 1.00 87.00 854 LYS A O 1
ATOM 6794 N N . LEU A 1 855 ? -5.912 -2.135 -33.357 1.00 87.50 855 LEU A N 1
ATOM 6795 C CA . LEU A 1 855 ? -4.983 -1.187 -33.991 1.00 87.50 855 LEU A CA 1
ATOM 6796 C C . LEU A 1 855 ? -5.659 -0.408 -35.134 1.00 87.50 855 LEU A C 1
ATOM 6798 O O . LEU A 1 855 ? -5.549 0.815 -35.185 1.00 87.50 855 LEU A O 1
ATOM 6802 N N . ILE A 1 856 ? -6.431 -1.080 -35.997 1.00 89.88 856 ILE A N 1
ATOM 6803 C CA . ILE A 1 856 ? -7.197 -0.417 -37.069 1.00 89.88 856 ILE A CA 1
ATOM 6804 C C . ILE A 1 856 ? -8.255 0.543 -36.498 1.00 89.88 856 ILE A C 1
ATOM 6806 O O . ILE A 1 856 ? -8.405 1.653 -37.006 1.00 89.88 856 ILE A O 1
ATOM 6810 N N . SER A 1 857 ? -8.947 0.175 -35.411 1.00 89.25 857 SER A N 1
ATOM 6811 C CA . SER A 1 857 ? -9.908 1.073 -34.741 1.00 89.25 857 SER A CA 1
ATOM 6812 C C . SER A 1 857 ? -9.263 2.317 -34.110 1.00 89.25 857 SER A C 1
ATOM 6814 O O . SER A 1 857 ? -9.945 3.316 -33.906 1.00 89.25 857 SER A O 1
ATOM 6816 N N . LEU A 1 858 ? -7.952 2.268 -33.845 1.00 89.75 858 LEU A N 1
ATOM 6817 C CA . LEU A 1 858 ? -7.132 3.381 -33.355 1.00 89.75 858 LEU A CA 1
ATOM 6818 C C . LEU A 1 858 ? -6.424 4.144 -34.497 1.00 89.75 858 LEU A C 1
ATOM 6820 O O . LEU A 1 858 ? -5.565 4.980 -34.237 1.00 89.75 858 LEU A O 1
ATOM 6824 N N . GLY A 1 859 ? -6.773 3.874 -35.763 1.00 86.62 859 GLY A N 1
ATOM 6825 C CA . GLY A 1 859 ? -6.277 4.611 -36.933 1.00 86.62 859 GLY A CA 1
ATOM 6826 C C . GLY A 1 859 ? -5.045 4.021 -37.632 1.00 86.62 859 GLY A C 1
ATOM 6827 O O . GLY A 1 859 ? -4.557 4.618 -38.591 1.00 86.62 859 GLY A O 1
ATOM 6828 N N . VAL A 1 860 ? -4.543 2.855 -37.210 1.00 89.06 860 VAL A N 1
ATOM 6829 C CA . VAL A 1 860 ? -3.403 2.187 -37.867 1.00 89.06 860 VAL A CA 1
ATOM 6830 C C . VAL A 1 860 ? -3.832 1.567 -39.204 1.00 89.06 860 VAL A C 1
ATOM 6832 O O . VAL A 1 860 ? -4.873 0.914 -39.292 1.00 89.06 860 VAL A O 1
ATOM 6835 N N . ASP A 1 861 ? -3.021 1.718 -40.259 1.00 91.69 861 ASP A N 1
ATOM 6836 C CA . ASP A 1 861 ? -3.315 1.108 -41.565 1.00 91.69 861 ASP A CA 1
ATOM 6837 C C . ASP A 1 861 ? -3.452 -0.425 -41.478 1.00 91.69 861 ASP A C 1
ATOM 6839 O O . ASP A 1 861 ? -2.729 -1.109 -40.755 1.00 91.69 861 ASP A O 1
ATOM 6843 N N . THR A 1 862 ? -4.342 -0.989 -42.298 1.00 87.25 862 THR A N 1
ATOM 6844 C CA . THR A 1 862 ? -4.660 -2.426 -42.306 1.00 87.25 862 THR A CA 1
ATOM 6845 C C . THR A 1 862 ? -3.475 -3.323 -42.694 1.00 87.25 862 THR A C 1
ATOM 6847 O O . THR A 1 862 ? -3.491 -4.514 -42.374 1.00 87.25 862 THR A O 1
ATOM 6850 N N . LYS A 1 863 ? -2.450 -2.803 -43.385 1.00 86.81 863 LYS A N 1
ATOM 6851 C CA . LYS A 1 863 ? -1.209 -3.547 -43.660 1.00 86.81 863 LYS A CA 1
ATOM 6852 C C . LYS A 1 863 ? -0.250 -3.435 -42.481 1.00 86.81 863 LYS A C 1
ATOM 6854 O O . LYS A 1 863 ? 0.297 -4.451 -42.069 1.00 86.81 863 LYS A O 1
ATOM 6859 N N . GLU A 1 864 ? -0.097 -2.241 -41.909 1.00 89.31 864 GLU A N 1
ATOM 6860 C CA . GLU A 1 864 ? 0.754 -2.027 -40.733 1.00 89.31 864 GLU A CA 1
ATOM 6861 C C . GLU A 1 864 ? 0.269 -2.823 -39.516 1.00 89.31 864 GLU A C 1
ATOM 6863 O O . GLU A 1 864 ? 1.059 -3.552 -38.925 1.00 89.31 864 GLU A O 1
ATOM 6868 N N . ALA A 1 865 ? -1.029 -2.797 -39.204 1.00 88.69 865 ALA A N 1
ATOM 6869 C CA . ALA A 1 865 ? -1.617 -3.546 -38.091 1.00 88.69 865 ALA A CA 1
ATOM 6870 C C . ALA A 1 865 ? -1.419 -5.076 -38.190 1.00 88.69 865 ALA A C 1
ATOM 6872 O O . ALA A 1 865 ? -1.488 -5.775 -37.182 1.00 88.69 865 ALA A O 1
ATOM 6873 N N . LYS A 1 866 ? -1.152 -5.607 -39.394 1.00 87.94 866 LYS A N 1
ATOM 6874 C CA . LYS A 1 866 ? -0.843 -7.030 -39.650 1.00 87.94 866 LYS A CA 1
ATOM 6875 C C . LYS A 1 866 ? 0.657 -7.349 -39.652 1.00 87.94 866 LYS A C 1
ATOM 6877 O O . LYS A 1 866 ? 1.018 -8.520 -39.736 1.00 87.94 866 LYS A O 1
ATOM 6882 N N . SER A 1 867 ? 1.506 -6.326 -39.574 1.00 90.88 867 SER A N 1
ATOM 6883 C CA . SER A 1 867 ? 2.965 -6.435 -39.482 1.00 90.88 867 SER A CA 1
ATOM 6884 C C . SER A 1 867 ? 3.483 -6.404 -38.038 1.00 90.88 867 SER A C 1
ATOM 6886 O O . SER A 1 867 ? 4.675 -6.611 -37.831 1.00 90.88 867 SER A O 1
ATOM 6888 N N . TYR A 1 868 ? 2.634 -6.161 -37.034 1.00 92.69 868 TYR A N 1
ATOM 6889 C CA . TYR A 1 868 ? 3.024 -6.255 -35.622 1.00 92.69 868 TYR A CA 1
ATOM 6890 C C . TYR A 1 868 ? 3.368 -7.714 -35.288 1.00 92.69 868 TYR A C 1
ATOM 6892 O O . TYR A 1 868 ? 2.595 -8.622 -35.599 1.00 92.69 868 TYR A O 1
ATOM 6900 N N . VAL A 1 869 ? 4.525 -7.933 -34.660 1.00 93.38 869 VAL A N 1
ATOM 6901 C CA . VAL A 1 869 ? 5.017 -9.266 -34.263 1.00 93.38 869 VAL A CA 1
ATOM 6902 C C . VAL A 1 869 ? 5.241 -9.397 -32.757 1.00 93.38 869 VAL A C 1
ATOM 6904 O O . VAL A 1 869 ? 5.142 -10.503 -32.234 1.00 93.38 869 VAL A O 1
ATOM 6907 N N . ASP A 1 870 ? 5.475 -8.294 -32.041 1.00 94.06 870 ASP A N 1
ATOM 6908 C CA . ASP A 1 870 ? 5.614 -8.300 -30.580 1.00 94.06 870 ASP A CA 1
ATOM 6909 C C . ASP A 1 870 ? 5.146 -6.979 -29.954 1.00 94.06 870 ASP A C 1
ATOM 6911 O O . ASP A 1 870 ? 5.255 -5.913 -30.569 1.00 94.06 870 ASP A O 1
ATOM 6915 N N . VAL A 1 871 ? 4.635 -7.054 -28.726 1.00 93.38 871 VAL A N 1
ATOM 6916 C CA . VAL A 1 871 ? 4.150 -5.921 -27.925 1.00 93.38 871 VAL A CA 1
ATOM 6917 C C . VAL A 1 871 ? 4.666 -6.103 -26.498 1.00 93.38 871 VAL A C 1
ATOM 6919 O O . VAL A 1 871 ? 4.157 -6.936 -25.753 1.00 93.38 871 VAL A O 1
ATOM 6922 N N . PHE A 1 872 ? 5.682 -5.338 -26.102 1.00 91.69 872 PHE A N 1
ATOM 6923 C CA . PHE A 1 872 ? 6.437 -5.577 -24.870 1.00 91.69 872 PHE A CA 1
ATOM 6924 C C . PHE A 1 872 ? 6.626 -4.295 -24.051 1.00 91.69 872 PHE A C 1
ATOM 6926 O O . PHE A 1 872 ? 7.326 -3.371 -24.475 1.00 91.69 872 PHE A O 1
ATOM 6933 N N . LYS A 1 873 ? 6.018 -4.238 -22.858 1.00 87.00 873 LYS A N 1
ATOM 6934 C CA . LYS A 1 873 ? 6.130 -3.144 -21.875 1.00 87.00 873 LYS A CA 1
ATOM 6935 C C . LYS A 1 873 ? 5.876 -1.751 -22.461 1.00 87.00 873 LYS A C 1
ATOM 6937 O O . LYS A 1 873 ? 6.624 -0.807 -22.225 1.00 87.00 873 LYS A O 1
ATOM 6942 N N . GLY A 1 874 ? 4.822 -1.622 -23.268 1.00 89.75 874 GLY A N 1
ATOM 6943 C CA . GLY A 1 874 ? 4.480 -0.356 -23.929 1.00 89.75 874 GLY A CA 1
ATOM 6944 C C . GLY A 1 874 ? 5.404 0.032 -25.092 1.00 89.75 874 GLY A C 1
ATOM 6945 O O . GLY A 1 874 ? 5.473 1.208 -25.445 1.00 89.75 874 GLY A O 1
ATOM 6946 N N . ASN A 1 875 ? 6.101 -0.942 -25.679 1.00 96.00 875 ASN A N 1
ATOM 6947 C CA . ASN A 1 875 ? 6.850 -0.838 -26.934 1.00 96.00 875 ASN A CA 1
ATOM 6948 C C . ASN A 1 875 ? 6.315 -1.871 -27.930 1.00 96.00 875 ASN A C 1
ATOM 6950 O O . ASN A 1 875 ? 5.714 -2.867 -27.522 1.00 96.00 875 ASN A O 1
ATOM 6954 N N . VAL A 1 876 ? 6.558 -1.672 -29.226 1.00 96.69 876 VAL A N 1
ATOM 6955 C CA . VAL A 1 876 ? 6.081 -2.583 -30.283 1.00 96.69 876 VAL A CA 1
ATOM 6956 C C . VAL A 1 876 ? 7.178 -2.900 -31.297 1.00 96.69 876 VAL A C 1
ATOM 6958 O O . VAL A 1 876 ? 7.975 -2.026 -31.647 1.00 96.69 876 VAL A O 1
ATOM 6961 N N . LEU A 1 877 ? 7.192 -4.141 -31.786 1.00 97.25 877 LEU A N 1
ATOM 6962 C CA . LEU A 1 877 ? 8.054 -4.609 -32.871 1.00 97.25 877 LEU A CA 1
ATOM 6963 C C . LEU A 1 877 ? 7.210 -4.938 -34.107 1.00 97.25 877 LEU A C 1
ATOM 6965 O O . LEU A 1 877 ? 6.209 -5.655 -34.023 1.00 97.25 877 LEU A O 1
ATOM 6969 N N . ILE A 1 878 ? 7.644 -4.431 -35.259 1.00 95.56 878 ILE A N 1
ATOM 6970 C CA . ILE A 1 878 ? 6.955 -4.533 -36.546 1.00 95.56 878 ILE A CA 1
ATOM 6971 C C . ILE A 1 878 ? 7.897 -5.157 -37.590 1.00 95.56 878 ILE A C 1
ATOM 6973 O O . ILE A 1 878 ? 9.012 -4.676 -37.804 1.00 95.56 878 ILE A O 1
ATOM 6977 N N . ASP A 1 879 ? 7.435 -6.206 -38.270 1.00 95.19 879 ASP A N 1
ATOM 6978 C CA . ASP A 1 879 ? 8.081 -6.797 -39.447 1.00 95.19 879 ASP A CA 1
ATOM 6979 C C . ASP A 1 879 ? 7.601 -6.080 -40.718 1.00 95.19 879 ASP A C 1
ATOM 6981 O O . ASP A 1 879 ? 6.471 -6.269 -41.183 1.00 95.19 879 ASP A O 1
ATOM 6985 N N . ASN A 1 880 ? 8.456 -5.223 -41.278 1.00 94.06 880 ASN A N 1
ATOM 6986 C CA . ASN A 1 880 ? 8.211 -4.526 -42.538 1.00 94.06 880 ASN A CA 1
ATOM 6987 C C . ASN A 1 880 ? 8.924 -5.178 -43.743 1.00 94.06 880 ASN A C 1
ATOM 6989 O O . ASN A 1 880 ? 8.787 -4.664 -44.860 1.00 94.06 880 ASN A O 1
ATOM 6993 N N . THR A 1 881 ? 9.610 -6.312 -43.548 1.00 92.81 881 THR A N 1
ATOM 6994 C CA . THR A 1 881 ? 10.367 -7.013 -44.599 1.00 92.81 881 THR A CA 1
ATOM 6995 C C . THR A 1 881 ? 9.462 -7.583 -45.699 1.00 92.81 881 THR A C 1
ATOM 6997 O O . THR A 1 881 ? 8.253 -7.772 -45.524 1.00 92.81 881 THR A O 1
ATOM 7000 N N . ARG A 1 882 ? 10.027 -7.857 -46.886 1.00 89.75 882 ARG A N 1
ATOM 7001 C CA . ARG A 1 882 ? 9.281 -8.426 -48.024 1.00 89.75 882 ARG A CA 1
ATOM 7002 C C . ARG A 1 882 ? 10.113 -9.433 -48.805 1.00 89.75 882 ARG A C 1
ATOM 7004 O O . ARG A 1 882 ? 11.175 -9.102 -49.309 1.00 89.75 882 ARG A O 1
ATOM 7011 N N . GLY A 1 883 ? 9.589 -10.650 -48.960 1.00 86.94 883 GLY A N 1
ATOM 7012 C CA . GLY A 1 883 ? 10.194 -11.691 -49.802 1.00 86.94 883 GLY A CA 1
ATOM 7013 C C . GLY A 1 883 ? 11.469 -12.336 -49.247 1.00 86.94 883 GLY A C 1
ATOM 7014 O O . GLY A 1 883 ? 12.065 -13.158 -49.937 1.00 86.94 883 GLY A O 1
ATOM 7015 N N . ILE A 1 884 ? 11.883 -12.002 -48.020 1.00 90.25 884 ILE A N 1
ATOM 7016 C CA . ILE A 1 884 ? 13.118 -12.521 -47.429 1.00 90.25 884 ILE A CA 1
ATOM 7017 C C . ILE A 1 884 ? 12.959 -13.996 -47.046 1.00 90.25 884 ILE A C 1
ATOM 7019 O O . ILE A 1 884 ? 12.090 -14.374 -46.257 1.00 90.25 884 ILE A O 1
ATOM 7023 N N . VAL A 1 885 ? 13.819 -14.842 -47.612 1.00 87.50 885 VAL A N 1
ATOM 7024 C CA . VAL A 1 885 ? 13.887 -16.273 -47.293 1.00 87.50 885 VAL A CA 1
ATOM 7025 C C . VAL A 1 885 ? 14.423 -16.447 -45.865 1.00 87.50 885 VAL A C 1
ATOM 7027 O O . VAL A 1 885 ? 15.233 -15.652 -45.400 1.00 87.50 885 VAL A O 1
ATOM 7030 N N . TYR A 1 886 ? 13.961 -17.475 -45.148 1.00 90.31 886 TYR A N 1
ATOM 7031 C CA . TYR A 1 886 ? 14.365 -17.801 -43.767 1.00 90.31 886 TYR A CA 1
ATOM 7032 C C . TYR A 1 886 ? 13.961 -16.790 -42.665 1.00 90.31 886 TYR A C 1
ATOM 7034 O O . TYR A 1 886 ? 14.202 -17.056 -41.488 1.00 90.31 886 TYR A O 1
ATOM 7042 N N . ILE A 1 887 ? 13.264 -15.687 -42.987 1.00 90.62 887 ILE A N 1
ATOM 7043 C CA . ILE A 1 887 ? 12.806 -14.675 -42.005 1.00 90.62 887 ILE A CA 1
ATOM 7044 C C . ILE A 1 887 ? 12.038 -15.276 -40.813 1.00 90.62 887 ILE A C 1
ATOM 7046 O O . ILE A 1 887 ? 12.300 -14.930 -39.662 1.00 90.62 887 ILE A O 1
ATOM 7050 N N . ASN A 1 888 ? 11.137 -16.234 -41.066 1.00 88.06 888 ASN A N 1
ATOM 7051 C CA . ASN A 1 888 ? 10.317 -16.856 -40.018 1.00 88.06 888 ASN A CA 1
ATOM 7052 C C . ASN A 1 888 ? 11.140 -17.714 -39.034 1.00 88.06 888 ASN A C 1
ATOM 7054 O O . ASN A 1 888 ? 10.671 -17.950 -37.925 1.00 88.06 888 ASN A O 1
ATOM 7058 N N . GLU A 1 889 ? 12.343 -18.169 -39.406 1.00 88.62 889 GLU A N 1
ATOM 7059 C CA . GLU A 1 889 ? 13.229 -18.917 -38.501 1.00 88.62 889 GLU A CA 1
ATOM 7060 C C . GLU A 1 889 ? 13.931 -17.989 -37.508 1.00 88.62 889 GLU A C 1
ATOM 7062 O O . GLU A 1 889 ? 14.050 -18.312 -36.328 1.00 88.62 889 GLU A O 1
ATOM 7067 N N . ILE A 1 890 ? 14.387 -16.822 -37.978 1.00 92.62 890 ILE A N 1
ATOM 7068 C CA . ILE A 1 890 ? 15.156 -15.884 -37.152 1.00 92.62 890 ILE A CA 1
ATOM 7069 C C . ILE A 1 890 ? 14.281 -14.882 -36.399 1.00 92.62 890 ILE A C 1
ATOM 7071 O O . ILE A 1 890 ? 14.756 -14.303 -35.426 1.00 92.62 890 ILE A O 1
ATOM 7075 N N . MET A 1 891 ? 13.006 -14.708 -36.773 1.00 93.94 891 MET A N 1
ATOM 7076 C CA . MET A 1 891 ? 12.094 -13.759 -36.116 1.00 93.94 891 MET A CA 1
ATOM 7077 C C . MET A 1 891 ? 11.963 -14.010 -34.605 1.00 93.94 891 MET A C 1
ATOM 7079 O O . MET A 1 891 ? 11.867 -13.056 -33.839 1.00 93.94 891 MET A O 1
ATOM 7083 N N . GLY A 1 892 ? 12.049 -15.270 -34.155 1.00 92.94 892 GLY A N 1
ATOM 7084 C CA . GLY A 1 892 ? 12.129 -15.607 -32.726 1.00 92.94 892 GLY A CA 1
ATOM 7085 C C . GLY A 1 892 ? 13.267 -14.875 -32.008 1.00 92.94 892 GLY A C 1
ATOM 7086 O O . GLY A 1 892 ? 13.034 -14.217 -31.001 1.00 92.94 892 GLY A O 1
ATOM 7087 N N . LEU A 1 893 ? 14.462 -14.895 -32.605 1.00 95.12 893 LEU A N 1
ATOM 7088 C CA . LEU A 1 893 ? 15.670 -14.241 -32.094 1.00 95.12 893 LEU A CA 1
ATOM 7089 C C . LEU A 1 893 ? 15.628 -12.711 -32.254 1.00 95.12 893 LEU A C 1
ATOM 7091 O O . LEU A 1 893 ? 16.286 -11.999 -31.498 1.00 95.12 893 LEU A O 1
ATOM 7095 N N . VAL A 1 894 ? 14.862 -12.186 -33.220 1.00 96.44 894 VAL A N 1
ATOM 7096 C CA . VAL A 1 894 ? 14.614 -10.737 -33.337 1.00 96.44 894 VAL A CA 1
ATOM 7097 C C . VAL A 1 894 ? 13.695 -10.258 -32.211 1.00 96.44 894 VAL A C 1
ATOM 7099 O O . VAL A 1 894 ? 13.981 -9.220 -31.623 1.00 96.44 894 VAL A O 1
ATOM 7102 N N . MET A 1 895 ? 12.658 -11.028 -31.860 1.00 96.25 895 MET A N 1
ATOM 7103 C CA . MET A 1 895 ? 11.798 -10.759 -30.699 1.00 96.25 895 MET A CA 1
ATOM 7104 C C . MET A 1 895 ? 12.586 -10.866 -29.384 1.00 96.25 895 MET A C 1
ATOM 7106 O O . MET A 1 895 ? 12.589 -9.916 -28.609 1.00 96.25 895 MET A O 1
ATOM 7110 N N . ASP A 1 896 ? 13.357 -11.943 -29.178 1.00 94.75 896 ASP A N 1
ATOM 7111 C CA . ASP A 1 896 ? 14.241 -12.092 -28.007 1.00 94.75 896 ASP A CA 1
ATOM 7112 C C . ASP A 1 896 ? 15.203 -10.887 -27.867 1.00 94.75 896 ASP A C 1
ATOM 7114 O O . ASP A 1 896 ? 15.340 -10.292 -26.797 1.00 94.75 896 ASP A O 1
ATOM 7118 N N . GLY A 1 897 ? 15.847 -10.485 -28.971 1.00 95.88 897 GLY A N 1
ATOM 7119 C CA . GLY A 1 897 ? 16.766 -9.346 -28.999 1.00 95.88 897 GLY A CA 1
ATOM 7120 C C . GLY A 1 897 ? 16.085 -7.986 -28.799 1.00 95.88 897 GLY A C 1
ATOM 7121 O O . GLY A 1 897 ? 16.672 -7.118 -28.153 1.00 95.88 897 GLY A O 1
ATOM 7122 N N . PHE A 1 898 ? 14.858 -7.809 -29.301 1.00 96.88 898 PHE A N 1
ATOM 7123 C CA . PHE A 1 898 ? 14.018 -6.630 -29.065 1.00 96.88 898 PHE A CA 1
ATOM 7124 C C . PHE A 1 898 ? 13.657 -6.497 -27.589 1.00 96.88 898 PHE A C 1
ATOM 7126 O O . PHE A 1 898 ? 13.939 -5.458 -26.989 1.00 96.88 898 PHE A O 1
ATOM 7133 N N . GLU A 1 899 ? 13.106 -7.556 -26.987 1.00 95.56 899 GLU A N 1
ATOM 7134 C CA . GLU A 1 899 ? 12.770 -7.563 -25.567 1.00 95.56 899 GLU A CA 1
ATOM 7135 C C . GLU A 1 899 ? 13.986 -7.185 -24.708 1.00 95.56 899 GLU A C 1
ATOM 7137 O O . GLU A 1 899 ? 13.852 -6.427 -23.755 1.00 95.56 899 GLU A O 1
ATOM 7142 N N . ASP A 1 900 ? 15.181 -7.680 -25.039 1.00 93.62 900 ASP A N 1
ATOM 7143 C CA . ASP A 1 900 ? 16.402 -7.397 -24.278 1.00 93.62 900 ASP A CA 1
ATOM 7144 C C . ASP A 1 900 ? 16.884 -5.943 -24.390 1.00 93.62 900 ASP A C 1
ATOM 7146 O O . ASP A 1 900 ? 17.383 -5.392 -23.405 1.00 93.62 900 ASP A O 1
ATOM 7150 N N . VAL A 1 901 ? 16.705 -5.292 -25.546 1.00 95.31 901 VAL A N 1
ATOM 7151 C CA . VAL A 1 901 ? 16.972 -3.848 -25.688 1.00 95.31 901 VAL A CA 1
ATOM 7152 C C . VAL A 1 901 ? 15.915 -3.022 -24.947 1.00 95.31 901 VAL A C 1
ATOM 7154 O O . VAL A 1 901 ? 16.263 -2.008 -24.347 1.00 95.31 901 VAL A O 1
ATOM 7157 N N . MET A 1 902 ? 14.653 -3.466 -24.915 1.00 95.38 902 MET A N 1
ATOM 7158 C CA . MET A 1 902 ? 13.598 -2.805 -24.133 1.00 95.38 902 MET A CA 1
ATOM 7159 C C . MET A 1 902 ? 13.743 -3.042 -22.617 1.00 95.38 902 MET A C 1
ATOM 7161 O O . MET A 1 902 ? 13.385 -2.172 -21.828 1.00 95.38 902 MET A O 1
ATOM 7165 N N . LYS A 1 903 ? 14.295 -4.183 -22.179 1.00 90.31 903 LYS A N 1
ATOM 7166 C CA . LYS A 1 903 ? 14.600 -4.470 -20.762 1.00 90.31 903 LYS A CA 1
ATOM 7167 C C . LYS A 1 903 ? 15.738 -3.596 -20.231 1.00 90.31 903 LYS A C 1
ATOM 7169 O O . LYS A 1 903 ? 15.658 -3.175 -19.082 1.00 90.31 903 LYS A O 1
ATOM 7174 N N . LYS A 1 904 ? 16.789 -3.363 -21.033 1.00 89.50 904 LYS A N 1
ATOM 7175 C CA . LYS A 1 904 ? 17.963 -2.552 -20.660 1.00 89.50 904 LYS A CA 1
ATOM 7176 C C . LYS A 1 904 ? 18.351 -1.601 -21.800 1.00 89.50 904 LYS A C 1
ATOM 7178 O O . LYS A 1 904 ? 19.050 -2.003 -22.744 1.00 89.50 904 LYS A O 1
ATOM 7183 N N . GLY A 1 905 ? 17.884 -0.356 -21.662 1.00 86.50 905 GLY A N 1
ATOM 7184 C CA . GLY A 1 905 ? 17.992 0.743 -22.621 1.00 86.50 905 GLY A CA 1
ATOM 7185 C C . GLY A 1 905 ? 19.416 1.179 -22.985 1.00 86.50 905 GLY A C 1
ATOM 7186 O O . GLY A 1 905 ? 20.411 0.533 -22.651 1.00 86.50 905 GLY A O 1
ATOM 7187 N N . HIS A 1 906 ? 19.513 2.261 -23.754 1.00 89.31 906 HIS A N 1
ATOM 7188 C CA . HIS A 1 906 ? 20.754 2.717 -24.376 1.00 89.31 906 HIS A CA 1
ATOM 7189 C C . HIS A 1 906 ? 21.536 3.737 -23.532 1.00 89.31 906 HIS A C 1
ATOM 7191 O O . HIS A 1 906 ? 22.765 3.731 -23.579 1.00 89.31 906 HIS A O 1
ATOM 7197 N N . LEU A 1 907 ? 20.854 4.607 -22.780 1.00 89.56 907 LEU A N 1
ATOM 7198 C CA . LEU A 1 907 ? 21.470 5.709 -22.031 1.00 89.56 907 LEU A CA 1
ATOM 7199 C C . LEU A 1 907 ? 21.978 5.288 -20.650 1.00 89.56 907 LEU A C 1
ATOM 7201 O O . LEU A 1 907 ? 23.087 5.655 -20.265 1.00 89.56 907 LEU A O 1
ATOM 7205 N N . ALA A 1 908 ? 21.150 4.564 -19.900 1.00 88.12 908 ALA A N 1
ATOM 7206 C CA . ALA A 1 908 ? 21.365 4.239 -18.491 1.00 88.12 908 ALA A CA 1
ATOM 7207 C C . ALA A 1 908 ? 21.088 2.760 -18.163 1.00 88.12 908 ALA A C 1
ATOM 7209 O O . ALA A 1 908 ? 21.191 2.368 -17.004 1.00 88.12 908 ALA A O 1
ATOM 7210 N N . ALA A 1 909 ? 20.749 1.948 -19.173 1.00 87.12 909 ALA A N 1
ATOM 7211 C CA . ALA A 1 909 ? 20.216 0.591 -19.027 1.00 87.12 909 ALA A CA 1
ATOM 7212 C C . ALA A 1 909 ? 18.861 0.521 -18.286 1.00 87.12 909 ALA A C 1
ATOM 7214 O O . ALA A 1 909 ? 18.457 -0.557 -17.850 1.00 87.12 909 ALA A O 1
ATOM 7215 N N . GLU A 1 910 ? 18.142 1.644 -18.208 1.00 87.19 910 GLU A N 1
ATOM 7216 C CA . GLU A 1 910 ? 16.775 1.729 -17.679 1.00 87.19 910 GLU A CA 1
ATOM 7217 C C . GLU A 1 910 ? 15.760 1.155 -18.697 1.00 87.19 910 GLU A C 1
ATOM 7219 O O . GLU A 1 910 ? 16.058 1.115 -19.899 1.00 87.19 910 GLU A O 1
ATOM 7224 N N . PRO A 1 911 ? 14.564 0.693 -18.278 1.00 89.06 911 PRO A N 1
ATOM 7225 C CA . PRO A 1 911 ? 13.608 0.071 -19.196 1.00 89.06 911 PRO A CA 1
ATOM 7226 C C . PRO A 1 911 ? 13.056 1.052 -20.242 1.00 89.06 911 PRO A C 1
ATOM 7228 O O . PRO A 1 911 ? 12.631 2.162 -19.915 1.00 89.06 911 PRO A O 1
ATOM 7231 N N . GLY A 1 912 ? 13.028 0.628 -21.505 1.00 91.75 912 GLY A N 1
ATOM 7232 C CA . GLY A 1 912 ? 12.481 1.396 -22.625 1.00 91.75 912 GLY A CA 1
ATOM 7233 C C . GLY A 1 912 ? 10.950 1.442 -22.622 1.00 91.75 912 GLY A C 1
ATOM 7234 O O . GLY A 1 912 ? 10.297 0.468 -22.245 1.00 91.75 912 GLY A O 1
ATOM 7235 N N . VAL A 1 913 ? 10.364 2.559 -23.058 1.00 93.44 913 VAL A N 1
ATOM 7236 C CA . VAL A 1 913 ? 8.912 2.755 -23.177 1.00 93.44 913 VAL A CA 1
ATOM 7237 C C . VAL A 1 913 ? 8.559 3.690 -24.345 1.00 93.44 913 VAL A C 1
ATOM 7239 O O . VAL A 1 913 ? 9.318 4.602 -24.690 1.00 93.44 913 VAL A O 1
ATOM 7242 N N . LYS A 1 914 ? 7.372 3.500 -24.939 1.00 95.06 914 LYS A N 1
ATOM 7243 C CA . LYS A 1 914 ? 6.856 4.264 -26.091 1.00 95.06 914 LYS A CA 1
ATOM 7244 C C . LYS A 1 914 ? 7.753 4.202 -27.341 1.00 95.06 914 LYS A C 1
ATOM 7246 O O . LYS A 1 914 ? 7.807 5.165 -28.105 1.00 95.06 914 LYS A O 1
ATOM 7251 N N . MET A 1 915 ? 8.442 3.085 -27.581 1.00 97.00 915 MET A N 1
ATOM 7252 C CA . MET A 1 915 ? 9.216 2.863 -28.811 1.00 97.00 915 MET A CA 1
ATOM 7253 C C . MET A 1 915 ? 8.459 1.977 -29.813 1.00 97.00 915 MET A C 1
ATOM 7255 O O . MET A 1 915 ? 7.960 0.906 -29.464 1.00 97.00 915 MET A O 1
ATOM 7259 N N . LYS A 1 916 ? 8.417 2.402 -31.080 1.00 97.19 916 LYS A N 1
ATOM 7260 C CA . LYS A 1 916 ? 7.927 1.637 -32.234 1.00 97.19 916 LYS A CA 1
ATOM 7261 C C . LYS A 1 916 ? 9.128 1.235 -33.094 1.00 97.19 916 LYS A C 1
ATOM 7263 O O . LYS A 1 916 ? 9.750 2.077 -33.739 1.00 97.19 916 LYS A O 1
ATOM 7268 N N . VAL A 1 917 ? 9.494 -0.045 -33.046 1.00 97.69 917 VAL A N 1
ATOM 7269 C CA . VAL A 1 917 ? 10.684 -0.615 -33.698 1.00 97.69 917 VAL A CA 1
ATOM 7270 C C . VAL A 1 917 ? 10.269 -1.358 -34.964 1.00 97.69 917 VAL A C 1
ATOM 7272 O O . VAL A 1 917 ? 9.366 -2.192 -34.930 1.00 97.69 917 VAL A O 1
ATOM 7275 N N . ARG A 1 918 ? 10.940 -1.087 -36.084 1.00 97.50 918 ARG A N 1
ATOM 7276 C CA . ARG A 1 918 ? 10.688 -1.729 -37.381 1.00 97.50 918 ARG A CA 1
ATOM 7277 C C . ARG A 1 918 ? 11.926 -2.467 -37.863 1.00 97.50 918 ARG A C 1
ATOM 7279 O O . ARG A 1 918 ? 12.994 -1.863 -37.969 1.00 97.50 918 ARG A O 1
ATOM 7286 N N . LEU A 1 919 ? 11.765 -3.741 -38.214 1.00 97.56 919 LEU A N 1
ATOM 7287 C CA . LEU A 1 919 ? 12.701 -4.448 -39.085 1.00 97.56 919 LEU A CA 1
ATOM 7288 C C . LEU A 1 919 ? 12.312 -4.130 -40.535 1.00 97.56 919 LEU A C 1
ATOM 7290 O O . LEU A 1 919 ? 11.268 -4.579 -41.007 1.00 97.56 919 LEU A O 1
ATOM 7294 N N . MET A 1 920 ? 13.122 -3.322 -41.214 1.00 96.38 920 MET A N 1
ATOM 7295 C CA . MET A 1 920 ? 12.849 -2.836 -42.570 1.00 96.38 920 MET A CA 1
ATOM 7296 C C . MET A 1 920 ? 13.247 -3.862 -43.634 1.00 96.38 920 MET A C 1
ATOM 7298 O O . MET A 1 920 ? 12.461 -4.165 -44.531 1.00 96.38 920 MET A O 1
ATOM 7302 N N . ASP A 1 921 ? 14.450 -4.420 -43.503 1.00 94.56 921 ASP A N 1
ATOM 7303 C CA . ASP A 1 921 ? 15.020 -5.417 -44.410 1.00 94.56 921 ASP A CA 1
ATOM 7304 C C . ASP A 1 921 ? 16.037 -6.306 -43.667 1.0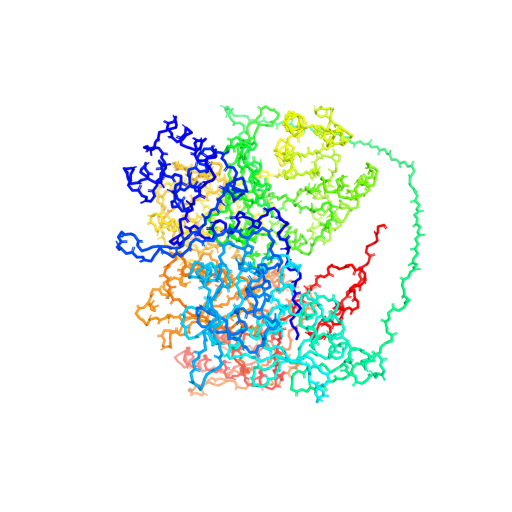0 94.56 921 ASP A C 1
ATOM 7306 O O . ASP A 1 921 ? 16.529 -5.940 -42.594 1.00 94.56 921 ASP A O 1
ATOM 7310 N N . CYS A 1 922 ? 16.386 -7.469 -44.219 1.00 95.00 922 CYS A N 1
ATOM 7311 C CA . CYS A 1 922 ? 17.545 -8.235 -43.760 1.00 95.00 922 CYS A CA 1
ATOM 7312 C C . CYS A 1 922 ? 18.156 -9.136 -44.844 1.00 95.00 922 CYS A C 1
ATOM 7314 O O . CYS A 1 922 ? 17.471 -9.755 -45.652 1.00 95.00 922 CYS A O 1
ATOM 7316 N N . SER A 1 923 ? 19.483 -9.260 -44.798 1.00 94.12 923 SER A N 1
ATOM 7317 C CA . SER A 1 923 ? 20.252 -10.238 -45.568 1.00 94.12 923 SER A CA 1
ATOM 7318 C C . SER A 1 923 ? 20.679 -11.362 -44.630 1.00 94.12 923 SER A C 1
ATOM 7320 O O . SER A 1 923 ? 21.291 -11.102 -43.591 1.00 94.12 923 SER A O 1
ATOM 7322 N N . LEU A 1 924 ? 20.336 -12.602 -44.978 1.00 94.88 924 LEU A N 1
ATOM 7323 C CA . LEU A 1 924 ? 20.558 -13.791 -44.157 1.00 94.88 924 LEU A CA 1
ATOM 7324 C C . LEU A 1 924 ? 21.391 -14.818 -44.933 1.00 94.88 924 LEU A C 1
ATOM 7326 O O . LEU A 1 924 ? 21.147 -15.049 -46.115 1.00 94.88 924 LEU A O 1
ATOM 7330 N N . HIS A 1 925 ? 22.349 -15.457 -44.261 1.00 94.31 925 HIS A N 1
ATOM 7331 C CA . HIS A 1 925 ? 23.108 -16.578 -44.825 1.00 94.31 925 HIS A CA 1
ATOM 7332 C C . HIS A 1 925 ? 22.198 -17.787 -45.075 1.00 94.31 925 HIS A C 1
ATOM 7334 O O . HIS A 1 925 ? 21.285 -18.000 -44.283 1.00 94.31 925 HIS A O 1
ATOM 7340 N N . GLU A 1 926 ? 22.452 -18.607 -46.100 1.00 89.31 926 GLU A N 1
ATOM 7341 C CA . GLU A 1 926 ? 21.578 -19.739 -46.472 1.00 89.31 926 GLU A CA 1
ATOM 7342 C C . GLU A 1 926 ? 21.578 -20.883 -45.441 1.00 89.31 926 GLU A C 1
ATOM 7344 O O . GLU A 1 926 ? 20.513 -21.397 -45.096 1.00 89.31 926 GLU A O 1
ATOM 7349 N N . ASP A 1 927 ? 22.738 -21.231 -44.876 1.00 89.06 927 ASP A N 1
ATOM 7350 C CA . ASP A 1 927 ? 22.835 -22.236 -43.808 1.00 89.06 927 ASP A CA 1
ATOM 7351 C C . ASP A 1 927 ? 22.425 -21.700 -42.428 1.00 89.06 927 ASP A C 1
ATOM 7353 O O . ASP A 1 927 ? 23.007 -20.735 -41.918 1.00 89.06 927 ASP A O 1
ATOM 7357 N N . ALA A 1 928 ? 21.525 -22.418 -41.748 1.00 88.69 928 ALA A N 1
ATOM 7358 C CA . ALA A 1 928 ? 21.069 -22.097 -40.392 1.00 88.69 928 ALA A CA 1
ATOM 7359 C C . ALA A 1 928 ? 22.199 -22.052 -39.339 1.00 88.69 928 ALA A C 1
ATOM 7361 O O . ALA A 1 928 ? 22.104 -21.298 -38.371 1.00 88.69 928 ALA A O 1
ATOM 7362 N N . ILE A 1 929 ? 23.304 -22.784 -39.543 1.00 89.06 929 ILE A N 1
ATOM 7363 C CA . ILE A 1 929 ? 24.486 -22.764 -38.656 1.00 89.06 929 ILE A CA 1
ATOM 7364 C C . ILE A 1 929 ? 25.065 -21.341 -38.541 1.00 89.06 929 ILE A C 1
ATOM 7366 O O . ILE A 1 929 ? 25.471 -20.911 -37.461 1.00 89.06 929 ILE A O 1
ATOM 7370 N N . HIS A 1 930 ? 25.029 -20.565 -39.628 1.00 89.88 930 HIS A N 1
ATOM 7371 C CA . HIS A 1 930 ? 25.490 -19.175 -39.641 1.00 89.88 930 HIS A CA 1
ATOM 7372 C C . HIS A 1 930 ? 24.440 -18.172 -39.122 1.00 89.88 930 HIS A C 1
ATOM 7374 O O . HIS A 1 930 ? 24.778 -16.996 -38.963 1.00 89.88 930 HIS A O 1
ATOM 7380 N N . ARG A 1 931 ? 23.212 -18.626 -38.813 1.00 92.00 931 ARG A N 1
ATOM 7381 C CA . ARG A 1 931 ? 22.069 -17.844 -38.291 1.00 92.00 931 ARG A CA 1
ATOM 7382 C C . ARG A 1 931 ? 21.743 -18.116 -36.807 1.00 92.00 931 ARG A C 1
ATOM 7384 O O . ARG A 1 931 ? 20.688 -17.711 -36.329 1.00 92.00 931 ARG A O 1
ATOM 7391 N N . GLY A 1 932 ? 22.611 -18.813 -36.067 1.00 90.62 932 GLY A N 1
ATOM 7392 C CA . GLY A 1 932 ? 22.352 -19.176 -34.665 1.00 90.62 932 GLY A CA 1
ATOM 7393 C C . GLY A 1 932 ? 22.234 -17.979 -33.692 1.00 90.62 932 GLY A C 1
ATOM 7394 O O . GLY A 1 932 ? 22.636 -16.862 -34.032 1.00 90.62 932 GLY A O 1
ATOM 7395 N N . PRO A 1 933 ? 21.758 -18.189 -32.444 1.00 92.88 933 PRO A N 1
ATOM 7396 C CA . PRO A 1 933 ? 21.530 -17.114 -31.466 1.00 92.88 933 PRO A CA 1
ATOM 7397 C C . PRO A 1 933 ? 22.760 -16.239 -31.190 1.00 92.88 933 PRO A C 1
ATOM 7399 O O . PRO A 1 933 ? 22.649 -15.017 -31.120 1.00 92.88 933 PRO A O 1
ATOM 7402 N N . SER A 1 934 ? 23.952 -16.845 -31.125 1.00 92.56 934 SER A N 1
ATOM 7403 C CA . SER A 1 934 ? 25.232 -16.140 -30.949 1.00 92.56 934 SER A CA 1
ATOM 7404 C C . SER A 1 934 ? 25.627 -15.247 -32.133 1.00 92.56 934 SER A C 1
ATOM 7406 O O . SER A 1 934 ? 26.544 -14.441 -32.002 1.00 92.56 934 SER A O 1
ATOM 7408 N N . GLN A 1 935 ? 24.954 -15.383 -33.280 1.00 92.75 935 GLN A N 1
ATOM 7409 C CA . GLN A 1 935 ? 25.152 -14.552 -34.465 1.00 92.75 935 GLN A CA 1
ATOM 7410 C C . GLN A 1 935 ? 24.066 -13.485 -34.612 1.00 92.75 935 GLN A C 1
ATOM 7412 O O . GLN A 1 935 ? 24.385 -12.338 -34.923 1.00 92.75 935 GLN A O 1
ATOM 7417 N N . MET A 1 936 ? 22.804 -13.842 -34.361 1.00 94.75 936 MET A N 1
ATOM 7418 C CA . MET A 1 936 ? 21.667 -12.941 -34.570 1.00 94.75 936 MET A CA 1
ATOM 7419 C C . MET A 1 936 ? 21.437 -11.977 -33.402 1.00 94.75 936 MET A C 1
ATOM 7421 O O . MET A 1 936 ? 21.199 -10.798 -33.646 1.00 94.75 936 MET A O 1
ATOM 7425 N N . LEU A 1 937 ? 21.554 -12.422 -32.143 1.00 94.81 937 LEU A N 1
ATOM 7426 C CA . LEU A 1 937 ? 21.281 -11.557 -30.985 1.00 94.81 937 LEU A CA 1
ATOM 7427 C C . LEU A 1 937 ? 22.221 -10.337 -30.896 1.00 94.81 937 LEU A C 1
ATOM 7429 O O . LEU A 1 937 ? 21.715 -9.251 -30.611 1.00 94.81 937 LEU A O 1
ATOM 7433 N N . PRO A 1 938 ? 23.542 -10.434 -31.174 1.00 94.38 938 PRO A N 1
ATOM 7434 C CA . PRO A 1 938 ? 24.397 -9.249 -31.266 1.00 94.38 938 PRO A CA 1
ATOM 7435 C C . PRO A 1 938 ? 23.942 -8.301 -32.380 1.00 94.38 938 PRO A C 1
ATOM 7437 O O . PRO A 1 938 ? 23.743 -7.120 -32.118 1.00 94.38 938 PRO A O 1
ATOM 7440 N N . ALA A 1 939 ? 23.674 -8.829 -33.582 1.00 95.50 939 ALA A N 1
ATOM 7441 C CA . ALA A 1 939 ? 23.244 -8.037 -34.734 1.00 95.50 939 ALA A CA 1
ATOM 7442 C C . ALA A 1 939 ? 21.964 -7.237 -34.445 1.00 95.50 939 ALA A C 1
ATOM 7444 O O . ALA A 1 939 ? 21.914 -6.032 -34.682 1.00 95.50 939 ALA A O 1
ATOM 7445 N N . VAL A 1 940 ? 20.947 -7.902 -33.887 1.00 96.38 940 VAL A N 1
ATOM 7446 C CA . VAL A 1 940 ? 19.666 -7.295 -33.498 1.00 96.38 940 VAL A CA 1
ATOM 7447 C C . VAL A 1 940 ? 19.886 -6.186 -32.467 1.00 96.38 940 VAL A C 1
ATOM 7449 O O . VAL A 1 940 ? 19.463 -5.050 -32.680 1.00 96.38 940 VAL A O 1
ATOM 7452 N N . ARG A 1 941 ? 20.601 -6.490 -31.373 1.00 95.69 941 ARG A N 1
ATOM 7453 C CA . ARG A 1 941 ? 20.835 -5.542 -30.273 1.00 95.69 941 ARG A CA 1
ATOM 7454 C C . ARG A 1 941 ? 21.665 -4.331 -30.709 1.00 95.69 941 ARG A C 1
ATOM 7456 O O . ARG A 1 941 ? 21.361 -3.219 -30.288 1.00 95.69 941 ARG A O 1
ATOM 7463 N N . GLU A 1 942 ? 22.693 -4.520 -31.537 1.00 94.56 942 GLU A N 1
ATOM 7464 C CA . GLU A 1 942 ? 23.539 -3.431 -32.046 1.00 94.56 942 GLU A CA 1
ATOM 7465 C C . GLU A 1 942 ? 22.781 -2.528 -33.025 1.00 94.56 942 GLU A C 1
ATOM 7467 O O . GLU A 1 942 ? 22.794 -1.310 -32.853 1.00 94.56 942 GLU A O 1
ATOM 7472 N N . GLY A 1 943 ? 22.059 -3.104 -33.994 1.00 95.94 943 GLY A N 1
ATOM 7473 C CA . GLY A 1 943 ? 21.284 -2.334 -34.972 1.00 95.94 943 GLY A CA 1
ATOM 7474 C C . GLY A 1 943 ? 20.161 -1.514 -34.330 1.00 95.94 943 GLY A C 1
ATOM 7475 O O . GLY A 1 943 ? 20.030 -0.321 -34.606 1.00 95.94 943 GLY A O 1
ATOM 7476 N N . MET A 1 944 ? 19.406 -2.112 -33.400 1.00 96.69 944 MET A N 1
ATOM 7477 C CA . MET A 1 944 ? 18.382 -1.392 -32.633 1.00 96.69 944 MET A CA 1
ATOM 7478 C C . MET A 1 944 ? 18.986 -0.285 -31.760 1.00 96.69 944 MET A C 1
ATOM 7480 O O . MET A 1 944 ? 18.458 0.824 -31.737 1.00 96.69 944 MET A O 1
ATOM 7484 N N . ARG A 1 945 ? 20.110 -0.535 -31.070 1.00 96.00 945 ARG A N 1
ATOM 7485 C CA . ARG A 1 945 ? 20.773 0.489 -30.240 1.00 96.00 945 ARG A CA 1
ATOM 7486 C C . ARG A 1 945 ? 21.351 1.635 -31.071 1.00 96.00 945 ARG A C 1
ATOM 7488 O O . ARG A 1 945 ? 21.254 2.778 -30.637 1.00 96.00 945 ARG A O 1
ATOM 7495 N N . ALA A 1 946 ? 21.881 1.365 -32.264 1.00 96.44 946 ALA A N 1
ATOM 7496 C CA . ALA A 1 946 ? 22.328 2.405 -33.192 1.00 96.44 946 ALA A CA 1
ATOM 7497 C C . ALA A 1 946 ? 21.159 3.282 -33.682 1.00 96.44 946 ALA A C 1
ATOM 7499 O O . ALA A 1 946 ? 21.268 4.509 -33.677 1.00 96.44 946 ALA A O 1
ATOM 7500 N N . ALA A 1 947 ? 20.015 2.671 -34.012 1.00 97.56 947 ALA A N 1
ATOM 7501 C CA . ALA A 1 947 ? 18.798 3.401 -34.362 1.00 97.56 947 ALA A CA 1
ATOM 7502 C C . ALA A 1 947 ? 18.279 4.261 -33.191 1.00 97.56 947 ALA A C 1
ATOM 7504 O O . ALA A 1 947 ? 17.999 5.446 -33.378 1.00 97.56 947 ALA A O 1
ATOM 7505 N N . ILE A 1 948 ? 18.226 3.706 -31.972 1.00 97.12 948 ILE A N 1
ATOM 7506 C CA . ILE A 1 948 ? 17.840 4.433 -30.747 1.00 97.12 948 ILE A CA 1
ATOM 7507 C C . ILE A 1 948 ? 18.781 5.614 -30.475 1.00 97.12 948 ILE A C 1
ATOM 7509 O O . ILE A 1 948 ? 18.301 6.686 -30.114 1.00 97.12 948 ILE A O 1
ATOM 7513 N N . ALA A 1 949 ? 20.092 5.463 -30.692 1.00 96.00 949 ALA A N 1
ATOM 7514 C CA . ALA A 1 949 ? 21.072 6.532 -30.497 1.00 96.00 949 ALA A CA 1
ATOM 7515 C C . ALA A 1 949 ? 20.828 7.745 -31.417 1.00 96.00 949 ALA A C 1
ATOM 7517 O O . ALA A 1 949 ? 20.872 8.888 -30.956 1.00 96.00 949 ALA A O 1
ATOM 7518 N N . ASP A 1 950 ? 20.519 7.524 -32.701 1.00 97.31 950 ASP A N 1
ATOM 7519 C CA . ASP A 1 950 ? 20.143 8.616 -33.612 1.00 97.31 950 ASP A CA 1
ATOM 7520 C C . ASP A 1 950 ? 18.756 9.196 -33.293 1.00 97.31 950 ASP A C 1
ATOM 7522 O O . ASP A 1 950 ? 18.543 10.400 -33.441 1.00 97.31 950 ASP A O 1
ATOM 7526 N N . ALA A 1 951 ? 17.806 8.393 -32.809 1.00 96.19 951 ALA A N 1
ATOM 7527 C CA . ALA A 1 951 ? 16.419 8.788 -32.532 1.00 96.19 951 ALA A CA 1
ATOM 7528 C C . ALA A 1 951 ? 16.228 9.884 -31.451 1.00 96.19 951 ALA A C 1
ATOM 7530 O O . ALA A 1 951 ? 15.093 10.232 -31.116 1.00 96.19 951 ALA A O 1
ATOM 7531 N N . LYS A 1 952 ? 17.322 10.465 -30.933 1.00 94.62 952 LYS A N 1
ATOM 7532 C CA . LYS A 1 952 ? 17.378 11.359 -29.766 1.00 94.62 952 LYS A CA 1
ATOM 7533 C C . LYS A 1 952 ? 16.736 10.683 -28.549 1.00 94.62 952 LYS A C 1
ATOM 7535 O O . LYS A 1 952 ? 15.601 11.022 -28.198 1.00 94.62 952 LYS A O 1
ATOM 7540 N N . PRO A 1 953 ? 17.444 9.724 -27.930 1.00 94.38 953 PRO A N 1
ATOM 7541 C CA . PRO A 1 953 ? 16.951 9.049 -26.747 1.00 94.38 953 PRO A CA 1
ATOM 7542 C C . PRO A 1 953 ? 16.909 10.021 -25.565 1.00 94.38 953 PRO A C 1
ATOM 7544 O O . PRO A 1 953 ? 17.722 10.944 -25.462 1.00 94.38 953 PRO A O 1
ATOM 7547 N N . VAL A 1 954 ? 15.936 9.818 -24.685 1.00 93.81 954 VAL A N 1
ATOM 7548 C CA . VAL A 1 954 ? 15.654 10.649 -23.512 1.00 93.81 954 VAL A CA 1
ATOM 7549 C C . VAL A 1 954 ? 15.263 9.789 -22.322 1.00 93.81 954 VAL A C 1
ATOM 7551 O O . VAL A 1 954 ? 14.757 8.681 -22.480 1.00 93.81 954 VAL A O 1
ATOM 7554 N N . ILE A 1 955 ? 15.464 10.337 -21.127 1.00 90.88 955 ILE A N 1
ATOM 7555 C CA . ILE A 1 955 ? 15.017 9.740 -19.871 1.00 90.88 955 ILE A CA 1
ATOM 7556 C C . ILE A 1 955 ? 13.683 10.383 -19.474 1.00 90.88 955 ILE A C 1
ATOM 7558 O O . ILE A 1 955 ? 13.548 11.608 -19.489 1.00 90.88 955 ILE A O 1
ATOM 7562 N N . LEU A 1 956 ? 12.708 9.550 -19.119 1.00 87.19 956 LEU A N 1
ATOM 7563 C CA . LEU A 1 956 ? 11.424 9.926 -18.542 1.00 87.19 956 LEU A CA 1
ATOM 7564 C C . LEU A 1 956 ? 11.441 9.620 -17.040 1.00 87.19 956 LEU A C 1
ATOM 7566 O O . LEU A 1 956 ? 11.845 8.533 -16.625 1.00 87.19 956 LEU A O 1
ATOM 7570 N N . GLU A 1 957 ? 10.972 10.565 -16.228 1.00 83.00 957 GLU A N 1
ATOM 7571 C CA . GLU A 1 957 ? 10.764 10.381 -14.789 1.00 83.00 957 GLU A CA 1
ATOM 7572 C C . GLU A 1 957 ? 9.277 10.103 -14.489 1.00 83.00 957 GLU A C 1
ATOM 7574 O O . GLU A 1 957 ? 8.406 10.700 -15.131 1.00 83.00 957 GLU A O 1
ATOM 7579 N N . PRO A 1 958 ? 8.946 9.206 -13.541 1.00 80.12 958 PRO A N 1
ATOM 7580 C CA . PRO A 1 958 ? 7.566 8.980 -13.134 1.00 80.12 958 PRO A CA 1
ATOM 7581 C C . PRO A 1 958 ? 7.005 10.204 -12.398 1.00 80.12 958 PRO A C 1
ATOM 7583 O O . PRO A 1 958 ? 7.638 10.762 -11.502 1.00 80.12 958 PRO A O 1
ATOM 7586 N N . LEU A 1 959 ? 5.779 10.593 -12.752 1.00 81.50 959 LEU A N 1
ATOM 7587 C CA . LEU A 1 959 ? 5.033 11.674 -12.109 1.00 81.50 959 LEU A CA 1
ATOM 7588 C C . LEU A 1 959 ? 3.839 11.108 -11.332 1.00 81.50 959 LEU A C 1
ATOM 7590 O O . LEU A 1 959 ? 3.226 10.124 -11.747 1.00 81.50 959 LEU A O 1
ATOM 7594 N N . GLN A 1 960 ? 3.492 11.757 -10.222 1.00 73.06 960 GLN A N 1
ATOM 7595 C CA . GLN A 1 960 ? 2.332 11.422 -9.396 1.00 73.06 960 GLN A CA 1
ATOM 7596 C C . GLN A 1 960 ? 1.318 12.568 -9.429 1.00 73.06 960 GLN A C 1
ATOM 7598 O O . GLN A 1 960 ? 1.684 13.731 -9.260 1.00 73.06 960 GLN A O 1
ATOM 7603 N N . VAL A 1 961 ? 0.039 12.234 -9.607 1.00 76.38 961 VAL A N 1
ATOM 7604 C CA . VAL A 1 961 ? -1.071 13.156 -9.336 1.00 76.38 961 VAL A CA 1
ATOM 7605 C C . VAL A 1 961 ? -1.351 13.110 -7.836 1.00 76.38 961 VAL A C 1
ATOM 7607 O O . VAL A 1 961 ? -1.469 12.028 -7.264 1.00 76.38 961 VAL A O 1
ATOM 7610 N N . MET A 1 962 ? -1.433 14.274 -7.193 1.00 72.12 962 MET A N 1
ATOM 7611 C CA . MET A 1 962 ? -1.678 14.395 -5.756 1.00 72.12 962 MET A CA 1
ATOM 7612 C C . MET A 1 962 ? -2.873 15.313 -5.505 1.00 72.12 962 MET A C 1
ATOM 7614 O O . MET A 1 962 ? -2.799 16.503 -5.804 1.00 72.12 962 MET A O 1
ATOM 7618 N N . GLN A 1 963 ? -3.935 14.780 -4.903 1.00 75.62 963 GLN A N 1
ATOM 7619 C CA . GLN A 1 963 ? -4.933 15.602 -4.219 1.00 75.62 963 GLN A CA 1
ATOM 7620 C C . GLN A 1 963 ? -4.353 16.060 -2.874 1.00 75.62 963 GLN A C 1
ATOM 7622 O O . GLN A 1 963 ? -3.653 15.298 -2.201 1.00 75.62 963 GLN A O 1
ATOM 7627 N N . ILE A 1 964 ? -4.588 17.323 -2.508 1.00 75.62 964 ILE A N 1
ATOM 7628 C CA . ILE A 1 964 ? -4.106 17.914 -1.254 1.00 75.62 964 ILE A CA 1
ATOM 7629 C C . ILE A 1 964 ? -5.229 18.755 -0.651 1.00 75.62 964 ILE A C 1
ATOM 7631 O O . ILE A 1 964 ? -5.327 19.954 -0.906 1.00 75.62 964 ILE A O 1
ATOM 7635 N N . ASP A 1 965 ? -6.060 18.123 0.170 1.00 70.38 965 ASP A N 1
ATOM 7636 C CA . ASP A 1 965 ? -7.140 18.804 0.879 1.00 70.38 965 ASP A CA 1
ATOM 7637 C C . ASP A 1 965 ? -6.559 19.668 2.006 1.00 70.38 965 ASP A C 1
ATOM 7639 O O . ASP A 1 965 ? -5.846 19.185 2.894 1.00 70.38 965 ASP A O 1
ATOM 7643 N N . ALA A 1 966 ? -6.847 20.967 1.974 1.00 74.62 966 ALA A N 1
ATOM 7644 C CA . ALA A 1 966 ? -6.365 21.919 2.964 1.00 74.62 966 ALA A CA 1
ATOM 7645 C C . ALA A 1 966 ? -7.394 23.036 3.203 1.00 74.62 966 ALA A C 1
ATOM 7647 O O . ALA A 1 966 ? -8.065 23.461 2.263 1.00 74.62 966 ALA A O 1
ATOM 7648 N N . PRO A 1 967 ? -7.497 23.576 4.434 1.00 76.38 967 PRO A N 1
ATOM 7649 C CA . PRO A 1 967 ? -8.235 24.811 4.675 1.00 76.38 967 PRO A CA 1
ATOM 7650 C C . PRO A 1 967 ? -7.753 25.937 3.751 1.00 76.38 967 PRO A C 1
ATOM 7652 O O . PRO A 1 967 ? -6.548 26.078 3.528 1.00 76.38 967 PRO A O 1
ATOM 7655 N N . VAL A 1 968 ? -8.683 26.771 3.271 1.00 77.12 968 VAL A N 1
ATOM 7656 C CA . VAL A 1 968 ? -8.435 27.829 2.266 1.00 77.12 968 VAL A CA 1
ATOM 7657 C C . VAL A 1 968 ? -7.248 28.735 2.639 1.00 77.12 968 VAL A C 1
ATOM 7659 O O . VAL A 1 968 ? -6.456 29.112 1.777 1.00 77.12 968 VAL A O 1
ATOM 7662 N N . GLU A 1 969 ? -7.052 29.002 3.936 1.00 83.06 969 GLU A N 1
ATOM 7663 C CA . GLU A 1 969 ? -5.920 29.769 4.485 1.00 83.06 969 GLU A CA 1
ATOM 7664 C C . GLU A 1 969 ? -4.520 29.202 4.147 1.00 83.06 969 GLU A C 1
ATOM 7666 O O . GLU A 1 969 ? -3.550 29.961 4.119 1.00 83.06 969 GLU A O 1
ATOM 7671 N N . TYR A 1 970 ? -4.392 27.906 3.832 1.00 83.44 970 TYR A N 1
ATOM 7672 C CA . TYR A 1 970 ? -3.123 27.268 3.446 1.00 83.44 970 TYR A CA 1
ATOM 7673 C C . TYR A 1 970 ? -2.934 27.100 1.935 1.00 83.44 970 TYR A C 1
ATOM 7675 O O . TYR A 1 970 ? -1.826 26.757 1.517 1.00 83.44 970 TYR A O 1
ATOM 7683 N N . MET A 1 971 ? -3.944 27.365 1.098 1.00 79.94 971 MET A N 1
ATOM 7684 C CA . MET A 1 971 ? -3.891 27.065 -0.345 1.00 79.94 971 MET A CA 1
ATOM 7685 C C . MET A 1 971 ? -2.726 27.753 -1.070 1.00 79.94 971 MET A C 1
ATOM 7687 O O . MET A 1 971 ? -2.122 27.168 -1.972 1.00 79.94 971 MET A O 1
ATOM 7691 N N . GLY A 1 972 ? -2.333 28.953 -0.630 1.00 81.69 972 GLY A N 1
ATOM 7692 C CA . GLY A 1 972 ? -1.146 29.646 -1.140 1.00 81.69 972 GLY A CA 1
ATOM 7693 C C . GLY A 1 972 ? 0.174 28.940 -0.801 1.00 81.69 972 GLY A C 1
ATOM 7694 O O . GLY A 1 972 ? 1.048 28.827 -1.660 1.00 81.69 972 GLY A O 1
ATOM 7695 N N . GLU A 1 973 ? 0.321 28.410 0.417 1.00 85.94 973 GLU A N 1
ATOM 7696 C CA . GLU A 1 973 ? 1.518 27.658 0.823 1.00 85.94 973 GLU A CA 1
ATOM 7697 C C . GLU A 1 973 ? 1.533 26.234 0.241 1.00 85.94 973 GLU A C 1
ATOM 7699 O O . GLU A 1 973 ? 2.604 25.752 -0.122 1.00 85.94 973 GLU A O 1
ATOM 7704 N N . VAL A 1 974 ? 0.371 25.593 0.054 1.00 80.06 974 VAL A N 1
ATOM 7705 C CA . VAL A 1 974 ? 0.241 24.317 -0.679 1.00 80.06 974 VAL A CA 1
ATOM 7706 C C . VAL A 1 974 ? 0.658 24.493 -2.141 1.00 80.06 974 VAL A C 1
ATOM 7708 O O . VAL A 1 974 ? 1.559 23.798 -2.608 1.00 80.06 974 VAL A O 1
ATOM 7711 N N . SER A 1 975 ? 0.095 25.483 -2.842 1.00 82.62 975 SER A N 1
ATOM 7712 C CA . SER A 1 975 ? 0.440 25.804 -4.239 1.00 82.62 975 SER A CA 1
ATOM 7713 C C . SER A 1 975 ? 1.938 26.060 -4.416 1.00 82.62 975 SER A C 1
ATOM 7715 O O . SER A 1 975 ? 2.589 25.528 -5.316 1.00 82.62 975 SER A O 1
ATOM 7717 N N . LYS A 1 976 ? 2.511 26.840 -3.499 1.00 85.62 976 LYS A N 1
ATOM 7718 C CA . LYS A 1 976 ? 3.939 27.154 -3.430 1.00 85.62 976 LYS A CA 1
ATOM 7719 C C . LYS A 1 976 ? 4.789 25.923 -3.104 1.00 85.62 976 LYS A C 1
ATOM 7721 O O . LYS A 1 976 ? 5.880 25.795 -3.653 1.00 85.62 976 LYS A O 1
ATOM 7726 N N . LEU A 1 977 ? 4.332 25.003 -2.252 1.00 85.25 977 LEU A N 1
ATOM 7727 C CA . LEU A 1 977 ? 5.029 23.744 -1.966 1.00 85.25 977 LEU A CA 1
ATOM 7728 C C . LEU A 1 977 ? 5.071 22.831 -3.202 1.00 85.25 977 LEU A C 1
ATOM 7730 O O . LEU A 1 977 ? 6.139 22.309 -3.520 1.00 85.25 977 LEU A O 1
ATOM 7734 N N . VAL A 1 978 ? 3.949 22.704 -3.918 1.00 83.62 978 VAL A N 1
ATOM 7735 C CA . VAL A 1 978 ? 3.833 21.954 -5.182 1.00 83.62 978 VAL A CA 1
ATOM 7736 C C . VAL A 1 978 ? 4.796 22.519 -6.234 1.00 83.62 978 VAL A C 1
ATOM 7738 O O . VAL A 1 978 ? 5.647 21.789 -6.745 1.00 83.62 978 VAL A O 1
ATOM 7741 N N . GLN A 1 979 ? 4.772 23.835 -6.472 1.00 85.69 979 GLN A N 1
ATOM 7742 C CA . GLN A 1 979 ? 5.679 24.503 -7.419 1.00 85.69 979 GLN A CA 1
ATOM 7743 C C . GLN A 1 979 ? 7.164 24.337 -7.041 1.00 85.69 979 GLN A C 1
ATOM 7745 O O . GLN A 1 979 ? 7.991 24.009 -7.893 1.00 85.69 979 GLN A O 1
ATOM 7750 N N . ASN A 1 980 ? 7.519 24.468 -5.754 1.00 88.31 980 ASN A N 1
ATOM 7751 C CA . ASN A 1 980 ? 8.886 24.226 -5.256 1.00 88.31 980 ASN A CA 1
ATOM 7752 C C . ASN A 1 980 ? 9.359 22.765 -5.417 1.00 88.31 980 ASN A C 1
ATOM 7754 O O . ASN A 1 980 ? 10.540 22.473 -5.213 1.00 88.31 980 ASN A O 1
ATOM 7758 N N . LYS A 1 981 ? 8.459 21.843 -5.770 1.00 84.06 981 LYS A N 1
ATOM 7759 C CA . LYS A 1 981 ? 8.734 20.427 -6.037 1.00 84.06 981 LYS A CA 1
ATOM 7760 C C . LYS A 1 981 ? 8.677 20.062 -7.525 1.00 84.06 981 LYS A C 1
ATOM 7762 O O . LYS A 1 981 ? 8.673 18.879 -7.837 1.00 84.06 981 LYS A O 1
ATOM 7767 N N . ARG A 1 982 ? 8.682 21.056 -8.430 1.00 86.56 982 ARG A N 1
ATOM 7768 C CA . ARG A 1 982 ? 8.445 20.910 -9.887 1.00 86.56 982 ARG A CA 1
ATOM 7769 C C . ARG A 1 982 ? 7.030 20.420 -10.240 1.00 86.56 982 ARG A C 1
ATOM 7771 O O . ARG A 1 982 ? 6.777 20.099 -11.395 1.00 86.56 982 ARG A O 1
ATOM 7778 N N . GLY A 1 983 ? 6.116 20.376 -9.271 1.00 86.62 983 GLY A N 1
ATOM 7779 C CA . GLY A 1 983 ? 4.730 19.988 -9.495 1.00 86.62 983 GLY A CA 1
ATOM 7780 C C . GLY A 1 983 ? 3.932 21.093 -10.185 1.00 86.62 983 GLY A C 1
ATOM 7781 O O . GLY A 1 983 ? 4.164 22.285 -9.966 1.00 86.62 983 GLY A O 1
ATOM 7782 N N . GLN A 1 984 ? 2.963 20.675 -10.992 1.00 87.12 984 GLN A N 1
ATOM 7783 C CA . GLN A 1 984 ? 1.994 21.534 -11.663 1.00 87.12 984 GLN A CA 1
ATOM 7784 C C . GLN A 1 984 ? 0.628 21.384 -10.981 1.00 87.12 984 GLN A C 1
ATOM 7786 O O . GLN A 1 984 ? 0.230 20.278 -10.623 1.00 87.12 984 GLN A O 1
ATOM 7791 N N . LEU A 1 985 ? -0.091 22.494 -10.804 1.00 84.88 985 LEU A N 1
ATOM 7792 C CA . LEU A 1 985 ? -1.496 22.469 -10.389 1.00 84.88 985 LEU A CA 1
ATOM 7793 C C . LEU A 1 985 ? -2.354 22.090 -11.604 1.00 84.88 985 LEU A C 1
ATOM 7795 O O . LEU A 1 985 ? -2.182 22.683 -12.670 1.00 84.88 985 LEU A O 1
ATOM 7799 N N . LEU A 1 986 ? -3.233 21.098 -11.443 1.00 84.19 986 LEU A N 1
ATOM 7800 C CA . LEU A 1 986 ? -4.093 20.576 -12.515 1.00 84.19 986 LEU A CA 1
ATOM 7801 C C . LEU A 1 986 ? -5.524 21.117 -12.390 1.00 84.19 986 LEU A C 1
ATOM 7803 O O . LEU A 1 986 ? -6.012 21.758 -13.317 1.00 84.19 986 LEU A O 1
ATOM 7807 N N . SER A 1 987 ? -6.145 20.938 -11.221 1.00 81.94 987 SER A N 1
ATOM 7808 C CA . SER A 1 987 ? -7.362 21.636 -10.789 1.00 81.94 987 SER A CA 1
ATOM 7809 C C . SER A 1 987 ? -7.121 22.347 -9.449 1.00 81.94 987 SER A C 1
ATOM 7811 O O . SER A 1 987 ? -6.048 22.223 -8.846 1.00 81.94 987 SER A O 1
ATOM 7813 N N . MET A 1 988 ? -8.099 23.138 -9.008 1.00 79.75 988 MET A N 1
ATOM 7814 C CA . MET A 1 988 ? -8.144 23.720 -7.668 1.00 79.75 988 MET A CA 1
ATOM 7815 C C . MET A 1 988 ? -9.602 23.989 -7.303 1.00 79.75 988 MET A C 1
ATOM 7817 O O . MET A 1 988 ? -10.175 25.003 -7.700 1.00 79.75 988 MET A O 1
ATOM 7821 N N . ASP A 1 989 ? -10.175 23.071 -6.541 1.00 76.19 989 ASP A N 1
ATOM 7822 C CA . ASP A 1 989 ? -11.597 23.035 -6.229 1.00 76.19 989 ASP A CA 1
ATOM 7823 C C . ASP A 1 989 ? -11.814 23.441 -4.761 1.00 76.19 989 ASP A C 1
ATOM 7825 O O . ASP A 1 989 ? -11.012 23.101 -3.888 1.00 76.19 989 ASP A O 1
ATOM 7829 N N . GLN A 1 990 ? -12.860 24.225 -4.478 1.00 71.88 990 GLN A N 1
ATOM 7830 C CA . GLN A 1 990 ? -13.111 24.790 -3.145 1.00 71.88 990 GLN A CA 1
ATOM 7831 C C . GLN A 1 990 ? -14.519 24.434 -2.656 1.00 71.88 990 GLN A C 1
ATOM 7833 O O . GLN A 1 990 ? -15.489 25.123 -2.970 1.00 71.88 990 GLN A O 1
ATOM 7838 N N . GLU A 1 991 ? -14.627 23.396 -1.823 1.00 56.38 991 GLU A N 1
ATOM 7839 C CA . GLU A 1 991 ? -15.866 23.106 -1.094 1.00 56.38 991 GLU A CA 1
ATOM 7840 C C . GLU A 1 991 ? -16.009 24.030 0.128 1.00 56.38 991 GLU A C 1
ATOM 7842 O O . GLU A 1 991 ? -15.148 24.061 1.011 1.00 56.38 991 GLU A O 1
ATOM 7847 N N . GLY A 1 992 ? -17.104 24.792 0.177 1.00 51.44 992 GLY A N 1
ATOM 7848 C CA . GLY A 1 992 ? -17.511 25.585 1.342 1.00 51.44 992 GLY A CA 1
ATOM 7849 C C . GLY A 1 992 ? -18.510 24.853 2.247 1.00 51.44 992 GLY A C 1
ATOM 7850 O O . GLY A 1 992 ? -19.077 23.829 1.865 1.00 51.44 992 GLY A O 1
ATOM 7851 N N . VAL A 1 993 ? -18.746 25.418 3.438 1.00 36.00 993 VAL A N 1
ATOM 7852 C CA . VAL A 1 993 ? -19.784 25.015 4.412 1.00 36.00 993 VAL A CA 1
ATOM 7853 C C . VAL A 1 993 ? -20.677 26.214 4.717 1.00 36.00 993 VAL A C 1
ATOM 7855 O O . VAL A 1 993 ? -20.099 27.312 4.876 1.00 36.00 993 VAL A O 1
#

Mean predicted aligned error: 18.8 Å

Secondary structure (DSSP, 8-state):
-----------TTHHHHHHHHHHTTTTEEEEEPHHHHHHHHHHHHHH-GGGS--SS-HHHHHHHHTTTEEEHHHHHHHHHHTT--HHHHHHTEEEEEEB-SSSTT-BPPPBPPPS-HHHHHHHHHHHHHH--TTEEE-S-HHHHHHHHHHHHHTT---EEEEETTEEEEEE--HHHHHHHHHHS---SSSHHHH----HHHHTS-HHHHHHHHHHHHHHT-EEETTTTEEEEE-S-HHHHHHHHHHHHTTT--EEEPTTSEEEEETHHHHHHHHHT--SSHHHHHHHHHHHHHHTT-SS--EEEETTEEEE----------------------------------SS----EEEEEEES-HHHHHHHHHHTTSS-TTSTT-TTT--SS--SHHHHHHTS--S-EEEEEEEEETTEEEEEEEEE---SGGGHHHHHHHHHH-SEEEEEEETTTBS-HHHHHHHHHHHHTTPEEEEEEE-HHHHHHTS---HHHHHHHHHHHHHHHHHHHHHHS-TTTTTTT---TTTT-EEEEEGGGTEEE-HHHHHHHT--HHHHHHTTTS-HHHHHHHHHHHSBHHHHHHHHHHHHSPPHHHHHHHHHHHH--S-TTSHHHHHHHTT-TTS--EEEEEEEEE-TTT--EEEEEEEEESEE-TT-EEEETTTTEEEE---EEEEEBTEEEEES-EESSEEEEEES----TT-EEESS--PPPPP---SS---EEEEEEESSGGGHHHHHHHHHHHHHH-TTSEEE--TTT--EEEEES-HHHHHHHHHHHHHTS---EEEPPPEE--EEEESS----EEEE-TTS--EEEEEEEEPPHHHHHHHHHTSS--EE--TT-HHHHHHHHHTT--TTGGGTEEEEETTEEEEE---S-TTHHHHHHHHHHHHHHHHHS-SSSSPPB-SEEEEEEEEE--SSGGGGSHHHHHHHHHHHHHHHHHHT-EEEE-----------GGGHHHHHHHHHTTT-----------

Solvent-accessible surface area (backbone atoms only — not comparable to full-atom values): 54308 Å² total; per-residue (Å²): 137,80,85,49,70,83,68,79,55,62,58,85,79,55,56,60,39,51,51,52,58,60,50,31,78,49,64,33,32,35,30,40,34,73,69,58,24,50,55,49,48,52,53,46,63,74,71,36,65,92,80,53,96,54,86,55,59,65,75,60,41,54,59,24,48,77,67,25,33,40,47,41,46,44,49,48,52,49,23,61,76,69,74,45,57,56,58,64,50,57,78,35,41,62,27,38,26,31,53,70,67,90,61,90,84,52,59,40,56,58,28,39,71,79,82,57,59,46,63,50,29,20,53,50,13,33,49,65,40,59,41,42,90,69,36,43,68,47,86,44,70,70,61,47,51,54,52,37,55,52,34,46,73,28,58,36,80,62,48,77,47,79,50,92,96,50,78,32,35,35,33,54,54,63,28,54,56,51,50,36,29,70,52,44,41,45,47,93,64,72,30,53,57,52,38,44,80,24,69,61,53,70,48,40,42,69,76,35,45,25,26,22,49,16,20,27,38,59,51,55,36,44,72,38,81,88,77,57,24,41,35,37,62,47,74,9,68,57,31,48,52,45,49,50,46,54,33,38,65,54,62,18,58,57,47,79,49,99,82,38,32,35,40,24,32,29,68,20,40,47,32,36,58,73,65,46,46,46,86,43,62,75,58,33,54,48,46,53,62,46,48,63,51,44,79,73,46,80,88,42,47,71,47,76,59,88,98,45,72,47,77,59,82,94,81,91,82,89,86,90,90,84,87,89,91,88,88,88,89,90,88,90,88,94,89,89,88,91,88,90,91,88,87,90,90,90,87,73,58,70,51,43,41,39,17,38,42,35,67,42,64,49,43,55,33,34,37,40,18,68,63,61,69,37,69,75,86,62,49,47,40,83,91,81,49,60,84,73,58,88,49,71,64,26,62,77,67,75,44,61,71,60,65,35,69,31,24,49,70,48,79,53,99,92,32,44,30,43,37,34,31,35,38,28,29,67,48,77,56,32,46,54,51,41,58,34,47,38,73,61,24,36,21,29,44,49,74,34,37,64,82,76,44,84,46,76,60,52,53,52,50,52,56,49,28,46,76,52,61,22,44,65,33,43,33,35,28,52,41,59,45,46,54,71,74,68,56,52,53,75,64,59,49,51,52,51,51,52,50,56,49,48,55,50,33,49,55,42,41,76,69,35,57,86,90,40,28,73,80,57,48,67,37,54,79,83,22,35,28,35,42,24,19,51,89,76,45,26,29,44,23,52,54,53,25,62,75,64,72,48,57,74,65,56,66,55,52,43,73,76,46,57,71,68,62,30,52,52,50,30,59,80,66,28,26,33,37,65,46,51,52,51,29,43,64,73,64,36,48,38,44,59,63,39,26,56,71,25,43,76,72,56,35,84,67,62,58,90,37,75,63,32,42,18,38,29,57,27,26,42,89,34,64,45,35,34,38,29,40,42,45,46,66,41,89,87,79,72,43,47,33,34,27,27,25,27,42,9,4,56,52,46,54,68,42,65,32,22,33,48,79,82,69,45,78,47,41,35,54,45,35,31,40,52,55,33,84,43,78,44,81,49,75,62,50,54,26,60,37,74,38,33,35,27,59,46,88,80,44,57,37,34,26,35,22,65,58,92,62,86,55,50,63,62,75,76,60,97,66,74,58,39,28,31,26,43,42,32,57,76,45,80,87,46,43,68,57,49,56,54,49,51,64,43,50,37,37,56,39,72,60,40,47,72,52,81,34,90,86,78,51,59,20,40,46,27,16,56,31,72,68,43,50,50,53,53,54,49,44,39,41,72,72,72,64,43,65,63,48,67,54,74,77,44,76,49,54,31,28,33,44,77,36,65,27,63,81,23,78,5,51,17,85,85,64,62,30,38,37,30,18,35,30,28,55,42,56,68,70,59,40,49,30,39,75,70,59,75,30,73,75,46,74,47,51,101,80,55,58,63,56,28,50,47,37,37,76,73,72,39,51,79,65,59,34,69,24,48,42,34,28,55,76,50,23,38,36,29,58,62,53,78,92,58,76,70,49,83,72,48,44,61,48,47,50,56,21,48,53,52,42,35,57,39,28,86,90,80,48,35,35,33,34,39,38,32,36,33,40,52,43,66,48,70,54,90,53,64,83,71,57,35,67,88,24,42,33,58,8,42,39,50,6,48,48,52,9,42,62,65,7,47,60,45,80,46,75,85,82,80,90,78,90,79,93,69,63,77,93,45,50,68,58,52,54,50,52,37,47,77,67,78,44,78,86,86,78,87,85,83,90,84,134

Foldseek 3Di:
DDQQPLDDAPPPPCQLLVLLVLQLVAQKKFAFAPVVLVVLLVLCVVVDPVPFDDPDDPVVQNVCSVRSMHRSNRVVSSCVVSVHDSVNRLVGGPWMWGADDDDPPDIWDIWHDDPPLLLVLLLLLQCLQQQDAQWHFCPDPVVLVSNQVVRVVRPDGWDWDDDPPGGITIGHIVRSVVSCCRQQVQDNPPGQQRHAGDPNLVNHDLSNVLSSVQNNCLRQWDCDPVLLWIKGATNHLRRLVRVCSNLSSQVFHWDQDPRRMTTTKAVSLVSCCVRRAHPDPVRNVSSVVSVVVSVVDQFMDWDDDPNDTDGDGDDDDDDDDDDDDDDDDDDDDDDDDDDDDDDDDDDAPEFEQFEAEDQDLLLLQLLCVLLPVDPVPQGSDLVNDGPQPPDPVCNVVVFDQAKAWFWGWDDDPNHIYIYIYIYAGLDPQRCLRLLLRLLRHQEYEQEAELPPAQDPSSLVSLLSNQLLNRAYFYEHEPVVCCCPVVVDDPVVSVVSVVVRLVVVLVSLLVRHDPVCSPVRRYDLCQLSYKYYYSNLQFIDGPVLCVVQVHDVVVVNVLVVDDSVVSNVCRSVRTGSNVSVVNSSVSGGDALQVRQLVSVVSFFDDDCPDQVNVQLNRLEQQGWWKWAFSAWDQDLPPRWIKTWTATSGYKDAAQQWKAWQVVRDIWGWHWWWDHHGRDTDTDGMDGGRDTTITTRDDDAHQIIITNDHDGGTDRSDRLDAFWKKKWKAAPDPVCLVLVVVLVVVVCRRRVQWDKAQDPPPRTIMTTGDDPVSVVVSVVCCCPPSNTHMDIDDMDTFWAKEFDAKFDWFWQAFPVRQKTWIKIKGFADVLVLVCPSSVQADFFFDDLPPVSQLVVCVVVPDDSVFSSQWGGHEAAETEGEQEDPDPCCVVLVVLLRVLVNCCQCQDQPGGGHYHRMYMYGNYMRHDPDCVCRDNNGRSSSNNVRVNVNRVRRHMDMGHDDDDDDDDDDPSCVVVVCVVCVVVVHDDDDDDDDDD